Protein AF-0000000074707191 (afdb_homodimer)

Nearest PDB structures (foldseek):
  7lys-assembly1_A  TM=1.274E-01  e=9.393E-01  Biggievirus Mos11
  7ep7-assembly1_A  TM=1.511E-01  e=4.504E+00  Mus musculus
  7m5o-assembly1_A  TM=1.705E-01  e=3.802E+00  Biggievirus Mos11
  7v9l-assembly1_R  TM=1.672E-01  e=8.505E+00  Homo sapiens
  7lys-assembly1_A  TM=1.274E-01  e=1.100E+00  Biggievirus Mos11

Foldseek 3Di:
DDDDPPDCPPDDDFAPDDDPPPPCPDDPDDPPVPPPPVPVPPPPPPPPQQAADPVCCVVPVQWDQDPQFTAGNLCCVQVVQADCPQCRNVTPNDRDVVSVVVLVQDLSSVVSNLVSVCVVVVDPSLVVLLVVPDPVLSVLVLVLLLLLLVCLQVLHQLQCQLVVVVVVVVVVDDNADDQSHSVSSLLSLLLQLVVLLLVVLVCLQDVPPQAKAKEWEWDAALLRWIKIWMWMWADDLLAIDIAGQAIFTFPDPALVSVLVRVVVSCVVSVNPPNLLRYQEYEYQPDCCAPPPPRHNVNVSCVVVVLYHYAHQPLNLLQVLLVQLCVPPVLVVVVLCLLQVQLCQCVVDVVLVVQLVVLCVVVVHDADRAFHCDDPRNLVSSLVNLVRCLSSVVSLLVSLVCVLVCVPPDPPVSNVVSVVSNQLSQAPLSVLVSQQVNQLSVLSVVLSVQSLDRQRALVNNVVSLVVSLVSLVVCLVPPGPRSVVVCVVCVVHCDDPRHRHDDDPCSVVVSSVVSVSSSVSSSVSSCVSCVCCCPVLLNVLLCQLVCVPADPDPVCNQPPSPVSVVVNCVSCVVSCVVSVADPVCQSVLSNVVSVVCVVPPVPDDRSVSSSVCVVPCCVVRVRVVSSVRSSSNHCNHDSVVVVLVVSLCSSCDNVNVPDDRSSSRSSSNCNPPNDDSVPDDSSSSVSSSVVPDSDDPCSNVNVPRD/DDDDDDDDYDYDDDDDDDDDDDPDDPDPPDPPPPPPPVPPPPPDPPPPQQAADPVCCVVPVQWDQDPQFTAGNLCCVQVVQADCPQCRNVTPNDRDVVSVVVLVQDLSSVVSNLVSVCVVVVDPSLVVLLVVPDPVLSVLVLVLLLLLLVCLQVLHALQCQLVVVVVVVVVPDDNADDQSHSVSSLLSLLLQLVVLLLVVLCCLQDVPPQAKAKEWEWDAALLRFIKIWMWMWFDDLLAIDIAGQAIFTFPDPALVSVLVRVVVSCVVSVNPPNLLRYQEYEYQPDCCAPPPPRHNVNVSCVVVVLYHYAHQPLNLLQVLLVQLCVPPVLVVVVLVLLQVQLCQCVVDVVLVVQLVVLCVVVVHDADRAFHCDDPRNLVSSLVNLVRCLSSVVSLLVSLVCVLVCVPPDDPVSNVVSVVSNQLSQALLSVLVSQQVNQLSVLSVVLSVQSLDRQRALVNNVVSLVVSLVSLVVCLVPPGPRSVVVCVVCVVPCDDPRHRHDDDPCSVVVSSVVSVSSSVSSSVSSCVSCVCCCPVLLNVLLCQLVCVPADPDPVCNQPPSPVSVVVNCVSCVVSCVVSVADPVCQSVLSNVVSVVCVVPPVPDDSSVSSSVCVVPCCVVRVRVVSSVRSRSNHCNHDSVVVVLVVSLCSSCDNVNVPDDRSSSGSSSNCNPPNDDSVPDDSSSSVSSSVVPDSDDPDSNPVVPVD

Structure (mmCIF, N/CA/C/O backbone):
data_AF-0000000074707191-model_v1
#
loop_
_entity.id
_entity.type
_entity.pdbx_description
1 polymer 'Zinc finger protein 862'
#
loop_
_atom_site.group_PDB
_atom_site.id
_atom_site.type_symbol
_atom_site.label_atom_id
_atom_site.label_alt_id
_atom_site.label_comp_id
_atom_site.label_asym_id
_atom_site.label_entity_id
_atom_site.label_seq_id
_atom_site.pdbx_PDB_ins_code
_atom_site.Cartn_x
_atom_site.Cartn_y
_atom_site.Cartn_z
_atom_site.occupancy
_atom_site.B_iso_or_equiv
_atom_site.auth_seq_id
_atom_site.auth_comp_id
_atom_site.auth_asym_id
_atom_site.auth_atom_id
_atom_site.pdbx_PDB_model_num
ATOM 1 N N . MET A 1 1 ? -8.305 11.133 -11.914 1 17.73 1 MET A N 1
ATOM 2 C CA . MET A 1 1 ? -7.012 11.039 -11.234 1 17.73 1 MET A CA 1
ATOM 3 C C . MET A 1 1 ? -6.035 12.07 -11.781 1 17.73 1 MET A C 1
ATOM 5 O O . MET A 1 1 ? -5.293 11.789 -12.727 1 17.73 1 MET A O 1
ATOM 9 N N . ALA A 1 2 ? -6.492 13.352 -11.836 1 19.64 2 ALA A N 1
ATOM 10 C CA . ALA A 1 2 ? -5.977 14.539 -12.516 1 19.64 2 ALA A CA 1
ATOM 11 C C . ALA A 1 2 ? -4.617 14.945 -11.945 1 19.64 2 ALA A C 1
ATOM 13 O O . ALA A 1 2 ? -4.492 15.211 -10.75 1 19.64 2 ALA A O 1
ATOM 14 N N . GLY A 1 3 ? -3.582 14.484 -12.57 1 18.23 3 GLY A N 1
ATOM 15 C CA . GLY A 1 3 ? -2.16 14.586 -12.289 1 18.23 3 GLY A CA 1
ATOM 16 C C . GLY A 1 3 ? -1.693 16.016 -12.094 1 18.23 3 GLY A C 1
ATOM 17 O O . GLY A 1 3 ? -2.268 16.953 -12.672 1 18.23 3 GLY A O 1
ATOM 18 N N . LYS A 1 4 ? -1.1 16.359 -10.984 1 20.64 4 LYS A N 1
ATOM 19 C CA . LYS A 1 4 ? -0.378 17.422 -10.305 1 20.64 4 LYS A CA 1
ATOM 20 C C . LYS A 1 4 ? 0.69 18.031 -11.203 1 20.64 4 LYS A C 1
ATOM 22 O O . LYS A 1 4 ? 1.372 17.312 -11.938 1 20.64 4 LYS A O 1
ATOM 27 N N . ILE A 1 5 ? 0.633 19.297 -11.531 1 20.34 5 ILE A N 1
ATOM 28 C CA . ILE A 1 5 ? 1.304 20.391 -12.234 1 20.34 5 ILE A CA 1
ATOM 29 C C . ILE A 1 5 ? 2.715 20.562 -11.672 1 20.34 5 ILE A C 1
ATOM 31 O O . ILE A 1 5 ? 2.891 21.078 -10.57 1 20.34 5 ILE A O 1
ATOM 35 N N . THR A 1 6 ? 3.543 19.547 -11.742 1 18.66 6 THR A N 1
ATOM 36 C CA . THR A 1 6 ? 4.883 19.516 -11.164 1 18.66 6 THR A CA 1
ATOM 37 C C . THR A 1 6 ? 5.734 20.656 -11.727 1 18.66 6 THR A C 1
ATOM 39 O O . THR A 1 6 ? 5.758 20.891 -12.938 1 18.66 6 THR A O 1
ATOM 42 N N . HIS A 1 7 ? 5.977 21.734 -10.953 1 20.59 7 HIS A N 1
ATOM 43 C CA . HIS A 1 7 ? 6.812 22.922 -11.016 1 20.59 7 HIS A CA 1
ATOM 44 C C . HIS A 1 7 ? 8.25 22.578 -11.398 1 20.59 7 HIS A C 1
ATOM 46 O O . HIS A 1 7 ? 8.867 21.719 -10.766 1 20.59 7 HIS A O 1
ATOM 52 N N . PHE A 1 8 ? 8.547 22.656 -12.68 1 18.28 8 PHE A N 1
ATOM 53 C CA . PHE A 1 8 ? 9.789 22.281 -13.344 1 18.28 8 PHE A CA 1
ATOM 54 C C . PHE A 1 8 ? 10.961 23.094 -12.805 1 18.28 8 PHE A C 1
ATOM 56 O O . PHE A 1 8 ? 11.016 24.312 -13 1 18.28 8 PHE A O 1
ATOM 63 N N . PHE A 1 9 ? 11.625 22.719 -11.781 1 19.56 9 PHE A N 1
ATOM 64 C CA . PHE A 1 9 ? 12.766 23.359 -11.141 1 19.56 9 PHE A CA 1
ATOM 65 C C . PHE A 1 9 ? 13.977 23.344 -12.062 1 19.56 9 PHE A C 1
ATOM 67 O O . PHE A 1 9 ? 14.727 22.359 -12.102 1 19.56 9 PHE A O 1
ATOM 74 N N . SER A 1 10 ? 13.812 23.859 -13.281 1 17.28 10 SER A N 1
ATOM 75 C CA . SER A 1 10 ? 15.016 23.656 -14.078 1 17.28 10 SER A CA 1
ATOM 76 C C . SER A 1 10 ? 16.25 24.266 -13.414 1 17.28 10 SER A C 1
ATOM 78 O O . SER A 1 10 ? 16.234 25.453 -13.055 1 17.28 10 SER A O 1
ATOM 80 N N . SER A 1 11 ? 17.188 23.578 -12.977 1 17.61 11 SER A N 1
ATOM 81 C CA . SER A 1 11 ? 18.438 23.641 -12.234 1 17.61 11 SER A CA 1
ATOM 82 C C . SER A 1 11 ? 19.469 24.516 -12.953 1 17.61 11 SER A C 1
ATOM 84 O O . SER A 1 11 ? 20.047 25.422 -12.344 1 17.61 11 SER A O 1
ATOM 86 N N . LYS A 1 12 ? 20.281 24.031 -13.828 1 16.44 12 LYS A N 1
ATOM 87 C CA . LYS A 1 12 ? 21.719 23.875 -13.586 1 16.44 12 LYS A CA 1
ATOM 88 C C . LYS A 1 12 ? 22.484 25.094 -14.102 1 16.44 12 LYS A C 1
ATOM 90 O O . LYS A 1 12 ? 23.312 25.656 -13.391 1 16.44 12 LYS A O 1
ATOM 95 N N . SER A 1 13 ? 22.906 25.266 -15.469 1 16.3 13 SER A N 1
ATOM 96 C CA . SER A 1 13 ? 24.281 24.938 -15.805 1 16.3 13 SER A CA 1
ATOM 97 C C . SER A 1 13 ? 25.172 26.172 -15.742 1 16.3 13 SER A C 1
ATOM 99 O O . SER A 1 13 ? 24.672 27.297 -15.711 1 16.3 13 SER A O 1
ATOM 101 N N . GLY A 1 14 ? 26.344 26.25 -16.531 1 16.81 14 GLY A N 1
ATOM 102 C CA . GLY A 1 14 ? 27.797 26.266 -16.484 1 16.81 14 GLY A CA 1
ATOM 103 C C . GLY A 1 14 ? 28.375 27.656 -16.688 1 16.81 14 GLY A C 1
ATOM 104 O O . GLY A 1 14 ? 27.656 28.594 -17.078 1 16.81 14 GLY A O 1
ATOM 105 N N . LYS A 1 15 ? 29.656 27.781 -16.781 1 18.08 15 LYS A N 1
ATOM 106 C CA . LYS A 1 15 ? 30.875 28.5 -16.484 1 18.08 15 LYS A CA 1
ATOM 107 C C . LYS A 1 15 ? 31.234 29.469 -17.609 1 18.08 15 LYS A C 1
ATOM 109 O O . LYS A 1 15 ? 31.656 29.047 -18.688 1 18.08 15 LYS A O 1
ATOM 114 N N . GLU A 1 16 ? 30.391 30.438 -17.953 1 17.94 16 GLU A N 1
ATOM 115 C CA . GLU A 1 16 ? 30.938 31.25 -19.031 1 17.94 16 GLU A CA 1
ATOM 116 C C . GLU A 1 16 ? 32.281 31.859 -18.641 1 17.94 16 GLU A C 1
ATOM 118 O O . GLU A 1 16 ? 32.375 32.562 -17.641 1 17.94 16 GLU A O 1
ATOM 123 N N . SER A 1 17 ? 33.375 31.312 -19.078 1 17.25 17 SER A N 1
ATOM 124 C CA . SER A 1 17 ? 34.812 31.422 -18.875 1 17.25 17 SER A CA 1
ATOM 125 C C . SER A 1 17 ? 35.312 32.844 -19.125 1 17.25 17 SER A C 1
ATOM 127 O O . SER A 1 17 ? 36 33.406 -18.281 1 17.25 17 SER A O 1
ATOM 129 N N . GLN A 1 18 ? 35.688 33.219 -20.359 1 17.12 18 GLN A N 1
ATOM 130 C CA . GLN A 1 18 ? 37.094 33.406 -20.672 1 17.12 18 GLN A CA 1
ATOM 131 C C . GLN A 1 18 ? 37.5 34.875 -20.531 1 17.12 18 GLN A C 1
ATOM 133 O O . GLN A 1 18 ? 38.562 35.188 -19.953 1 17.12 18 GLN A O 1
ATOM 138 N N . ASP A 1 19 ? 37.125 35.906 -21.312 1 18.27 19 ASP A N 1
ATOM 139 C CA . ASP A 1 19 ? 38.219 36.594 -21.969 1 18.27 19 ASP A CA 1
ATOM 140 C C . ASP A 1 19 ? 38.719 37.75 -21.141 1 18.27 19 ASP A C 1
ATOM 142 O O . ASP A 1 19 ? 37.906 38.531 -20.625 1 18.27 19 ASP A O 1
ATOM 146 N N . LYS A 1 20 ? 39.844 37.719 -20.594 1 20.78 20 LYS A N 1
ATOM 147 C CA . LYS A 1 20 ? 40.719 38.562 -19.781 1 20.78 20 LYS A CA 1
ATOM 148 C C . LYS A 1 20 ? 40.969 39.906 -20.422 1 20.78 20 LYS A C 1
ATOM 150 O O . LYS A 1 20 ? 41.781 40.031 -21.359 1 20.78 20 LYS A O 1
ATOM 155 N N . GLU A 1 21 ? 39.906 40.688 -20.656 1 19.69 21 GLU A N 1
ATOM 156 C CA . GLU A 1 21 ? 40.312 41.844 -21.453 1 19.69 21 GLU A CA 1
ATOM 157 C C . GLU A 1 21 ? 41.344 42.719 -20.703 1 19.69 21 GLU A C 1
ATOM 159 O O . GLU A 1 21 ? 41.062 43.188 -19.594 1 19.69 21 GLU A O 1
ATOM 164 N N . PRO A 1 22 ? 42.594 42.531 -20.766 1 21.53 22 PRO A N 1
ATOM 165 C CA . PRO A 1 22 ? 43.75 43.188 -20.188 1 21.53 22 PRO A CA 1
ATOM 166 C C . PRO A 1 22 ? 43.812 44.688 -20.453 1 21.53 22 PRO A C 1
ATOM 168 O O . PRO A 1 22 ? 43.969 45.094 -21.594 1 21.53 22 PRO A O 1
ATOM 171 N N . SER A 1 23 ? 42.781 45.344 -20 1 19.78 23 SER A N 1
ATOM 172 C CA . SER A 1 23 ? 42.844 46.719 -20.422 1 19.78 23 SER A CA 1
ATOM 173 C C . SER A 1 23 ? 44.062 47.406 -19.859 1 19.78 23 SER A C 1
ATOM 175 O O . SER A 1 23 ? 44.219 47.531 -18.641 1 19.78 23 SER A O 1
ATOM 177 N N . ASN A 1 24 ? 45.188 47.375 -20.484 1 20 24 ASN A N 1
ATOM 178 C CA . ASN A 1 24 ? 46.562 47.875 -20.531 1 20 24 ASN A CA 1
ATOM 179 C C . ASN A 1 24 ? 46.594 49.406 -20.516 1 20 24 ASN A C 1
ATOM 181 O O . ASN A 1 24 ? 46.094 50.031 -21.438 1 20 24 ASN A O 1
ATOM 185 N N . GLY A 1 25 ? 46.281 50.094 -19.453 1 20.77 25 GLY A N 1
ATOM 186 C CA . GLY A 1 25 ? 46.406 51.531 -19.5 1 20.77 25 GLY A CA 1
ATOM 187 C C . GLY A 1 25 ? 47.781 52.031 -19.938 1 20.77 25 GLY A C 1
ATOM 188 O O . GLY A 1 25 ? 48.156 53.188 -19.703 1 20.77 25 GLY A O 1
ATOM 189 N N . ILE A 1 26 ? 48.531 51.188 -20.578 1 22.77 26 ILE A N 1
ATOM 190 C CA . ILE A 1 26 ? 49.906 51.562 -20.781 1 22.77 26 ILE A CA 1
ATOM 191 C C . ILE A 1 26 ? 50 52.875 -21.547 1 22.77 26 ILE A C 1
ATOM 193 O O . ILE A 1 26 ? 49.156 53.156 -22.406 1 22.77 26 ILE A O 1
ATOM 197 N N . GLN A 1 27 ? 50.906 53.719 -21.172 1 23.69 27 GLN A N 1
ATOM 198 C CA . GLN A 1 27 ? 51.281 55.094 -21.453 1 23.69 27 GLN A CA 1
ATOM 199 C C . GLN A 1 27 ? 51.469 55.344 -22.953 1 23.69 27 GLN A C 1
ATOM 201 O O . GLN A 1 27 ? 51.75 54.406 -23.703 1 23.69 27 GLN A O 1
ATOM 206 N N . PRO A 1 28 ? 51.062 56.594 -23.547 1 26.34 28 PRO A N 1
ATOM 207 C CA . PRO A 1 28 ? 51.094 56.906 -24.969 1 26.34 28 PRO A CA 1
ATOM 208 C C . PRO A 1 28 ? 52.5 56.844 -25.547 1 26.34 28 PRO A C 1
ATOM 210 O O . PRO A 1 28 ? 53.375 57.688 -25.203 1 26.34 28 PRO A O 1
ATOM 213 N N . PRO A 1 29 ? 53.281 55.844 -25.453 1 23.16 29 PRO A N 1
ATOM 214 C CA . PRO A 1 29 ? 54.656 56.219 -25.781 1 23.16 29 PRO A CA 1
ATOM 215 C C . PRO A 1 29 ? 54.75 57 -27.094 1 23.16 29 PRO A C 1
ATOM 217 O O . PRO A 1 29 ? 53.812 57 -27.891 1 23.16 29 PRO A O 1
ATOM 220 N N . ALA A 1 30 ? 55.969 57.344 -27.625 1 26.28 30 ALA A N 1
ATOM 221 C CA . ALA A 1 30 ? 56.625 58.375 -28.453 1 26.28 30 ALA A CA 1
ATOM 222 C C . ALA A 1 30 ? 56.219 58.219 -29.906 1 26.28 30 ALA A C 1
ATOM 224 O O . ALA A 1 30 ? 56.094 57.125 -30.438 1 26.28 30 ALA A O 1
ATOM 225 N N . LYS A 1 31 ? 55.656 59.25 -30.547 1 25.41 31 LYS A N 1
ATOM 226 C CA . LYS A 1 31 ? 55.062 59.219 -31.875 1 25.41 31 LYS A CA 1
ATOM 227 C C . LYS A 1 31 ? 56.094 58.75 -32.906 1 25.41 31 LYS A C 1
ATOM 229 O O . LYS A 1 31 ? 57 59.5 -33.25 1 25.41 31 LYS A O 1
ATOM 234 N N . LYS A 1 32 ? 56.781 57.625 -32.75 1 23.36 32 LYS A N 1
ATOM 235 C CA . LYS A 1 32 ? 57.812 57.531 -33.781 1 23.36 32 LYS A CA 1
ATOM 236 C C . LYS A 1 32 ? 57.188 57.656 -35.188 1 23.36 32 LYS A C 1
ATOM 238 O O . LYS A 1 32 ? 56.125 57.094 -35.438 1 23.36 32 LYS A O 1
ATOM 243 N N . VAL A 1 33 ? 57.562 58.719 -35.969 1 26.45 33 VAL A N 1
ATOM 244 C CA . VAL A 1 33 ? 57.094 59.188 -37.281 1 26.45 33 VAL A CA 1
ATOM 245 C C . VAL A 1 33 ? 57.125 58.062 -38.281 1 26.45 33 VAL A C 1
ATOM 247 O O . VAL A 1 33 ? 58.219 57.562 -38.656 1 26.45 33 VAL A O 1
ATOM 250 N N . CYS A 1 34 ? 56.562 57 -37.938 1 23.89 34 CYS A N 1
ATOM 251 C CA . CYS A 1 34 ? 56.812 55.844 -38.812 1 23.89 34 CYS A CA 1
ATOM 252 C C . CYS A 1 34 ? 56.406 56.125 -40.25 1 23.89 34 CYS A C 1
ATOM 254 O O . CYS A 1 34 ? 55.344 56.688 -40.5 1 23.89 34 CYS A O 1
ATOM 256 N N . SER A 1 35 ? 57.375 56.312 -41.156 1 25.83 35 SER A N 1
ATOM 257 C CA . SER A 1 35 ? 57.281 56.656 -42.562 1 25.83 35 SER A CA 1
ATOM 258 C C . SER A 1 35 ? 56.281 55.75 -43.281 1 25.83 35 SER A C 1
ATOM 260 O O . SER A 1 35 ? 56.281 54.531 -43.094 1 25.83 35 SER A O 1
ATOM 262 N N . ASN A 1 36 ? 55.062 56.25 -43.5 1 24.84 36 ASN A N 1
ATOM 263 C CA . ASN A 1 36 ? 53.781 55.719 -43.969 1 24.84 36 ASN A CA 1
ATOM 264 C C . ASN A 1 36 ? 53.906 55.094 -45.344 1 24.84 36 ASN A C 1
ATOM 266 O O . ASN A 1 36 ? 52.969 55.156 -46.156 1 24.84 36 ASN A O 1
ATOM 270 N N . SER A 1 37 ? 55.094 54.688 -45.812 1 25.95 37 SER A N 1
ATOM 271 C CA . SER A 1 37 ? 55.031 54.375 -47.219 1 25.95 37 SER A CA 1
ATOM 272 C C . SER A 1 37 ? 54 53.281 -47.5 1 25.95 37 SER A C 1
ATOM 274 O O . SER A 1 37 ? 54.031 52.219 -46.906 1 25.95 37 SER A O 1
ATOM 276 N N . THR A 1 38 ? 52.75 53.656 -47.719 1 26.5 38 THR A N 1
ATOM 277 C CA . THR A 1 38 ? 51.531 52.938 -48.031 1 26.5 38 THR A CA 1
ATOM 278 C C . THR A 1 38 ? 51.719 52.031 -49.219 1 26.5 38 THR A C 1
ATOM 280 O O . THR A 1 38 ? 50.75 51.531 -49.781 1 26.5 38 THR A O 1
ATOM 283 N N . ALA A 1 39 ? 52.938 51.469 -49.562 1 30.38 39 ALA A N 1
ATOM 284 C CA . ALA A 1 39 ? 52.938 50.781 -50.844 1 30.38 39 ALA A CA 1
ATOM 285 C C . ALA A 1 39 ? 51.844 49.719 -50.875 1 30.38 39 ALA A C 1
ATOM 287 O O . ALA A 1 39 ? 51.75 48.906 -49.938 1 30.38 39 ALA A O 1
ATOM 288 N N . SER A 1 40 ? 50.688 49.938 -51.375 1 28.42 40 SER A N 1
ATOM 289 C CA . SER A 1 40 ? 49.5 49.125 -51.656 1 28.42 40 SER A CA 1
ATOM 290 C C . SER A 1 40 ? 49.906 47.719 -52.125 1 28.42 40 SER A C 1
ATOM 292 O O . SER A 1 40 ? 50.5 47.562 -53.219 1 28.42 40 SER A O 1
ATOM 294 N N . LYS A 1 41 ? 50.625 46.938 -51.312 1 32.44 41 LYS A N 1
ATOM 295 C CA . LYS A 1 41 ? 51.062 45.625 -51.844 1 32.44 41 LYS A CA 1
ATOM 296 C C . LYS A 1 41 ? 49.906 44.938 -52.594 1 32.44 41 LYS A C 1
ATOM 298 O O . LYS A 1 41 ? 48.812 44.75 -52.031 1 32.44 41 LYS A O 1
ATOM 303 N N . VAL A 1 42 ? 49.75 45.094 -53.875 1 31.11 42 VAL A N 1
ATOM 304 C CA . VAL A 1 42 ? 48.844 44.406 -54.781 1 31.11 42 VAL A CA 1
ATOM 305 C C . VAL A 1 42 ? 48.875 42.906 -54.531 1 31.11 42 VAL A C 1
ATOM 307 O O . VAL A 1 42 ? 49.906 42.281 -54.719 1 31.11 42 VAL A O 1
ATOM 310 N N . TYR A 1 43 ? 48.375 42.406 -53.344 1 33.88 43 TYR A N 1
ATOM 311 C CA . TYR A 1 43 ? 48.312 40.969 -53.094 1 33.88 43 TYR A CA 1
ATOM 312 C C . TYR A 1 43 ? 47.719 40.25 -54.281 1 33.88 43 TYR A C 1
ATOM 314 O O . TYR A 1 43 ? 46.719 40.656 -54.844 1 33.88 43 TYR A O 1
ATOM 322 N N . ASP A 1 44 ? 48.562 39.781 -55.188 1 33.66 44 ASP A N 1
ATOM 323 C CA . ASP A 1 44 ? 48.188 38.969 -56.344 1 33.66 44 ASP A CA 1
ATOM 324 C C . ASP A 1 44 ? 47.125 37.938 -55.969 1 33.66 44 ASP A C 1
ATOM 326 O O . ASP A 1 44 ? 47.125 37.406 -54.875 1 33.66 44 ASP A O 1
ATOM 330 N N . GLY A 1 45 ? 45.844 38.062 -56.312 1 36.16 45 GLY A N 1
ATOM 331 C CA . GLY A 1 45 ? 44.562 37.312 -56.219 1 36.16 45 GLY A CA 1
ATOM 332 C C . GLY A 1 45 ? 44.75 35.812 -56.281 1 36.16 45 GLY A C 1
ATOM 333 O O . GLY A 1 45 ? 43.812 35.094 -56.656 1 36.16 45 GLY A O 1
ATOM 334 N N . THR A 1 46 ? 46 35.25 -56.375 1 37.91 46 THR A N 1
ATOM 335 C CA . THR A 1 46 ? 46 33.812 -56.594 1 37.91 46 THR A CA 1
ATOM 336 C C . THR A 1 46 ? 45.25 33.094 -55.469 1 37.91 46 THR A C 1
ATOM 338 O O . THR A 1 46 ? 45.531 33.312 -54.281 1 37.91 46 THR A O 1
ATOM 341 N N . LEU A 1 47 ? 44 32.844 -55.719 1 42.5 47 LEU A N 1
ATOM 342 C CA . LEU A 1 47 ? 43.125 32.031 -54.875 1 42.5 47 LEU A CA 1
ATOM 343 C C . LEU A 1 47 ? 43.906 30.906 -54.219 1 42.5 47 LEU A C 1
ATOM 345 O O . LEU A 1 47 ? 44.625 30.156 -54.875 1 42.5 47 LEU A O 1
ATOM 349 N N . ARG A 1 48 ? 44.562 31.078 -53.094 1 49.31 48 ARG A N 1
ATOM 350 C CA . ARG A 1 48 ? 45.188 30.016 -52.312 1 49.31 48 ARG A CA 1
ATOM 351 C C . ARG A 1 48 ? 44.344 28.734 -52.344 1 49.31 48 ARG A C 1
ATOM 353 O O . ARG A 1 48 ? 43.219 28.734 -51.906 1 49.31 48 ARG A O 1
ATOM 360 N N . VAL A 1 49 ? 44.594 27.938 -53.406 1 57.72 49 VAL A N 1
ATOM 361 C CA . VAL A 1 49 ? 43.938 26.641 -53.469 1 57.72 49 VAL A CA 1
ATOM 362 C C . VAL A 1 49 ? 44.406 25.766 -52.312 1 57.72 49 VAL A C 1
ATOM 364 O O . VAL A 1 49 ? 45.594 25.609 -52.062 1 57.72 49 VAL A O 1
ATOM 367 N N . ARG A 1 50 ? 43.625 25.688 -51.375 1 70.69 50 ARG A N 1
ATOM 368 C CA . ARG A 1 50 ? 43.938 24.828 -50.25 1 70.69 50 ARG A CA 1
ATOM 369 C C . ARG A 1 50 ? 44.281 23.422 -50.719 1 70.69 50 ARG A C 1
ATOM 371 O O . ARG A 1 50 ? 43.625 22.891 -51.625 1 70.69 50 ARG A O 1
ATOM 378 N N . LYS A 1 51 ? 45.531 22.953 -50.438 1 75.38 51 LYS A N 1
ATOM 379 C CA . LYS A 1 51 ? 46 21.625 -50.812 1 75.38 51 LYS A CA 1
ATOM 380 C C . LYS A 1 51 ? 46 20.672 -49.625 1 75.38 51 LYS A C 1
ATOM 382 O O . LYS A 1 51 ? 45.938 21.109 -48.469 1 75.38 51 LYS A O 1
ATOM 387 N N . PHE A 1 52 ? 45.875 19.359 -49.969 1 81.88 52 PHE A N 1
ATOM 388 C CA . PHE A 1 52 ? 45.938 18.312 -48.938 1 81.88 52 PHE A CA 1
ATOM 389 C C . PHE A 1 52 ? 47.312 18.344 -48.25 1 81.88 52 PHE A C 1
ATOM 391 O O . PHE A 1 52 ? 48.344 18.484 -48.906 1 81.88 52 PHE A O 1
ATOM 398 N N . LEU A 1 53 ? 47.406 18.438 -46.938 1 81.12 53 LEU A N 1
ATOM 399 C CA . LEU A 1 53 ? 48.625 18.359 -46.156 1 81.12 53 LEU A CA 1
ATOM 400 C C . LEU A 1 53 ? 48.938 16.922 -45.75 1 81.12 53 LEU A C 1
ATOM 402 O O . LEU A 1 53 ? 48.125 16.281 -45.094 1 81.12 53 LEU A O 1
ATOM 406 N N . PRO A 1 54 ? 49.969 16.391 -46.156 1 80.25 54 PRO A N 1
ATOM 407 C CA . PRO A 1 54 ? 50.344 15.023 -45.781 1 80.25 54 PRO A CA 1
ATOM 408 C C . PRO A 1 54 ? 50.344 14.797 -44.281 1 80.25 54 PRO A C 1
ATOM 410 O O . PRO A 1 54 ? 50.156 13.672 -43.812 1 80.25 54 PRO A O 1
ATOM 413 N N . LYS A 1 55 ? 50.594 15.758 -43.5 1 79.5 55 LYS A N 1
ATOM 414 C CA . LYS A 1 55 ? 50.594 15.648 -42.031 1 79.5 55 LYS A CA 1
ATOM 415 C C . LYS A 1 55 ? 49.219 15.172 -41.531 1 79.5 55 LYS A C 1
ATOM 417 O O . LYS A 1 55 ? 49.156 14.555 -40.469 1 79.5 55 LYS A O 1
ATOM 422 N N . TRP A 1 56 ? 48.156 15.438 -42.281 1 82.56 56 TRP A N 1
ATOM 423 C CA . TRP A 1 56 ? 46.812 15.039 -41.875 1 82.56 56 TRP A CA 1
ATOM 424 C C . TRP A 1 56 ? 46.656 13.516 -41.875 1 82.56 56 TRP A C 1
ATOM 426 O O . TRP A 1 56 ? 45.938 12.953 -41.062 1 82.56 56 TRP A O 1
ATOM 436 N N . GLU A 1 57 ? 47.406 12.859 -42.719 1 81.12 57 GLU A N 1
ATOM 437 C CA . GLU A 1 57 ? 47.406 11.406 -42.75 1 81.12 57 GLU A CA 1
ATOM 438 C C . GLU A 1 57 ? 48.062 10.82 -41.5 1 81.12 57 GLU A C 1
ATOM 440 O O . GLU A 1 57 ? 47.719 9.734 -41.031 1 81.12 57 GLU A O 1
ATOM 445 N N . ASN A 1 58 ? 48.938 11.57 -40.969 1 79.25 58 ASN A N 1
ATOM 446 C CA . ASN A 1 58 ? 49.594 11.156 -39.719 1 79.25 58 ASN A CA 1
ATOM 447 C C . ASN A 1 58 ? 48.75 11.492 -38.5 1 79.25 58 ASN A C 1
ATOM 449 O O . ASN A 1 58 ? 48.656 10.695 -37.562 1 79.25 58 ASN A O 1
ATOM 453 N N . ASP A 1 59 ? 48.094 12.594 -38.5 1 80.06 59 ASP A N 1
ATOM 454 C CA . ASP A 1 59 ? 47.281 13.047 -37.375 1 80.06 59 ASP A CA 1
ATOM 455 C C . ASP A 1 59 ? 45.969 12.281 -37.312 1 80.06 59 ASP A C 1
ATOM 457 O O . ASP A 1 59 ? 45.438 12.047 -36.219 1 80.06 59 ASP A O 1
ATOM 461 N N . PHE A 1 60 ? 45.406 11.953 -38.438 1 83.06 60 PHE A N 1
ATOM 462 C CA . PHE A 1 60 ? 44.156 11.219 -38.562 1 83.06 60 PHE A CA 1
ATOM 463 C C . PHE A 1 60 ? 44.344 9.984 -39.438 1 83.06 60 PHE A C 1
ATOM 465 O O . PHE A 1 60 ? 44.156 10.031 -40.656 1 83.06 60 PHE A O 1
ATOM 472 N N . PRO A 1 61 ? 44.656 8.883 -38.781 1 81.12 61 PRO A N 1
ATOM 473 C CA . PRO A 1 61 ? 45.062 7.691 -39.5 1 81.12 61 PRO A CA 1
ATOM 474 C C . PRO A 1 61 ? 43.938 7.156 -40.406 1 81.12 61 PRO A C 1
ATOM 476 O O . PRO A 1 61 ? 44.219 6.352 -41.312 1 81.12 61 PRO A O 1
ATOM 479 N N . TRP A 1 62 ? 42.781 7.668 -40.188 1 86.75 62 TRP A N 1
ATOM 480 C CA . TRP A 1 62 ? 41.688 7.188 -41 1 86.75 62 TRP A CA 1
ATOM 481 C C . TRP A 1 62 ? 41.594 7.957 -42.344 1 86.75 62 TRP A C 1
ATOM 483 O O . TRP A 1 62 ? 40.812 7.586 -43.219 1 86.75 62 TRP A O 1
ATOM 493 N N . ILE A 1 63 ? 42.344 8.914 -42.562 1 87.25 63 ILE A N 1
ATOM 494 C CA . ILE A 1 63 ? 42.312 9.719 -43.781 1 87.25 63 ILE A CA 1
ATOM 495 C C . ILE A 1 63 ? 43.094 9.031 -44.906 1 87.25 63 ILE A C 1
ATOM 497 O O . ILE A 1 63 ? 44.219 8.57 -44.656 1 87.25 63 ILE A O 1
ATOM 501 N N . GLN A 1 64 ? 42.5 8.781 -46.031 1 85.94 64 GLN A N 1
ATOM 502 C CA . GLN A 1 64 ? 43.125 8.297 -47.219 1 85.94 64 GLN A CA 1
ATOM 503 C C . GLN A 1 64 ? 43 9.305 -48.375 1 85.94 64 GLN A C 1
ATOM 505 O O . GLN A 1 64 ? 41.875 9.688 -48.75 1 85.94 64 GLN A O 1
ATOM 510 N N . PHE A 1 65 ? 44.094 9.742 -48.75 1 84.31 65 PHE A N 1
ATOM 511 C CA . PHE A 1 65 ? 44.125 10.703 -49.844 1 84.31 65 PHE A CA 1
ATOM 512 C C . PHE A 1 65 ? 44.375 10 -51.188 1 84.31 65 PHE A C 1
ATOM 514 O O . PHE A 1 65 ? 45.5 9.492 -51.406 1 84.31 65 PHE A O 1
ATOM 521 N N . THR A 1 66 ? 43.281 9.789 -52 1 81.5 66 THR A N 1
ATOM 522 C CA . THR A 1 66 ? 43.375 9.148 -53.281 1 81.5 66 THR A CA 1
ATOM 523 C C . THR A 1 66 ? 42.625 9.961 -54.344 1 81.5 66 THR A C 1
ATOM 525 O O . THR A 1 66 ? 41.594 10.531 -54.062 1 81.5 66 THR A O 1
ATOM 528 N N . GLU A 1 67 ? 43.125 10.109 -55.656 1 79.62 67 GLU A N 1
ATOM 529 C CA . GLU A 1 67 ? 42.531 10.742 -56.812 1 79.62 67 GLU A CA 1
ATOM 530 C C . GLU A 1 67 ? 42.219 12.211 -56.562 1 79.62 67 GLU A C 1
ATOM 532 O O . GLU A 1 67 ? 41.219 12.734 -57 1 79.62 67 GLU A O 1
ATOM 537 N N . GLY A 1 68 ? 43.031 12.891 -55.594 1 82.25 68 GLY A N 1
ATOM 538 C CA . GLY A 1 68 ? 42.906 14.312 -55.375 1 82.25 68 GLY A CA 1
ATOM 539 C C . GLY A 1 68 ? 41.812 14.648 -54.344 1 82.25 68 GLY A C 1
ATOM 540 O O . GLY A 1 68 ? 41.469 15.812 -54.156 1 82.25 68 GLY A O 1
ATOM 541 N N . LYS A 1 69 ? 41.219 13.68 -53.812 1 85.62 69 LYS A N 1
ATOM 542 C CA . LYS A 1 69 ? 40.188 13.852 -52.812 1 85.62 69 LYS A CA 1
ATOM 543 C C . LYS A 1 69 ? 40.531 13.125 -51.531 1 85.62 69 LYS A C 1
ATOM 545 O O . LYS A 1 69 ? 41.344 12.203 -51.531 1 85.62 69 LYS A O 1
ATOM 550 N N . MET A 1 70 ? 40 13.578 -50.312 1 88 70 MET A N 1
ATOM 551 C CA . MET A 1 70 ? 40.156 12.938 -49.031 1 88 70 MET A CA 1
ATOM 552 C C . MET A 1 70 ? 39.031 11.953 -48.75 1 88 70 MET A C 1
ATOM 554 O O . MET A 1 70 ? 37.844 12.297 -48.906 1 88 70 MET A O 1
ATOM 558 N N . PHE A 1 71 ? 39.438 10.68 -48.5 1 88.88 71 PHE A N 1
ATOM 559 C CA . PHE A 1 71 ? 38.469 9.648 -48.094 1 88.88 71 PHE A CA 1
ATOM 560 C C . PHE A 1 71 ? 38.75 9.164 -46.688 1 88.88 71 PHE A C 1
ATOM 562 O O . PHE A 1 71 ? 39.875 9.266 -46.188 1 88.88 71 PHE A O 1
ATOM 569 N N . CYS A 1 72 ? 37.688 8.703 -46.031 1 86.25 72 CYS A N 1
ATOM 570 C CA . CYS A 1 72 ? 37.875 8.031 -44.75 1 86.25 72 CYS A CA 1
ATOM 571 C C . CYS A 1 72 ? 38 6.523 -44.938 1 86.25 72 CYS A C 1
ATOM 573 O O . CYS A 1 72 ? 37.031 5.867 -45.375 1 86.25 72 CYS A O 1
ATOM 575 N N . LYS A 1 73 ? 39.125 5.949 -44.625 1 86.25 73 LYS A N 1
ATOM 576 C CA . LYS A 1 73 ? 39.469 4.531 -44.781 1 86.25 73 LYS A CA 1
ATOM 577 C C . LYS A 1 73 ? 38.469 3.658 -44 1 86.25 73 LYS A C 1
ATOM 579 O O . LYS A 1 73 ? 38.062 2.607 -44.469 1 86.25 73 LYS A O 1
ATOM 584 N N . TYR A 1 74 ? 38.094 4.035 -42.906 1 82.56 74 TYR A N 1
ATOM 585 C CA . TYR A 1 74 ? 37.219 3.262 -42.031 1 82.56 74 TYR A CA 1
ATOM 586 C C . TYR A 1 74 ? 35.812 3.217 -42.594 1 82.56 74 TYR A C 1
ATOM 588 O O . TYR A 1 74 ? 35.188 2.146 -42.656 1 82.56 74 TYR A O 1
ATOM 596 N N . CYS A 1 75 ? 35.312 4.375 -43 1 84 75 CYS A N 1
ATOM 597 C CA . CYS A 1 75 ? 33.969 4.473 -43.5 1 84 75 CYS A CA 1
ATOM 598 C C . CYS A 1 75 ? 33.844 3.803 -44.875 1 84 75 CYS A C 1
ATOM 600 O O . CYS A 1 75 ? 32.781 3.256 -45.219 1 84 75 CYS A O 1
ATOM 602 N N . LEU A 1 76 ? 34.969 3.738 -45.688 1 84.88 76 LEU A N 1
ATOM 603 C CA . LEU A 1 76 ? 34.969 3.094 -47 1 84.88 76 LEU A CA 1
ATOM 604 C C . LEU A 1 76 ? 34.969 1.576 -46.844 1 84.88 76 LEU A C 1
ATOM 606 O O . LEU A 1 76 ? 34.281 0.88 -47.625 1 84.88 76 LEU A O 1
ATOM 610 N N . GLU A 1 77 ? 35.688 1.059 -45.844 1 80.81 77 GLU A N 1
ATOM 611 C CA . GLU A 1 77 ? 35.812 -0.386 -45.656 1 80.81 77 GLU A CA 1
ATOM 612 C C . GLU A 1 77 ? 34.531 -0.957 -45.031 1 80.81 77 GLU A C 1
ATOM 614 O O . GLU A 1 77 ? 34.156 -2.092 -45.312 1 80.81 77 GLU A O 1
ATOM 619 N N . VAL A 1 78 ? 34 -0.247 -44.156 1 77.12 78 VAL A N 1
ATOM 620 C CA . VAL A 1 78 ? 32.75 -0.658 -43.5 1 77.12 78 VAL A CA 1
ATOM 621 C C . VAL A 1 78 ? 31.562 0.082 -44.094 1 77.12 78 VAL A C 1
ATOM 623 O O . VAL A 1 78 ? 30.906 0.871 -43.438 1 77.12 78 VAL A O 1
ATOM 626 N N . SER A 1 79 ? 31.359 -0.052 -45.344 1 77.62 79 SER A N 1
ATOM 627 C CA . SER A 1 79 ? 30.406 0.687 -46.125 1 77.62 79 SER A CA 1
ATOM 628 C C . SER A 1 79 ? 28.969 0.437 -45.656 1 77.62 79 SER A C 1
ATOM 630 O O . SER A 1 79 ? 28.094 1.278 -45.844 1 77.62 79 SER A O 1
ATOM 632 N N . GLU A 1 80 ? 28.828 -0.661 -45 1 76.38 80 GLU A N 1
ATOM 633 C CA . GLU A 1 80 ? 27.484 -1.05 -44.594 1 76.38 80 GLU A CA 1
ATOM 634 C C . GLU A 1 80 ? 26.953 -0.119 -43.5 1 76.38 80 GLU A C 1
ATOM 636 O O . GLU A 1 80 ? 25.75 0.087 -43.375 1 76.38 80 GLU A O 1
ATOM 641 N N . HIS A 1 81 ? 27.797 0.587 -42.75 1 73.75 81 HIS A N 1
ATOM 642 C CA . HIS A 1 81 ? 27.422 1.415 -41.594 1 73.75 81 HIS A CA 1
ATOM 643 C C . HIS A 1 81 ? 27.797 2.877 -41.844 1 73.75 81 HIS A C 1
ATOM 645 O O . HIS A 1 81 ? 27.531 3.73 -41 1 73.75 81 HIS A O 1
ATOM 651 N N . ALA A 1 82 ? 28.344 3.156 -42.906 1 77.06 82 ALA A N 1
ATOM 652 C CA . ALA A 1 82 ? 28.859 4.492 -43.188 1 77.06 82 ALA A CA 1
ATOM 653 C C . ALA A 1 82 ? 27.766 5.379 -43.781 1 77.06 82 ALA A C 1
ATOM 655 O O . ALA A 1 82 ? 26.844 4.887 -44.438 1 77.06 82 ALA A O 1
ATOM 656 N N . ASP A 1 83 ? 27.766 6.633 -43.469 1 77.88 83 ASP A N 1
ATOM 657 C CA . ASP A 1 83 ? 26.938 7.605 -44.188 1 77.88 83 ASP A CA 1
ATOM 658 C C . ASP A 1 83 ? 27.422 7.816 -45.594 1 77.88 83 ASP A C 1
ATOM 660 O O . ASP A 1 83 ? 28.406 8.508 -45.844 1 77.88 83 ASP A O 1
ATOM 664 N N . LYS A 1 84 ? 26.734 7.262 -46.5 1 80.81 84 LYS A N 1
ATOM 665 C CA . LYS A 1 84 ? 27.125 7.27 -47.906 1 80.81 84 LYS A CA 1
ATOM 666 C C . LYS A 1 84 ? 27.062 8.672 -48.469 1 80.81 84 LYS A C 1
ATOM 668 O O . LYS A 1 84 ? 27.609 8.938 -49.562 1 80.81 84 LYS A O 1
ATOM 673 N N . ASN A 1 85 ? 26.391 9.625 -47.75 1 79 85 ASN A N 1
ATOM 674 C CA . ASN A 1 85 ? 26.281 11 -48.25 1 79 85 ASN A CA 1
ATOM 675 C C . ASN A 1 85 ? 27.375 11.883 -47.688 1 79 85 ASN A C 1
ATOM 677 O O . ASN A 1 85 ? 27.5 13.055 -48.031 1 79 85 ASN A O 1
ATOM 681 N N . SER A 1 86 ? 28.188 11.344 -46.812 1 81.31 86 SER A N 1
ATOM 682 C CA . SER A 1 86 ? 29.25 12.125 -46.188 1 81.31 86 SER A CA 1
ATOM 683 C C . SER A 1 86 ? 30.344 12.469 -47.219 1 81.31 86 SER A C 1
ATOM 685 O O . SER A 1 86 ? 30.609 11.703 -48.125 1 81.31 86 SER A O 1
ATOM 687 N N . SER A 1 87 ? 30.922 13.578 -47 1 85 87 SER A N 1
ATOM 688 C CA . SER A 1 87 ? 31.938 14.094 -47.906 1 85 87 SER A CA 1
ATOM 689 C C . SER A 1 87 ? 33.188 13.203 -47.906 1 85 87 SER A C 1
ATOM 691 O O . SER A 1 87 ? 33.875 13.094 -48.938 1 85 87 SER A O 1
ATOM 693 N N . PHE A 1 88 ? 33.312 12.438 -46.812 1 88.44 88 PHE A N 1
ATOM 694 C CA . PHE A 1 88 ? 34.531 11.641 -46.719 1 88.44 88 PHE A CA 1
ATOM 695 C C . PHE A 1 88 ? 34.312 10.234 -47.281 1 88.44 88 PHE A C 1
ATOM 697 O O . PHE A 1 88 ? 35.25 9.484 -47.5 1 88.44 88 PHE A O 1
ATOM 704 N N . TYR A 1 89 ? 33.031 9.844 -47.438 1 87.12 89 TYR A N 1
ATOM 705 C CA . TYR A 1 89 ? 32.719 8.602 -48.125 1 87.12 89 TYR A CA 1
ATOM 706 C C . TYR A 1 89 ? 32.75 8.797 -49.656 1 87.12 89 TYR A C 1
ATOM 708 O O . TYR A 1 89 ? 33.312 7.965 -50.375 1 87.12 89 TYR A O 1
ATOM 716 N N . LYS A 1 90 ? 32.219 10 -50.156 1 86.12 90 LYS A N 1
ATOM 717 C CA . LYS A 1 90 ? 32.156 10.312 -51.594 1 86.12 90 LYS A CA 1
ATOM 718 C C . LYS A 1 90 ? 33.469 10.906 -52.062 1 86.12 90 LYS A C 1
ATOM 720 O O . LYS A 1 90 ? 33.781 10.844 -53.25 1 86.12 90 LYS A O 1
ATOM 725 N N . GLY A 1 91 ? 34.25 11.383 -51.188 1 86.62 91 GLY A N 1
ATOM 726 C CA . GLY A 1 91 ? 35.469 12.086 -51.5 1 86.62 91 GLY A CA 1
ATOM 727 C C . GLY A 1 91 ? 35.375 13.578 -51.281 1 86.62 91 GLY A C 1
ATOM 728 O O . GLY A 1 91 ? 34.688 14.289 -52 1 86.62 91 GLY A O 1
ATOM 729 N N . SER A 1 92 ? 36.031 14.094 -50.25 1 85.62 92 SER A N 1
ATOM 730 C CA . SER A 1 92 ? 36 15.523 -49.938 1 85.62 92 SER A CA 1
ATOM 731 C C . SER A 1 92 ? 37.156 16.266 -50.656 1 85.62 92 SER A C 1
ATOM 733 O O . SER A 1 92 ? 38.312 15.859 -50.594 1 85.62 92 SER A O 1
ATOM 735 N N . ASP A 1 93 ? 36.75 17.297 -51.344 1 81.19 93 ASP A N 1
ATOM 736 C CA . ASP A 1 93 ? 37.719 18.156 -52 1 81.19 93 ASP A CA 1
ATOM 737 C C . ASP A 1 93 ? 37.969 19.422 -51.188 1 81.19 93 ASP A C 1
ATOM 739 O O . ASP A 1 93 ? 38.688 20.328 -51.625 1 81.19 93 ASP A O 1
ATOM 743 N N . LYS A 1 94 ? 37.406 19.516 -50.031 1 80.69 94 LYS A N 1
ATOM 744 C CA . LYS A 1 94 ? 37.625 20.672 -49.156 1 80.69 94 LYS A CA 1
ATOM 745 C C . LYS A 1 94 ? 38.781 20.422 -48.156 1 80.69 94 LYS A C 1
ATOM 747 O O . LYS A 1 94 ? 38.594 19.75 -47.156 1 80.69 94 LYS A O 1
ATOM 752 N N . PHE A 1 95 ? 39.844 20.828 -48.375 1 80.94 95 PHE A N 1
ATOM 753 C CA . PHE A 1 95 ? 41.062 20.594 -47.625 1 80.94 95 PHE A CA 1
ATOM 754 C C . PHE A 1 95 ? 41.156 21.562 -46.469 1 80.94 95 PHE A C 1
ATOM 756 O O . PHE A 1 95 ? 42.062 22.422 -46.438 1 80.94 95 PHE A O 1
ATOM 763 N N . ARG A 1 96 ? 40.25 21.594 -45.562 1 80.69 96 ARG A N 1
ATOM 764 C CA . ARG A 1 96 ? 40.219 22.375 -44.344 1 80.69 96 ARG A CA 1
ATOM 765 C C . ARG A 1 96 ? 40.281 21.484 -43.125 1 80.69 96 ARG A C 1
ATOM 767 O O . ARG A 1 96 ? 39.625 20.438 -43.062 1 80.69 96 ARG A O 1
ATOM 774 N N . ILE A 1 97 ? 41.062 21.859 -42.125 1 80.06 97 ILE A N 1
ATOM 775 C CA . ILE A 1 97 ? 41.219 21.094 -40.906 1 80.06 97 ILE A CA 1
ATOM 776 C C . ILE A 1 97 ? 39.875 21.016 -40.156 1 80.06 97 ILE A C 1
ATOM 778 O O . ILE A 1 97 ? 39.562 20.016 -39.5 1 80.06 97 ILE A O 1
ATOM 782 N N . GLY A 1 98 ? 39.062 21.984 -40.281 1 81.25 98 GLY A N 1
ATOM 783 C CA . GLY A 1 98 ? 37.719 21.984 -39.688 1 81.25 98 GLY A CA 1
ATOM 784 C C . GLY A 1 98 ? 36.844 20.875 -40.188 1 81.25 98 GLY A C 1
ATOM 785 O O . GLY A 1 98 ? 36.094 20.25 -39.438 1 81.25 98 GLY A O 1
ATOM 786 N N . VAL A 1 99 ? 36.844 20.625 -41.531 1 82.38 99 VAL A N 1
ATOM 787 C CA . VAL A 1 99 ? 36.062 19.578 -42.125 1 82.38 99 VAL A CA 1
ATOM 788 C C . VAL A 1 99 ? 36.531 18.203 -41.688 1 82.38 99 VAL A C 1
ATOM 790 O O . VAL A 1 99 ? 35.719 17.312 -41.406 1 82.38 99 VAL A O 1
ATOM 793 N N . ILE A 1 100 ? 37.844 18.062 -41.531 1 84.19 100 ILE A N 1
ATOM 794 C CA . ILE A 1 100 ? 38.438 16.828 -41.031 1 84.19 100 ILE A CA 1
ATOM 795 C C . ILE A 1 100 ? 38.031 16.594 -39.594 1 84.19 100 ILE A C 1
ATOM 797 O O . ILE A 1 100 ? 37.625 15.484 -39.219 1 84.19 100 ILE A O 1
ATOM 801 N N . ARG A 1 101 ? 38.062 17.609 -38.844 1 79.88 101 ARG A N 1
ATOM 802 C CA . ARG A 1 101 ? 37.688 17.5 -37.438 1 79.88 101 ARG A CA 1
ATOM 803 C C . ARG A 1 101 ? 36.188 17.234 -37.281 1 79.88 101 ARG A C 1
ATOM 805 O O . ARG A 1 101 ? 35.781 16.484 -36.406 1 79.88 101 ARG A O 1
ATOM 812 N N . ALA A 1 102 ? 35.469 17.797 -38.156 1 81.19 102 ALA A N 1
ATOM 813 C CA . ALA A 1 102 ? 34 17.562 -38.156 1 81.19 102 ALA A CA 1
ATOM 814 C C . ALA A 1 102 ? 33.688 16.125 -38.469 1 81.19 102 ALA A C 1
ATOM 816 O O . ALA A 1 102 ? 32.812 15.516 -37.844 1 81.19 102 ALA A O 1
ATOM 817 N N . HIS A 1 103 ? 34.344 15.484 -39.438 1 82.56 103 HIS A N 1
ATOM 818 C CA . HIS A 1 103 ? 34.125 14.078 -39.75 1 82.56 103 HIS A CA 1
ATOM 819 C C . HIS A 1 103 ? 34.625 13.172 -38.625 1 82.56 103 HIS A C 1
ATOM 821 O O . HIS A 1 103 ? 33.938 12.211 -38.25 1 82.56 103 HIS A O 1
ATOM 827 N N . ASN A 1 104 ? 35.688 13.516 -38.062 1 79.19 104 ASN A N 1
ATOM 828 C CA . ASN A 1 104 ? 36.281 12.742 -37 1 79.19 104 ASN A CA 1
ATOM 829 C C . ASN A 1 104 ? 35.344 12.672 -35.781 1 79.19 104 ASN A C 1
ATOM 831 O O . ASN A 1 104 ? 35.344 11.672 -35.062 1 79.19 104 ASN A O 1
ATOM 835 N N . LYS A 1 105 ? 34.562 13.703 -35.719 1 72.75 105 LYS A N 1
ATOM 836 C CA . LYS A 1 105 ? 33.688 13.797 -34.562 1 72.75 105 LYS A CA 1
ATOM 837 C C . LYS A 1 105 ? 32.281 13.289 -34.906 1 72.75 105 LYS A C 1
ATOM 839 O O . LYS A 1 105 ? 31.406 13.203 -34.031 1 72.75 105 LYS A O 1
ATOM 844 N N . SER A 1 106 ? 32.031 12.93 -36.094 1 76.12 106 SER A N 1
ATOM 845 C CA . SER A 1 106 ? 30.719 12.5 -36.531 1 76.12 106 SER A CA 1
ATOM 846 C C . SER A 1 106 ? 30.375 11.109 -36 1 76.12 106 SER A C 1
ATOM 848 O O . SER A 1 106 ? 31.266 10.25 -35.875 1 76.12 106 SER A O 1
ATOM 850 N N . LYS A 1 107 ? 29.062 10.836 -35.625 1 72.12 107 LYS A N 1
ATOM 851 C CA . LYS A 1 107 ? 28.578 9.586 -35.062 1 72.12 107 LYS A CA 1
ATOM 852 C C . LYS A 1 107 ? 28.766 8.422 -36.031 1 72.12 107 LYS A C 1
ATOM 854 O O . LYS A 1 107 ? 29.156 7.328 -35.594 1 72.12 107 LYS A O 1
ATOM 859 N N . GLN A 1 108 ? 28.562 8.695 -37.281 1 76.06 108 GLN A N 1
ATOM 860 C CA . GLN A 1 108 ? 28.656 7.637 -38.281 1 76.06 108 GLN A CA 1
ATOM 861 C C . GLN A 1 108 ? 30.109 7.199 -38.469 1 76.06 108 GLN A C 1
ATOM 863 O O . GLN A 1 108 ? 30.391 6.008 -38.625 1 76.06 108 GLN A O 1
ATOM 868 N N . HIS A 1 109 ? 31.016 8.062 -38.438 1 78.88 109 HIS A N 1
ATOM 869 C CA . HIS A 1 109 ? 32.438 7.719 -38.562 1 78.88 109 HIS A CA 1
ATOM 870 C C . HIS A 1 109 ? 32.906 6.891 -37.375 1 78.88 109 HIS A C 1
ATOM 872 O O . HIS A 1 109 ? 33.594 5.887 -37.531 1 78.88 109 HIS A O 1
ATOM 878 N N . PHE A 1 110 ? 32.5 7.25 -36.312 1 74.94 110 PHE A N 1
ATOM 879 C CA . PHE A 1 110 ? 32.875 6.535 -35.094 1 74.94 110 PHE A CA 1
ATOM 880 C C . PHE A 1 110 ? 32.375 5.098 -35.125 1 74.94 110 PHE A C 1
ATOM 882 O O . PHE A 1 110 ? 33.094 4.168 -34.781 1 74.94 110 PHE A O 1
ATOM 889 N N . ARG A 1 111 ? 31.156 4.898 -35.531 1 73.25 111 ARG A N 1
ATOM 890 C CA . ARG A 1 111 ? 30.609 3.559 -35.688 1 73.25 111 ARG A CA 1
ATOM 891 C C . ARG A 1 111 ? 31.422 2.76 -36.719 1 73.25 111 ARG A C 1
ATOM 893 O O . ARG A 1 111 ? 31.734 1.591 -36.469 1 73.25 111 ARG A O 1
ATOM 900 N N . CYS A 1 112 ? 31.719 3.369 -37.781 1 78.19 112 CYS A N 1
ATOM 901 C CA . CYS A 1 112 ? 32.469 2.699 -38.844 1 78.19 112 CYS A CA 1
ATOM 902 C C . CYS A 1 112 ? 33.875 2.371 -38.375 1 78.19 112 CYS A C 1
ATOM 904 O O . CYS A 1 112 ? 34.406 1.296 -38.656 1 78.19 112 CYS A O 1
ATOM 906 N N . ALA A 1 113 ? 34.469 3.189 -37.625 1 75.69 113 ALA A N 1
ATOM 907 C CA . ALA A 1 113 ? 35.812 2.965 -37.094 1 75.69 113 ALA A CA 1
ATOM 908 C C . ALA A 1 113 ? 35.844 1.798 -36.125 1 75.69 113 ALA A C 1
ATOM 910 O O . ALA A 1 113 ? 36.75 0.974 -36.156 1 75.69 113 ALA A O 1
ATOM 911 N N . ASP A 1 114 ? 34.781 1.656 -35.344 1 67.94 114 ASP A N 1
ATOM 912 C CA . ASP A 1 114 ? 34.688 0.562 -34.375 1 67.94 114 ASP A CA 1
ATOM 913 C C . ASP A 1 114 ? 34.5 -0.778 -35.094 1 67.94 114 ASP A C 1
ATOM 915 O O . ASP A 1 114 ? 35.156 -1.763 -34.719 1 67.94 114 ASP A O 1
ATOM 919 N N . VAL A 1 115 ? 33.625 -0.795 -35.969 1 71.12 115 VAL A N 1
ATOM 920 C CA . VAL A 1 115 ? 33.438 -2.008 -36.75 1 71.12 115 VAL A CA 1
ATOM 921 C C . VAL A 1 115 ? 34.719 -2.359 -37.5 1 71.12 115 VAL A C 1
ATOM 923 O O . VAL A 1 115 ? 35.125 -3.529 -37.562 1 71.12 115 VAL A O 1
ATOM 926 N N . TYR A 1 116 ? 35.375 -1.465 -37.969 1 71.69 116 TYR A N 1
ATOM 927 C CA . TYR A 1 116 ? 36.656 -1.646 -38.688 1 71.69 116 TYR A CA 1
ATOM 928 C C . TYR A 1 116 ? 37.688 -2.27 -37.781 1 71.69 116 TYR A C 1
ATOM 930 O O . TYR A 1 116 ? 38.375 -3.223 -38.156 1 71.69 116 TYR A O 1
ATOM 938 N N . ARG A 1 117 ? 37.812 -1.819 -36.594 1 66.62 117 ARG A N 1
ATOM 939 C CA . ARG A 1 117 ? 38.781 -2.357 -35.656 1 66.62 117 ARG A CA 1
ATOM 940 C C . ARG A 1 117 ? 38.375 -3.76 -35.188 1 66.62 117 ARG A C 1
ATOM 942 O O . ARG A 1 117 ? 39.25 -4.633 -35.062 1 66.62 117 ARG A O 1
ATOM 949 N N . ALA A 1 118 ? 37.125 -3.959 -34.906 1 62.28 118 ALA A N 1
ATOM 950 C CA . ALA A 1 118 ? 36.594 -5.277 -34.5 1 62.28 118 ALA A CA 1
ATOM 951 C C . ALA A 1 118 ? 36.906 -6.312 -35.594 1 62.28 118 ALA A C 1
ATOM 953 O O . ALA A 1 118 ? 37.219 -7.461 -35.281 1 62.28 118 ALA A O 1
ATOM 954 N N . ARG A 1 119 ? 36.562 -6 -36.719 1 61.06 119 ARG A N 1
ATOM 955 C CA . ARG A 1 119 ? 36.812 -6.918 -37.812 1 61.06 119 ARG A CA 1
ATOM 956 C C . ARG A 1 119 ? 38.312 -7.258 -37.906 1 61.06 119 ARG A C 1
ATOM 958 O O . ARG A 1 119 ? 38.656 -8.375 -38.281 1 61.06 119 ARG A O 1
ATOM 965 N N . ARG A 1 120 ? 39.156 -6.359 -37.781 1 58.41 120 ARG A N 1
ATOM 966 C CA . ARG A 1 120 ? 40.594 -6.586 -37.938 1 58.41 120 ARG A CA 1
ATOM 967 C C . ARG A 1 120 ? 41.188 -7.262 -36.719 1 58.41 120 ARG A C 1
ATOM 969 O O . ARG A 1 120 ? 42.125 -8.078 -36.844 1 58.41 120 ARG A O 1
ATOM 976 N N . ASN A 1 121 ? 40.938 -6.891 -35.438 1 49.5 121 ASN A N 1
ATOM 977 C CA . ASN A 1 121 ? 41.344 -7.602 -34.25 1 49.5 121 ASN A CA 1
ATOM 978 C C . ASN A 1 121 ? 40.156 -8.203 -33.5 1 49.5 121 ASN A C 1
ATOM 980 O O . ASN A 1 121 ? 39.5 -7.523 -32.719 1 49.5 121 ASN A O 1
ATOM 984 N N . PRO A 1 122 ? 39.594 -9.344 -33.938 1 42.88 122 PRO A N 1
ATOM 985 C CA . PRO A 1 122 ? 38.406 -10.047 -33.375 1 42.88 122 PRO A CA 1
ATOM 986 C C . PRO A 1 122 ? 38.5 -10.211 -31.875 1 42.88 122 PRO A C 1
ATOM 988 O O . PRO A 1 122 ? 37.875 -11.117 -31.312 1 42.88 122 PRO A O 1
ATOM 991 N N . GLN A 1 123 ? 39.344 -9.547 -31.125 1 40.59 123 GLN A N 1
ATOM 992 C CA . GLN A 1 123 ? 39.25 -9.859 -29.703 1 40.59 123 GLN A CA 1
ATOM 993 C C . GLN A 1 123 ? 37.812 -9.758 -29.219 1 40.59 123 GLN A C 1
ATOM 995 O O . GLN A 1 123 ? 36.969 -9.125 -29.875 1 40.59 123 GLN A O 1
ATOM 1000 N N . ASN A 1 124 ? 37.438 -10.523 -28.062 1 40.22 124 ASN A N 1
ATOM 1001 C CA . ASN A 1 124 ? 36.094 -10.648 -27.531 1 40.22 124 ASN A CA 1
ATOM 1002 C C . ASN A 1 124 ? 35.375 -9.305 -27.547 1 40.22 124 ASN A C 1
ATOM 1004 O O . ASN A 1 124 ? 35.875 -8.305 -27.062 1 40.22 124 ASN A O 1
ATOM 1008 N N . PRO A 1 125 ? 34.531 -9.07 -28.453 1 39.41 125 PRO A N 1
ATOM 1009 C CA . PRO A 1 125 ? 33.844 -7.82 -28.719 1 39.41 125 PRO A CA 1
ATOM 1010 C C . PRO A 1 125 ? 33.438 -7.086 -27.453 1 39.41 125 PRO A C 1
ATOM 1012 O O . PRO A 1 125 ? 33.344 -5.852 -27.438 1 39.41 125 PRO A O 1
ATOM 1015 N N . ILE A 1 126 ? 32.938 -7.762 -26.484 1 42.22 126 ILE A N 1
ATOM 1016 C CA . ILE A 1 126 ? 32.5 -7.133 -25.234 1 42.22 126 ILE A CA 1
ATOM 1017 C C . ILE A 1 126 ? 33.656 -6.328 -24.625 1 42.22 126 ILE A C 1
ATOM 1019 O O . ILE A 1 126 ? 33.438 -5.188 -24.203 1 42.22 126 ILE A O 1
ATOM 1023 N N . GLU A 1 127 ? 34.875 -6.941 -24.594 1 41.62 127 GLU A N 1
ATOM 1024 C CA . GLU A 1 127 ? 36.031 -6.348 -23.969 1 41.62 127 GLU A CA 1
ATOM 1025 C C . GLU A 1 127 ? 36.5 -5.098 -24.703 1 41.62 127 GLU A C 1
ATOM 1027 O O . GLU A 1 127 ? 36.906 -4.117 -24.094 1 41.62 127 GLU A O 1
ATOM 1032 N N . GLN A 1 128 ? 36.375 -5.086 -25.984 1 42.78 128 GLN A N 1
ATOM 1033 C CA . GLN A 1 128 ? 36.906 -3.99 -26.797 1 42.78 128 GLN A CA 1
ATOM 1034 C C . GLN A 1 128 ? 36.031 -2.738 -26.641 1 42.78 128 GLN A C 1
ATOM 1036 O O . GLN A 1 128 ? 36.562 -1.625 -26.578 1 42.78 128 GLN A O 1
ATOM 1041 N N . GLY A 1 129 ? 34.688 -2.805 -26.766 1 43.59 129 GLY A N 1
ATOM 1042 C CA . GLY A 1 129 ? 33.812 -1.67 -26.594 1 43.59 129 GLY A CA 1
ATOM 1043 C C . GLY A 1 129 ? 33.969 -0.978 -25.266 1 43.59 129 GLY A C 1
ATOM 1044 O O . GLY A 1 129 ? 33.969 0.253 -25.188 1 43.59 129 GLY A O 1
ATOM 1045 N N . LEU A 1 130 ? 34 -1.702 -24.188 1 49.97 130 LEU A N 1
ATOM 1046 C CA . LEU A 1 130 ? 34.312 -1.211 -22.844 1 49.97 130 LEU A CA 1
ATOM 1047 C C . LEU A 1 130 ? 35.688 -0.574 -22.812 1 49.97 130 LEU A C 1
ATOM 1049 O O . LEU A 1 130 ? 35.938 0.328 -22 1 49.97 130 LEU A O 1
ATOM 1053 N N . ARG A 1 131 ? 36.625 -0.945 -23.625 1 45.66 131 ARG A N 1
ATOM 1054 C CA . ARG A 1 131 ? 38 -0.436 -23.672 1 45.66 131 ARG A CA 1
ATOM 1055 C C . ARG A 1 131 ? 38 1.043 -24.047 1 45.66 131 ARG A C 1
ATOM 1057 O O . ARG A 1 131 ? 38.875 1.79 -23.594 1 45.66 131 ARG A O 1
ATOM 1064 N N . ASN A 1 132 ? 37.125 1.386 -24.969 1 47.44 132 ASN A N 1
ATOM 1065 C CA . ASN A 1 132 ? 37.25 2.791 -25.344 1 47.44 132 ASN A CA 1
ATOM 1066 C C . ASN A 1 132 ? 36.75 3.711 -24.234 1 47.44 132 ASN A C 1
ATOM 1068 O O . ASN A 1 132 ? 37.031 4.914 -24.25 1 47.44 132 ASN A O 1
ATOM 1072 N N . MET A 1 133 ? 35.875 3.303 -23.469 1 52.28 133 MET A N 1
ATOM 1073 C CA . MET A 1 133 ? 35.531 4.125 -22.312 1 52.28 133 MET A CA 1
ATOM 1074 C C . MET A 1 133 ? 36.688 4.16 -21.312 1 52.28 133 MET A C 1
ATOM 1076 O O . MET A 1 133 ? 37.312 3.135 -21.031 1 52.28 133 MET A O 1
ATOM 1080 N N . GLU A 1 134 ? 37.188 5.305 -21.109 1 63.28 134 GLU A N 1
ATOM 1081 C CA . GLU A 1 134 ? 38.188 5.418 -20.062 1 63.28 134 GLU A CA 1
ATOM 1082 C C . GLU A 1 134 ? 37.844 4.574 -18.859 1 63.28 134 GLU A C 1
ATOM 1084 O O . GLU A 1 134 ? 36.688 4.551 -18.422 1 63.28 134 GLU A O 1
ATOM 1089 N N . CYS A 1 135 ? 38.75 3.652 -18.609 1 68.38 135 CYS A N 1
ATOM 1090 C CA . CYS A 1 135 ? 38.625 2.676 -17.531 1 68.38 135 CYS A CA 1
ATOM 1091 C C . CYS A 1 135 ? 37.969 3.299 -16.312 1 68.38 135 CYS A C 1
ATOM 1093 O O . CYS A 1 135 ? 37.094 2.676 -15.68 1 68.38 135 CYS A O 1
ATOM 1095 N N . ALA A 1 136 ? 38.219 4.527 -16.141 1 75.94 136 ALA A N 1
ATOM 1096 C CA . ALA A 1 136 ? 37.688 5.168 -14.945 1 75.94 136 ALA A CA 1
ATOM 1097 C C . ALA A 1 136 ? 36.188 5.445 -15.109 1 75.94 136 ALA A C 1
ATOM 1099 O O . ALA A 1 136 ? 35.406 5.293 -14.156 1 75.94 136 ALA A O 1
ATOM 1100 N N . VAL A 1 137 ? 35.844 5.84 -16.266 1 80.62 137 VAL A N 1
ATOM 1101 C CA . VAL A 1 137 ? 34.438 6.133 -16.547 1 80.62 137 VAL A CA 1
ATOM 1102 C C . VAL A 1 137 ? 33.625 4.84 -16.531 1 80.62 137 VAL A C 1
ATOM 1104 O O . VAL A 1 137 ? 32.5 4.816 -16.047 1 80.62 137 VAL A O 1
ATOM 1107 N N . GLN A 1 138 ? 34.219 3.85 -17.031 1 85.25 138 GLN A N 1
ATOM 1108 C CA . GLN A 1 138 ? 33.562 2.553 -17.047 1 85.25 138 GLN A CA 1
ATOM 1109 C C . GLN A 1 138 ? 33.25 2.061 -15.633 1 85.25 138 GLN A C 1
ATOM 1111 O O . GLN A 1 138 ? 32.188 1.516 -15.375 1 85.25 138 GLN A O 1
ATOM 1116 N N . GLU A 1 139 ? 34.219 2.23 -14.828 1 88 139 GLU A N 1
ATOM 1117 C CA . GLU A 1 139 ? 34.031 1.783 -13.445 1 88 139 GLU A CA 1
ATOM 1118 C C . GLU A 1 139 ? 32.906 2.543 -12.758 1 88 139 GLU A C 1
ATOM 1120 O O . GLU A 1 139 ? 32.125 1.961 -11.992 1 88 139 GLU A O 1
ATOM 1125 N N . LYS A 1 140 ? 32.875 3.777 -13.039 1 89.62 140 LYS A N 1
ATOM 1126 C CA . LYS A 1 140 ? 31.812 4.594 -12.445 1 89.62 140 LYS A CA 1
ATOM 1127 C C . LYS A 1 140 ? 30.438 4.188 -12.977 1 89.62 140 LYS A C 1
ATOM 1129 O O . LYS A 1 140 ? 29.469 4.113 -12.211 1 89.62 140 LYS A O 1
ATOM 1134 N N . LEU A 1 141 ? 30.422 3.895 -14.242 1 91.56 141 LEU A N 1
ATOM 1135 C CA . LEU A 1 141 ? 29.156 3.506 -14.852 1 91.56 141 LEU A CA 1
ATOM 1136 C C . LEU A 1 141 ? 28.719 2.135 -14.352 1 91.56 141 LEU A C 1
ATOM 1138 O O . LEU A 1 141 ? 27.516 1.885 -14.195 1 91.56 141 LEU A O 1
ATOM 1142 N N . ILE A 1 142 ? 29.656 1.282 -14.188 1 94.25 142 ILE A N 1
ATOM 1143 C CA . ILE A 1 142 ? 29.344 -0.04 -13.656 1 94.25 142 ILE A CA 1
ATOM 1144 C C . ILE A 1 142 ? 28.672 0.096 -12.289 1 94.25 142 ILE A C 1
ATOM 1146 O O . ILE A 1 142 ? 27.688 -0.588 -12.008 1 94.25 142 ILE A O 1
ATOM 1150 N N . LYS A 1 143 ? 29.188 0.998 -11.492 1 95.19 143 LYS A N 1
ATOM 1151 C CA . LYS A 1 143 ? 28.625 1.226 -10.172 1 95.19 143 LYS A CA 1
ATOM 1152 C C . LYS A 1 143 ? 27.203 1.792 -10.273 1 95.19 143 LYS A C 1
ATOM 1154 O O . LYS A 1 143 ? 26.328 1.444 -9.469 1 95.19 143 LYS A O 1
ATOM 1159 N N . LEU A 1 144 ? 27 2.666 -11.266 1 95.69 144 LEU A N 1
ATOM 1160 C CA . LEU A 1 144 ? 25.672 3.225 -11.492 1 95.69 144 LEU A CA 1
ATOM 1161 C C . LEU A 1 144 ? 24.703 2.148 -11.969 1 95.69 144 LEU A C 1
ATOM 1163 O O . LEU A 1 144 ? 23.531 2.127 -11.555 1 95.69 144 LEU A O 1
ATOM 1167 N N . PHE A 1 145 ? 25.172 1.23 -12.797 1 96.75 145 PHE A N 1
ATOM 1168 C CA . PHE A 1 145 ? 24.344 0.129 -13.273 1 96.75 145 PHE A CA 1
ATOM 1169 C C . PHE A 1 145 ? 23.969 -0.801 -12.125 1 96.75 145 PHE A C 1
ATOM 1171 O O . PHE A 1 145 ? 22.828 -1.273 -12.039 1 96.75 145 PHE A O 1
ATOM 1178 N N . ASN A 1 146 ? 24.938 -1.041 -11.289 1 97.38 146 ASN A N 1
ATOM 1179 C CA . ASN A 1 146 ? 24.656 -1.852 -10.109 1 97.38 146 ASN A CA 1
ATOM 1180 C C . ASN A 1 146 ? 23.562 -1.222 -9.242 1 97.38 146 ASN A C 1
ATOM 1182 O O . ASN A 1 146 ? 22.688 -1.92 -8.742 1 97.38 146 ASN A O 1
ATOM 1186 N N . THR A 1 147 ? 23.672 0.068 -9.086 1 97.5 147 THR A N 1
ATOM 1187 C CA . THR A 1 147 ? 22.719 0.798 -8.258 1 97.5 147 THR A CA 1
ATOM 1188 C C . THR A 1 147 ? 21.328 0.787 -8.883 1 97.5 147 THR A C 1
ATOM 1190 O O . THR A 1 147 ? 20.328 0.582 -8.195 1 97.5 147 THR A O 1
ATOM 1193 N N . ALA A 1 148 ? 21.297 1.029 -10.164 1 97.81 148 ALA A N 1
ATOM 1194 C CA . ALA A 1 148 ? 20.016 1 -10.875 1 97.81 148 ALA A CA 1
ATOM 1195 C C . ALA A 1 148 ? 19.391 -0.392 -10.82 1 97.81 148 ALA A C 1
ATOM 1197 O O . ALA A 1 148 ? 18.188 -0.529 -10.672 1 97.81 148 ALA A O 1
ATOM 1198 N N . TYR A 1 149 ? 20.203 -1.434 -11.008 1 98.19 149 TYR A N 1
ATOM 1199 C CA . TYR A 1 149 ? 19.734 -2.811 -10.938 1 98.19 149 TYR A CA 1
ATOM 1200 C C . TYR A 1 149 ? 19.125 -3.107 -9.57 1 98.19 149 TYR A C 1
ATOM 1202 O O . TYR A 1 149 ? 18.109 -3.797 -9.461 1 98.19 149 TYR A O 1
ATOM 1210 N N . PHE A 1 150 ? 19.828 -2.559 -8.555 1 97.44 150 PHE A N 1
ATOM 1211 C CA . PHE A 1 150 ? 19.328 -2.723 -7.195 1 97.44 150 PHE A CA 1
ATOM 1212 C C . PHE A 1 150 ? 17.938 -2.098 -7.047 1 97.44 150 PHE A C 1
ATOM 1214 O O . PHE A 1 150 ? 17.062 -2.672 -6.402 1 97.44 150 PHE A O 1
ATOM 1221 N N . VAL A 1 151 ? 17.734 -0.933 -7.605 1 97.31 151 VAL A N 1
ATOM 1222 C CA . VAL A 1 151 ? 16.453 -0.233 -7.566 1 97.31 151 VAL A CA 1
ATOM 1223 C C . VAL A 1 151 ? 15.367 -1.114 -8.172 1 97.31 151 VAL A C 1
ATOM 1225 O O . VAL A 1 151 ? 14.281 -1.243 -7.605 1 97.31 151 VAL A O 1
ATOM 1228 N N . ALA A 1 152 ? 15.602 -1.75 -9.258 1 97.81 152 ALA A N 1
ATOM 1229 C CA . ALA A 1 152 ? 14.633 -2.596 -9.945 1 97.81 152 ALA A CA 1
ATOM 1230 C C . ALA A 1 152 ? 14.398 -3.9 -9.188 1 97.81 152 ALA A C 1
ATOM 1232 O O . ALA A 1 152 ? 13.266 -4.348 -9.039 1 97.81 152 ALA A O 1
ATOM 1233 N N . LYS A 1 153 ? 15.484 -4.508 -8.727 1 97.12 153 LYS A N 1
ATOM 1234 C CA . LYS A 1 153 ? 15.414 -5.805 -8.055 1 97.12 153 LYS A CA 1
ATOM 1235 C C . LYS A 1 153 ? 14.633 -5.703 -6.75 1 97.12 153 LYS A C 1
ATOM 1237 O O . LYS A 1 153 ? 13.891 -6.621 -6.391 1 97.12 153 LYS A O 1
ATOM 1242 N N . GLU A 1 154 ? 14.789 -4.594 -6.059 1 94.69 154 GLU A N 1
ATOM 1243 C CA . GLU A 1 154 ? 14.086 -4.379 -4.797 1 94.69 154 GLU A CA 1
ATOM 1244 C C . GLU A 1 154 ? 12.742 -3.699 -5.02 1 94.69 154 GLU A C 1
ATOM 1246 O O . GLU A 1 154 ? 12.055 -3.328 -4.062 1 94.69 154 GLU A O 1
ATOM 1251 N N . GLU A 1 155 ? 12.336 -3.508 -6.277 1 94.94 155 GLU A N 1
ATOM 1252 C CA . GLU A 1 155 ? 11.039 -2.975 -6.688 1 94.94 155 GLU A CA 1
ATOM 1253 C C . GLU A 1 155 ? 10.828 -1.562 -6.145 1 94.94 155 GLU A C 1
ATOM 1255 O O . GLU A 1 155 ? 9.734 -1.22 -5.699 1 94.94 155 GLU A O 1
ATOM 1260 N N . MET A 1 156 ? 11.906 -0.731 -6.098 1 94.25 156 MET A N 1
ATOM 1261 C CA . MET A 1 156 ? 11.844 0.653 -5.641 1 94.25 156 MET A CA 1
ATOM 1262 C C . MET A 1 156 ? 11.492 1.592 -6.789 1 94.25 156 MET A C 1
ATOM 1264 O O . MET A 1 156 ? 11.695 1.255 -7.957 1 94.25 156 MET A O 1
ATOM 1268 N N . PRO A 1 157 ? 10.93 2.773 -6.449 1 93.38 157 PRO A N 1
ATOM 1269 C CA . PRO A 1 157 ? 10.695 3.762 -7.504 1 93.38 157 PRO A CA 1
ATOM 1270 C C . PRO A 1 157 ? 11.992 4.352 -8.055 1 93.38 157 PRO A C 1
ATOM 1272 O O . PRO A 1 157 ? 13.023 4.336 -7.375 1 93.38 157 PRO A O 1
ATOM 1275 N N . PHE A 1 158 ? 11.938 4.914 -9.227 1 94.69 158 PHE A N 1
ATOM 1276 C CA . PHE A 1 158 ? 13.109 5.488 -9.883 1 94.69 158 PHE A CA 1
ATOM 1277 C C . PHE A 1 158 ? 13.648 6.672 -9.086 1 94.69 158 PHE A C 1
ATOM 1279 O O . PHE A 1 158 ? 14.844 6.965 -9.125 1 94.69 158 PHE A O 1
ATOM 1286 N N . SER A 1 159 ? 12.758 7.328 -8.398 1 91.31 159 SER A N 1
ATOM 1287 C CA . SER A 1 159 ? 13.133 8.516 -7.637 1 91.31 159 SER A CA 1
ATOM 1288 C C . SER A 1 159 ? 14.094 8.164 -6.504 1 91.31 159 SER A C 1
ATOM 1290 O O . SER A 1 159 ? 14.781 9.039 -5.977 1 91.31 159 SER A O 1
ATOM 1292 N N . SER A 1 160 ? 14.125 6.91 -6.113 1 93.19 160 SER A N 1
ATOM 1293 C CA . SER A 1 160 ? 15.031 6.473 -5.051 1 93.19 160 SER A CA 1
ATOM 1294 C C . SER A 1 160 ? 16.469 6.434 -5.531 1 93.19 160 SER A C 1
ATOM 1296 O O . SER A 1 160 ? 17.406 6.391 -4.723 1 93.19 160 SER A O 1
ATOM 1298 N N . PHE A 1 161 ? 16.703 6.449 -6.844 1 95.88 161 PHE A N 1
ATOM 1299 C CA . PHE A 1 161 ? 18.031 6.316 -7.441 1 95.88 161 PHE A CA 1
ATOM 1300 C C . PHE A 1 161 ? 18.953 7.449 -6.992 1 95.88 161 PHE A C 1
ATOM 1302 O O . PHE A 1 161 ? 20.094 7.215 -6.605 1 95.88 161 PHE A O 1
ATOM 1309 N N . LYS A 1 162 ? 18.406 8.633 -6.992 1 94.12 162 LYS A N 1
ATOM 1310 C CA . LYS A 1 162 ? 19.188 9.805 -6.59 1 94.12 162 LYS A CA 1
ATOM 1311 C C . LYS A 1 162 ? 19.625 9.695 -5.133 1 94.12 162 LYS A C 1
ATOM 1313 O O . LYS A 1 162 ? 20.766 9.984 -4.801 1 94.12 162 LYS A O 1
ATOM 1318 N N . GLY A 1 163 ? 18.703 9.297 -4.289 1 93.75 163 GLY A N 1
ATOM 1319 C CA . GLY A 1 163 ? 19.016 9.133 -2.879 1 93.75 163 GLY A CA 1
ATOM 1320 C C . GLY A 1 163 ? 20.047 8.047 -2.627 1 93.75 163 GLY A C 1
ATOM 1321 O O . GLY A 1 163 ? 20.922 8.195 -1.764 1 93.75 163 GLY A O 1
ATOM 1322 N N . LEU A 1 164 ? 19.953 6.965 -3.346 1 95.81 164 LEU A N 1
ATOM 1323 C CA . LEU A 1 164 ? 20.906 5.867 -3.209 1 95.81 164 LEU A CA 1
ATOM 1324 C C . LEU A 1 164 ? 22.297 6.301 -3.646 1 95.81 164 LEU A C 1
ATOM 1326 O O . LEU A 1 164 ? 23.297 5.922 -3.025 1 95.81 164 LEU A O 1
ATOM 1330 N N . CYS A 1 165 ? 22.328 7.008 -4.754 1 95 165 CYS A N 1
ATOM 1331 C CA . CYS A 1 165 ? 23.609 7.547 -5.199 1 95 165 CYS A CA 1
ATOM 1332 C C . CYS A 1 165 ? 24.188 8.484 -4.16 1 95 165 CYS A C 1
ATOM 1334 O O . CYS A 1 165 ? 25.391 8.445 -3.887 1 95 165 CYS A O 1
ATOM 1336 N N . GLY A 1 166 ? 23.328 9.359 -3.562 1 93.62 166 GLY A N 1
ATOM 1337 C CA . GLY A 1 166 ? 23.781 10.258 -2.51 1 93.62 166 GLY A CA 1
ATOM 1338 C C . GLY A 1 166 ? 24.359 9.531 -1.313 1 93.62 166 GLY A C 1
ATOM 1339 O O . GLY A 1 166 ? 25.359 9.961 -0.749 1 93.62 166 GLY A O 1
ATOM 1340 N N . LEU A 1 167 ? 23.75 8.43 -0.946 1 95.75 167 LEU A N 1
ATOM 1341 C CA . LEU A 1 167 ? 24.234 7.621 0.165 1 95.75 167 LEU A CA 1
ATOM 1342 C C . LEU A 1 167 ? 25.625 7.055 -0.138 1 95.75 167 LEU A C 1
ATOM 1344 O O . LEU A 1 167 ? 26.516 7.102 0.71 1 95.75 167 LEU A O 1
ATOM 1348 N N . GLN A 1 168 ? 25.75 6.543 -1.337 1 94.81 168 GLN A N 1
ATOM 1349 C CA . GLN A 1 168 ? 27.031 5.938 -1.727 1 94.81 168 GLN A CA 1
ATOM 1350 C C . GLN A 1 168 ? 28.125 6.992 -1.838 1 94.81 168 GLN A C 1
ATOM 1352 O O . GLN A 1 168 ? 29.266 6.742 -1.472 1 94.81 168 GLN A O 1
ATOM 1357 N N . ILE A 1 169 ? 27.766 8.18 -2.35 1 92.88 169 ILE A N 1
ATOM 1358 C CA . ILE A 1 169 ? 28.734 9.281 -2.43 1 92.88 169 ILE A CA 1
ATOM 1359 C C . ILE A 1 169 ? 29.172 9.688 -1.025 1 92.88 169 ILE A C 1
ATOM 1361 O O . ILE A 1 169 ? 30.359 9.906 -0.778 1 92.88 169 ILE A O 1
ATOM 1365 N N . LYS A 1 170 ? 28.219 9.758 -0.139 1 93.81 170 LYS A N 1
ATOM 1366 C CA . LYS A 1 170 ? 28.531 10.117 1.241 1 93.81 170 LYS A CA 1
ATOM 1367 C C . LYS A 1 170 ? 29.469 9.086 1.876 1 93.81 170 LYS A C 1
ATOM 1369 O O . LYS A 1 170 ? 30.297 9.43 2.709 1 93.81 170 LYS A O 1
ATOM 1374 N N . ASN A 1 171 ? 29.281 7.824 1.456 1 94.25 171 ASN A N 1
ATOM 1375 C CA . ASN A 1 171 ? 30.109 6.754 1.982 1 94.25 171 ASN A CA 1
ATOM 1376 C C . ASN A 1 171 ? 31.359 6.535 1.12 1 94.25 171 ASN A C 1
ATOM 1378 O O . ASN A 1 171 ? 31.859 5.418 1.021 1 94.25 171 ASN A O 1
ATOM 1382 N N . ASP A 1 172 ? 31.734 7.504 0.286 1 89.75 172 ASP A N 1
ATOM 1383 C CA . ASP A 1 172 ? 33.031 7.641 -0.384 1 89.75 172 ASP A CA 1
ATOM 1384 C C . ASP A 1 172 ? 33.062 6.805 -1.66 1 89.75 172 ASP A C 1
ATOM 1386 O O . ASP A 1 172 ? 34.125 6.297 -2.037 1 89.75 172 ASP A O 1
ATOM 1390 N N . VAL A 1 173 ? 31.922 6.496 -2.199 1 91.31 173 VAL A N 1
ATOM 1391 C CA . VAL A 1 173 ? 31.906 5.859 -3.512 1 91.31 173 VAL A CA 1
ATOM 1392 C C . VAL A 1 173 ? 32.031 6.918 -4.605 1 91.31 173 VAL A C 1
ATOM 1394 O O . VAL A 1 173 ? 31.344 7.945 -4.551 1 91.31 173 VAL A O 1
ATOM 1397 N N . GLU A 1 174 ? 32.844 6.629 -5.5 1 88.12 174 GLU A N 1
ATOM 1398 C CA . GLU A 1 174 ? 33.031 7.566 -6.605 1 88.12 174 GLU A CA 1
ATOM 1399 C C . GLU A 1 174 ? 32.062 7.242 -7.75 1 88.12 174 GLU A C 1
ATOM 1401 O O . GLU A 1 174 ? 32.312 6.305 -8.516 1 88.12 174 GLU A O 1
ATOM 1406 N N . LEU A 1 175 ? 30.969 7.902 -7.949 1 89.06 175 LEU A N 1
ATOM 1407 C CA . LEU A 1 175 ? 29.953 7.641 -8.969 1 89.06 175 LEU A CA 1
ATOM 1408 C C . LEU A 1 175 ? 30.016 8.688 -10.078 1 89.06 175 LEU A C 1
ATOM 1410 O O . LEU A 1 175 ? 29.422 8.508 -11.141 1 89.06 175 LEU A O 1
ATOM 1414 N N . GLY A 1 176 ? 30.719 9.688 -9.969 1 80 176 GLY A N 1
ATOM 1415 C CA . GLY A 1 176 ? 30.766 10.75 -10.961 1 80 176 GLY A CA 1
ATOM 1416 C C . GLY A 1 176 ? 29.734 11.836 -10.711 1 80 176 GLY A C 1
ATOM 1417 O O . GLY A 1 176 ? 29.156 11.922 -9.625 1 80 176 GLY A O 1
ATOM 1418 N N . LYS A 1 177 ? 29.453 12.719 -11.633 1 77.75 177 LYS A N 1
ATOM 1419 C CA . LYS A 1 177 ? 28.578 13.859 -11.438 1 77.75 177 LYS A CA 1
ATOM 1420 C C . LYS A 1 177 ? 27.359 13.789 -12.359 1 77.75 177 LYS A C 1
ATOM 1422 O O . LYS A 1 177 ? 26.406 14.555 -12.195 1 77.75 177 LYS A O 1
ATOM 1427 N N . THR A 1 178 ? 27.359 12.75 -13.195 1 81.88 178 THR A N 1
ATOM 1428 C CA . THR A 1 178 ? 26.297 12.719 -14.195 1 81.88 178 THR A CA 1
ATOM 1429 C C . THR A 1 178 ? 25.422 11.477 -14.008 1 81.88 178 THR A C 1
ATOM 1431 O O . THR A 1 178 ? 25.812 10.539 -13.305 1 81.88 178 THR A O 1
ATOM 1434 N N . TYR A 1 179 ? 24.234 11.461 -14.5 1 87.5 179 TYR A N 1
ATOM 1435 C CA . TYR A 1 179 ? 23.328 10.328 -14.617 1 87.5 179 TYR A CA 1
ATOM 1436 C C . TYR A 1 179 ? 22.734 9.969 -13.258 1 87.5 179 TYR A C 1
ATOM 1438 O O . TYR A 1 179 ? 22.609 8.789 -12.922 1 87.5 179 TYR A O 1
ATOM 1446 N N . PHE A 1 180 ? 22.484 10.93 -12.445 1 86.5 180 PHE A N 1
ATOM 1447 C CA . PHE A 1 180 ? 21.891 10.688 -11.133 1 86.5 180 PHE A CA 1
ATOM 1448 C C . PHE A 1 180 ? 20.375 10.891 -11.172 1 86.5 180 PHE A C 1
ATOM 1450 O O . PHE A 1 180 ? 19.719 10.844 -10.133 1 86.5 180 PHE A O 1
ATOM 1457 N N . ASN A 1 181 ? 19.859 10.992 -12.32 1 88.81 181 ASN A N 1
ATOM 1458 C CA . ASN A 1 181 ? 18.438 11.32 -12.414 1 88.81 181 ASN A CA 1
ATOM 1459 C C . ASN A 1 181 ? 17.594 10.086 -12.719 1 88.81 181 ASN A C 1
ATOM 1461 O O . ASN A 1 181 ? 18.141 9.016 -12.984 1 88.81 181 ASN A O 1
ATOM 1465 N N . ASP A 1 182 ? 16.328 10.219 -12.648 1 91.44 182 ASP A N 1
ATOM 1466 C CA . ASP A 1 182 ? 15.352 9.141 -12.828 1 91.44 182 ASP A CA 1
ATOM 1467 C C . ASP A 1 182 ? 15.43 8.562 -14.242 1 91.44 182 ASP A C 1
ATOM 1469 O O . ASP A 1 182 ? 15.297 7.355 -14.43 1 91.44 182 ASP A O 1
ATOM 1473 N N . HIS A 1 183 ? 15.641 9.469 -15.133 1 91.94 183 HIS A N 1
ATOM 1474 C CA . HIS A 1 183 ? 15.68 9.039 -16.531 1 91.94 183 HIS A CA 1
ATOM 1475 C C . HIS A 1 183 ? 16.875 8.117 -16.797 1 91.94 183 HIS A C 1
ATOM 1477 O O . HIS A 1 183 ? 16.75 7.137 -17.516 1 91.94 183 HIS A O 1
ATOM 1483 N N . ALA A 1 184 ? 18 8.484 -16.266 1 92.69 184 ALA A N 1
ATOM 1484 C CA . ALA A 1 184 ? 19.188 7.629 -16.406 1 92.69 184 ALA A CA 1
ATOM 1485 C C . ALA A 1 184 ? 18.938 6.262 -15.766 1 92.69 184 ALA A C 1
ATOM 1487 O O . ALA A 1 184 ? 19.297 5.23 -16.344 1 92.69 184 ALA A O 1
ATOM 1488 N N . CYS A 1 185 ? 18.391 6.305 -14.57 1 96.12 185 CYS A N 1
ATOM 1489 C CA . CYS A 1 185 ? 18.078 5.062 -13.883 1 96.12 185 CYS A CA 1
ATOM 1490 C C . CYS A 1 185 ? 17.188 4.168 -14.742 1 96.12 185 CYS A C 1
ATOM 1492 O O . CYS A 1 185 ? 17.453 2.973 -14.883 1 96.12 185 CYS A O 1
ATOM 1494 N N . LYS A 1 186 ? 16.172 4.734 -15.328 1 96.06 186 LYS A N 1
ATOM 1495 C CA . LYS A 1 186 ? 15.25 3.996 -16.203 1 96.06 186 LYS A CA 1
ATOM 1496 C C . LYS A 1 186 ? 16 3.377 -17.375 1 96.06 186 LYS A C 1
ATOM 1498 O O . LYS A 1 186 ? 15.773 2.215 -17.719 1 96.06 186 LYS A O 1
ATOM 1503 N N . ASN A 1 187 ? 16.891 4.129 -17.953 1 94.88 187 ASN A N 1
ATOM 1504 C CA . ASN A 1 187 ? 17.641 3.646 -19.109 1 94.88 187 ASN A CA 1
ATOM 1505 C C . ASN A 1 187 ? 18.562 2.488 -18.734 1 94.88 187 ASN A C 1
ATOM 1507 O O . ASN A 1 187 ? 18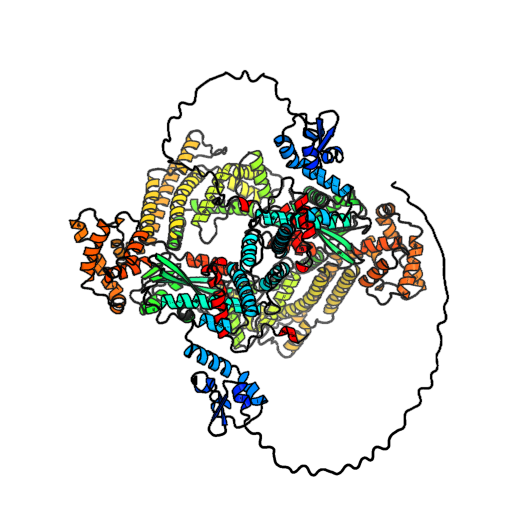.703 1.533 -19.5 1 94.88 187 ASN A O 1
ATOM 1511 N N . PHE A 1 188 ? 19.234 2.643 -17.625 1 96.81 188 PHE A N 1
ATOM 1512 C CA . PHE A 1 188 ? 20.109 1.573 -17.172 1 96.81 188 PHE A CA 1
ATOM 1513 C C . PHE A 1 188 ? 19.312 0.294 -16.922 1 96.81 188 PHE A C 1
ATOM 1515 O O . PHE A 1 188 ? 19.766 -0.798 -17.266 1 96.81 188 PHE A O 1
ATOM 1522 N N . ILE A 1 189 ? 18.172 0.42 -16.328 1 97.62 189 ILE A N 1
ATOM 1523 C CA . ILE A 1 189 ? 17.312 -0.715 -16.031 1 97.62 189 ILE A CA 1
ATOM 1524 C C . ILE A 1 189 ? 16.828 -1.354 -17.328 1 97.62 189 ILE A C 1
ATOM 1526 O O . ILE A 1 189 ? 16.797 -2.58 -17.453 1 97.62 189 ILE A O 1
ATOM 1530 N N . GLU A 1 190 ? 16.391 -0.491 -18.25 1 96.69 190 GLU A N 1
ATOM 1531 C CA . GLU A 1 190 ? 15.945 -0.979 -19.547 1 96.69 190 GLU A CA 1
ATOM 1532 C C . GLU A 1 190 ? 17.016 -1.818 -20.219 1 96.69 190 GLU A C 1
ATOM 1534 O O . GLU A 1 190 ? 16.734 -2.891 -20.766 1 96.69 190 GLU A O 1
ATOM 1539 N N . SER A 1 191 ? 18.234 -1.309 -20.188 1 96.12 191 SER A N 1
ATOM 1540 C CA . SER A 1 191 ? 19.344 -2.035 -20.797 1 96.12 191 SER A CA 1
ATOM 1541 C C . SER A 1 191 ? 19.562 -3.381 -20.109 1 96.12 191 SER A C 1
ATOM 1543 O O . SER A 1 191 ? 19.828 -4.383 -20.781 1 96.12 191 SER A O 1
ATOM 1545 N N . SER A 1 192 ? 19.516 -3.375 -18.812 1 97.44 192 SER A N 1
ATOM 1546 C CA . SER A 1 192 ? 19.672 -4.613 -18.062 1 97.44 192 SER A CA 1
ATOM 1547 C C . SER A 1 192 ? 18.562 -5.609 -18.391 1 97.44 192 SER A C 1
ATOM 1549 O O . SER A 1 192 ? 18.828 -6.805 -18.531 1 97.44 192 SER A O 1
ATOM 1551 N N . ALA A 1 193 ? 17.375 -5.152 -18.469 1 97.81 193 ALA A N 1
ATOM 1552 C CA . ALA A 1 193 ? 16.219 -6 -18.766 1 97.81 193 ALA A CA 1
ATOM 1553 C C . ALA A 1 193 ? 16.281 -6.559 -20.172 1 97.81 193 ALA A C 1
ATOM 1555 O O . ALA A 1 193 ? 15.891 -7.699 -20.422 1 97.81 193 ALA A O 1
ATOM 1556 N N . GLU A 1 194 ? 16.719 -5.738 -21.094 1 96.12 194 GLU A N 1
ATOM 1557 C CA . GLU A 1 194 ? 16.812 -6.16 -22.484 1 96.12 194 GLU A CA 1
ATOM 1558 C C . GLU A 1 194 ? 17.797 -7.312 -22.656 1 96.12 194 GLU A C 1
ATOM 1560 O O . GLU A 1 194 ? 17.594 -8.195 -23.484 1 96.12 194 GLU A O 1
ATOM 1565 N N . ILE A 1 195 ? 18.828 -7.285 -21.891 1 95.25 195 ILE A N 1
ATOM 1566 C CA . ILE A 1 195 ? 19.797 -8.375 -21.922 1 95.25 195 ILE A CA 1
ATOM 1567 C C . ILE A 1 195 ? 19.141 -9.664 -21.422 1 95.25 195 ILE A C 1
ATOM 1569 O O . ILE A 1 195 ? 19.344 -10.734 -22.016 1 95.25 195 ILE A O 1
ATOM 1573 N N . LEU A 1 196 ? 18.438 -9.57 -20.359 1 96.44 196 LEU A N 1
ATOM 1574 C CA . LEU A 1 196 ? 17.734 -10.727 -19.828 1 96.44 196 LEU A CA 1
ATOM 1575 C C . LEU A 1 196 ? 16.719 -11.266 -20.828 1 96.44 196 LEU A C 1
ATOM 1577 O O . LEU A 1 196 ? 16.562 -12.477 -20.969 1 96.44 196 LEU A O 1
ATOM 1581 N N . LYS A 1 197 ? 15.992 -10.344 -21.438 1 96.5 197 LYS A N 1
ATOM 1582 C CA . LYS A 1 197 ? 15.039 -10.727 -2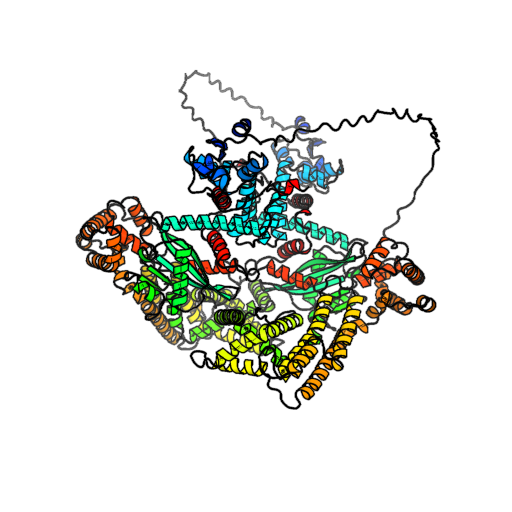2.469 1 96.5 197 LYS A CA 1
ATOM 1583 C C . LYS A 1 197 ? 15.727 -11.445 -23.625 1 96.5 197 LYS A C 1
ATOM 1585 O O . LYS A 1 197 ? 15.227 -12.461 -24.109 1 96.5 197 LYS A O 1
ATOM 1590 N N . ALA A 1 198 ? 16.844 -10.922 -24.031 1 94.31 198 ALA A N 1
ATOM 1591 C CA . ALA A 1 198 ? 17.609 -11.516 -25.125 1 94.31 198 ALA A CA 1
ATOM 1592 C C . ALA A 1 198 ? 18.094 -12.922 -24.766 1 94.31 198 ALA A C 1
ATOM 1594 O O . ALA A 1 198 ? 18.078 -13.828 -25.609 1 94.31 198 ALA A O 1
ATOM 1595 N N . ASP A 1 199 ? 18.516 -13.07 -23.547 1 93.69 199 ASP A N 1
ATOM 1596 C CA . ASP A 1 199 ? 18.969 -14.383 -23.094 1 93.69 199 ASP A CA 1
ATOM 1597 C C . ASP A 1 199 ? 17.828 -15.398 -23.156 1 93.69 199 ASP A C 1
ATOM 1599 O O . ASP A 1 199 ? 18.031 -16.547 -23.562 1 93.69 199 ASP A O 1
ATOM 1603 N N . LEU A 1 200 ? 16.688 -15.047 -22.781 1 94.81 200 LEU A N 1
ATOM 1604 C CA . LEU A 1 200 ? 15.539 -15.93 -22.812 1 94.81 200 LEU A CA 1
ATOM 1605 C C . LEU A 1 200 ? 15.125 -16.219 -24.25 1 94.81 200 LEU A C 1
ATOM 1607 O O . LEU A 1 200 ? 14.789 -17.359 -24.578 1 94.81 200 LEU A O 1
ATOM 1611 N N . SER A 1 201 ? 15.117 -15.172 -25.031 1 94.25 201 SER A N 1
ATOM 1612 C CA . SER A 1 201 ? 14.781 -15.328 -26.438 1 94.25 201 SER A CA 1
ATOM 1613 C C . SER A 1 201 ? 15.711 -16.328 -27.125 1 94.25 201 SER A C 1
ATOM 1615 O O . SER A 1 201 ? 15.266 -17.172 -27.891 1 94.25 201 SER A O 1
ATOM 1617 N N . GLU A 1 202 ? 16.953 -16.203 -26.828 1 91.5 202 GLU A N 1
ATOM 1618 C CA . GLU A 1 202 ? 17.938 -17.125 -27.406 1 91.5 202 GLU A CA 1
ATOM 1619 C C . GLU A 1 202 ? 17.672 -18.562 -26.969 1 91.5 202 GLU A C 1
ATOM 1621 O O . GLU A 1 202 ? 17.75 -19.484 -27.781 1 91.5 202 GLU A O 1
ATOM 1626 N N . LYS A 1 203 ? 17.328 -18.719 -25.797 1 90.62 203 LYS A N 1
ATOM 1627 C CA . LYS A 1 203 ? 17.047 -20.062 -25.281 1 90.62 203 LYS A CA 1
ATOM 1628 C C . LYS A 1 203 ? 15.812 -20.656 -25.953 1 90.62 203 LYS A C 1
ATOM 1630 O O . LYS A 1 203 ? 15.805 -21.844 -26.281 1 90.62 203 LYS A O 1
ATOM 1635 N N . LEU A 1 204 ? 14.789 -19.922 -26.188 1 92.62 204 LEU A N 1
ATOM 1636 C CA . LEU A 1 204 ? 13.523 -20.422 -26.719 1 92.62 204 LEU A CA 1
ATOM 1637 C C . LEU A 1 204 ? 13.617 -20.641 -28.219 1 92.62 204 LEU A C 1
ATOM 1639 O O . LEU A 1 204 ? 12.836 -21.406 -28.781 1 92.62 204 LEU A O 1
ATOM 1643 N N . ASN A 1 205 ? 14.5 -19.922 -28.828 1 89.81 205 ASN A N 1
ATOM 1644 C CA . ASN A 1 205 ? 14.641 -20.062 -30.281 1 89.81 205 ASN A CA 1
ATOM 1645 C C . ASN A 1 205 ? 15.68 -21.125 -30.641 1 89.81 205 ASN A C 1
ATOM 1647 O O . ASN A 1 205 ? 15.797 -21.516 -31.797 1 89.81 205 ASN A O 1
ATOM 1651 N N . ASN A 1 206 ? 16.375 -21.562 -29.625 1 82.38 206 ASN A N 1
ATOM 1652 C CA . ASN A 1 206 ? 17.375 -22.594 -29.875 1 82.38 206 ASN A CA 1
ATOM 1653 C C . ASN A 1 206 ? 16.734 -23.969 -30.016 1 82.38 206 ASN A C 1
ATOM 1655 O O . ASN A 1 206 ? 15.547 -24.141 -29.734 1 82.38 206 ASN A O 1
ATOM 1659 N N . ALA A 1 207 ? 17.578 -24.906 -30.547 1 69.94 207 ALA A N 1
ATOM 1660 C CA . ALA A 1 207 ? 17.109 -26.266 -30.781 1 69.94 207 ALA A CA 1
ATOM 1661 C C . ALA A 1 207 ? 16.797 -26.969 -29.469 1 69.94 207 ALA A C 1
ATOM 1663 O O . ALA A 1 207 ? 15.977 -27.891 -29.422 1 69.94 207 ALA A O 1
ATOM 1664 N N . SER A 1 208 ? 17.453 -26.625 -28.438 1 74.94 208 SER A N 1
ATOM 1665 C CA . SER A 1 208 ? 17.188 -27.141 -27.094 1 74.94 208 SER A CA 1
ATOM 1666 C C . SER A 1 208 ? 16.953 -26 -26.109 1 74.94 208 SER A C 1
ATOM 1668 O O . SER A 1 208 ? 17.797 -25.125 -25.938 1 74.94 208 SER A O 1
ATOM 1670 N N . PRO A 1 209 ? 15.789 -26.016 -25.625 1 76.44 209 PRO A N 1
ATOM 1671 C CA . PRO A 1 209 ? 14.688 -26.984 -25.594 1 76.44 209 PRO A CA 1
ATOM 1672 C C . PRO A 1 209 ? 13.859 -26.969 -26.875 1 76.44 209 PRO A C 1
ATOM 1674 O O . PRO A 1 209 ? 13.75 -25.938 -27.547 1 76.44 209 PRO A O 1
ATOM 1677 N N . ARG A 1 210 ? 13.344 -28.125 -27.141 1 86.31 210 ARG A N 1
ATOM 1678 C CA . ARG A 1 210 ? 12.578 -28.281 -28.375 1 86.31 210 ARG A CA 1
ATOM 1679 C C . ARG A 1 210 ? 11.164 -27.719 -28.219 1 86.31 210 ARG A C 1
ATOM 1681 O O . ARG A 1 210 ? 10.617 -27.125 -29.156 1 86.31 210 ARG A O 1
ATOM 1688 N N . PHE A 1 211 ? 10.688 -27.969 -27 1 94.94 211 PHE A N 1
ATOM 1689 C CA . PHE A 1 211 ? 9.273 -27.656 -26.781 1 94.94 211 PHE A CA 1
ATOM 1690 C C . PHE A 1 211 ? 9.094 -26.766 -25.562 1 94.94 211 PHE A C 1
ATOM 1692 O O . PHE A 1 211 ? 9.961 -26.719 -24.672 1 94.94 211 PHE A O 1
ATOM 1699 N N . PHE A 1 212 ? 8.055 -25.984 -25.531 1 96.19 212 PHE A N 1
ATOM 1700 C CA . PHE A 1 212 ? 7.707 -25.188 -24.359 1 96.19 212 PHE A CA 1
ATOM 1701 C C . PHE A 1 212 ? 6.195 -25.016 -24.25 1 96.19 212 PHE A C 1
ATOM 1703 O O . PHE A 1 212 ? 5.461 -25.344 -25.188 1 96.19 212 PHE A O 1
ATOM 1710 N N . SER A 1 213 ? 5.762 -24.719 -23.156 1 96.88 213 SER A N 1
ATOM 1711 C CA . SER A 1 213 ? 4.367 -24.375 -22.922 1 96.88 213 SER A CA 1
ATOM 1712 C C . SER A 1 213 ? 4.227 -22.922 -22.453 1 96.88 213 SER A C 1
ATOM 1714 O O . SER A 1 213 ? 5.203 -22.312 -22.016 1 96.88 213 SER A O 1
ATOM 1716 N N . ALA A 1 214 ? 3.059 -22.359 -22.641 1 97 214 ALA A N 1
ATOM 1717 C CA . ALA A 1 214 ? 2.799 -20.984 -22.25 1 97 214 ALA A CA 1
ATOM 1718 C C . ALA A 1 214 ? 1.668 -20.906 -21.234 1 97 214 ALA A C 1
ATOM 1720 O O . ALA A 1 214 ? 0.812 -21.797 -21.172 1 97 214 ALA A O 1
ATOM 1721 N N . MET A 1 215 ? 1.756 -20 -20.391 1 96.62 215 MET A N 1
ATOM 1722 C CA . MET A 1 215 ? 0.715 -19.688 -19.422 1 96.62 215 MET A CA 1
ATOM 1723 C C . MET A 1 215 ? 0.35 -18.203 -19.453 1 96.62 215 MET A C 1
ATOM 1725 O O . MET A 1 215 ? 1.227 -17.344 -19.578 1 96.62 215 MET A O 1
ATOM 1729 N N . ALA A 1 216 ? -0.908 -17.922 -19.391 1 95.69 216 ALA A N 1
ATOM 1730 C CA . ALA A 1 216 ? -1.352 -16.531 -19.438 1 95.69 216 ALA A CA 1
ATOM 1731 C C . ALA A 1 216 ? -2.545 -16.312 -18.516 1 95.69 216 ALA A C 1
ATOM 1733 O O . ALA A 1 216 ? -3.422 -17.172 -18.391 1 95.69 216 ALA A O 1
ATOM 1734 N N . ASP A 1 217 ? -2.496 -15.281 -17.797 1 92.94 217 ASP A N 1
ATOM 1735 C CA . ASP A 1 217 ? -3.596 -14.82 -16.953 1 92.94 217 ASP A CA 1
ATOM 1736 C C . ASP A 1 217 ? -3.723 -13.297 -17 1 92.94 217 ASP A C 1
ATOM 1738 O O . ASP A 1 217 ? -2.738 -12.594 -17.234 1 92.94 217 ASP A O 1
ATOM 1742 N N . GLY A 1 218 ? -4.961 -12.836 -16.828 1 90.81 218 GLY A N 1
ATOM 1743 C CA . GLY A 1 218 ? -5.203 -11.406 -16.906 1 90.81 218 GLY A CA 1
ATOM 1744 C C . GLY A 1 218 ? -5.582 -10.797 -15.562 1 90.81 218 GLY A C 1
ATOM 1745 O O . GLY A 1 218 ? -6.145 -11.477 -14.703 1 90.81 218 GLY A O 1
ATOM 1746 N N . SER A 1 219 ? -5.168 -9.547 -15.336 1 88.56 219 SER A N 1
ATOM 1747 C CA . SER A 1 219 ? -5.562 -8.781 -14.156 1 88.56 219 SER A CA 1
ATOM 1748 C C . SER A 1 219 ? -5.578 -7.285 -14.453 1 88.56 219 SER A C 1
ATOM 1750 O O . SER A 1 219 ? -4.988 -6.84 -15.445 1 88.56 219 SER A O 1
ATOM 1752 N N . THR A 1 220 ? -6.32 -6.566 -13.664 1 89.06 220 THR A N 1
ATOM 1753 C CA . THR A 1 220 ? -6.367 -5.113 -13.797 1 89.06 220 THR A CA 1
ATOM 1754 C C . THR A 1 220 ? -5.348 -4.449 -12.875 1 89.06 220 THR A C 1
ATOM 1756 O O . THR A 1 220 ? -5.281 -4.762 -11.68 1 89.06 220 THR A O 1
ATOM 1759 N N . ASP A 1 221 ? -4.586 -3.588 -13.398 1 89 221 ASP A N 1
ATOM 1760 C CA . ASP A 1 221 ? -3.566 -2.928 -12.586 1 89 221 ASP A CA 1
ATOM 1761 C C . ASP A 1 221 ? -4.125 -1.679 -11.906 1 89 221 ASP A C 1
ATOM 1763 O O . ASP A 1 221 ? -5.316 -1.388 -12.023 1 89 221 ASP A O 1
ATOM 1767 N N . SER A 1 222 ? -3.303 -0.974 -11.148 1 88.25 222 SER A N 1
ATOM 1768 C CA . SER A 1 222 ? -3.723 0.182 -10.359 1 88.25 222 SER A CA 1
ATOM 1769 C C . SER A 1 222 ? -4.094 1.355 -11.258 1 88.25 222 SER A C 1
ATOM 1771 O O . SER A 1 222 ? -4.824 2.26 -10.844 1 88.25 222 SER A O 1
ATOM 1773 N N . GLY A 1 223 ? -3.557 1.38 -12.477 1 86.94 223 GLY A N 1
ATOM 1774 C CA . GLY A 1 223 ? -3.947 2.393 -13.445 1 86.94 223 GLY A CA 1
ATOM 1775 C C . GLY A 1 223 ? -5.223 2.047 -14.188 1 86.94 223 GLY A C 1
ATOM 1776 O O . GLY A 1 223 ? -5.613 2.746 -15.125 1 86.94 223 GLY A O 1
ATOM 1777 N N . VAL A 1 224 ? -5.859 0.947 -13.82 1 88.06 224 VAL A N 1
ATOM 1778 C CA . VAL A 1 224 ? -7.109 0.461 -14.398 1 88.06 224 VAL A CA 1
ATOM 1779 C C . VAL A 1 224 ? -6.883 0.037 -15.844 1 88.06 224 VAL A C 1
ATOM 1781 O O . VAL A 1 224 ? -7.637 0.433 -16.734 1 88.06 224 VAL A O 1
ATOM 1784 N N . VAL A 1 225 ? -5.816 -0.56 -16.016 1 88.56 225 VAL A N 1
ATOM 1785 C CA . VAL A 1 225 ? -5.473 -1.134 -17.312 1 88.56 225 VAL A CA 1
ATOM 1786 C C . VAL A 1 225 ? -5.473 -2.658 -17.219 1 88.56 225 VAL A C 1
ATOM 1788 O O . VAL A 1 225 ? -4.93 -3.229 -16.281 1 88.56 225 VAL A O 1
ATOM 1791 N N . GLU A 1 226 ? -6.113 -3.287 -18.156 1 90.81 226 GLU A N 1
ATOM 1792 C CA . GLU A 1 226 ? -6.094 -4.746 -18.203 1 90.81 226 GLU A CA 1
ATOM 1793 C C . GLU A 1 226 ? -4.754 -5.266 -18.719 1 90.81 226 GLU A C 1
ATOM 1795 O O . GLU A 1 226 ? -4.348 -4.945 -19.828 1 90.81 226 GLU A O 1
ATOM 1800 N N . GLN A 1 227 ? -4.156 -5.98 -17.875 1 93.19 227 GLN A N 1
ATOM 1801 C CA . GLN A 1 227 ? -2.852 -6.543 -18.203 1 93.19 227 GLN A CA 1
ATOM 1802 C C . GLN A 1 227 ? -2.92 -8.062 -18.312 1 93.19 227 GLN A C 1
ATOM 1804 O O . GLN A 1 227 ? -3.631 -8.719 -1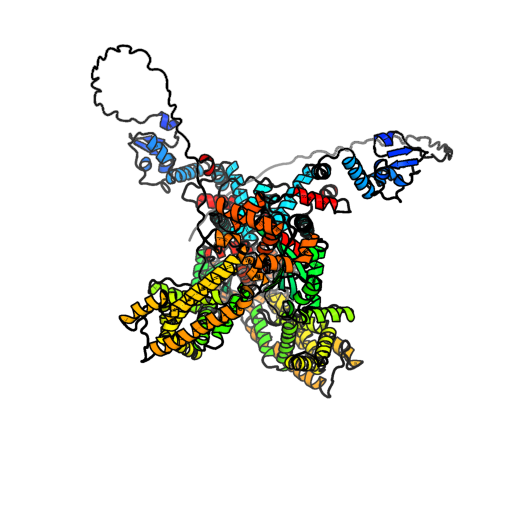7.547 1 93.19 227 GLN A O 1
ATOM 1809 N N . GLU A 1 228 ? -2.262 -8.586 -19.312 1 95.31 228 GLU A N 1
ATOM 1810 C CA . GLU A 1 228 ? -2.094 -10.031 -19.484 1 95.31 228 GLU A CA 1
ATOM 1811 C C . GLU A 1 228 ? -0.65 -10.445 -19.219 1 95.31 228 GLU A C 1
ATOM 1813 O O . GLU A 1 228 ? 0.273 -9.945 -19.859 1 95.31 228 GLU A O 1
ATOM 1818 N N . LEU A 1 229 ? -0.496 -11.312 -18.281 1 96.56 229 LEU A N 1
ATOM 1819 C CA . LEU A 1 229 ? 0.829 -11.844 -17.969 1 96.56 229 LEU A CA 1
ATOM 1820 C C . LEU A 1 229 ? 1.087 -13.133 -18.75 1 96.56 229 LEU A C 1
ATOM 1822 O O . LEU A 1 229 ? 0.203 -13.984 -18.844 1 96.56 229 LEU A O 1
ATOM 1826 N N . LEU A 1 230 ? 2.252 -13.211 -19.266 1 97.44 230 LEU A N 1
ATOM 1827 C CA . LEU A 1 230 ? 2.639 -14.391 -20.047 1 97.44 230 LEU A CA 1
ATOM 1828 C C . LEU A 1 230 ? 3.896 -15.031 -19.469 1 97.44 230 LEU A C 1
ATOM 1830 O O . LEU A 1 230 ? 4.906 -14.352 -19.266 1 97.44 230 LEU A O 1
ATOM 1834 N N . PHE A 1 231 ? 3.842 -16.266 -19.125 1 97.44 231 PHE A N 1
ATOM 1835 C CA . PHE A 1 231 ? 4.969 -17.078 -18.688 1 97.44 231 PHE A CA 1
ATOM 1836 C C . PHE A 1 231 ? 5.199 -18.25 -19.641 1 97.44 231 PHE A C 1
ATOM 1838 O O . PHE A 1 231 ? 4.281 -18.656 -20.359 1 97.44 231 PHE A O 1
ATOM 1845 N N . VAL A 1 232 ? 6.371 -18.719 -19.656 1 96.69 232 VAL A N 1
ATOM 1846 C CA . VAL A 1 232 ? 6.699 -19.891 -20.453 1 96.69 232 VAL A CA 1
ATOM 1847 C C . VAL A 1 232 ? 7.359 -20.953 -19.578 1 96.69 232 VAL A C 1
ATOM 1849 O O . VAL A 1 232 ? 8.047 -20.609 -18.609 1 96.69 232 VAL A O 1
ATOM 1852 N N . ARG A 1 233 ? 7.07 -22.141 -19.859 1 96.25 233 ARG A N 1
ATOM 1853 C CA . ARG A 1 233 ? 7.676 -23.297 -19.188 1 96.25 233 ARG A CA 1
ATOM 1854 C C . ARG A 1 233 ? 8.469 -24.141 -20.172 1 96.25 233 ARG A C 1
ATOM 1856 O O . ARG A 1 233 ? 7.969 -24.516 -21.219 1 96.25 233 ARG A O 1
ATOM 1863 N N . PHE A 1 234 ? 9.719 -24.406 -19.938 1 95.5 234 PHE A N 1
ATOM 1864 C CA . PHE A 1 234 ? 10.578 -25.234 -20.766 1 95.5 234 PHE A CA 1
ATOM 1865 C C . PHE A 1 234 ? 11.586 -26 -19.922 1 95.5 234 PHE A C 1
ATOM 1867 O O . PHE A 1 234 ? 11.648 -25.812 -18.703 1 95.5 234 PHE A O 1
ATOM 1874 N N . LEU A 1 235 ? 12.25 -26.938 -20.531 1 93.75 235 LEU A N 1
ATOM 1875 C CA . LEU A 1 235 ? 13.242 -27.734 -19.812 1 93.75 235 LEU A CA 1
ATOM 1876 C C . LEU A 1 235 ? 14.602 -27.047 -19.812 1 93.75 235 LEU A C 1
ATOM 1878 O O . LEU A 1 235 ? 15.078 -26.594 -20.859 1 93.75 235 LEU A O 1
ATOM 1882 N N . ASP A 1 236 ? 15.062 -26.766 -18.641 1 91.62 236 ASP A N 1
ATOM 1883 C CA . ASP A 1 236 ? 16.406 -26.234 -18.453 1 91.62 236 ASP A CA 1
ATOM 1884 C C . ASP A 1 236 ? 17.281 -27.188 -17.641 1 91.62 236 ASP A C 1
ATOM 1886 O O . ASP A 1 236 ? 17.016 -27.438 -16.469 1 91.62 236 ASP A O 1
ATOM 1890 N N . ASN A 1 237 ? 18.266 -27.797 -18.203 1 89.56 237 ASN A N 1
ATOM 1891 C CA . ASN A 1 237 ? 19.141 -28.781 -17.578 1 89.56 237 ASN A CA 1
ATOM 1892 C C . ASN A 1 237 ? 18.344 -29.984 -17.062 1 89.56 237 ASN A C 1
ATOM 1894 O O . ASN A 1 237 ? 18.547 -30.422 -15.922 1 89.56 237 ASN A O 1
ATOM 1898 N N . GLY A 1 238 ? 17.344 -30.328 -17.812 1 89.25 238 GLY A N 1
ATOM 1899 C CA . GLY A 1 238 ? 16.562 -31.516 -17.516 1 89.25 238 GLY A CA 1
ATOM 1900 C C . GLY A 1 238 ? 15.422 -31.281 -16.562 1 89.25 238 GLY A C 1
ATOM 1901 O O . GLY A 1 238 ? 14.656 -32.188 -16.25 1 89.25 238 GLY A O 1
ATOM 1902 N N . LEU A 1 239 ? 15.281 -30.094 -16.125 1 92.5 239 LEU A N 1
ATOM 1903 C CA . LEU A 1 239 ? 14.211 -29.781 -15.18 1 92.5 239 LEU A CA 1
ATOM 1904 C C . LEU A 1 239 ? 13.273 -28.719 -15.75 1 92.5 239 LEU A C 1
ATOM 1906 O O . LEU A 1 239 ? 13.719 -27.797 -16.438 1 92.5 239 LEU A O 1
ATOM 1910 N N . PRO A 1 240 ? 12.016 -28.891 -15.492 1 93.94 240 PRO A N 1
ATOM 1911 C CA . PRO A 1 240 ? 11.086 -27.859 -15.969 1 93.94 240 PRO A CA 1
ATOM 1912 C C . PRO A 1 240 ? 11.203 -26.547 -15.188 1 93.94 240 PRO A C 1
ATOM 1914 O O . PRO A 1 240 ? 11.273 -26.562 -13.961 1 93.94 240 PRO A O 1
ATOM 1917 N N . VAL A 1 241 ? 11.266 -25.422 -15.859 1 93.69 241 VAL A N 1
ATOM 1918 C CA . VAL A 1 241 ? 11.375 -24.109 -15.234 1 93.69 241 VAL A CA 1
ATOM 1919 C C . VAL A 1 241 ? 10.344 -23.156 -15.828 1 93.69 241 VAL A C 1
ATOM 1921 O O . VAL A 1 241 ? 10.023 -23.25 -17.016 1 93.69 241 VAL A O 1
ATOM 1924 N N . ASN A 1 242 ? 9.812 -22.344 -14.992 1 95.75 242 ASN A N 1
ATOM 1925 C CA . ASN A 1 242 ? 8.93 -21.266 -15.438 1 95.75 242 ASN A CA 1
ATOM 1926 C C . ASN A 1 242 ? 9.664 -19.938 -15.523 1 95.75 242 ASN A C 1
ATOM 1928 O O . ASN A 1 242 ? 10.43 -19.578 -14.625 1 95.75 242 ASN A O 1
ATOM 1932 N N . ARG A 1 243 ? 9.547 -19.266 -16.625 1 96.56 243 ARG A N 1
ATOM 1933 C CA . ARG A 1 243 ? 10.188 -17.953 -16.797 1 96.56 243 ARG A CA 1
ATOM 1934 C C . ARG A 1 243 ? 9.18 -16.906 -17.25 1 96.56 243 ARG A C 1
ATOM 1936 O O . ARG A 1 243 ? 8.234 -17.219 -17.984 1 96.56 243 ARG A O 1
ATOM 1943 N N . PHE A 1 244 ? 9.453 -15.773 -16.797 1 97.69 244 PHE A N 1
ATOM 1944 C CA . PHE A 1 244 ? 8.625 -14.633 -17.188 1 97.69 244 PHE A CA 1
ATOM 1945 C C . PHE A 1 244 ? 8.922 -14.211 -18.609 1 97.69 244 PHE A C 1
ATOM 1947 O O . PHE A 1 244 ? 10.062 -13.891 -18.953 1 97.69 244 PHE A O 1
ATOM 1954 N N . LEU A 1 245 ? 7.84 -14.211 -19.406 1 97.75 245 LEU A N 1
ATOM 1955 C CA . LEU A 1 245 ? 8.039 -13.805 -20.797 1 97.75 245 LEU A CA 1
ATOM 1956 C C . LEU A 1 245 ? 7.797 -12.305 -20.969 1 97.75 245 LEU A C 1
ATOM 1958 O O . LEU A 1 245 ? 8.688 -11.578 -21.391 1 97.75 245 LEU A O 1
ATOM 1962 N N . THR A 1 246 ? 6.535 -11.883 -20.688 1 97.75 246 THR A N 1
ATOM 1963 C CA . THR A 1 246 ? 6.223 -10.469 -20.844 1 97.75 246 THR A CA 1
ATOM 1964 C C . THR A 1 246 ? 4.867 -10.141 -20.219 1 97.75 246 THR A C 1
ATOM 1966 O O . THR A 1 246 ? 4.145 -11.047 -19.781 1 97.75 246 THR A O 1
ATOM 1969 N N . VAL A 1 247 ? 4.629 -8.914 -20.047 1 97.5 247 VAL A N 1
ATOM 1970 C CA . VAL A 1 247 ? 3.318 -8.383 -19.688 1 97.5 247 VAL A CA 1
ATOM 1971 C C . VAL A 1 247 ? 2.799 -7.5 -20.828 1 97.5 247 VAL A C 1
ATOM 1973 O O . VAL A 1 247 ? 3.549 -6.711 -21.406 1 97.5 247 VAL A O 1
ATOM 1976 N N . GLN A 1 248 ? 1.557 -7.754 -21.172 1 95.62 248 GLN A N 1
ATOM 1977 C CA . GLN A 1 248 ? 0.979 -7.016 -22.281 1 95.62 248 GLN A CA 1
ATOM 1978 C C . GLN A 1 248 ? -0.353 -6.379 -21.891 1 95.62 248 GLN A C 1
ATOM 1980 O O . GLN A 1 248 ? -1.147 -6.984 -21.172 1 95.62 248 GLN A O 1
ATOM 1985 N N . SER A 1 249 ? -0.502 -5.168 -22.344 1 92.88 249 SER A N 1
ATOM 1986 C CA . SER A 1 249 ? -1.801 -4.523 -22.156 1 92.88 249 SER A CA 1
ATOM 1987 C C . SER A 1 249 ? -2.814 -5.043 -23.172 1 92.88 249 SER A C 1
ATOM 1989 O O . SER A 1 249 ? -2.475 -5.277 -24.344 1 92.88 249 SER A O 1
ATOM 1991 N N . VAL A 1 250 ? -3.973 -5.332 -22.672 1 91.06 250 VAL A N 1
ATOM 1992 C CA . VAL A 1 250 ? -5.031 -5.852 -23.531 1 91.06 250 VAL A CA 1
ATOM 1993 C C . VAL A 1 250 ? -5.973 -4.719 -23.922 1 91.06 250 VAL A C 1
ATOM 1995 O O . VAL A 1 250 ? -6.488 -3.996 -23.062 1 91.06 250 VAL A O 1
ATOM 1998 N N . LYS A 1 251 ? -6.145 -4.477 -25.141 1 80.56 251 LYS A N 1
ATOM 1999 C CA . LYS A 1 251 ? -7.02 -3.414 -25.641 1 80.56 251 LYS A CA 1
ATOM 2000 C C . LYS A 1 251 ? -8.492 -3.783 -25.453 1 80.56 251 LYS A C 1
ATOM 2002 O O . LYS A 1 251 ? -9.281 -2.971 -24.969 1 80.56 251 LYS A O 1
ATOM 2007 N N . HIS A 1 252 ? -8.766 -5.074 -25.891 1 82.56 252 HIS A N 1
ATOM 2008 C CA . HIS A 1 252 ? -10.125 -5.586 -25.719 1 82.56 252 HIS A CA 1
ATOM 2009 C C . HIS A 1 252 ? -10.125 -6.898 -24.953 1 82.56 252 HIS A C 1
ATOM 2011 O O . HIS A 1 252 ? -9.391 -7.832 -25.297 1 82.56 252 HIS A O 1
ATOM 2017 N N . ALA A 1 253 ? -10.922 -6.984 -23.953 1 79.69 253 ALA A N 1
ATOM 2018 C CA . ALA A 1 253 ? -10.914 -8.148 -23.062 1 79.69 253 ALA A CA 1
ATOM 2019 C C . ALA A 1 253 ? -11.695 -9.305 -23.672 1 79.69 253 ALA A C 1
ATOM 2021 O O . ALA A 1 253 ? -12.25 -10.141 -22.953 1 79.69 253 ALA A O 1
ATOM 2022 N N . ASP A 1 254 ? -11.773 -9.266 -24.969 1 86.44 254 ASP A N 1
ATOM 2023 C CA . ASP A 1 254 ? -12.391 -10.406 -25.625 1 86.44 254 ASP A CA 1
ATOM 2024 C C . ASP A 1 254 ? -11.336 -11.391 -26.125 1 86.44 254 ASP A C 1
ATOM 2026 O O . ASP A 1 254 ? -10.133 -11.148 -25.969 1 86.44 254 ASP A O 1
ATOM 2030 N N . ALA A 1 255 ? -11.766 -12.484 -26.625 1 91.94 255 ALA A N 1
ATOM 2031 C CA . ALA A 1 255 ? -10.852 -13.562 -27 1 91.94 255 ALA A CA 1
ATOM 2032 C C . ALA A 1 255 ? -9.859 -13.086 -28.062 1 91.94 255 ALA A C 1
ATOM 2034 O O . ALA A 1 255 ? -8.672 -13.422 -28 1 91.94 255 ALA A O 1
ATOM 2035 N N . ASP A 1 256 ? -10.305 -12.273 -28.969 1 91.75 256 ASP A N 1
ATOM 2036 C CA . ASP A 1 256 ? -9.422 -11.789 -30.031 1 91.75 256 ASP A CA 1
ATOM 2037 C C . ASP A 1 256 ? -8.375 -10.828 -29.469 1 91.75 256 ASP A C 1
ATOM 2039 O O . ASP A 1 256 ? -7.215 -10.859 -29.891 1 91.75 256 ASP A O 1
ATOM 2043 N N . GLY A 1 257 ? -8.836 -9.984 -28.609 1 91.62 257 GLY A N 1
ATOM 2044 C CA . GLY A 1 257 ? -7.91 -9.047 -28 1 91.62 257 GLY A CA 1
ATOM 2045 C C . GLY A 1 257 ? -6.824 -9.727 -27.188 1 91.62 257 GLY A C 1
ATOM 2046 O O . GLY A 1 257 ? -5.656 -9.336 -27.25 1 91.62 257 GLY A O 1
ATOM 2047 N N . ILE A 1 258 ? -7.219 -10.719 -26.484 1 94.12 258 ILE A N 1
ATOM 2048 C CA . ILE A 1 258 ? -6.262 -11.445 -25.656 1 94.12 258 ILE A CA 1
ATOM 2049 C C . ILE A 1 258 ? -5.297 -12.227 -26.547 1 94.12 258 ILE A C 1
ATOM 2051 O O . ILE A 1 258 ? -4.098 -12.281 -26.281 1 94.12 258 ILE A O 1
ATOM 2055 N N . LEU A 1 259 ? -5.836 -12.859 -27.594 1 94.81 259 LEU A N 1
ATOM 2056 C CA . LEU A 1 259 ? -4.992 -13.578 -28.531 1 94.81 259 LEU A CA 1
ATOM 2057 C C . LEU A 1 259 ? -3.963 -12.648 -29.156 1 94.81 259 LEU A C 1
ATOM 2059 O O . LEU A 1 259 ? -2.795 -13.016 -29.312 1 94.81 259 LEU A O 1
ATOM 2063 N N . HIS A 1 260 ? -4.441 -11.484 -29.5 1 94.38 260 HIS A N 1
ATOM 2064 C CA . HIS A 1 260 ? -3.533 -10.484 -30.047 1 94.38 260 HIS A CA 1
ATOM 2065 C C . HIS A 1 260 ? -2.453 -10.102 -29.047 1 94.38 260 HIS A C 1
ATOM 2067 O O . HIS A 1 260 ? -1.284 -9.953 -29.406 1 94.38 260 HIS A O 1
ATOM 2073 N N . ALA A 1 261 ? -2.848 -9.961 -27.844 1 94.56 261 ALA A N 1
ATOM 2074 C CA . ALA A 1 261 ? -1.897 -9.617 -26.797 1 94.56 261 ALA A CA 1
ATOM 2075 C C . ALA A 1 261 ? -0.861 -10.727 -26.609 1 94.56 261 ALA A C 1
ATOM 2077 O O . ALA A 1 261 ? 0.321 -10.445 -26.391 1 94.56 261 ALA A O 1
ATOM 2078 N N . ILE A 1 262 ? -1.281 -11.961 -26.656 1 95.62 262 ILE A N 1
ATOM 2079 C CA . ILE A 1 262 ? -0.382 -13.102 -26.531 1 95.62 262 ILE A CA 1
ATOM 2080 C C . ILE A 1 262 ? 0.586 -13.133 -27.703 1 95.62 262 ILE A C 1
ATOM 2082 O O . ILE A 1 262 ? 1.798 -13.273 -27.516 1 95.62 262 ILE A O 1
ATOM 2086 N N . GLY A 1 263 ? 0.031 -12.977 -28.906 1 95.12 263 GLY A N 1
ATOM 2087 C CA . GLY A 1 263 ? 0.882 -12.922 -30.078 1 95.12 263 GLY A CA 1
ATOM 2088 C C . GLY A 1 263 ? 1.9 -11.805 -30.031 1 95.12 263 GLY A C 1
ATOM 2089 O O . GLY A 1 263 ? 3.076 -12.008 -30.344 1 95.12 263 GLY A O 1
ATOM 2090 N N . ASN A 1 264 ? 1.449 -10.656 -29.609 1 94.69 264 ASN A N 1
ATOM 2091 C CA . ASN A 1 264 ? 2.342 -9.508 -29.469 1 94.69 264 ASN A CA 1
ATOM 2092 C C . ASN A 1 264 ? 3.414 -9.773 -28.406 1 94.69 264 ASN A C 1
ATOM 2094 O O . ASN A 1 264 ? 4.543 -9.289 -28.531 1 94.69 264 ASN A O 1
ATOM 2098 N N . GLY A 1 265 ? 3.006 -10.477 -27.438 1 96.38 265 GLY A N 1
ATOM 2099 C CA . GLY A 1 265 ? 3.955 -10.812 -26.391 1 96.38 265 GLY A CA 1
ATOM 2100 C C . GLY A 1 265 ? 5.105 -11.672 -26.875 1 96.38 265 GLY A C 1
ATOM 2101 O O . GLY A 1 265 ? 6.266 -11.391 -26.578 1 96.38 265 GLY A O 1
ATOM 2102 N N . PHE A 1 266 ? 4.797 -12.703 -27.625 1 96.69 266 PHE A N 1
ATOM 2103 C CA . PHE A 1 266 ? 5.832 -13.57 -28.172 1 96.69 266 PHE A CA 1
ATOM 2104 C C . PHE A 1 266 ? 6.695 -12.812 -29.172 1 96.69 266 PHE A C 1
ATOM 2106 O O . PHE A 1 266 ? 7.91 -13.016 -29.234 1 96.69 266 PHE A O 1
ATOM 2113 N N . ASN A 1 267 ? 6.062 -11.891 -29.906 1 94.94 267 ASN A N 1
ATOM 2114 C CA . ASN A 1 267 ? 6.816 -11.062 -30.844 1 94.94 267 ASN A CA 1
ATOM 2115 C C . ASN A 1 267 ? 7.75 -10.102 -30.109 1 94.94 267 ASN A C 1
ATOM 2117 O O . ASN A 1 267 ? 8.898 -9.914 -30.516 1 94.94 267 ASN A O 1
ATOM 2121 N N . TYR A 1 268 ? 7.148 -9.539 -29.125 1 94.94 268 TYR A N 1
ATOM 2122 C CA . TYR A 1 268 ? 7.93 -8.617 -28.312 1 94.94 268 TYR A CA 1
ATOM 2123 C C . TYR A 1 268 ? 9.148 -9.312 -27.719 1 94.94 268 TYR A C 1
ATOM 2125 O O . TYR A 1 268 ? 10.227 -8.719 -27.609 1 94.94 268 TYR A O 1
ATOM 2133 N N . ALA A 1 269 ? 9.023 -10.539 -27.344 1 94.38 269 ALA A N 1
ATOM 2134 C CA . ALA A 1 269 ? 10.117 -11.328 -26.781 1 94.38 269 ALA A CA 1
ATOM 2135 C C . ALA A 1 269 ? 11 -11.906 -27.891 1 94.38 269 ALA A C 1
ATOM 2137 O O . ALA A 1 269 ? 11.953 -12.633 -27.609 1 94.38 269 ALA A O 1
ATOM 2138 N N . SER A 1 270 ? 10.719 -11.656 -29.125 1 92.75 270 SER A N 1
ATOM 2139 C CA . SER A 1 270 ? 11.469 -12.086 -30.312 1 92.75 270 SER A CA 1
ATOM 2140 C C . SER A 1 270 ? 11.5 -13.609 -30.406 1 92.75 270 SER A C 1
ATOM 2142 O O . SER A 1 270 ? 12.555 -14.195 -30.672 1 92.75 270 SER A O 1
ATOM 2144 N N . VAL A 1 271 ? 10.469 -14.234 -30.016 1 92.62 271 VAL A N 1
ATOM 2145 C CA . VAL A 1 271 ? 10.312 -15.672 -30.234 1 92.62 271 VAL A CA 1
ATOM 2146 C C . VAL A 1 271 ? 9.609 -15.914 -31.562 1 92.62 271 VAL A C 1
ATOM 2148 O O . VAL A 1 271 ? 8.383 -15.805 -31.656 1 92.62 271 VAL A O 1
ATOM 2151 N N . VAL A 1 272 ? 10.406 -16.297 -32.438 1 86 272 VAL A N 1
ATOM 2152 C CA . VAL A 1 272 ? 9.914 -16.469 -33.812 1 86 272 VAL A CA 1
ATOM 2153 C C . VAL A 1 272 ? 9.148 -17.781 -33.906 1 86 272 VAL A C 1
ATOM 2155 O O . VAL A 1 272 ? 9.555 -18.797 -33.344 1 86 272 VAL A O 1
ATOM 2158 N N . ASN A 1 273 ? 8.062 -17.859 -34.594 1 87.19 273 ASN A N 1
ATOM 2159 C CA . ASN A 1 273 ? 7.262 -19.062 -34.844 1 87.19 273 ASN A CA 1
ATOM 2160 C C . ASN A 1 273 ? 6.977 -19.812 -33.562 1 87.19 273 ASN A C 1
ATOM 2162 O O . ASN A 1 273 ? 7.223 -21.016 -33.469 1 87.19 273 ASN A O 1
ATOM 2166 N N . TRP A 1 274 ? 6.5 -19.094 -32.562 1 92.06 274 TRP A N 1
ATOM 2167 C CA . TRP A 1 274 ? 6.289 -19.641 -31.219 1 92.06 274 TRP A CA 1
ATOM 2168 C C . TRP A 1 274 ? 5.273 -20.766 -31.25 1 92.06 274 TRP A C 1
ATOM 2170 O O . TRP A 1 274 ? 5.305 -21.672 -30.406 1 92.06 274 TRP A O 1
ATOM 2180 N N . LYS A 1 275 ? 4.438 -20.844 -32.25 1 92.5 275 LYS A N 1
ATOM 2181 C CA . LYS A 1 275 ? 3.412 -21.875 -32.344 1 92.5 275 LYS A CA 1
ATOM 2182 C C . LYS A 1 275 ? 4.027 -23.234 -32.688 1 92.5 275 LYS A C 1
ATOM 2184 O O . LYS A 1 275 ? 3.453 -24.281 -32.375 1 92.5 275 LYS A O 1
ATOM 2189 N N . ASP A 1 276 ? 5.156 -23.219 -33.281 1 90.19 276 ASP A N 1
ATOM 2190 C CA . ASP A 1 276 ? 5.805 -24.453 -33.719 1 90.19 276 ASP A CA 1
ATOM 2191 C C . ASP A 1 276 ? 6.355 -25.234 -32.531 1 90.19 276 ASP A C 1
ATOM 2193 O O . ASP A 1 276 ? 6.473 -26.469 -32.594 1 90.19 276 ASP A O 1
ATOM 2197 N N . GLY A 1 277 ? 6.707 -24.562 -31.5 1 92.25 277 GLY A N 1
ATOM 2198 C CA . GLY A 1 277 ? 7.273 -25.25 -30.344 1 92.25 277 GLY A CA 1
ATOM 2199 C C . GLY A 1 277 ? 6.312 -25.344 -29.172 1 92.25 277 GLY A C 1
ATOM 2200 O O . GLY A 1 277 ? 6.641 -25.922 -28.141 1 92.25 277 GLY A O 1
ATOM 2201 N N . LEU A 1 278 ? 5.133 -24.859 -29.391 1 96 278 LEU A N 1
ATOM 2202 C CA . LEU A 1 278 ? 4.145 -24.812 -28.312 1 96 278 LEU A CA 1
ATOM 2203 C C . LEU A 1 278 ? 3.436 -26.141 -28.156 1 96 278 LEU A C 1
ATOM 2205 O O . LEU A 1 278 ? 2.904 -26.688 -29.125 1 96 278 LEU A O 1
ATOM 2209 N N . VAL A 1 279 ? 3.383 -26.688 -26.953 1 96.81 279 VAL A N 1
ATOM 2210 C CA . VAL A 1 279 ? 2.77 -28 -26.75 1 96.81 279 VAL A CA 1
ATOM 2211 C C . VAL A 1 279 ? 1.605 -27.875 -25.766 1 96.81 279 VAL A C 1
ATOM 2213 O O . VAL A 1 279 ? 0.702 -28.719 -25.766 1 96.81 279 VAL A O 1
ATOM 2216 N N . GLY A 1 280 ? 1.735 -26.969 -24.859 1 96.25 280 GLY A N 1
ATOM 2217 C CA . GLY A 1 280 ? 0.695 -26.781 -23.859 1 96.25 280 GLY A CA 1
ATOM 2218 C C . GLY A 1 280 ? 0.408 -25.328 -23.547 1 96.25 280 GLY A C 1
ATOM 2219 O O . GLY A 1 280 ? 1.249 -24.469 -23.797 1 96.25 280 GLY A O 1
ATOM 2220 N N . PHE A 1 281 ? -0.784 -25.047 -23.062 1 96.62 281 PHE A N 1
ATOM 2221 C CA . PHE A 1 281 ? -1.185 -23.703 -22.656 1 96.62 281 PHE A CA 1
ATOM 2222 C C . PHE A 1 281 ? -2.037 -23.75 -21.391 1 96.62 281 PHE A C 1
ATOM 2224 O O . PHE A 1 281 ? -3.035 -24.484 -21.344 1 96.62 281 PHE A O 1
ATOM 2231 N N . GLY A 1 282 ? -1.528 -23.062 -20.375 1 94.56 282 GLY A N 1
ATOM 2232 C CA . GLY A 1 282 ? -2.236 -23.031 -19.109 1 94.56 282 GLY A CA 1
ATOM 2233 C C . GLY A 1 282 ? -2.879 -21.703 -18.797 1 94.56 282 GLY A C 1
ATOM 2234 O O . GLY A 1 282 ? -2.312 -20.641 -19.109 1 94.56 282 GLY A O 1
ATOM 2235 N N . SER A 1 283 ? -4.094 -21.672 -18.188 1 93.81 283 SER A N 1
ATOM 2236 C CA . SER A 1 283 ? -4.793 -20.469 -17.75 1 93.81 283 SER A CA 1
ATOM 2237 C C . SER A 1 283 ? -5.691 -20.734 -16.547 1 93.81 283 SER A C 1
ATOM 2239 O O . SER A 1 283 ? -5.824 -21.891 -16.125 1 93.81 283 SER A O 1
ATOM 2241 N N . ASP A 1 284 ? -6.281 -19.719 -15.93 1 87.75 284 ASP A N 1
ATOM 2242 C CA . ASP A 1 284 ? -7.07 -19.828 -14.711 1 87.75 284 ASP A CA 1
ATOM 2243 C C . ASP A 1 284 ? -8.469 -20.375 -15.008 1 87.75 284 ASP A C 1
ATOM 2245 O O . ASP A 1 284 ? -9.227 -20.688 -14.086 1 87.75 284 ASP A O 1
ATOM 2249 N N . GLY A 1 285 ? -8.891 -20.562 -16.25 1 83.62 285 GLY A N 1
ATOM 2250 C CA . GLY A 1 285 ? -10.164 -21.188 -16.578 1 83.62 285 GLY A CA 1
ATOM 2251 C C . GLY A 1 285 ? -11.227 -20.188 -17 1 83.62 285 GLY A C 1
ATOM 2252 O O . GLY A 1 285 ? -12.375 -20.578 -17.25 1 83.62 285 GLY A O 1
ATOM 2253 N N . ALA A 1 286 ? -10.898 -18.969 -17.016 1 85 286 ALA A N 1
ATOM 2254 C CA . ALA A 1 286 ? -11.867 -17.969 -17.469 1 85 286 ALA A CA 1
ATOM 2255 C C . ALA A 1 286 ? -12.477 -18.344 -18.812 1 85 286 ALA A C 1
ATOM 2257 O O . ALA A 1 286 ? -11.812 -18.938 -19.656 1 85 286 ALA A O 1
ATOM 2258 N N . SER A 1 287 ? -13.711 -18.062 -18.984 1 84.12 287 SER A N 1
ATOM 2259 C CA . SER A 1 287 ? -14.445 -18.438 -20.172 1 84.12 287 SER A CA 1
ATOM 2260 C C . SER A 1 287 ? -13.836 -17.828 -21.422 1 84.12 287 SER A C 1
ATOM 2262 O O . SER A 1 287 ? -13.852 -18.422 -22.5 1 84.12 287 SER A O 1
ATOM 2264 N N . VAL A 1 288 ? -13.305 -16.672 -21.25 1 88.31 288 VAL A N 1
ATOM 2265 C CA . VAL A 1 288 ? -12.719 -15.984 -22.406 1 88.31 288 VAL A CA 1
ATOM 2266 C C . VAL A 1 288 ? -11.5 -16.766 -22.906 1 88.31 288 VAL A C 1
ATOM 2268 O O . VAL A 1 288 ? -11.227 -16.797 -24.109 1 88.31 288 VAL A O 1
ATOM 2271 N N . MET A 1 289 ? -10.859 -17.438 -21.984 1 90.06 289 MET A N 1
ATOM 2272 C CA . MET A 1 289 ? -9.656 -18.188 -22.328 1 90.06 289 MET A CA 1
ATOM 2273 C C . MET A 1 289 ? -10.016 -19.594 -22.812 1 90.06 289 MET A C 1
ATOM 2275 O O . MET A 1 289 ? -9.555 -20.047 -23.859 1 90.06 289 MET A O 1
ATOM 2279 N N . MET A 1 290 ? -10.93 -20.266 -22.062 1 87.06 290 MET A N 1
ATOM 2280 C CA . MET A 1 290 ? -11.117 -21.703 -22.266 1 87.06 290 MET A CA 1
ATOM 2281 C C . MET A 1 290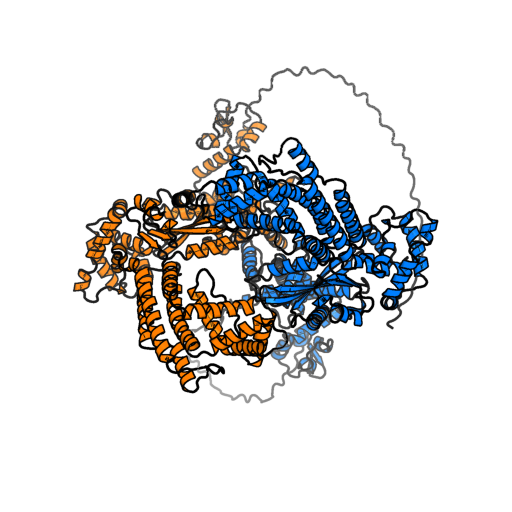 ? -12.453 -21.984 -22.938 1 87.06 290 MET A C 1
ATOM 2283 O O . MET A 1 290 ? -12.82 -23.156 -23.125 1 87.06 290 MET A O 1
ATOM 2287 N N . GLY A 1 291 ? -13.117 -20.984 -23.391 1 83.38 291 GLY A N 1
ATOM 2288 C CA . GLY A 1 291 ? -14.391 -21.203 -24.078 1 83.38 291 GLY A CA 1
ATOM 2289 C C . GLY A 1 291 ? -14.281 -22.141 -25.266 1 83.38 291 GLY A C 1
ATOM 2290 O O . GLY A 1 291 ? -13.328 -22.062 -26.031 1 83.38 291 GLY A O 1
ATOM 2291 N N . ARG A 1 292 ? -15.18 -23.031 -25.516 1 81.38 292 ARG A N 1
ATOM 2292 C CA . ARG A 1 292 ? -15.133 -24.109 -26.484 1 81.38 292 ARG A CA 1
ATOM 2293 C C . ARG A 1 292 ? -15.352 -23.578 -27.906 1 81.38 292 ARG A C 1
ATOM 2295 O O . ARG A 1 292 ? -14.797 -24.125 -28.859 1 81.38 292 ARG A O 1
ATOM 2302 N N . GLN A 1 293 ? -16.047 -22.5 -27.969 1 83.62 293 GLN A N 1
ATOM 2303 C CA . GLN A 1 293 ? -16.406 -22.062 -29.312 1 83.62 293 GLN A CA 1
ATOM 2304 C C . GLN A 1 293 ? -15.547 -20.891 -29.75 1 83.62 293 GLN A C 1
ATOM 2306 O O . GLN A 1 293 ? -15.031 -20.875 -30.875 1 83.62 293 GLN A O 1
ATOM 2311 N N . ASN A 1 294 ? -15.375 -19.953 -28.844 1 85.5 294 ASN A N 1
ATOM 2312 C CA . ASN A 1 294 ? -14.688 -18.734 -29.266 1 85.5 294 ASN A CA 1
ATOM 2313 C C . ASN A 1 294 ? -13.633 -18.312 -28.234 1 85.5 294 ASN A C 1
ATOM 2315 O O . ASN A 1 294 ? -13.273 -17.141 -28.156 1 85.5 294 ASN A O 1
ATOM 2319 N N . GLY A 1 295 ? -13.148 -19.344 -27.578 1 90 295 GLY A N 1
ATOM 2320 C CA . GLY A 1 295 ? -12.133 -19 -26.578 1 90 295 GLY A CA 1
ATOM 2321 C C . GLY A 1 295 ? -10.758 -18.812 -27.188 1 90 295 GLY A C 1
ATOM 2322 O O . GLY A 1 295 ? -10.516 -19.188 -28.328 1 90 295 GLY A O 1
ATOM 2323 N N . VAL A 1 296 ? -9.93 -18.141 -26.516 1 93.19 296 VAL A N 1
ATOM 2324 C CA . VAL A 1 296 ? -8.555 -17.891 -26.938 1 93.19 296 VAL A CA 1
ATOM 2325 C C . VAL A 1 296 ? -7.871 -19.203 -27.297 1 93.19 296 VAL A C 1
ATOM 2327 O O . VAL A 1 296 ? -7.242 -19.328 -28.344 1 93.19 296 VAL A O 1
ATOM 2330 N N . LEU A 1 297 ? -7.965 -20.25 -26.453 1 93.62 297 LEU A N 1
ATOM 2331 C CA . LEU A 1 297 ? -7.273 -21.516 -26.641 1 93.62 297 LEU A CA 1
ATOM 2332 C C . LEU A 1 297 ? -7.836 -22.281 -27.828 1 93.62 297 LEU A C 1
ATOM 2334 O O . LEU A 1 297 ? -7.102 -23 -28.516 1 93.62 297 LEU A O 1
ATOM 2338 N N . LYS A 1 298 ? -9.117 -22.125 -28.047 1 92.88 298 LYS A N 1
ATOM 2339 C CA . LYS A 1 298 ? -9.695 -22.734 -29.25 1 92.88 298 LYS A CA 1
ATOM 2340 C C . LYS A 1 298 ? -9.094 -22.141 -30.516 1 92.88 298 LYS A C 1
ATOM 2342 O O . LYS A 1 298 ? -8.766 -22.875 -31.453 1 92.88 298 LYS A O 1
ATOM 2347 N N . LYS A 1 299 ? -8.922 -20.906 -30.516 1 94.62 299 LYS A N 1
ATOM 2348 C CA . LYS A 1 299 ? -8.344 -20.234 -31.672 1 94.62 299 LYS A CA 1
ATOM 2349 C C . LYS A 1 299 ? -6.883 -20.641 -31.875 1 94.62 299 LYS A C 1
ATOM 2351 O O . LYS A 1 299 ? -6.43 -20.797 -33 1 94.62 299 LYS A O 1
ATOM 2356 N N . ILE A 1 300 ? -6.148 -20.812 -30.828 1 94.56 300 ILE A N 1
ATOM 2357 C CA . ILE A 1 300 ? -4.762 -21.266 -30.938 1 94.56 300 ILE A CA 1
ATOM 2358 C C . ILE A 1 300 ? -4.719 -22.703 -31.422 1 94.56 300 ILE A C 1
ATOM 2360 O O . ILE A 1 300 ? -3.857 -23.078 -32.219 1 94.56 300 ILE A O 1
ATOM 2364 N N . LYS A 1 301 ? -5.609 -23.5 -30.906 1 93.5 301 LYS A N 1
ATOM 2365 C CA . LYS A 1 301 ? -5.672 -24.922 -31.25 1 93.5 301 LYS A CA 1
ATOM 2366 C C . LYS A 1 301 ? -5.961 -25.125 -32.719 1 93.5 301 LYS A C 1
ATOM 2368 O O . LYS A 1 301 ? -5.578 -26.141 -33.312 1 93.5 301 LYS A O 1
ATOM 2373 N N . ASP A 1 302 ? -6.672 -24.156 -33.344 1 92.75 302 ASP A N 1
ATOM 2374 C CA . ASP A 1 302 ? -6.918 -24.219 -34.781 1 92.75 302 ASP A CA 1
ATOM 2375 C C . ASP A 1 302 ? -5.605 -24.172 -35.562 1 92.75 302 ASP A C 1
ATOM 2377 O O . ASP A 1 302 ? -5.484 -24.812 -36.594 1 92.75 302 ASP A O 1
ATOM 2381 N N . ASP A 1 303 ? -4.637 -23.516 -35 1 92.25 303 ASP A N 1
ATOM 2382 C CA . ASP A 1 303 ? -3.326 -23.422 -35.625 1 92.25 303 ASP A CA 1
ATOM 2383 C C . ASP A 1 303 ? -2.395 -24.516 -35.125 1 92.25 303 ASP A C 1
ATOM 2385 O O . ASP A 1 303 ? -1.471 -24.938 -35.812 1 92.25 303 ASP A O 1
ATOM 2389 N N . VAL A 1 304 ? -2.602 -24.906 -33.875 1 95.5 304 VAL A N 1
ATOM 2390 C CA . VAL A 1 304 ? -1.794 -25.938 -33.219 1 95.5 304 VAL A CA 1
ATOM 2391 C C . VAL A 1 304 ? -2.693 -27.078 -32.75 1 95.5 304 VAL A C 1
ATOM 2393 O O . VAL A 1 304 ? -2.986 -27.188 -31.547 1 95.5 304 VAL A O 1
ATOM 2396 N N . PRO A 1 305 ? -2.92 -27.969 -33.531 1 93.94 305 PRO A N 1
ATOM 2397 C CA . PRO A 1 305 ? -3.918 -28.984 -33.219 1 93.94 305 PRO A CA 1
ATOM 2398 C C . PRO A 1 305 ? -3.5 -29.891 -32.062 1 93.94 305 PRO A C 1
ATOM 2400 O O . PRO A 1 305 ? -4.355 -30.453 -31.359 1 93.94 305 PRO A O 1
ATOM 2403 N N . HIS A 1 306 ? -2.213 -30.078 -31.828 1 95.69 306 HIS A N 1
ATOM 2404 C CA . HIS A 1 306 ? -1.759 -30.969 -30.766 1 95.69 306 HIS A CA 1
ATOM 2405 C C . HIS A 1 306 ? -1.75 -30.25 -29.422 1 95.69 306 HIS A C 1
ATOM 2407 O O . HIS A 1 306 ? -1.38 -30.844 -28.406 1 95.69 306 HIS A O 1
ATOM 2413 N N . LEU A 1 307 ? -2.205 -29.031 -29.375 1 95.81 307 LEU A N 1
ATOM 2414 C CA . LEU A 1 307 ? -2.125 -28.219 -28.172 1 95.81 307 LEU A CA 1
ATOM 2415 C C . LEU A 1 307 ? -2.926 -28.844 -27.031 1 95.81 307 LEU A C 1
ATOM 2417 O O . LEU A 1 307 ? -4.082 -29.234 -27.219 1 95.81 307 LEU A O 1
ATOM 2421 N N . ILE A 1 308 ? -2.277 -28.938 -25.906 1 94.69 308 ILE A N 1
ATOM 2422 C CA . ILE A 1 308 ? -2.969 -29.422 -24.719 1 94.69 308 ILE A CA 1
ATOM 2423 C C . ILE A 1 308 ? -3.396 -28.234 -23.859 1 94.69 308 ILE A C 1
ATOM 2425 O O . ILE A 1 308 ? -2.553 -27.469 -23.375 1 94.69 308 ILE A O 1
ATOM 2429 N N . GLU A 1 309 ? -4.676 -28.047 -23.703 1 92.69 309 GLU A N 1
ATOM 2430 C CA . GLU A 1 309 ? -5.227 -26.984 -22.875 1 92.69 309 GLU A CA 1
ATOM 2431 C C . GLU A 1 309 ? -5.312 -27.406 -21.422 1 92.69 309 GLU A C 1
ATOM 2433 O O . GLU A 1 309 ? -5.859 -28.469 -21.109 1 92.69 309 GLU A O 1
ATOM 2438 N N . MET A 1 310 ? -4.75 -26.594 -20.609 1 91.94 310 MET A N 1
ATOM 2439 C CA . MET A 1 310 ? -4.754 -26.969 -19.203 1 91.94 310 MET A CA 1
ATOM 2440 C C . MET A 1 310 ? -5.418 -25.891 -18.359 1 91.94 310 MET A C 1
ATOM 2442 O O . MET A 1 310 ? -4.98 -24.734 -18.359 1 91.94 310 MET A O 1
ATOM 2446 N N . HIS A 1 311 ? -6.484 -26.234 -17.734 1 92.31 311 HIS A N 1
ATOM 2447 C CA . HIS A 1 311 ? -7.059 -25.406 -16.688 1 92.31 311 HIS A CA 1
ATOM 2448 C C . HIS A 1 311 ? -6.289 -25.547 -15.375 1 92.31 311 HIS A C 1
ATOM 2450 O O . HIS A 1 311 ? -6.129 -26.672 -14.867 1 92.31 311 HIS A O 1
ATOM 2456 N N . CYS A 1 312 ? -5.82 -24.484 -14.867 1 92.06 312 CYS A N 1
ATOM 2457 C CA . CYS A 1 312 ? -5.004 -24.5 -13.664 1 92.06 312 CYS A CA 1
ATOM 2458 C C . CYS A 1 312 ? -5.633 -25.375 -12.586 1 92.06 312 CYS A C 1
ATOM 2460 O O . CYS A 1 312 ? -6.773 -25.156 -12.188 1 92.06 312 CYS A O 1
ATOM 2462 N N . VAL A 1 313 ? -4.91 -26.297 -12.117 1 92.56 313 VAL A N 1
ATOM 2463 C CA . VAL A 1 313 ? -5.418 -27.297 -11.188 1 92.56 313 VAL A CA 1
ATOM 2464 C C . VAL A 1 313 ? -5.762 -26.641 -9.852 1 92.56 313 VAL A C 1
ATOM 2466 O O . VAL A 1 313 ? -6.703 -27.062 -9.172 1 92.56 313 VAL A O 1
ATOM 2469 N N . ALA A 1 314 ? -4.977 -25.672 -9.453 1 90.5 314 ALA A N 1
ATOM 2470 C CA . ALA A 1 314 ? -5.258 -24.969 -8.203 1 90.5 314 ALA A CA 1
ATOM 2471 C C . ALA A 1 314 ? -6.613 -24.281 -8.258 1 90.5 314 ALA A C 1
ATOM 2473 O O . ALA A 1 314 ? -7.367 -24.297 -7.285 1 90.5 314 ALA A O 1
ATOM 2474 N N . HIS A 1 315 ? -6.906 -23.656 -9.352 1 90 315 HIS A N 1
ATOM 2475 C CA . HIS A 1 315 ? -8.195 -22.984 -9.523 1 90 315 HIS A CA 1
ATOM 2476 C C . HIS A 1 315 ? -9.336 -24 -9.578 1 90 315 HIS A C 1
ATOM 2478 O O . HIS A 1 315 ? -10.422 -23.75 -9.07 1 90 315 HIS A O 1
ATOM 2484 N N . ARG A 1 316 ? -9.094 -25.062 -10.234 1 91.25 316 ARG A N 1
ATOM 2485 C CA . ARG A 1 316 ? -10.109 -26.109 -10.336 1 91.25 316 ARG A CA 1
ATOM 2486 C C . ARG A 1 316 ? -10.453 -26.672 -8.953 1 91.25 316 ARG A C 1
ATOM 2488 O O . ARG A 1 316 ? -11.617 -27 -8.688 1 91.25 316 ARG A O 1
ATOM 2495 N N . LEU A 1 317 ? -9.406 -26.844 -8.18 1 91.44 317 LEU A N 1
ATOM 2496 C CA . LEU A 1 317 ? -9.633 -27.312 -6.816 1 91.44 317 LEU A CA 1
ATOM 2497 C C . LEU A 1 317 ? -10.539 -26.344 -6.051 1 91.44 317 LEU A C 1
ATOM 2499 O O . LEU A 1 317 ? -11.469 -26.766 -5.367 1 91.44 317 LEU A O 1
ATOM 2503 N N . GLU A 1 318 ? -10.289 -25.109 -6.152 1 89.62 318 GLU A N 1
ATOM 2504 C CA . GLU A 1 318 ? -11.086 -24.094 -5.461 1 89.62 318 GLU A CA 1
ATOM 2505 C C . GLU A 1 318 ? -12.539 -24.125 -5.926 1 89.62 318 GLU A C 1
ATOM 2507 O O . GLU A 1 318 ? -13.461 -24.016 -5.113 1 89.62 318 GLU A O 1
ATOM 2512 N N . LEU A 1 319 ? -12.734 -24.266 -7.18 1 88.88 319 LEU A N 1
ATOM 2513 C CA . LEU A 1 319 ? -14.078 -24.344 -7.734 1 88.88 319 LEU A CA 1
ATOM 2514 C C . LEU A 1 319 ? -14.805 -25.594 -7.242 1 88.88 319 LEU A C 1
ATOM 2516 O O . LEU A 1 319 ? -16.016 -25.547 -6.961 1 88.88 319 LEU A O 1
ATOM 2520 N N . ALA A 1 320 ? -14.062 -26.672 -7.168 1 90.69 320 ALA A N 1
ATOM 2521 C CA . ALA A 1 320 ? -14.656 -27.922 -6.695 1 90.69 320 ALA A CA 1
ATOM 2522 C C . ALA A 1 320 ? -15.164 -27.781 -5.262 1 90.69 320 ALA A C 1
ATOM 2524 O O . ALA A 1 320 ? -16.281 -28.188 -4.949 1 90.69 320 ALA A O 1
ATOM 2525 N N . ILE A 1 321 ? -14.383 -27.188 -4.449 1 87.81 321 ILE A N 1
ATOM 2526 C CA . ILE A 1 321 ? -14.734 -27.031 -3.039 1 87.81 321 ILE A CA 1
ATOM 2527 C C . ILE A 1 321 ? -15.867 -26.031 -2.891 1 87.81 321 ILE A C 1
ATOM 2529 O O . ILE A 1 321 ? -16.781 -26.219 -2.078 1 87.81 321 ILE A O 1
ATOM 2533 N N . LEU A 1 322 ? -15.812 -24.969 -3.652 1 86.44 322 LEU A N 1
ATOM 2534 C CA . LEU A 1 322 ? -16.891 -23.984 -3.615 1 86.44 322 LEU A CA 1
ATOM 2535 C C . LEU A 1 322 ? -18.219 -24.609 -4.016 1 86.44 322 LEU A C 1
ATOM 2537 O O . LEU A 1 322 ? -19.25 -24.312 -3.408 1 86.44 322 LEU A O 1
ATOM 2541 N N . ASP A 1 323 ? -18.188 -25.406 -5 1 88.62 323 ASP A N 1
ATOM 2542 C CA . ASP A 1 323 ? -19.406 -26.078 -5.465 1 88.62 323 ASP A CA 1
ATOM 2543 C C . ASP A 1 323 ? -19.922 -27.047 -4.422 1 88.62 323 ASP A C 1
ATOM 2545 O O . ASP A 1 323 ? -21.141 -27.234 -4.277 1 88.62 323 ASP A O 1
ATOM 2549 N N . ALA A 1 324 ? -19 -27.641 -3.777 1 87.38 324 ALA A N 1
ATOM 2550 C CA . ALA A 1 324 ? -19.391 -28.594 -2.742 1 87.38 324 ALA A CA 1
ATOM 2551 C C . ALA A 1 324 ? -20.094 -27.906 -1.589 1 87.38 324 ALA A C 1
ATOM 2553 O O . ALA A 1 324 ? -20.969 -28.484 -0.944 1 87.38 324 ALA A O 1
ATOM 2554 N N . PHE A 1 325 ? -19.844 -26.641 -1.346 1 82.5 325 PHE A N 1
ATOM 2555 C CA . PHE A 1 325 ? -20.344 -25.922 -0.185 1 82.5 325 PHE A CA 1
ATOM 2556 C C . PHE A 1 325 ? -21.625 -25.172 -0.525 1 82.5 325 PHE A C 1
ATOM 2558 O O . PHE A 1 325 ? -22.359 -24.766 0.371 1 82.5 325 PHE A O 1
ATOM 2565 N N . LYS A 1 326 ? -22 -24.797 -1.765 1 81.81 326 LYS A N 1
ATOM 2566 C CA . LYS A 1 326 ? -23.156 -24 -2.17 1 81.81 326 LYS A CA 1
ATOM 2567 C C . LYS A 1 326 ? -24.453 -24.609 -1.623 1 81.81 326 LYS A C 1
ATOM 2569 O O . LYS A 1 326 ? -25.375 -23.875 -1.271 1 81.81 326 LYS A O 1
ATOM 2574 N N . GLY A 1 327 ? -24.562 -25.812 -1.336 1 75 327 GLY A N 1
ATOM 2575 C CA . GLY A 1 327 ? -25.844 -26.391 -0.968 1 75 327 GLY A CA 1
ATOM 2576 C C . GLY A 1 327 ? -25.969 -26.656 0.521 1 75 327 GLY A C 1
ATOM 2577 O O . GLY A 1 327 ? -27.047 -27 1.005 1 75 327 GLY A O 1
ATOM 2578 N N . GLU A 1 328 ? -24.969 -26.234 1.236 1 82.75 328 GLU A N 1
ATOM 2579 C CA . GLU A 1 328 ? -25.016 -26.562 2.658 1 82.75 328 GLU A CA 1
ATOM 2580 C C . GLU A 1 328 ? -25.141 -25.312 3.512 1 82.75 328 GLU A C 1
ATOM 2582 O O . GLU A 1 328 ? -24.188 -24.547 3.648 1 82.75 328 GLU A O 1
ATOM 2587 N N . SER A 1 329 ? -26.234 -25.094 4.117 1 87.12 329 SER A N 1
ATOM 2588 C CA . SER A 1 329 ? -26.531 -23.906 4.918 1 87.12 329 SER A CA 1
ATOM 2589 C C . SER A 1 329 ? -25.609 -23.812 6.125 1 87.12 329 SER A C 1
ATOM 2591 O O . SER A 1 329 ? -25.203 -22.703 6.52 1 87.12 329 SER A O 1
ATOM 2593 N N . ILE A 1 330 ? -25.266 -24.938 6.73 1 87.31 330 ILE A N 1
ATOM 2594 C CA . ILE A 1 330 ? -24.453 -24.953 7.938 1 87.31 330 ILE A CA 1
ATOM 2595 C C . ILE A 1 330 ? -23.062 -24.375 7.625 1 87.31 330 ILE A C 1
ATOM 2597 O O . ILE A 1 330 ? -22.453 -23.719 8.469 1 87.31 330 ILE A O 1
ATOM 2601 N N . LEU A 1 331 ? -22.656 -24.641 6.453 1 88.12 331 LEU A N 1
ATOM 2602 C CA . LEU A 1 331 ? -21.359 -24.125 6.047 1 88.12 331 LEU A CA 1
ATOM 2603 C C . LEU A 1 331 ? -21.422 -22.609 5.832 1 88.12 331 LEU A C 1
ATOM 2605 O O . LEU A 1 331 ? -20.469 -21.891 6.156 1 88.12 331 LEU A O 1
ATOM 2609 N N . THR A 1 332 ? -22.469 -22.125 5.27 1 88.44 332 THR A N 1
ATOM 2610 C CA . THR A 1 332 ? -22.656 -20.703 5.078 1 88.44 332 THR A CA 1
ATOM 2611 C C . THR A 1 332 ? -22.719 -19.969 6.422 1 88.44 332 THR A C 1
ATOM 2613 O O . THR A 1 332 ? -22.172 -18.891 6.57 1 88.44 332 THR A O 1
ATOM 2616 N N . GLU A 1 333 ? -23.359 -20.578 7.273 1 91.25 333 GLU A N 1
ATOM 2617 C CA . GLU A 1 333 ? -23.453 -20.016 8.617 1 91.25 333 GLU A CA 1
ATOM 2618 C C . GLU A 1 333 ? -22.078 -19.953 9.281 1 91.25 333 GLU A C 1
ATOM 2620 O O . GLU A 1 333 ? -21.766 -18.984 9.984 1 91.25 333 GLU A O 1
ATOM 2625 N N . LEU A 1 334 ? -21.375 -20.984 9.086 1 92.44 334 LEU A N 1
ATOM 2626 C CA . LEU A 1 334 ? -20.031 -21.016 9.641 1 92.44 334 LEU A CA 1
ATOM 2627 C C . LEU A 1 334 ? -19.156 -19.922 9.047 1 92.44 334 LEU A C 1
ATOM 2629 O O . LEU A 1 334 ? -18.453 -19.219 9.766 1 92.44 334 LEU A O 1
ATOM 2633 N N . LYS A 1 335 ? -19.219 -19.734 7.777 1 90.94 335 LYS A N 1
ATOM 2634 C CA . LYS A 1 335 ? -18.453 -18.703 7.094 1 90.94 335 LYS A CA 1
ATOM 2635 C C . LYS A 1 335 ? -18.844 -17.312 7.59 1 90.94 335 LYS A C 1
ATOM 2637 O O . LYS A 1 335 ? -17.984 -16.453 7.809 1 90.94 335 LYS A O 1
ATOM 2642 N N . ASP A 1 336 ? -20.062 -17.125 7.785 1 92.19 336 ASP A N 1
ATOM 2643 C CA . ASP A 1 336 ? -20.578 -15.844 8.258 1 92.19 336 ASP A CA 1
ATOM 2644 C C . ASP A 1 336 ? -20.094 -15.562 9.688 1 92.19 336 ASP A C 1
ATOM 2646 O O . ASP A 1 336 ? -19.766 -14.422 10.023 1 92.19 336 ASP A O 1
ATOM 2650 N N . LEU A 1 337 ? -20.109 -16.594 10.43 1 95 337 LEU A N 1
ATOM 2651 C CA . LEU A 1 337 ? -19.641 -16.453 11.805 1 95 337 LEU A CA 1
ATOM 2652 C C . LEU A 1 337 ? -18.172 -16.031 11.844 1 95 337 LEU A C 1
ATOM 2654 O O . LEU A 1 337 ? -17.812 -15.078 12.531 1 95 337 LEU A O 1
ATOM 2658 N N . LEU A 1 338 ? -17.375 -16.734 11.07 1 95.5 338 LEU A N 1
ATOM 2659 C CA . LEU A 1 338 ? -15.945 -16.469 11.062 1 95.5 338 LEU A CA 1
ATOM 2660 C C . LEU A 1 338 ? -15.664 -15.07 10.508 1 95.5 338 LEU A C 1
ATOM 2662 O O . LEU A 1 338 ? -14.82 -14.352 11.047 1 95.5 338 LEU A O 1
ATOM 2666 N N . GLN A 1 339 ? -16.328 -14.688 9.453 1 94.44 339 GLN A N 1
ATOM 2667 C CA . GLN A 1 339 ? -16.156 -13.359 8.867 1 94.44 339 GLN A CA 1
ATOM 2668 C C . GLN A 1 339 ? -16.609 -12.273 9.828 1 94.44 339 GLN A C 1
ATOM 2670 O O . GLN A 1 339 ? -16.016 -11.195 9.891 1 94.44 339 GLN A O 1
ATOM 2675 N N . GLY A 1 340 ? -17.719 -12.555 10.523 1 94.12 340 GLY A N 1
ATOM 2676 C CA . GLY A 1 340 ? -18.219 -11.625 11.516 1 94.12 340 GLY A CA 1
ATOM 2677 C C . GLY A 1 340 ? -17.234 -11.375 12.641 1 94.12 340 GLY A C 1
ATOM 2678 O O . GLY A 1 340 ? -17.047 -10.234 13.078 1 94.12 340 GLY A O 1
ATOM 2679 N N . ILE A 1 341 ? -16.656 -12.445 13.047 1 94.62 341 ILE A N 1
ATOM 2680 C CA . ILE A 1 341 ? -15.664 -12.352 14.109 1 94.62 341 ILE A CA 1
ATOM 2681 C C . ILE A 1 341 ? -14.469 -11.547 13.617 1 94.62 341 ILE A C 1
ATOM 2683 O O . ILE A 1 341 ? -13.938 -10.703 14.352 1 94.62 341 ILE A O 1
ATOM 2687 N N . TYR A 1 342 ? -14.016 -11.734 12.43 1 95.12 342 TYR A N 1
ATOM 2688 C CA . TYR A 1 342 ? -12.906 -10.984 11.852 1 95.12 342 TYR A CA 1
ATOM 2689 C C . TYR A 1 342 ? -13.211 -9.492 11.82 1 95.12 342 TYR A C 1
ATOM 2691 O O . TYR A 1 342 ? -12.398 -8.672 12.266 1 95.12 342 TYR A O 1
ATOM 2699 N N . LYS A 1 343 ? -14.359 -9.172 11.383 1 93.88 343 LYS A N 1
ATOM 2700 C CA . LYS A 1 343 ? -14.75 -7.773 11.25 1 93.88 343 LYS A CA 1
ATOM 2701 C C . LYS A 1 343 ? -14.828 -7.094 12.617 1 93.88 343 LYS A C 1
ATOM 2703 O O . LYS A 1 343 ? -14.445 -5.934 12.766 1 93.88 343 LYS A O 1
ATOM 2708 N N . HIS A 1 344 ? -15.336 -7.852 13.578 1 93.44 344 HIS A N 1
ATOM 2709 C CA . HIS A 1 344 ? -15.508 -7.312 14.922 1 93.44 344 HIS A CA 1
ATOM 2710 C C . HIS A 1 344 ? -14.18 -6.84 15.508 1 93.44 344 HIS A C 1
ATOM 2712 O O . HIS A 1 344 ? -14.109 -5.773 16.109 1 93.44 344 HIS A O 1
ATOM 2718 N N . TYR A 1 345 ? -13.188 -7.551 15.266 1 92.56 345 TYR A N 1
ATOM 2719 C CA . TYR A 1 345 ? -11.914 -7.238 15.906 1 92.56 345 TYR A CA 1
ATOM 2720 C C . TYR A 1 345 ? -11.031 -6.414 14.977 1 92.56 345 TYR A C 1
ATOM 2722 O O . TYR A 1 345 ? -10.188 -5.641 15.438 1 92.56 345 TYR A O 1
ATOM 2730 N N . HIS A 1 346 ? -11.211 -6.605 13.68 1 91.88 346 HIS A N 1
ATOM 2731 C CA . HIS A 1 346 ? -10.367 -5.914 12.711 1 91.88 346 HIS A CA 1
ATOM 2732 C C . HIS A 1 346 ? -10.695 -4.422 12.664 1 91.88 346 HIS A C 1
ATOM 2734 O O . HIS A 1 346 ? -9.805 -3.596 12.453 1 91.88 346 HIS A O 1
ATOM 2740 N N . TYR A 1 347 ? -11.914 -4.012 12.859 1 88.94 347 TYR A N 1
ATOM 2741 C CA . TYR A 1 347 ? -12.312 -2.619 12.68 1 88.94 347 TYR A CA 1
ATOM 2742 C C . TYR A 1 347 ? -12.5 -1.933 14.031 1 88.94 347 TYR A C 1
ATOM 2744 O O . TYR A 1 347 ? -12.922 -0.774 14.086 1 88.94 347 TYR A O 1
ATOM 2752 N N . SER A 1 348 ? -12.188 -2.625 15.125 1 87.5 348 SER A N 1
ATOM 2753 C CA . SER A 1 348 ? -12.352 -2.029 16.453 1 87.5 348 SER A CA 1
ATOM 2754 C C . SER A 1 348 ? -11.117 -2.27 17.312 1 87.5 348 SER A C 1
ATOM 2756 O O . SER A 1 348 ? -10.992 -3.32 17.953 1 87.5 348 SER A O 1
ATOM 2758 N N . PRO A 1 349 ? -10.328 -1.239 17.375 1 86.88 349 PRO A N 1
ATOM 2759 C CA . PRO A 1 349 ? -9.164 -1.371 18.266 1 86.88 349 PRO A CA 1
ATOM 2760 C C . PRO A 1 349 ? -9.555 -1.65 19.703 1 86.88 349 PRO A C 1
ATOM 2762 O O . PRO A 1 349 ? -8.828 -2.357 20.422 1 86.88 349 PRO A O 1
ATOM 2765 N N . LYS A 1 350 ? -10.656 -1.12 20.156 1 86.12 350 LYS A N 1
ATOM 2766 C CA . LYS A 1 350 ? -11.141 -1.359 21.516 1 86.12 350 LYS A CA 1
ATOM 2767 C C . LYS A 1 350 ? -11.445 -2.838 21.734 1 86.12 350 LYS A C 1
ATOM 2769 O O . LYS A 1 350 ? -11.023 -3.424 22.734 1 86.12 350 LYS A O 1
ATOM 2774 N N . ALA A 1 351 ? -12.156 -3.424 20.812 1 88.94 351 ALA A N 1
ATOM 2775 C CA . ALA A 1 351 ? -12.516 -4.836 20.906 1 88.94 351 ALA A CA 1
ATOM 2776 C C . ALA A 1 351 ? -11.273 -5.719 20.938 1 88.94 351 ALA A C 1
ATOM 2778 O O . ALA A 1 351 ? -11.203 -6.688 21.703 1 88.94 351 ALA A O 1
ATOM 2779 N N . LEU A 1 352 ? -10.32 -5.426 20.141 1 90.38 352 LEU A N 1
ATOM 2780 C CA . LEU A 1 352 ? -9.094 -6.211 20.078 1 90.38 352 LEU A CA 1
ATOM 2781 C C . LEU A 1 352 ? -8.305 -6.094 21.375 1 90.38 352 LEU A C 1
ATOM 2783 O O . LEU A 1 352 ? -7.73 -7.074 21.844 1 90.38 352 LEU A O 1
ATOM 2787 N N . ARG A 1 353 ? -8.242 -4.922 21.906 1 87.5 353 ARG A N 1
ATOM 2788 C CA . ARG A 1 353 ? -7.562 -4.723 23.188 1 87.5 353 ARG A CA 1
ATOM 2789 C C . ARG A 1 353 ? -8.234 -5.527 24.297 1 87.5 353 ARG A C 1
ATOM 2791 O O . ARG A 1 353 ? -7.559 -6.145 25.109 1 87.5 353 ARG A O 1
ATOM 2798 N N . GLU A 1 354 ? -9.531 -5.418 24.297 1 88.88 354 GLU A N 1
ATOM 2799 C CA . GLU A 1 354 ? -10.281 -6.172 25.297 1 88.88 354 GLU A CA 1
ATOM 2800 C C . GLU A 1 354 ? -10.039 -7.672 25.156 1 88.88 354 GLU A C 1
ATOM 2802 O O . GLU A 1 354 ? -9.945 -8.391 26.156 1 88.88 354 GLU A O 1
ATOM 2807 N N . LEU A 1 355 ? -9.961 -8.086 23.953 1 92.62 355 LEU A N 1
ATOM 2808 C CA . LEU A 1 355 ? -9.68 -9.5 23.703 1 92.62 355 LEU A CA 1
ATOM 2809 C C . LEU A 1 355 ? -8.312 -9.891 24.25 1 92.62 355 LEU A C 1
ATOM 2811 O O . LEU A 1 355 ? -8.18 -10.93 24.891 1 92.62 355 LEU A O 1
ATOM 2815 N N . ASN A 1 356 ? -7.344 -9.102 24.031 1 89.88 356 ASN A N 1
ATOM 2816 C CA . ASN A 1 356 ? -5.992 -9.375 24.484 1 89.88 356 ASN A CA 1
ATOM 2817 C C . ASN A 1 356 ? -5.902 -9.328 26.016 1 89.88 356 ASN A C 1
ATOM 2819 O O . ASN A 1 356 ? -5.191 -10.133 26.625 1 89.88 356 ASN A O 1
ATOM 2823 N N . GLU A 1 357 ? -6.539 -8.367 26.594 1 90 357 GLU A N 1
ATOM 2824 C CA . GLU A 1 357 ? -6.566 -8.266 28.062 1 90 357 GLU A CA 1
ATOM 2825 C C . GLU A 1 357 ? -7.215 -9.5 28.688 1 90 357 GLU A C 1
ATOM 2827 O O . GLU A 1 357 ? -6.727 -10.016 29.688 1 90 357 GLU A O 1
ATOM 2832 N N . LEU A 1 358 ? -8.289 -9.875 28.109 1 92.19 358 LEU A N 1
ATOM 2833 C CA . LEU A 1 358 ? -8.969 -11.07 28.594 1 92.19 358 LEU A CA 1
ATOM 2834 C C . LEU A 1 358 ? -8.07 -12.289 28.469 1 92.19 358 LEU A C 1
ATOM 2836 O O . LEU A 1 358 ? -8.07 -13.164 29.344 1 92.19 358 LEU A O 1
ATOM 2840 N N . ALA A 1 359 ? -7.402 -12.391 27.391 1 93.31 359 ALA A N 1
ATOM 2841 C CA . ALA A 1 359 ? -6.48 -13.5 27.172 1 93.31 359 ALA A CA 1
ATOM 2842 C C . ALA A 1 359 ? -5.379 -13.508 28.234 1 93.31 359 ALA A C 1
ATOM 2844 O O . ALA A 1 359 ? -4.973 -14.57 28.703 1 93.31 359 ALA A O 1
ATOM 2845 N N . GLN A 1 360 ? -4.918 -12.344 28.578 1 90.69 360 GLN A N 1
ATOM 2846 C CA . GLN A 1 360 ? -3.891 -12.234 29.609 1 90.69 360 GLN A CA 1
ATOM 2847 C C . GLN A 1 360 ? -4.418 -12.688 30.969 1 90.69 360 GLN A C 1
ATOM 2849 O O . GLN A 1 360 ? -3.723 -13.383 31.703 1 90.69 360 GLN A O 1
ATOM 2854 N N . VAL A 1 361 ? -5.652 -12.305 31.281 1 90.75 361 VAL A N 1
ATOM 2855 C CA . VAL A 1 361 ? -6.281 -12.672 32.531 1 90.75 361 VAL A CA 1
ATOM 2856 C C . VAL A 1 361 ? -6.473 -14.18 32.594 1 90.75 361 VAL A C 1
ATOM 2858 O O . VAL A 1 361 ? -6.277 -14.797 33.656 1 90.75 361 VAL A O 1
ATOM 2861 N N . LEU A 1 362 ? -6.809 -14.742 31.469 1 91.88 362 LEU A N 1
ATOM 2862 C CA . LEU A 1 362 ? -7.055 -16.172 31.406 1 91.88 362 LEU A CA 1
ATOM 2863 C C . LEU A 1 362 ? -5.758 -16.938 31.156 1 91.88 362 LEU A C 1
ATOM 2865 O O . LEU A 1 362 ? -5.758 -18.172 31.109 1 91.88 362 LEU A O 1
ATOM 2869 N N . GLU A 1 363 ? -4.617 -16.188 30.922 1 89.44 363 GLU A N 1
ATOM 2870 C CA . GLU A 1 363 ? -3.295 -16.75 30.688 1 89.44 363 GLU A CA 1
ATOM 2871 C C . GLU A 1 363 ? -3.287 -17.625 29.422 1 89.44 363 GLU A C 1
ATOM 2873 O O . GLU A 1 363 ? -2.799 -18.75 29.453 1 89.44 363 GLU A O 1
ATOM 2878 N N . LEU A 1 364 ? -4.035 -17.125 28.484 1 89.81 364 LEU A N 1
ATOM 2879 C CA . LEU A 1 364 ? -4.078 -17.797 27.203 1 89.81 364 LEU A CA 1
ATOM 2880 C C . LEU A 1 364 ? -3.438 -16.938 26.109 1 89.81 364 LEU A C 1
ATOM 2882 O O . LEU A 1 364 ? -3.332 -15.727 26.266 1 89.81 364 LEU A O 1
ATOM 2886 N N . SER A 1 365 ? -2.963 -17.594 25.125 1 88.88 365 SER A N 1
ATOM 2887 C CA . SER A 1 365 ? -2.439 -16.891 23.969 1 88.88 365 SER A CA 1
ATOM 2888 C C . SER A 1 365 ? -3.52 -16.688 22.906 1 88.88 365 SER A C 1
ATOM 2890 O O . SER A 1 365 ? -4.336 -17.578 22.672 1 88.88 365 SER A O 1
ATOM 2892 N N . VAL A 1 366 ? -3.584 -15.469 22.406 1 90.94 366 VAL A N 1
ATOM 2893 C CA . VAL A 1 366 ? -4.625 -15.18 21.422 1 90.94 366 VAL A CA 1
ATOM 2894 C C . VAL A 1 366 ? -3.982 -14.773 20.094 1 90.94 366 VAL A C 1
ATOM 2896 O O . VAL A 1 366 ? -2.975 -14.062 20.078 1 90.94 366 VAL A O 1
ATOM 2899 N N . LEU A 1 367 ? -4.523 -15.344 19.094 1 90.88 367 LEU A N 1
ATOM 2900 C CA . LEU A 1 367 ? -4.137 -14.961 17.734 1 90.88 367 LEU A CA 1
ATOM 2901 C C . LEU A 1 367 ? -5.18 -14.039 17.125 1 90.88 367 LEU A C 1
ATOM 2903 O O . LEU A 1 367 ? -6.379 -14.203 17.359 1 90.88 367 LEU A O 1
ATOM 2907 N N . LYS A 1 368 ? -4.793 -13.148 16.344 1 89.44 368 LYS A N 1
ATOM 2908 C CA . LYS A 1 368 ? -5.719 -12.234 15.68 1 89.44 368 LYS A CA 1
ATOM 2909 C C . LYS A 1 368 ? -6.562 -12.977 14.648 1 89.44 368 LYS A C 1
ATOM 2911 O O . LYS A 1 368 ? -6.027 -13.688 13.797 1 89.44 368 LYS A O 1
ATOM 2916 N N . PRO A 1 369 ? -7.859 -12.828 14.742 1 92.5 369 PRO A N 1
ATOM 2917 C CA . PRO A 1 369 ? -8.719 -13.461 13.75 1 92.5 369 PRO A CA 1
ATOM 2918 C C . PRO A 1 369 ? -8.438 -12.977 12.328 1 92.5 369 PRO A C 1
ATOM 2920 O O . PRO A 1 369 ? -8.109 -11.805 12.125 1 92.5 369 PRO A O 1
ATOM 2923 N N . VAL A 1 370 ? -8.602 -13.875 11.367 1 91.19 370 VAL A N 1
ATOM 2924 C CA . VAL A 1 370 ? -8.281 -13.57 9.977 1 91.19 370 VAL A CA 1
ATOM 2925 C C . VAL A 1 370 ? -9.539 -13.656 9.117 1 91.19 370 VAL A C 1
ATOM 2927 O O . VAL A 1 370 ? -10.539 -14.25 9.531 1 91.19 370 VAL A O 1
ATOM 2930 N N . SER A 1 371 ? -9.492 -12.977 7.965 1 90.69 371 SER A N 1
ATOM 2931 C CA . SER A 1 371 ? -10.633 -12.953 7.059 1 90.69 371 SER A CA 1
ATOM 2932 C C . SER A 1 371 ? -10.75 -14.258 6.285 1 90.69 371 SER A C 1
ATOM 2934 O O . SER A 1 371 ? -9.75 -14.914 5.996 1 90.69 371 SER A O 1
ATOM 2936 N N . VAL A 1 372 ? -12 -14.641 5.902 1 89.81 372 VAL A N 1
ATOM 2937 C CA . VAL A 1 372 ? -12.266 -15.836 5.117 1 89.81 372 VAL A CA 1
ATOM 2938 C C . VAL A 1 372 ? -12.25 -15.492 3.629 1 89.81 372 VAL A C 1
ATOM 2940 O O . VAL A 1 372 ? -12.141 -16.391 2.781 1 89.81 372 VAL A O 1
ATOM 2943 N N . LEU A 1 373 ? -12.219 -14.18 3.346 1 80.69 373 LEU A N 1
ATOM 2944 C CA . LEU A 1 373 ? -12.312 -13.727 1.962 1 80.69 373 LEU A CA 1
ATOM 2945 C C . LEU A 1 373 ? -10.93 -13.648 1.324 1 80.69 373 LEU A C 1
ATOM 2947 O O . LEU A 1 373 ? -9.914 -13.586 2.029 1 80.69 373 LEU A O 1
ATOM 2951 N N . GLY A 1 374 ? -10.844 -13.797 -0.002 1 72.19 374 GLY A N 1
ATOM 2952 C CA . GLY A 1 374 ? -9.609 -13.719 -0.77 1 72.19 374 GLY A CA 1
ATOM 2953 C C . GLY A 1 374 ? -9.617 -14.617 -1.994 1 72.19 374 GLY A C 1
ATOM 2954 O O . GLY A 1 374 ? -10.594 -15.32 -2.256 1 72.19 374 GLY A O 1
ATOM 2955 N N . THR A 1 375 ? -8.531 -14.531 -2.67 1 65.19 375 THR A N 1
ATOM 2956 C CA . THR A 1 375 ? -8.43 -15.266 -3.928 1 65.19 375 THR A CA 1
ATOM 2957 C C . THR A 1 375 ? -8.359 -16.766 -3.674 1 65.19 375 THR A C 1
ATOM 2959 O O . THR A 1 375 ? -8.867 -17.562 -4.465 1 65.19 375 THR A O 1
ATOM 2962 N N . ARG A 1 376 ? -7.711 -17.109 -2.508 1 73.56 376 ARG A N 1
ATOM 2963 C CA . ARG A 1 376 ? -7.656 -18.516 -2.129 1 73.56 376 ARG A CA 1
ATOM 2964 C C . ARG A 1 376 ? -8.5 -18.781 -0.889 1 73.56 376 ARG A C 1
ATOM 2966 O O . ARG A 1 376 ? -7.996 -18.75 0.235 1 73.56 376 ARG A O 1
ATOM 2973 N N . TRP A 1 377 ? -9.648 -19.125 -1.106 1 77.25 377 TRP A N 1
ATOM 2974 C CA . TRP A 1 377 ? -10.664 -19.172 -0.059 1 77.25 377 TRP A CA 1
ATOM 2975 C C . TRP A 1 377 ? -10.414 -20.328 0.889 1 77.25 377 TRP A C 1
ATOM 2977 O O . TRP A 1 377 ? -10.633 -20.219 2.098 1 77.25 377 TRP A O 1
ATOM 2987 N N . THR A 1 378 ? -9.875 -21.5 0.39 1 84.62 378 THR A N 1
ATOM 2988 C CA . THR A 1 378 ? -9.758 -22.703 1.215 1 84.62 378 THR A CA 1
ATOM 2989 C C . THR A 1 378 ? -8.711 -22.516 2.311 1 84.62 378 THR A C 1
ATOM 2991 O O . THR A 1 378 ? -8.992 -22.734 3.488 1 84.62 378 THR A O 1
ATOM 2994 N N . PRO A 1 379 ? -7.578 -22.062 1.879 1 85.31 379 PRO A N 1
ATOM 2995 C CA . PRO A 1 379 ? -6.594 -21.812 2.932 1 85.31 379 PRO A CA 1
ATOM 2996 C C . PRO A 1 379 ? -7.027 -20.719 3.904 1 85.31 379 PRO A C 1
ATOM 2998 O O . PRO A 1 379 ? -6.707 -20.781 5.094 1 85.31 379 PRO A O 1
ATOM 3001 N N . HIS A 1 380 ? -7.734 -19.797 3.459 1 88.81 380 HIS A N 1
ATOM 3002 C CA . HIS A 1 380 ? -8.219 -18.734 4.324 1 88.81 380 HIS A CA 1
ATOM 3003 C C . HIS A 1 380 ? -9.25 -19.25 5.32 1 88.81 380 HIS A C 1
ATOM 3005 O O . HIS A 1 380 ? -9.219 -18.875 6.496 1 88.81 380 HIS A O 1
ATOM 3011 N N . LEU A 1 381 ? -10.117 -20.031 4.785 1 91.06 381 LEU A N 1
ATOM 3012 C CA . LEU A 1 381 ? -11.125 -20.625 5.656 1 91.06 381 LEU A CA 1
ATOM 3013 C C . LEU A 1 381 ? -10.484 -21.547 6.688 1 91.06 381 LEU A C 1
ATOM 3015 O O . LEU A 1 381 ? -10.867 -21.531 7.859 1 91.06 381 LEU A O 1
ATOM 3019 N N . HIS A 1 382 ? -9.555 -22.328 6.223 1 93.44 382 HIS A N 1
ATOM 3020 C CA . HIS A 1 382 ? -8.82 -23.234 7.098 1 93.44 382 HIS A CA 1
ATOM 3021 C C . HIS A 1 382 ? -8.133 -22.484 8.227 1 93.44 382 HIS A C 1
ATOM 3023 O O . HIS A 1 382 ? -8.289 -22.828 9.398 1 93.44 382 HIS A O 1
ATOM 3029 N N . ARG A 1 383 ? -7.465 -21.422 7.926 1 93.25 383 ARG A N 1
ATOM 3030 C CA . ARG A 1 383 ? -6.738 -20.625 8.914 1 93.25 383 ARG A CA 1
ATOM 3031 C C . ARG A 1 383 ? -7.699 -19.922 9.867 1 93.25 383 ARG A C 1
ATOM 3033 O O . ARG A 1 383 ? -7.461 -19.875 11.07 1 93.25 383 ARG A O 1
ATOM 3040 N N . ALA A 1 384 ? -8.703 -19.344 9.289 1 95.19 384 ALA A N 1
ATOM 3041 C CA . ALA A 1 384 ? -9.695 -18.641 10.102 1 95.19 384 ALA A CA 1
ATOM 3042 C C . ALA A 1 384 ? -10.32 -19.578 11.125 1 95.19 384 ALA A C 1
ATOM 3044 O O . ALA A 1 384 ? -10.492 -19.219 12.289 1 95.19 384 ALA A O 1
ATOM 3045 N N . LEU A 1 385 ? -10.688 -20.797 10.688 1 96.12 385 LEU A N 1
ATOM 3046 C CA . LEU A 1 385 ? -11.312 -21.781 11.57 1 96.12 385 LEU A CA 1
ATOM 3047 C C . LEU A 1 385 ? -10.336 -22.25 12.633 1 96.12 385 LEU A C 1
ATOM 3049 O O . LEU A 1 385 ? -10.711 -22.422 13.797 1 96.12 385 LEU A O 1
ATOM 3053 N N . LYS A 1 386 ? -9.125 -22.469 12.281 1 95.56 386 LYS A N 1
ATOM 3054 C CA . LYS A 1 386 ? -8.102 -22.906 13.219 1 95.56 386 LYS A CA 1
ATOM 3055 C C . LYS A 1 386 ? -7.875 -21.844 14.305 1 95.56 386 LYS A C 1
ATOM 3057 O O . LYS A 1 386 ? -7.82 -22.172 15.492 1 95.56 386 LYS A O 1
ATOM 3062 N N . VAL A 1 387 ? -7.758 -20.625 13.883 1 95.75 387 VAL A N 1
ATOM 3063 C CA . VAL A 1 387 ? -7.543 -19.516 14.812 1 95.75 387 VAL A CA 1
ATOM 3064 C C . VAL A 1 387 ? -8.766 -19.359 15.719 1 95.75 387 VAL A C 1
ATOM 3066 O O . VAL A 1 387 ? -8.633 -19.125 16.922 1 95.75 387 VAL A O 1
ATOM 3069 N N . PHE A 1 388 ? -9.914 -19.531 15.195 1 96.56 388 PHE A N 1
ATOM 3070 C CA . PHE A 1 388 ? -11.156 -19.391 15.945 1 96.56 388 PHE A CA 1
ATOM 3071 C C . PHE A 1 388 ? -11.242 -20.438 17.047 1 96.56 388 PHE A C 1
ATOM 3073 O O . PHE A 1 388 ? -11.547 -20.125 18.188 1 96.56 388 PHE A O 1
ATOM 3080 N N . LEU A 1 389 ? -10.93 -21.609 16.672 1 96.19 389 LEU A N 1
ATOM 3081 C CA . LEU A 1 389 ? -11.039 -22.688 17.641 1 96.19 389 LEU A CA 1
ATOM 3082 C C . LEU A 1 389 ? -9.938 -22.594 18.703 1 96.19 389 LEU A C 1
ATOM 3084 O O . LEU A 1 389 ? -10.141 -22.969 19.859 1 96.19 389 LEU A O 1
ATOM 3088 N N . GLN A 1 390 ? -8.836 -22.078 18.297 1 93.88 390 GLN A N 1
ATOM 3089 C CA . GLN A 1 390 ? -7.773 -21.844 19.266 1 93.88 390 GLN A CA 1
ATOM 3090 C C . GLN A 1 390 ? -8.172 -20.75 20.266 1 93.88 390 GLN A C 1
ATOM 3092 O O . GLN A 1 390 ? -7.852 -20.859 21.453 1 93.88 390 GLN A O 1
ATOM 3097 N N . ASN A 1 391 ? -8.852 -19.75 19.766 1 95 391 ASN A N 1
ATOM 3098 C CA . ASN A 1 391 ? -9.281 -18.625 20.578 1 95 391 ASN A CA 1
ATOM 3099 C C . ASN A 1 391 ? -10.672 -18.859 21.156 1 95 391 ASN A C 1
ATOM 3101 O O . ASN A 1 391 ? -11.312 -17.922 21.641 1 95 391 ASN A O 1
ATOM 3105 N N . PHE A 1 392 ? -11.156 -20.047 21.156 1 95.88 392 PHE A N 1
ATOM 3106 C CA . PHE A 1 392 ? -12.562 -20.359 21.391 1 95.88 392 PHE A CA 1
ATOM 3107 C C . PHE A 1 392 ? -13.023 -19.812 22.719 1 95.88 392 PHE A C 1
ATOM 3109 O O . PHE A 1 392 ? -14.023 -19.094 22.797 1 95.88 392 PHE A O 1
ATOM 3116 N N . THR A 1 393 ? -12.258 -20 23.797 1 94.88 393 THR A N 1
ATOM 3117 C CA . THR A 1 393 ? -12.641 -19.609 25.156 1 94.88 393 THR A CA 1
ATOM 3118 C C . THR A 1 393 ? -12.641 -18.094 25.297 1 94.88 393 THR A C 1
ATOM 3120 O O . THR A 1 393 ? -13.586 -17.516 25.844 1 94.88 393 THR A O 1
ATOM 3123 N N . VAL A 1 394 ? -11.633 -17.484 24.781 1 95 394 VAL A N 1
ATOM 3124 C CA . VAL A 1 394 ? -11.469 -16.047 24.938 1 95 394 VAL A CA 1
ATOM 3125 C C . VAL A 1 394 ? -12.547 -15.312 24.172 1 95 394 VAL A C 1
ATOM 3127 O O . VAL A 1 394 ? -13.125 -14.336 24.656 1 95 394 VAL A O 1
ATOM 3130 N N . ILE A 1 395 ? -12.844 -15.773 22.969 1 95.94 395 ILE A N 1
ATOM 3131 C CA . ILE A 1 395 ? -13.852 -15.141 22.125 1 95.94 395 ILE A CA 1
ATOM 3132 C C . ILE A 1 395 ? -15.227 -15.305 22.75 1 95.94 395 ILE A C 1
ATOM 3134 O O . ILE A 1 395 ? -16.016 -14.359 22.797 1 95.94 395 ILE A O 1
ATOM 3138 N N . TYR A 1 396 ? -15.523 -16.5 23.234 1 95.56 396 TYR A N 1
ATOM 3139 C CA . TYR A 1 396 ? -16.812 -16.75 23.875 1 95.56 396 TYR A CA 1
ATOM 3140 C C . TYR A 1 396 ? -17.016 -15.844 25.078 1 95.56 396 TYR A C 1
ATOM 3142 O O . TYR A 1 396 ? -18.078 -15.227 25.234 1 95.56 396 TYR A O 1
ATOM 3150 N N . THR A 1 397 ? -15.984 -15.789 25.938 1 94.06 397 THR A N 1
ATOM 3151 C CA . THR A 1 397 ? -16.078 -14.992 27.156 1 94.06 397 THR A CA 1
ATOM 3152 C C . THR A 1 397 ? -16.25 -13.508 26.812 1 94.06 397 THR A C 1
ATOM 3154 O O . THR A 1 397 ? -17 -12.797 27.484 1 94.06 397 THR A O 1
ATOM 3157 N N . HIS A 1 398 ? -15.523 -13.07 25.812 1 93.88 398 HIS A N 1
ATOM 3158 C CA . HIS A 1 398 ? -15.617 -11.68 25.406 1 93.88 398 HIS A CA 1
ATOM 3159 C C . HIS A 1 398 ? -17.031 -11.336 24.953 1 93.88 398 HIS A C 1
ATOM 3161 O O . HIS A 1 398 ? -17.578 -10.305 25.344 1 93.88 398 HIS A O 1
ATOM 3167 N N . PHE A 1 399 ? -17.609 -12.18 24.125 1 93.69 399 PHE A N 1
ATOM 3168 C CA . PHE A 1 399 ? -18.953 -11.914 23.609 1 93.69 399 PHE A CA 1
ATOM 3169 C C . PHE A 1 399 ? -20 -12.109 24.703 1 93.69 399 PHE A C 1
ATOM 3171 O O . PHE A 1 399 ? -21.031 -11.422 24.703 1 93.69 399 PHE A O 1
ATOM 3178 N N . GLU A 1 400 ? -19.75 -13 25.547 1 91.81 400 GLU A N 1
ATOM 3179 C CA . GLU A 1 400 ? -20.656 -13.203 26.672 1 91.81 400 GLU A CA 1
ATOM 3180 C C . GLU A 1 400 ? -20.703 -11.969 27.562 1 91.81 400 GLU A C 1
ATOM 3182 O O . GLU A 1 400 ? -21.781 -11.539 27.984 1 91.81 400 GLU A O 1
ATOM 3187 N N . ASN A 1 401 ? -19.531 -11.438 27.828 1 88.94 401 ASN A N 1
ATOM 3188 C CA . ASN A 1 401 ? -19.453 -10.219 28.625 1 88.94 401 ASN A CA 1
ATOM 3189 C C . ASN A 1 401 ? -20.125 -9.047 27.922 1 88.94 401 ASN A C 1
ATOM 3191 O O . ASN A 1 401 ? -20.75 -8.203 28.578 1 88.94 401 ASN A O 1
ATOM 3195 N N . THR A 1 402 ? -19.953 -8.984 26.656 1 87.06 402 THR A N 1
ATOM 3196 C CA . THR A 1 402 ? -20.562 -7.922 25.859 1 87.06 402 THR A CA 1
ATOM 3197 C C . THR A 1 402 ? -22.078 -8.039 25.859 1 87.06 402 THR A C 1
ATOM 3199 O O . THR A 1 402 ? -22.781 -7.035 25.875 1 87.06 402 THR A O 1
ATOM 3202 N N . ALA A 1 403 ? -22.547 -9.219 25.766 1 85.94 403 ALA A N 1
ATOM 3203 C CA . ALA A 1 403 ? -23.984 -9.461 25.781 1 85.94 403 ALA A CA 1
ATOM 3204 C C . ALA A 1 403 ? -24.578 -9.125 27.141 1 85.94 403 ALA A C 1
ATOM 3206 O O . ALA A 1 403 ? -25.719 -8.641 27.234 1 85.94 403 ALA A O 1
ATOM 3207 N N . ALA A 1 404 ? -23.844 -9.289 28.172 1 82.12 404 ALA A N 1
ATOM 3208 C CA . ALA A 1 404 ? -24.312 -9.078 29.547 1 82.12 404 ALA A CA 1
ATOM 3209 C C . ALA A 1 404 ? -24.234 -7.602 29.922 1 82.12 404 ALA A C 1
ATOM 3211 O O . ALA A 1 404 ? -25 -7.133 30.766 1 82.12 404 ALA A O 1
ATOM 3212 N N . ARG A 1 405 ? -23.203 -6.91 29.406 1 73.12 405 ARG A N 1
ATOM 3213 C CA . ARG A 1 405 ? -22.938 -5.527 29.812 1 73.12 405 ARG A CA 1
ATOM 3214 C C . ARG A 1 405 ? -24.094 -4.617 29.406 1 73.12 405 ARG A C 1
ATOM 3216 O O . ARG A 1 405 ? -24.484 -4.574 28.234 1 73.12 405 ARG A O 1
ATOM 3223 N N . GLY A 1 406 ? -25.312 -5.004 29.594 1 57.44 406 GLY A N 1
ATOM 3224 C CA . GLY A 1 406 ? -26.484 -4.184 29.344 1 57.44 406 GLY A CA 1
ATOM 3225 C C . GLY A 1 406 ? -26.156 -2.732 29.062 1 57.44 406 GLY A C 1
ATOM 3226 O O . GLY A 1 406 ? -26.812 -2.088 28.234 1 57.44 406 GLY A O 1
ATOM 3227 N N . ASP A 1 407 ? -25.141 -2.033 29.797 1 52.22 407 ASP A N 1
ATOM 3228 C CA . ASP A 1 407 ? -24.938 -0.59 29.875 1 52.22 407 ASP A CA 1
ATOM 3229 C C . ASP A 1 407 ? -23.891 -0.136 28.859 1 52.22 407 ASP A C 1
ATOM 3231 O O . ASP A 1 407 ? -22.781 -0.687 28.828 1 52.22 407 ASP A O 1
ATOM 3235 N N . GLY A 1 408 ? -24.344 0.469 27.625 1 60.19 408 GLY A N 1
ATOM 3236 C CA . GLY A 1 408 ? -23.625 1.336 26.703 1 60.19 408 GLY A CA 1
ATOM 3237 C C . GLY A 1 408 ? -23.469 0.731 25.312 1 60.19 408 GLY A C 1
ATOM 3238 O O . GLY A 1 408 ? -23.078 1.422 24.375 1 60.19 408 GLY A O 1
ATOM 3239 N N . ALA A 1 409 ? -23.516 -0.737 25.344 1 64 409 ALA A N 1
ATOM 3240 C CA . ALA A 1 409 ? -23.375 -1.232 23.969 1 64 409 ALA A CA 1
ATOM 3241 C C . ALA A 1 409 ? -24.688 -1.084 23.203 1 64 409 ALA A C 1
ATOM 3243 O O . ALA A 1 409 ? -25.766 -1.131 23.797 1 64 409 ALA A O 1
ATOM 3244 N N . SER A 1 410 ? -24.656 -0.692 22 1 76.19 410 SER A N 1
ATOM 3245 C CA . SER A 1 410 ? -25.812 -0.544 21.125 1 76.19 410 SER A CA 1
ATOM 3246 C C . SER A 1 410 ? -26.609 -1.84 21.047 1 76.19 410 SER A C 1
ATOM 3248 O O . SER A 1 410 ? -26.062 -2.926 21.234 1 76.19 410 SER A O 1
ATOM 3250 N N . ALA A 1 411 ? -27.859 -1.783 21.047 1 79.62 411 ALA A N 1
ATOM 3251 C CA . ALA A 1 411 ? -28.766 -2.926 20.906 1 79.62 411 ALA A CA 1
ATOM 3252 C C . ALA A 1 411 ? -28.297 -3.857 19.797 1 79.62 411 ALA A C 1
ATOM 3254 O O . ALA A 1 411 ? -28.375 -5.082 19.922 1 79.62 411 ALA A O 1
ATOM 3255 N N . ALA A 1 412 ? -27.766 -3.285 18.828 1 82.88 412 ALA A N 1
ATOM 3256 C CA . ALA A 1 412 ? -27.297 -4.07 17.688 1 82.88 412 ALA A CA 1
ATOM 3257 C C . ALA A 1 412 ? -26.078 -4.914 18.078 1 82.88 412 ALA A C 1
ATOM 3259 O O . ALA A 1 412 ? -25.969 -6.074 17.672 1 82.88 412 ALA A O 1
ATOM 3260 N N . MET A 1 413 ? -25.266 -4.414 18.859 1 85.5 413 MET A N 1
ATOM 3261 C CA . MET A 1 413 ? -24.078 -5.129 19.297 1 85.5 413 MET A CA 1
ATOM 3262 C C . MET A 1 413 ? -24.438 -6.25 20.266 1 85.5 413 MET A C 1
ATOM 3264 O O . MET A 1 413 ? -23.859 -7.332 20.219 1 85.5 413 MET A O 1
ATOM 3268 N N . GLN A 1 414 ? -25.406 -5.977 21.078 1 87 414 GLN A N 1
ATOM 3269 C CA . GLN A 1 414 ? -25.859 -6.996 22.016 1 87 414 GLN A CA 1
ATOM 3270 C C . GLN A 1 414 ? -26.516 -8.164 21.297 1 87 414 GLN A C 1
ATOM 3272 O O . GLN A 1 414 ? -26.297 -9.328 21.656 1 87 414 GLN A O 1
ATOM 3277 N N . GLY A 1 415 ? -27.297 -7.785 20.297 1 87.19 415 GLY A N 1
ATOM 3278 C CA . GLY A 1 415 ? -27.922 -8.828 19.5 1 87.19 415 GLY A CA 1
ATOM 3279 C C . GLY A 1 415 ? -26.922 -9.711 18.781 1 87.19 415 GLY A C 1
ATOM 3280 O O . GLY A 1 415 ? -27.062 -10.93 18.766 1 87.19 415 GLY A O 1
ATOM 3281 N N . ARG A 1 416 ? -25.969 -9.086 18.266 1 88.69 416 ARG A N 1
ATOM 3282 C CA . ARG A 1 416 ? -24.906 -9.828 17.562 1 88.69 416 ARG A CA 1
ATOM 3283 C C . ARG A 1 416 ? -24.125 -10.703 18.547 1 88.69 416 ARG A C 1
ATOM 3285 O O . ARG A 1 416 ? -23.75 -11.828 18.203 1 88.69 416 ARG A O 1
ATOM 3292 N N . ALA A 1 417 ? -23.828 -10.172 19.656 1 92 417 ALA A N 1
ATOM 3293 C CA . ALA A 1 417 ? -23.094 -10.914 20.672 1 92 417 ALA A CA 1
ATOM 3294 C C . ALA A 1 417 ? -23.859 -12.141 21.125 1 92 417 ALA A C 1
ATOM 3296 O O . ALA A 1 417 ? -23.281 -13.219 21.328 1 92 417 ALA A O 1
ATOM 3297 N N . LEU A 1 418 ? -25.172 -12.008 21.266 1 92.25 418 LEU A N 1
ATOM 3298 C CA . LEU A 1 418 ? -26.016 -13.125 21.688 1 92.25 418 LEU A CA 1
ATOM 3299 C C . LEU A 1 418 ? -26.062 -14.195 20.594 1 92.25 418 LEU A C 1
ATOM 3301 O O . LEU A 1 418 ? -26.016 -15.391 20.906 1 92.25 418 LEU A O 1
ATOM 3305 N N . LYS A 1 419 ? -26.188 -13.711 19.422 1 92.31 419 LYS A N 1
ATOM 3306 C CA . LYS A 1 419 ? -26.219 -14.656 18.312 1 92.31 419 LYS A CA 1
ATOM 3307 C C . LYS A 1 419 ? -24.922 -15.445 18.234 1 92.31 419 LYS A C 1
ATOM 3309 O O . LYS A 1 419 ? -24.938 -16.656 18.031 1 92.31 419 LYS A O 1
ATOM 3314 N N . THR A 1 420 ? -23.828 -14.812 18.391 1 94.44 420 THR A N 1
ATOM 3315 C CA . THR A 1 420 ? -22.516 -15.445 18.312 1 94.44 420 THR A CA 1
ATOM 3316 C C . THR A 1 420 ? -22.328 -16.438 19.453 1 94.44 420 THR A C 1
ATOM 3318 O O . THR A 1 420 ? -21.844 -17.562 19.219 1 94.44 420 THR A O 1
ATOM 3321 N N . THR A 1 421 ? -22.719 -16.078 20.641 1 94.31 421 THR A N 1
ATOM 3322 C CA . THR A 1 421 ? -22.562 -16.969 21.781 1 94.31 421 THR A CA 1
ATOM 3323 C C . THR A 1 421 ? -23.484 -18.172 21.656 1 94.31 421 THR A C 1
ATOM 3325 O O . THR A 1 421 ? -23.109 -19.281 22.062 1 94.31 421 THR A O 1
ATOM 3328 N N . LYS A 1 422 ? -24.578 -17.922 21.031 1 93.81 422 LYS A N 1
ATOM 3329 C CA . LYS A 1 422 ? -25.5 -19.031 20.812 1 93.81 422 LYS A CA 1
ATOM 3330 C C . LYS A 1 422 ? -24.922 -20.031 19.828 1 93.81 422 LYS A C 1
ATOM 3332 O O . LYS A 1 422 ? -25.031 -21.25 20.016 1 93.81 422 LYS A O 1
ATOM 3337 N N . GLN A 1 423 ? -24.359 -19.562 18.844 1 93.69 423 GLN A N 1
ATOM 3338 C CA . GLN A 1 423 ? -23.75 -20.438 17.844 1 93.69 423 GLN A CA 1
ATOM 3339 C C . GLN A 1 423 ? -22.547 -21.188 18.422 1 93.69 423 GLN A C 1
ATOM 3341 O O . GLN A 1 423 ? -22.328 -22.344 18.094 1 93.69 423 GLN A O 1
ATOM 3346 N N . MET A 1 424 ? -21.812 -20.594 19.266 1 95.19 424 MET A N 1
ATOM 3347 C CA . MET A 1 424 ? -20.609 -21.172 19.844 1 95.19 424 MET A CA 1
ATOM 3348 C C . MET A 1 424 ? -20.969 -22.203 20.922 1 95.19 424 MET A C 1
ATOM 3350 O O . MET A 1 424 ? -20.172 -23.094 21.219 1 95.19 424 MET A O 1
ATOM 3354 N N . SER A 1 425 ? -22.172 -22.047 21.438 1 95.12 425 SER A N 1
ATOM 3355 C CA . SER A 1 425 ? -22.578 -22.984 22.469 1 95.12 425 SER A CA 1
ATOM 3356 C C . SER A 1 425 ? -23.438 -24.109 21.891 1 95.12 425 SER A C 1
ATOM 3358 O O . SER A 1 425 ? -23.859 -25.016 22.625 1 95.12 425 SER A O 1
ATOM 3360 N N . ASP A 1 426 ? -23.672 -24.047 20.594 1 94.56 426 ASP A N 1
ATOM 3361 C CA . ASP A 1 426 ? -24.422 -25.109 19.938 1 94.56 426 ASP A CA 1
ATOM 3362 C C . ASP A 1 426 ? -23.547 -26.328 19.688 1 94.56 426 ASP A C 1
ATOM 3364 O O . ASP A 1 426 ? -22.562 -26.25 18.953 1 94.56 426 ASP A O 1
ATOM 3368 N N . PHE A 1 427 ? -23.969 -27.453 20.156 1 94.75 427 PHE A N 1
ATOM 3369 C CA . PHE A 1 427 ? -23.172 -28.688 20.078 1 94.75 427 PHE A CA 1
ATOM 3370 C C . PHE A 1 427 ? -22.984 -29.109 18.625 1 94.75 427 PHE A C 1
ATOM 3372 O O . PHE A 1 427 ? -21.859 -29.453 18.219 1 94.75 427 PHE A O 1
ATOM 3379 N N . LYS A 1 428 ? -24 -29.078 17.859 1 93.44 428 LYS A N 1
ATOM 3380 C CA . LYS A 1 428 ? -23.953 -29.516 16.469 1 93.44 428 LYS A CA 1
ATOM 3381 C C . LYS A 1 428 ? -23 -28.625 15.656 1 93.44 428 LYS A C 1
ATOM 3383 O O . LYS A 1 428 ? -22.25 -29.125 14.82 1 93.44 428 LYS A O 1
ATOM 3388 N N . GLN A 1 429 ? -23.031 -27.359 15.938 1 93.56 429 GLN A N 1
ATOM 3389 C CA . GLN A 1 429 ? -22.172 -26.422 15.227 1 93.56 429 GLN A CA 1
ATOM 3390 C C . GLN A 1 429 ? -20.703 -26.656 15.555 1 93.56 429 GLN A C 1
ATOM 3392 O O . GLN A 1 429 ? -19.859 -26.641 14.664 1 93.56 429 GLN A O 1
ATOM 3397 N N . VAL A 1 430 ? -20.438 -26.859 16.781 1 95.38 430 VAL A N 1
ATOM 3398 C CA . VAL A 1 430 ? -19.047 -27.078 17.203 1 95.38 430 VAL A CA 1
ATOM 3399 C C . VAL A 1 430 ? -18.547 -28.406 16.656 1 95.38 430 VAL A C 1
ATOM 3401 O O . VAL A 1 430 ? -17.391 -28.531 16.266 1 95.38 430 VAL A O 1
ATOM 3404 N N . LEU A 1 431 ? -19.469 -29.359 16.656 1 94.75 431 LEU A N 1
ATOM 3405 C CA . LEU A 1 431 ? -19.172 -30.656 16.062 1 94.75 431 LEU A CA 1
ATOM 3406 C C . LEU A 1 431 ? -18.797 -30.5 14.594 1 94.75 431 LEU A C 1
ATOM 3408 O O . LEU A 1 431 ? -17.797 -31.047 14.133 1 94.75 431 LEU A O 1
ATOM 3412 N N . PHE A 1 432 ? -19.531 -29.781 13.961 1 95.56 432 PHE A N 1
ATOM 3413 C CA . PHE A 1 432 ? -19.328 -29.547 12.531 1 95.56 432 PHE A CA 1
ATOM 3414 C C . PHE A 1 432 ? -18.016 -28.797 12.281 1 95.56 432 PHE A C 1
ATOM 3416 O O . PHE A 1 432 ? -17.312 -29.078 11.312 1 95.56 432 PHE A O 1
ATOM 3423 N N . MET A 1 433 ? -17.688 -27.906 13.133 1 96.62 433 MET A N 1
ATOM 3424 C CA . MET A 1 433 ? -16.453 -27.141 13 1 96.62 433 MET A CA 1
ATOM 3425 C C . MET A 1 433 ? -15.234 -28.047 13.031 1 96.62 433 MET A C 1
ATOM 3427 O O . MET A 1 433 ? -14.297 -27.875 12.25 1 96.62 433 MET A O 1
ATOM 3431 N N . HIS A 1 434 ? -15.25 -28.953 13.875 1 97.06 434 HIS A N 1
ATOM 3432 C CA . HIS A 1 434 ? -14.117 -29.859 14.008 1 97.06 434 HIS A CA 1
ATOM 3433 C C . HIS A 1 434 ? -14.039 -30.812 12.82 1 97.06 434 HIS A C 1
ATOM 3435 O O . HIS A 1 434 ? -12.945 -31.141 12.359 1 97.06 434 HIS A O 1
ATOM 3441 N N . PHE A 1 435 ? -15.219 -31.219 12.344 1 96.25 435 PHE A N 1
ATOM 3442 C CA . PHE A 1 435 ? -15.266 -32.031 11.125 1 96.25 435 PHE A CA 1
ATOM 3443 C C . PHE A 1 435 ? -14.695 -31.234 9.945 1 96.25 435 PHE A C 1
ATOM 3445 O O . PHE A 1 435 ? -13.883 -31.75 9.18 1 96.25 435 PHE A O 1
ATOM 3452 N N . MET A 1 436 ? -15.125 -30.047 9.859 1 95.06 436 MET A N 1
ATOM 3453 C CA . MET A 1 436 ? -14.68 -29.188 8.766 1 95.06 436 MET A CA 1
ATOM 3454 C C . MET A 1 436 ? -13.18 -28.938 8.852 1 95.06 436 MET A C 1
ATOM 3456 O O . MET A 1 436 ? -12.5 -28.859 7.828 1 95.06 436 MET A O 1
ATOM 3460 N N . LEU A 1 437 ? -12.672 -28.766 10.031 1 96.5 437 LEU A N 1
ATOM 3461 C CA . LEU A 1 437 ? -11.242 -28.547 10.211 1 96.5 437 LEU A CA 1
ATOM 3462 C C . LEU A 1 437 ? -10.445 -29.75 9.688 1 96.5 437 LEU A C 1
ATOM 3464 O O . LEU A 1 437 ? -9.406 -29.562 9.047 1 96.5 437 LEU A O 1
ATOM 3468 N N . ASP A 1 438 ? -10.922 -30.922 9.953 1 96.25 438 ASP A N 1
ATOM 3469 C CA . ASP A 1 438 ? -10.273 -32.125 9.461 1 96.25 438 ASP A CA 1
ATOM 3470 C C . ASP A 1 438 ? -10.281 -32.156 7.934 1 96.25 438 ASP A C 1
ATOM 3472 O O . ASP A 1 438 ? -9.266 -32.469 7.309 1 96.25 438 ASP A O 1
ATOM 3476 N N . THR A 1 439 ? -11.422 -31.922 7.422 1 94.5 439 THR A N 1
ATOM 3477 C CA . THR A 1 439 ? -11.57 -31.953 5.973 1 94.5 439 THR A CA 1
ATOM 3478 C C . THR A 1 439 ? -10.711 -30.891 5.312 1 94.5 439 THR A C 1
ATOM 3480 O O . THR A 1 439 ? -10.039 -31.156 4.309 1 94.5 439 THR A O 1
ATOM 3483 N N . LEU A 1 440 ? -10.719 -29.719 5.875 1 93.31 440 LEU A N 1
ATOM 3484 C CA . LEU A 1 440 ? -9.961 -28.609 5.305 1 93.31 440 LEU A CA 1
ATOM 3485 C C . LEU A 1 440 ? -8.461 -28.844 5.449 1 93.31 440 LEU A C 1
ATOM 3487 O O . LEU A 1 440 ? -7.676 -28.375 4.617 1 93.31 440 LEU A O 1
ATOM 3491 N N . ASP A 1 441 ? -8.07 -29.5 6.434 1 94.75 441 ASP A N 1
ATOM 3492 C CA . ASP A 1 441 ? -6.664 -29.859 6.594 1 94.75 441 ASP A CA 1
ATOM 3493 C C . ASP A 1 441 ? -6.168 -30.688 5.41 1 94.75 441 ASP A C 1
ATOM 3495 O O . ASP A 1 441 ? -5.074 -30.438 4.895 1 94.75 441 ASP A O 1
ATOM 3499 N N . VAL A 1 442 ? -6.98 -31.609 5.047 1 94.5 442 VAL A N 1
ATOM 3500 C CA . VAL A 1 442 ? -6.633 -32.5 3.934 1 94.5 442 VAL A CA 1
ATOM 3501 C C . VAL A 1 442 ? -6.633 -31.703 2.629 1 94.5 442 VAL A C 1
ATOM 3503 O O . VAL A 1 442 ? -5.707 -31.812 1.823 1 94.5 442 VAL A O 1
ATOM 3506 N N . VAL A 1 443 ? -7.594 -30.938 2.467 1 93.25 443 VAL A N 1
ATOM 3507 C CA . VAL A 1 443 ? -7.738 -30.156 1.236 1 93.25 443 VAL A CA 1
ATOM 3508 C C . VAL A 1 443 ? -6.637 -29.109 1.159 1 93.25 443 VAL A C 1
ATOM 3510 O O . VAL A 1 443 ? -6.141 -28.797 0.073 1 93.25 443 VAL A O 1
ATOM 3513 N N . SER A 1 444 ? -6.309 -28.516 2.246 1 91.88 444 SER A N 1
ATOM 3514 C CA . SER A 1 444 ? -5.262 -27.5 2.273 1 91.88 444 SER A CA 1
ATOM 3515 C C . SER A 1 444 ? -3.914 -28.078 1.855 1 91.88 444 SER A C 1
ATOM 3517 O O . SER A 1 444 ? -3.109 -27.406 1.216 1 91.88 444 SER A O 1
ATOM 3519 N N . ARG A 1 445 ? -3.656 -29.25 2.188 1 91.88 445 ARG A N 1
ATOM 3520 C CA . ARG A 1 445 ? -2.434 -29.922 1.759 1 91.88 445 ARG A CA 1
ATOM 3521 C C . ARG A 1 445 ? -2.416 -30.125 0.247 1 91.88 445 ARG A C 1
ATOM 3523 O O . ARG A 1 445 ? -1.378 -29.938 -0.395 1 91.88 445 ARG A O 1
ATOM 3530 N N . LEU A 1 446 ? -3.537 -30.531 -0.218 1 93.25 446 LEU A N 1
ATOM 3531 C CA . LEU A 1 446 ? -3.662 -30.672 -1.665 1 93.25 446 LEU A CA 1
ATOM 3532 C C . LEU A 1 446 ? -3.439 -29.328 -2.355 1 93.25 446 LEU A C 1
ATOM 3534 O O . LEU A 1 446 ? -2.75 -29.266 -3.377 1 93.25 446 LEU A O 1
ATOM 3538 N N . SER A 1 447 ? -4.016 -28.297 -1.796 1 91.5 447 SER A N 1
ATOM 3539 C CA . SER A 1 447 ? -3.863 -26.969 -2.346 1 91.5 447 SER A CA 1
ATOM 3540 C C . SER A 1 447 ? -2.396 -26.547 -2.387 1 91.5 447 SER A C 1
ATOM 3542 O O . SER A 1 447 ? -1.952 -25.922 -3.354 1 91.5 447 SER A O 1
ATOM 3544 N N . LEU A 1 448 ? -1.602 -26.891 -1.44 1 90.88 448 LEU A N 1
ATOM 3545 C CA . LEU A 1 448 ? -0.186 -26.531 -1.377 1 90.88 448 LEU A CA 1
ATOM 3546 C C . LEU A 1 448 ? 0.598 -27.25 -2.475 1 90.88 448 LEU A C 1
ATOM 3548 O O . LEU A 1 448 ? 1.499 -26.656 -3.078 1 90.88 448 LEU A O 1
ATOM 3552 N N . VAL A 1 449 ? 0.247 -28.453 -2.678 1 91.94 449 VAL A N 1
ATOM 3553 C CA . VAL A 1 449 ? 0.91 -29.219 -3.727 1 91.94 449 VAL A CA 1
ATOM 3554 C C . VAL A 1 449 ? 0.625 -28.578 -5.086 1 91.94 449 VAL A C 1
ATOM 3556 O O . VAL A 1 449 ? 1.524 -28.453 -5.922 1 91.94 449 VAL A O 1
ATOM 3559 N N . MET A 1 450 ? -0.563 -28.203 -5.266 1 91.94 450 MET A N 1
ATOM 3560 C CA . MET A 1 450 ? -0.996 -27.688 -6.559 1 91.94 450 MET A CA 1
ATOM 3561 C C . MET A 1 450 ? -0.414 -26.297 -6.812 1 91.94 450 MET A C 1
ATOM 3563 O O . MET A 1 450 ? -0.395 -25.828 -7.949 1 91.94 450 MET A O 1
ATOM 3567 N N . GLN A 1 451 ? 0.122 -25.656 -5.828 1 88.44 451 GLN A N 1
ATOM 3568 C CA . GLN A 1 451 ? 0.67 -24.312 -5.973 1 88.44 451 GLN A CA 1
ATOM 3569 C C . GLN A 1 451 ? 2.186 -24.344 -6.152 1 88.44 451 GLN A C 1
ATOM 3571 O O . GLN A 1 451 ? 2.824 -23.312 -6.316 1 88.44 451 GLN A O 1
ATOM 3576 N N . LYS A 1 452 ? 2.637 -25.516 -6.172 1 87.44 452 LYS A N 1
ATOM 3577 C CA . LYS A 1 452 ? 4.066 -25.656 -6.434 1 87.44 452 LYS A CA 1
ATOM 3578 C C . LYS A 1 452 ? 4.418 -25.156 -7.836 1 87.44 452 LYS A C 1
ATOM 3580 O O . LYS A 1 452 ? 3.619 -25.297 -8.766 1 87.44 452 LYS A O 1
ATOM 3585 N N . ASP A 1 453 ? 5.559 -24.594 -8.055 1 81.94 453 ASP A N 1
ATOM 3586 C CA . ASP A 1 453 ? 5.98 -24.047 -9.336 1 81.94 453 ASP A CA 1
ATOM 3587 C C . ASP A 1 453 ? 6.129 -25.156 -10.383 1 81.94 453 ASP A C 1
ATOM 3589 O O . ASP A 1 453 ? 5.715 -24.984 -11.531 1 81.94 453 ASP A O 1
ATOM 3593 N N . ALA A 1 454 ? 6.879 -26.266 -9.984 1 80.06 454 ALA A N 1
ATOM 3594 C CA . ALA A 1 454 ? 7.086 -27.344 -10.961 1 80.06 454 ALA A CA 1
ATOM 3595 C C . ALA A 1 454 ? 6.363 -28.609 -10.547 1 80.06 454 ALA A C 1
ATOM 3597 O O . ALA A 1 454 ? 6.988 -29.672 -10.406 1 80.06 454 ALA A O 1
ATOM 3598 N N . VAL A 1 455 ? 5.008 -28.406 -10.539 1 88.44 455 VAL A N 1
ATOM 3599 C CA . VAL A 1 455 ? 4.23 -29.578 -10.188 1 88.44 455 VAL A CA 1
ATOM 3600 C C . VAL A 1 455 ? 4.086 -30.484 -11.406 1 88.44 455 VAL A C 1
ATOM 3602 O O . VAL A 1 455 ? 3.893 -30 -12.523 1 88.44 455 VAL A O 1
ATOM 3605 N N . THR A 1 456 ? 4.242 -31.812 -11.18 1 89.69 456 THR A N 1
ATOM 3606 C CA . THR A 1 456 ? 4.156 -32.781 -12.281 1 89.69 456 THR A CA 1
ATOM 3607 C C . THR A 1 456 ? 2.773 -33.406 -12.328 1 89.69 456 THR A C 1
ATOM 3609 O O . THR A 1 456 ? 2.027 -33.375 -11.352 1 89.69 456 THR A O 1
ATOM 3612 N N . LEU A 1 457 ? 2.488 -33.969 -13.414 1 91 457 LEU A N 1
ATOM 3613 C CA . LEU A 1 457 ? 1.214 -34.656 -13.617 1 91 457 LEU A CA 1
ATOM 3614 C C . LEU A 1 457 ? 1.052 -35.812 -12.633 1 91 457 LEU A C 1
ATOM 3616 O O . LEU A 1 457 ? -0.032 -36 -12.078 1 91 457 LEU A O 1
ATOM 3620 N N . ALA A 1 458 ? 2.098 -36.5 -12.43 1 89.75 458 ALA A N 1
ATOM 3621 C CA . ALA A 1 458 ? 2.07 -37.625 -11.5 1 89.75 458 ALA A CA 1
ATOM 3622 C C . ALA A 1 458 ? 1.74 -37.156 -10.086 1 89.75 458 ALA A C 1
ATOM 3624 O O . ALA A 1 458 ? 0.948 -37.781 -9.391 1 89.75 458 ALA A O 1
ATOM 3625 N N . GLU A 1 459 ? 2.344 -36.156 -9.688 1 91.06 459 GLU A N 1
ATOM 3626 C CA . GLU A 1 459 ? 2.117 -35.625 -8.352 1 91.06 459 GLU A CA 1
ATOM 3627 C C . GLU A 1 459 ? 0.672 -35.156 -8.172 1 91.06 459 GLU A C 1
ATOM 3629 O O . GLU A 1 459 ? 0.078 -35.344 -7.113 1 91.06 459 GLU A O 1
ATOM 3634 N N . VAL A 1 460 ? 0.134 -34.531 -9.172 1 92.06 460 VAL A N 1
ATOM 3635 C CA . VAL A 1 460 ? -1.233 -34.031 -9.117 1 92.06 460 VAL A CA 1
ATOM 3636 C C . VAL A 1 460 ? -2.211 -35.219 -9 1 92.06 460 VAL A C 1
ATOM 3638 O O . VAL A 1 460 ? -3.084 -35.219 -8.133 1 92.06 460 VAL A O 1
ATOM 3641 N N . LYS A 1 461 ? -2.045 -36.188 -9.82 1 91 461 LYS A N 1
ATOM 3642 C CA . LYS A 1 461 ? -2.941 -37.344 -9.828 1 91 461 LYS A CA 1
ATOM 3643 C C . LYS A 1 461 ? -2.869 -38.094 -8.508 1 91 461 LYS A C 1
ATOM 3645 O O . LYS A 1 461 ? -3.898 -38.469 -7.934 1 91 461 LYS A O 1
ATOM 3650 N N . ASP A 1 462 ? -1.699 -38.281 -8.07 1 91.38 462 ASP A N 1
ATOM 3651 C CA . ASP A 1 462 ? -1.5 -38.969 -6.801 1 91.38 462 ASP A CA 1
ATOM 3652 C C . ASP A 1 462 ? -2.135 -38.188 -5.648 1 91.38 462 ASP A C 1
ATOM 3654 O O . ASP A 1 462 ? -2.773 -38.781 -4.773 1 91.38 462 ASP A O 1
ATOM 3658 N N . SER A 1 463 ? -1.904 -36.969 -5.641 1 93.12 463 SER A N 1
ATOM 3659 C CA . SER A 1 463 ? -2.402 -36.125 -4.547 1 93.12 463 SER A CA 1
ATOM 3660 C C . SER A 1 463 ? -3.926 -36.062 -4.547 1 93.12 463 SER A C 1
ATOM 3662 O O . SER A 1 463 ? -4.551 -36.031 -3.486 1 93.12 463 SER A O 1
ATOM 3664 N N . ILE A 1 464 ? -4.547 -36.031 -5.707 1 92.5 464 ILE A N 1
ATOM 3665 C CA . ILE A 1 464 ? -6.004 -36 -5.812 1 92.5 464 ILE A CA 1
ATOM 3666 C C . ILE A 1 464 ? -6.582 -37.312 -5.266 1 92.5 464 ILE A C 1
ATOM 3668 O O . ILE A 1 464 ? -7.547 -37.312 -4.5 1 92.5 464 ILE A O 1
ATOM 3672 N N . GLU A 1 465 ? -6.004 -38.375 -5.695 1 91.31 465 GLU A N 1
ATOM 3673 C CA . GLU A 1 465 ? -6.477 -39.688 -5.246 1 91.31 465 GLU A CA 1
ATOM 3674 C C . GLU A 1 465 ? -6.301 -39.844 -3.74 1 91.31 465 GLU A C 1
ATOM 3676 O O . GLU A 1 465 ? -7.203 -40.344 -3.057 1 91.31 465 GLU A O 1
ATOM 3681 N N . ARG A 1 466 ? -5.199 -39.469 -3.271 1 92.81 466 ARG A N 1
ATOM 3682 C CA . ARG A 1 466 ? -4.945 -39.531 -1.835 1 92.81 466 ARG A CA 1
ATOM 3683 C C . ARG A 1 466 ? -5.949 -38.688 -1.058 1 92.81 466 ARG A C 1
ATOM 3685 O O . ARG A 1 466 ? -6.438 -39.094 -0.006 1 92.81 466 ARG A O 1
ATOM 3692 N N . THR A 1 467 ? -6.184 -37.562 -1.565 1 94.69 467 THR A N 1
ATOM 3693 C CA . THR A 1 467 ? -7.125 -36.656 -0.911 1 94.69 467 THR A CA 1
ATOM 3694 C C . THR A 1 467 ? -8.531 -37.25 -0.91 1 94.69 467 THR A C 1
ATOM 3696 O O . THR A 1 467 ? -9.219 -37.219 0.114 1 94.69 467 THR A O 1
ATOM 3699 N N . SER A 1 468 ? -8.961 -37.781 -2.016 1 93.44 468 SER A N 1
ATOM 3700 C CA . SER A 1 468 ? -10.281 -38.375 -2.123 1 93.44 468 SER A CA 1
ATOM 3701 C C . SER A 1 468 ? -10.438 -39.562 -1.164 1 93.44 468 SER A C 1
ATOM 3703 O O . SER A 1 468 ? -11.469 -39.688 -0.505 1 93.44 468 SER A O 1
ATOM 3705 N N . LEU A 1 469 ? -9.438 -40.312 -1.024 1 94.06 469 LEU A N 1
ATOM 3706 C CA . LEU A 1 469 ? -9.477 -41.469 -0.13 1 94.06 469 LEU A CA 1
ATOM 3707 C C . LEU A 1 469 ? -9.508 -41 1.328 1 94.06 469 LEU A C 1
ATOM 3709 O O . LEU A 1 469 ? -10.234 -41.594 2.141 1 94.06 469 LEU A O 1
ATOM 3713 N N . SER A 1 470 ? -8.688 -40.031 1.606 1 95.25 470 SER A N 1
ATOM 3714 C CA . SER A 1 470 ? -8.625 -39.531 2.975 1 95.25 470 SER A CA 1
ATOM 3715 C C . SER A 1 470 ? -9.961 -38.969 3.408 1 95.25 470 SER A C 1
ATOM 3717 O O . SER A 1 470 ? -10.398 -39.156 4.543 1 95.25 470 SER A O 1
ATOM 3719 N N . ILE A 1 471 ? -10.594 -38.25 2.527 1 94.62 471 ILE A N 1
ATOM 3720 C CA . ILE A 1 471 ? -11.875 -37.625 2.846 1 94.62 471 ILE A CA 1
ATOM 3721 C C . ILE A 1 471 ? -12.953 -38.719 2.975 1 94.62 471 ILE A C 1
ATOM 3723 O O . ILE A 1 471 ? -13.781 -38.656 3.883 1 94.62 471 ILE A O 1
ATOM 3727 N N . GLN A 1 472 ? -12.922 -39.688 2.121 1 93.56 472 GLN A N 1
ATOM 3728 C CA . GLN A 1 472 ? -13.891 -40.75 2.152 1 93.56 472 GLN A CA 1
ATOM 3729 C C . GLN A 1 472 ? -13.75 -41.594 3.424 1 93.56 472 GLN A C 1
ATOM 3731 O O . GLN A 1 472 ? -14.742 -42.094 3.963 1 93.56 472 GLN A O 1
ATOM 3736 N N . ALA A 1 473 ? -12.578 -41.719 3.871 1 94.38 473 ALA A N 1
ATOM 3737 C CA . ALA A 1 473 ? -12.312 -42.469 5.09 1 94.38 473 ALA A CA 1
ATOM 3738 C C . ALA A 1 473 ? -12.969 -41.812 6.301 1 94.38 473 ALA A C 1
ATOM 3740 O O . ALA A 1 473 ? -13.289 -42.5 7.285 1 94.38 473 ALA A O 1
ATOM 3741 N N . MET A 1 474 ? -13.258 -40.594 6.246 1 94.06 474 MET A N 1
ATOM 3742 C CA . MET A 1 474 ? -13.812 -39.844 7.371 1 94.06 474 MET A CA 1
ATOM 3743 C C . MET A 1 474 ? -15.273 -40.219 7.602 1 94.06 474 MET A C 1
ATOM 3745 O O . MET A 1 474 ? -15.828 -39.938 8.664 1 94.06 474 MET A O 1
ATOM 3749 N N . VAL A 1 475 ? -15.891 -40.812 6.57 1 91.5 475 VAL A N 1
ATOM 3750 C CA . VAL A 1 475 ? -17.266 -41.281 6.758 1 91.5 475 VAL A CA 1
ATOM 3751 C C . VAL A 1 475 ? -17.297 -42.375 7.82 1 91.5 475 VAL A C 1
ATOM 3753 O O . VAL A 1 475 ? -18.156 -42.375 8.695 1 91.5 475 VAL A O 1
ATOM 3756 N N . ALA A 1 476 ? -16.312 -43.219 7.754 1 90.81 476 ALA A N 1
ATOM 3757 C CA . ALA A 1 476 ? -16.281 -44.375 8.664 1 90.81 476 ALA A CA 1
ATOM 3758 C C . ALA A 1 476 ? -15.562 -44 9.961 1 90.81 476 ALA A C 1
ATOM 3760 O O . ALA A 1 476 ? -15.961 -44.438 11.039 1 90.81 476 ALA A O 1
ATOM 3761 N N . ARG A 1 477 ? -14.516 -43.281 9.867 1 92.25 477 ARG A N 1
ATOM 3762 C CA . ARG A 1 477 ? -13.719 -42.906 11.031 1 92.25 477 ARG A CA 1
ATOM 3763 C C . ARG A 1 477 ? -13.539 -41.375 11.117 1 92.25 477 ARG A C 1
ATOM 3765 O O . ARG A 1 477 ? -13.062 -40.75 10.172 1 92.25 477 ARG A O 1
ATOM 3772 N N . PRO A 1 478 ? -13.906 -40.875 12.273 1 91.75 478 PRO A N 1
ATOM 3773 C CA . PRO A 1 478 ? -13.727 -39.438 12.422 1 91.75 478 PRO A CA 1
ATOM 3774 C C . PRO A 1 478 ? -12.258 -39 12.328 1 91.75 478 PRO A C 1
ATOM 3776 O O . PRO A 1 478 ? -11.367 -39.75 12.711 1 91.75 478 PRO A O 1
ATOM 3779 N N . GLY A 1 479 ? -12 -37.844 11.781 1 93.75 479 GLY A N 1
ATOM 3780 C CA . GLY A 1 479 ? -10.656 -37.281 11.734 1 93.75 479 GLY A CA 1
ATOM 3781 C C . GLY A 1 479 ? -10.07 -37.031 13.109 1 93.75 479 GLY A C 1
ATOM 3782 O O . GLY A 1 479 ? -10.734 -37.25 14.125 1 93.75 479 GLY A O 1
ATOM 3783 N N . ALA A 1 480 ? -8.852 -36.625 13.164 1 93.81 480 ALA A N 1
ATOM 3784 C CA . ALA A 1 480 ? -8.133 -36.438 14.43 1 93.81 480 ALA A CA 1
ATOM 3785 C C . ALA A 1 480 ? -8.789 -35.375 15.297 1 93.81 480 ALA A C 1
ATOM 3787 O O . ALA A 1 480 ? -8.945 -35.562 16.516 1 93.81 480 ALA A O 1
ATOM 3788 N N . LYS A 1 481 ? -9.156 -34.281 14.695 1 95.5 481 LYS A N 1
ATOM 3789 C CA . LYS A 1 481 ? -9.719 -33.156 15.469 1 95.5 481 LYS A CA 1
ATOM 3790 C C . LYS A 1 481 ? -11.117 -33.5 15.977 1 95.5 481 LYS A C 1
ATOM 3792 O O . LYS A 1 481 ? -11.461 -33.188 17.125 1 95.5 481 LYS A O 1
ATOM 3797 N N . LEU A 1 482 ? -11.938 -34.062 15.094 1 95.5 482 LEU A N 1
ATOM 3798 C CA . LEU A 1 482 ? -13.273 -34.469 15.508 1 95.5 482 LEU A CA 1
ATOM 3799 C C . LEU A 1 482 ? -13.203 -35.562 16.594 1 95.5 482 LEU A C 1
ATOM 3801 O O . LEU A 1 482 ? -13.984 -35.531 17.547 1 95.5 482 LEU A O 1
ATOM 3805 N N . SER A 1 483 ? -12.258 -36.438 16.516 1 95 483 SER A N 1
ATOM 3806 C CA . SER A 1 483 ? -12.086 -37.5 17.516 1 95 483 SER A CA 1
ATOM 3807 C C . SER A 1 483 ? -11.688 -36.906 18.859 1 95 483 SER A C 1
ATOM 3809 O O . SER A 1 483 ? -12.203 -37.312 19.906 1 95 483 SER A O 1
ATOM 3811 N N . GLN A 1 484 ? -10.828 -36 18.781 1 93.44 484 GLN A N 1
ATOM 3812 C CA . GLN A 1 484 ? -10.406 -35.344 20.016 1 93.44 484 GLN A CA 1
ATOM 3813 C C . GLN A 1 484 ? -11.562 -34.594 20.672 1 93.44 484 GLN A C 1
ATOM 3815 O O . GLN A 1 484 ? -11.703 -34.594 21.891 1 93.44 484 GLN A O 1
ATOM 3820 N N . PHE A 1 485 ? -12.328 -33.938 19.844 1 94.69 485 PHE A N 1
ATOM 3821 C CA . PHE A 1 485 ? -13.477 -33.219 20.359 1 94.69 485 PHE A CA 1
ATOM 3822 C C . PHE A 1 485 ? -14.477 -34.156 21.016 1 94.69 485 PHE A C 1
ATOM 3824 O O . PHE A 1 485 ? -14.977 -33.875 22.109 1 94.69 485 PHE A O 1
ATOM 3831 N N . LEU A 1 486 ? -14.734 -35.25 20.359 1 92.75 486 LEU A N 1
ATOM 3832 C CA . LEU A 1 486 ? -15.695 -36.219 20.859 1 92.75 486 LEU A CA 1
ATOM 3833 C C . LEU A 1 486 ? -15.219 -36.844 22.172 1 92.75 486 LEU A C 1
ATOM 3835 O O . LEU A 1 486 ? -16.016 -37.125 23.047 1 92.75 486 LEU A O 1
ATOM 3839 N N . GLU A 1 487 ? -13.93 -36.938 22.312 1 92.12 487 GLU A N 1
ATOM 3840 C CA . GLU A 1 487 ? -13.367 -37.438 23.562 1 92.12 487 GLU A CA 1
ATOM 3841 C C . GLU A 1 487 ? -13.547 -36.438 24.688 1 92.12 487 GLU A C 1
ATOM 3843 O O . GLU A 1 487 ? -13.859 -36.844 25.828 1 92.12 487 GLU A O 1
ATOM 3848 N N . VAL A 1 488 ? -13.375 -35.281 24.375 1 90.88 488 VAL A N 1
ATOM 3849 C CA . VAL A 1 488 ? -13.461 -34.219 25.375 1 90.88 488 VAL A CA 1
ATOM 3850 C C . VAL A 1 488 ? -14.906 -34.062 25.844 1 90.88 488 VAL A C 1
ATOM 3852 O O . VAL A 1 488 ? -15.164 -33.844 27.031 1 90.88 488 VAL A O 1
ATOM 3855 N N . VAL A 1 489 ? -15.82 -34.156 24.953 1 89.75 489 VAL A N 1
ATOM 3856 C CA . VAL A 1 489 ? -17.219 -33.906 25.281 1 89.75 489 VAL A CA 1
ATOM 3857 C C . VAL A 1 489 ? -17.859 -35.156 25.859 1 89.75 489 VAL A C 1
ATOM 3859 O O . VAL A 1 489 ? -18.922 -35.062 26.5 1 89.75 489 VAL A O 1
ATOM 3862 N N . ALA A 1 490 ? -17.312 -36.281 25.672 1 85.94 490 ALA A N 1
ATOM 3863 C CA . ALA A 1 490 ? -17.844 -37.531 26.234 1 85.94 490 ALA A CA 1
ATOM 3864 C C . ALA A 1 490 ? -17.922 -37.438 27.766 1 85.94 490 ALA A C 1
ATOM 3866 O O . ALA A 1 490 ? -18.859 -37.969 28.375 1 85.94 490 ALA A O 1
ATOM 3867 N N . ASN A 1 491 ? -16.906 -36.781 28.359 1 80.81 491 ASN A N 1
ATOM 3868 C CA . ASN A 1 491 ? -16.844 -36.688 29.812 1 80.81 491 ASN A CA 1
ATOM 3869 C C . ASN A 1 491 ? -17.719 -35.531 30.344 1 80.81 491 ASN A C 1
ATOM 3871 O O . ASN A 1 491 ? -17.938 -35.438 31.547 1 80.81 491 ASN A O 1
ATOM 3875 N N . GLY A 1 492 ? -18.297 -34.75 29.453 1 78.12 492 GLY A N 1
ATOM 3876 C CA . GLY A 1 492 ? -19.078 -33.594 29.812 1 78.12 492 GLY A CA 1
ATOM 3877 C C . GLY A 1 492 ? -19.312 -32.656 28.656 1 78.12 492 GLY A C 1
ATOM 3878 O O . GLY A 1 492 ? -18.594 -32.688 27.641 1 78.12 492 GLY A O 1
ATOM 3879 N N . ASN A 1 493 ? -20.578 -32.312 28.438 1 87.56 493 ASN A N 1
ATOM 3880 C CA . ASN A 1 493 ? -21.016 -31.406 27.375 1 87.56 493 ASN A CA 1
ATOM 3881 C C . ASN A 1 493 ? -20.312 -30.062 27.438 1 87.56 493 ASN A C 1
ATOM 3883 O O . ASN A 1 493 ? -20.953 -29.016 27.312 1 87.56 493 ASN A O 1
ATOM 3887 N N . GLN A 1 494 ? -18.844 -30.125 27.781 1 91.19 494 GLN A N 1
ATOM 3888 C CA . GLN A 1 494 ? -18.094 -28.891 27.875 1 91.19 494 GLN A CA 1
ATOM 3889 C C . GLN A 1 494 ? -16.891 -28.906 26.938 1 91.19 494 GLN A C 1
ATOM 3891 O O . GLN A 1 494 ? -16.234 -29.938 26.766 1 91.19 494 GLN A O 1
ATOM 3896 N N . PHE A 1 495 ? -16.719 -27.797 26.281 1 93.06 495 PHE A N 1
ATOM 3897 C CA . PHE A 1 495 ? -15.555 -27.625 25.422 1 93.06 495 PHE A CA 1
ATOM 3898 C C . PHE A 1 495 ? -14.797 -26.359 25.781 1 93.06 495 PHE A C 1
ATOM 3900 O O . PHE A 1 495 ? -15.328 -25.25 25.641 1 93.06 495 PHE A O 1
ATOM 3907 N N . LYS A 1 496 ? -13.508 -26.469 26.25 1 91.56 496 LYS A N 1
ATOM 3908 C CA . LYS A 1 496 ? -12.641 -25.359 26.609 1 91.56 496 LYS A CA 1
ATOM 3909 C C . LYS A 1 496 ? -13.336 -24.422 27.594 1 91.56 496 LYS A C 1
ATOM 3911 O O . LYS A 1 496 ? -13.312 -23.203 27.406 1 91.56 496 LYS A O 1
ATOM 3916 N N . GLY A 1 497 ? -14.109 -24.984 28.5 1 87.12 497 GLY A N 1
ATOM 3917 C CA . GLY A 1 497 ? -14.742 -24.203 29.547 1 87.12 497 GLY A CA 1
ATOM 3918 C C . GLY A 1 497 ? -16.125 -23.703 29.188 1 87.12 497 GLY A C 1
ATOM 3919 O O . GLY A 1 497 ? -16.797 -23.078 30 1 87.12 497 GLY A O 1
ATOM 3920 N N . VAL A 1 498 ? -16.562 -23.969 27.938 1 92.5 498 VAL A N 1
ATOM 3921 C CA . VAL A 1 498 ? -17.891 -23.516 27.5 1 92.5 498 VAL A CA 1
ATOM 3922 C C . VAL A 1 498 ? -18.875 -24.672 27.516 1 92.5 498 VAL A C 1
ATOM 3924 O O . VAL A 1 498 ? -18.578 -25.75 26.969 1 92.5 498 VAL A O 1
ATOM 3927 N N . GLU A 1 499 ? -19.938 -24.484 28.141 1 93.38 499 GLU A N 1
ATOM 3928 C CA . GLU A 1 499 ? -20.984 -25.5 28.172 1 93.38 499 GLU A CA 1
ATOM 3929 C C . GLU A 1 499 ? -21.766 -25.547 26.859 1 93.38 499 GLU A C 1
ATOM 3931 O O . GLU A 1 499 ? -22.297 -24.531 26.406 1 93.38 499 GLU A O 1
ATOM 3936 N N . LEU A 1 500 ? -21.797 -26.688 26.25 1 94.81 500 LEU A N 1
ATOM 3937 C CA . LEU A 1 500 ? -22.453 -26.844 24.953 1 94.81 500 LEU A CA 1
ATOM 3938 C C . LEU A 1 500 ? -23.891 -27.328 25.125 1 94.81 500 LEU A C 1
ATOM 3940 O O . LEU A 1 500 ? -24.156 -28.172 26 1 94.81 500 LEU A O 1
ATOM 3944 N N . ASN A 1 501 ? -24.75 -26.75 24.344 1 93.69 501 ASN A N 1
ATOM 3945 C CA . ASN A 1 501 ? -26.156 -27.188 24.344 1 93.69 501 ASN A CA 1
ATOM 3946 C C . ASN A 1 501 ? -26.359 -28.359 23.391 1 93.69 501 ASN A C 1
ATOM 3948 O O . ASN A 1 501 ? -26.453 -28.172 22.172 1 93.69 501 ASN A O 1
ATOM 3952 N N . ARG A 1 502 ? -26.484 -29.531 23.984 1 92.06 502 ARG A N 1
ATOM 3953 C CA . ARG A 1 502 ? -26.656 -30.766 23.219 1 92.06 502 ARG A CA 1
ATOM 3954 C C . ARG A 1 502 ? -28.109 -31.219 23.203 1 92.06 502 ARG A C 1
ATOM 3956 O O . ARG A 1 502 ? -28.766 -31.266 24.234 1 92.06 502 ARG A O 1
ATOM 3963 N N . GLN A 1 503 ? -28.656 -31.344 22.047 1 89.75 503 GLN A N 1
ATOM 3964 C CA . GLN A 1 503 ? -30 -31.891 21.875 1 89.75 503 GLN A CA 1
ATOM 3965 C C . GLN A 1 503 ? -29.953 -33.375 21.469 1 89.75 503 GLN A C 1
ATOM 3967 O O . GLN A 1 503 ? -28.938 -33.844 20.938 1 89.75 503 GLN A O 1
ATOM 3972 N N . ASP A 1 504 ? -31.141 -34 21.641 1 86.88 504 ASP A N 1
ATOM 3973 C CA . ASP A 1 504 ? -31.234 -35.406 21.234 1 86.88 504 ASP A CA 1
ATOM 3974 C C . ASP A 1 504 ? -31.188 -35.531 19.719 1 86.88 504 ASP A C 1
ATOM 3976 O O . ASP A 1 504 ? -31.844 -34.75 19 1 86.88 504 ASP A O 1
ATOM 3980 N N . GLY A 1 505 ? -30.391 -36.25 19.141 1 90.44 505 GLY A N 1
ATOM 3981 C CA . GLY A 1 505 ? -30.328 -36.5 17.703 1 90.44 505 GLY A CA 1
ATOM 3982 C C . GLY A 1 505 ? -29.266 -35.688 17 1 90.44 505 GLY A C 1
ATOM 3983 O O . GLY A 1 505 ? -29.094 -35.781 15.781 1 90.44 505 GLY A O 1
ATOM 3984 N N . ASP A 1 506 ? -28.594 -34.812 17.75 1 92.12 506 ASP A N 1
ATOM 3985 C CA . ASP A 1 506 ? -27.578 -33.938 17.156 1 92.12 506 ASP A CA 1
ATOM 3986 C C . ASP A 1 506 ? -26.516 -34.75 16.422 1 92.12 506 ASP A C 1
ATOM 3988 O O . ASP A 1 506 ? -26.109 -34.406 15.312 1 92.12 506 ASP A O 1
ATOM 3992 N N . ILE A 1 507 ? -26.109 -35.781 16.969 1 91 507 ILE A N 1
ATOM 3993 C CA . ILE A 1 507 ? -25.062 -36.625 16.391 1 91 507 ILE A CA 1
ATOM 3994 C C . ILE A 1 507 ? -25.594 -37.281 15.117 1 91 507 ILE A C 1
ATOM 3996 O O . ILE A 1 507 ? -24.875 -37.375 14.109 1 91 507 ILE A O 1
ATOM 4000 N N . ALA A 1 508 ? -26.891 -37.75 15.18 1 93.5 508 ALA A N 1
ATOM 4001 C CA . ALA A 1 508 ? -27.484 -38.344 14 1 93.5 508 ALA A CA 1
ATOM 4002 C C . ALA A 1 508 ? -27.609 -37.344 12.859 1 93.5 508 ALA A C 1
ATOM 4004 O O . ALA A 1 508 ? -27.312 -37.656 11.703 1 93.5 508 ALA A O 1
ATOM 4005 N N . THR A 1 509 ? -28.094 -36.219 13.188 1 93.88 509 THR A N 1
ATOM 4006 C CA . THR A 1 509 ? -28.219 -35.156 12.195 1 93.88 509 THR A CA 1
ATOM 4007 C C . THR A 1 509 ? -26.859 -34.781 11.625 1 93.88 509 THR A C 1
ATOM 4009 O O . THR A 1 509 ? -26.719 -34.594 10.414 1 93.88 509 THR A O 1
ATOM 4012 N N . PHE A 1 510 ? -25.922 -34.688 12.469 1 93.81 510 PHE A N 1
ATOM 4013 C CA . PHE A 1 510 ? -24.562 -34.344 12.062 1 93.81 510 PHE A CA 1
ATOM 4014 C C . PHE A 1 510 ? -24.016 -35.406 11.109 1 93.81 510 PHE A C 1
ATOM 4016 O O . PHE A 1 510 ? -23.391 -35.094 10.102 1 93.81 510 PHE A O 1
ATOM 4023 N N . ASN A 1 511 ? -24.219 -36.656 11.445 1 93.38 511 ASN A N 1
ATOM 4024 C CA . ASN A 1 511 ? -23.703 -37.719 10.609 1 93.38 511 ASN A CA 1
ATOM 4025 C C . ASN A 1 511 ? -24.328 -37.688 9.211 1 93.38 511 ASN A C 1
ATOM 4027 O O . ASN A 1 511 ? -23.656 -38.031 8.227 1 93.38 511 ASN A O 1
ATOM 4031 N N . LEU A 1 512 ? -25.547 -37.281 9.148 1 93.44 512 LEU A N 1
ATOM 4032 C CA . LEU A 1 512 ? -26.188 -37.125 7.848 1 93.44 512 LEU A CA 1
ATOM 4033 C C . LEU A 1 512 ? -25.547 -36 7.059 1 93.44 512 LEU A C 1
ATOM 4035 O O . LEU A 1 512 ? -25.297 -36.125 5.855 1 93.44 512 LEU A O 1
ATOM 4039 N N . ILE A 1 513 ? -25.344 -34.938 7.699 1 92.25 513 ILE A N 1
ATOM 4040 C CA . ILE A 1 513 ? -24.703 -33.812 7.059 1 92.25 513 ILE A CA 1
ATOM 4041 C C . ILE A 1 513 ? -23.281 -34.156 6.637 1 92.25 513 ILE A C 1
ATOM 4043 O O . ILE A 1 513 ? -22.859 -33.812 5.531 1 92.25 513 ILE A O 1
ATOM 4047 N N . LYS A 1 514 ? -22.562 -34.781 7.523 1 93.25 514 LYS A N 1
ATOM 4048 C CA . LYS A 1 514 ? -21.188 -35.25 7.27 1 93.25 514 LYS A CA 1
ATOM 4049 C C . LYS A 1 514 ? -21.125 -36.094 6.008 1 93.25 514 LYS A C 1
ATOM 4051 O O . LYS A 1 514 ? -20.281 -35.875 5.141 1 93.25 514 LYS A O 1
ATOM 4056 N N . GLN A 1 515 ? -22.031 -37 5.875 1 93.31 515 GLN A N 1
ATOM 4057 C CA . GLN A 1 515 ? -22.047 -37.906 4.719 1 93.31 515 GLN A CA 1
ATOM 4058 C C . GLN A 1 515 ? -22.375 -37.125 3.441 1 93.31 515 GLN A C 1
ATOM 4060 O O . GLN A 1 515 ? -21.766 -37.375 2.393 1 93.31 515 GLN A O 1
ATOM 4065 N N . ARG A 1 516 ? -23.234 -36.281 3.568 1 92.38 516 ARG A N 1
ATOM 4066 C CA . ARG A 1 516 ? -23.609 -35.469 2.41 1 92.38 516 ARG A CA 1
ATOM 4067 C C . ARG A 1 516 ? -22.453 -34.562 1.963 1 92.38 516 ARG A C 1
ATOM 4069 O O . ARG A 1 516 ? -22.188 -34.469 0.767 1 92.38 516 ARG A O 1
ATOM 4076 N N . VAL A 1 517 ? -21.828 -33.938 2.9 1 92.44 517 VAL A N 1
ATOM 4077 C CA . VAL A 1 517 ? -20.734 -33.031 2.59 1 92.44 517 VAL A CA 1
ATOM 4078 C C . VAL A 1 517 ? -19.578 -33.812 1.975 1 92.44 517 VAL A C 1
ATOM 4080 O O . VAL A 1 517 ? -19 -33.375 0.971 1 92.44 517 VAL A O 1
ATOM 4083 N N . ILE A 1 518 ? -19.234 -34.906 2.564 1 93.75 518 ILE A N 1
ATOM 4084 C CA . ILE A 1 518 ? -18.156 -35.719 2.066 1 93.75 518 ILE A CA 1
ATOM 4085 C C . ILE A 1 518 ? -18.484 -36.219 0.663 1 93.75 518 ILE A C 1
ATOM 4087 O O . ILE A 1 518 ? -17.656 -36.156 -0.243 1 93.75 518 ILE A O 1
ATOM 4091 N N . GLY A 1 519 ? -19.672 -36.719 0.527 1 92.25 519 GLY A N 1
ATOM 4092 C CA . GLY A 1 519 ? -20.109 -37.188 -0.778 1 92.25 519 GLY A CA 1
ATOM 4093 C C . GLY A 1 519 ? -20.047 -36.125 -1.852 1 92.25 519 GLY A C 1
ATOM 4094 O O . GLY A 1 519 ? -19.594 -36.375 -2.971 1 92.25 519 GLY A O 1
ATOM 4095 N N . SER A 1 520 ? -20.484 -35.031 -1.492 1 92.12 520 SER A N 1
ATOM 4096 C CA . SER A 1 520 ? -20.469 -33.906 -2.434 1 92.12 520 SER A CA 1
ATOM 4097 C C . SER A 1 520 ? -19.047 -33.5 -2.775 1 92.12 520 SER A C 1
ATOM 4099 O O . SER A 1 520 ? -18.734 -33.188 -3.93 1 92.12 520 SER A O 1
ATOM 4101 N N . MET A 1 521 ? -18.156 -33.406 -1.838 1 91.94 521 MET A N 1
ATOM 4102 C CA . MET A 1 521 ? -16.766 -33.031 -2.057 1 91.94 521 MET A CA 1
ATOM 4103 C C . MET A 1 521 ? -16.062 -34 -2.99 1 91.94 521 MET A C 1
ATOM 4105 O O . MET A 1 521 ? -15.383 -33.594 -3.932 1 91.94 521 MET A O 1
ATOM 4109 N N . VAL A 1 522 ? -16.266 -35.25 -2.723 1 92.5 522 VAL A N 1
ATOM 4110 C CA . VAL A 1 522 ? -15.625 -36.281 -3.531 1 92.5 522 VAL A CA 1
ATOM 4111 C C . VAL A 1 522 ? -16.188 -36.25 -4.949 1 92.5 522 VAL A C 1
ATOM 4113 O O . VAL A 1 522 ? -15.438 -36.344 -5.926 1 92.5 522 VAL A O 1
ATOM 4116 N N . ALA A 1 523 ? -17.438 -36.062 -5.031 1 92.75 523 ALA A N 1
ATOM 4117 C CA . ALA A 1 523 ? -18.078 -36.031 -6.344 1 92.75 523 ALA A CA 1
ATOM 4118 C C . ALA A 1 523 ? -17.578 -34.844 -7.168 1 92.75 523 ALA A C 1
ATOM 4120 O O . ALA A 1 523 ? -17.25 -35 -8.352 1 92.75 523 ALA A O 1
ATOM 4121 N N . TYR A 1 524 ? -17.484 -33.781 -6.566 1 92.25 524 TYR A N 1
ATOM 4122 C CA . TYR A 1 524 ? -17.062 -32.594 -7.297 1 92.25 524 TYR A CA 1
ATOM 4123 C C . TYR A 1 524 ? -15.562 -32.625 -7.586 1 92.25 524 TYR A C 1
ATOM 4125 O O . TYR A 1 524 ? -15.109 -32.125 -8.625 1 92.25 524 TYR A O 1
ATOM 4133 N N . LEU A 1 525 ? -14.766 -33.156 -6.734 1 90.88 525 LEU A N 1
ATOM 4134 C CA . LEU A 1 525 ? -13.352 -33.375 -7.023 1 90.88 525 LEU A CA 1
ATOM 4135 C C . LEU A 1 525 ? -13.164 -34.25 -8.242 1 90.88 525 LEU A C 1
ATOM 4137 O O . LEU A 1 525 ? -12.367 -33.938 -9.133 1 90.88 525 LEU A O 1
ATOM 4141 N N . ASN A 1 526 ? -13.945 -35.219 -8.266 1 89.62 526 ASN A N 1
ATOM 4142 C CA . ASN A 1 526 ? -13.852 -36.156 -9.383 1 89.62 526 ASN A CA 1
ATOM 4143 C C . ASN A 1 526 ? -14.344 -35.5 -10.68 1 89.62 526 ASN A C 1
ATOM 4145 O O . ASN A 1 526 ? -13.742 -35.719 -11.742 1 89.62 526 ASN A O 1
ATOM 4149 N N . THR A 1 527 ? -15.359 -34.781 -10.555 1 90.38 527 THR A N 1
ATOM 4150 C CA . THR A 1 527 ? -15.93 -34.156 -11.742 1 90.38 527 THR A CA 1
ATOM 4151 C C . THR A 1 527 ? -14.992 -33.094 -12.305 1 90.38 527 THR A C 1
ATOM 4153 O O . THR A 1 527 ? -14.758 -33.062 -13.516 1 90.38 527 THR A O 1
ATOM 4156 N N . ARG A 1 528 ? -14.461 -32.312 -11.484 1 89.56 528 ARG A N 1
ATOM 4157 C CA . ARG A 1 528 ? -13.625 -31.203 -11.93 1 89.56 528 ARG A CA 1
ATOM 4158 C C . ARG A 1 528 ? -12.281 -31.703 -12.445 1 89.56 528 ARG A C 1
ATOM 4160 O O . ARG A 1 528 ? -11.68 -31.078 -13.32 1 89.56 528 ARG A O 1
ATOM 4167 N N . PHE A 1 529 ? -11.812 -32.844 -11.961 1 90 529 PHE A N 1
ATOM 4168 C CA . PHE A 1 529 ? -10.516 -33.344 -12.383 1 90 529 PHE A CA 1
ATOM 4169 C C . PHE A 1 529 ? -10.664 -34.562 -13.32 1 90 529 PHE A C 1
ATOM 4171 O O . PHE A 1 529 ? -9.703 -35.281 -13.57 1 90 529 PHE A O 1
ATOM 4178 N N . ALA A 1 530 ? -11.805 -34.656 -13.797 1 84.5 530 ALA A N 1
ATOM 4179 C CA . ALA A 1 530 ? -12.07 -35.719 -14.742 1 84.5 530 ALA A CA 1
ATOM 4180 C C . ALA A 1 530 ? -11.219 -35.594 -16 1 84.5 530 ALA A C 1
ATOM 4182 O O . ALA A 1 530 ? -10.766 -36.594 -16.562 1 84.5 530 ALA A O 1
ATOM 4183 N N . ASN A 1 531 ? -10.992 -34.406 -16.406 1 77.44 531 ASN A N 1
ATOM 4184 C CA . ASN A 1 531 ? -10.219 -34.156 -17.609 1 77.44 531 ASN A CA 1
ATOM 4185 C C . ASN A 1 531 ? -8.781 -34.656 -17.469 1 77.44 531 ASN A C 1
ATOM 4187 O O . ASN A 1 531 ? -8.164 -35.062 -18.438 1 77.44 531 ASN A O 1
ATOM 4191 N N . VAL A 1 532 ? -8.273 -34.594 -16.375 1 77.69 532 VAL A N 1
ATOM 4192 C CA . VAL A 1 532 ? -6.902 -35.031 -16.141 1 77.69 532 VAL A CA 1
ATOM 4193 C C . VAL A 1 532 ? -6.828 -36.562 -16.109 1 77.69 532 VAL A C 1
ATOM 4195 O O . VAL A 1 532 ? -5.824 -37.125 -16.531 1 77.69 532 VAL A O 1
ATOM 4198 N N . SER A 1 533 ? -7.914 -37.156 -15.836 1 73.44 533 SER A N 1
ATOM 4199 C CA . SER A 1 533 ? -7.918 -38.594 -15.703 1 73.44 533 SER A CA 1
ATOM 4200 C C . SER A 1 533 ? -8.516 -39.25 -16.938 1 73.44 533 SER A C 1
ATOM 4202 O O . SER A 1 533 ? -8.117 -40.375 -17.297 1 73.44 533 SER A O 1
ATOM 4204 N N . THR A 1 534 ? -9.383 -38.531 -17.531 1 75.62 534 THR A N 1
ATOM 4205 C CA . THR A 1 534 ? -10.133 -39.25 -18.578 1 75.62 534 THR A CA 1
ATOM 4206 C C . THR A 1 534 ? -9.648 -38.812 -19.969 1 75.62 534 THR A C 1
ATOM 4208 O O . THR A 1 534 ? -9.969 -39.469 -20.953 1 75.62 534 THR A O 1
ATOM 4211 N N . ASN A 1 535 ? -9.008 -37.75 -19.984 1 85.62 535 ASN A N 1
ATOM 4212 C CA . ASN A 1 535 ? -8.43 -37.406 -21.281 1 85.62 535 ASN A CA 1
ATOM 4213 C 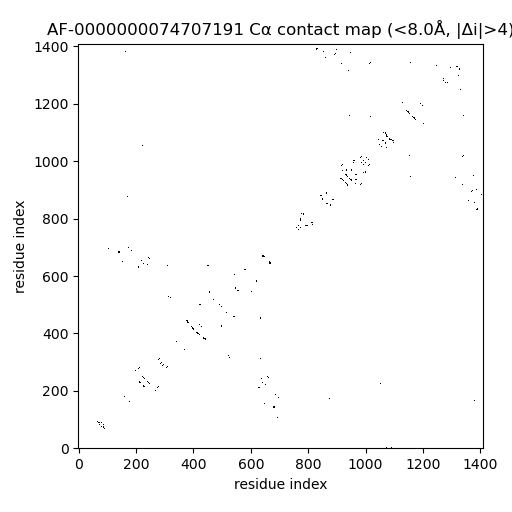C . ASN A 1 535 ? -7.398 -38.438 -21.719 1 85.62 535 ASN A C 1
ATOM 4215 O O . ASN A 1 535 ? -6.414 -38.688 -21.031 1 85.62 535 ASN A O 1
ATOM 4219 N N . ASP A 1 536 ? -7.512 -38.938 -22.812 1 88.06 536 ASP A N 1
ATOM 4220 C CA . ASP A 1 536 ? -6.707 -40.094 -23.281 1 88.06 536 ASP A CA 1
ATOM 4221 C C . ASP A 1 536 ? -5.242 -39.688 -23.422 1 88.06 536 ASP A C 1
ATOM 4223 O O . ASP A 1 536 ? -4.348 -40.469 -23.109 1 88.06 536 ASP A O 1
ATOM 4227 N N . VAL A 1 537 ? -5.09 -38.562 -23.875 1 93.44 537 VAL A N 1
ATOM 4228 C CA . VAL A 1 537 ? -3.719 -38.125 -24.109 1 93.44 537 VAL A CA 1
ATOM 4229 C C . VAL A 1 537 ? -3.008 -37.875 -22.781 1 93.44 537 VAL A C 1
ATOM 4231 O O . VAL A 1 537 ? -1.892 -38.344 -22.578 1 93.44 537 VAL A O 1
ATOM 4234 N N . ILE A 1 538 ? -3.658 -37.188 -21.938 1 93.44 538 ILE A N 1
ATOM 4235 C CA . ILE A 1 538 ? -3.061 -36.875 -20.641 1 93.44 538 ILE A CA 1
ATOM 4236 C C . ILE A 1 538 ? -2.854 -38.156 -19.844 1 93.44 538 ILE A C 1
ATOM 4238 O O . ILE A 1 538 ? -1.823 -38.344 -19.188 1 93.44 538 ILE A O 1
ATOM 4242 N N . ALA A 1 539 ? -3.764 -39.031 -19.922 1 92.12 539 ALA A N 1
ATOM 4243 C CA . ALA A 1 539 ? -3.668 -40.312 -19.219 1 92.12 539 ALA A CA 1
ATOM 4244 C C . ALA A 1 539 ? -2.527 -41.156 -19.781 1 92.12 539 ALA A C 1
ATOM 4246 O O . ALA A 1 539 ? -1.896 -41.906 -19.047 1 92.12 539 ALA A O 1
ATOM 4247 N N . ALA A 1 540 ? -2.314 -40.969 -21.047 1 94.94 540 ALA A N 1
ATOM 4248 C CA . ALA A 1 540 ? -1.277 -41.781 -21.688 1 94.94 540 ALA A CA 1
ATOM 4249 C C . ALA A 1 540 ? 0.105 -41.438 -21.141 1 94.94 540 ALA A C 1
ATOM 4251 O O . ALA A 1 540 ? 1.016 -42.25 -21.172 1 94.94 540 ALA A O 1
ATOM 4252 N N . PHE A 1 541 ? 0.261 -40.312 -20.641 1 95.44 541 PHE A N 1
ATOM 4253 C CA . PHE A 1 541 ? 1.549 -39.875 -20.109 1 95.44 541 PHE A CA 1
ATOM 4254 C C . PHE A 1 541 ? 1.897 -40.688 -18.844 1 95.44 541 PHE A C 1
ATOM 4256 O O . PHE A 1 541 ? 3.045 -40.656 -18.406 1 95.44 541 PHE A O 1
ATOM 4263 N N . ASP A 1 542 ? 1.016 -41.406 -18.312 1 92.88 542 ASP A N 1
ATOM 4264 C CA . ASP A 1 542 ? 1.221 -42.156 -17.078 1 92.88 542 ASP A CA 1
ATOM 4265 C C . ASP A 1 542 ? 2.283 -43.25 -17.266 1 92.88 542 ASP A C 1
ATOM 4267 O O . ASP A 1 542 ? 2.861 -43.719 -16.297 1 92.88 542 ASP A O 1
ATOM 4271 N N . ILE A 1 543 ? 2.518 -43.594 -18.484 1 94.44 543 ILE A N 1
ATOM 4272 C CA . ILE A 1 543 ? 3.488 -44.656 -18.734 1 94.44 543 ILE A CA 1
ATOM 4273 C C . ILE A 1 543 ? 4.879 -44.188 -18.312 1 94.44 543 ILE A C 1
ATOM 4275 O O . ILE A 1 543 ? 5.758 -45.031 -18.047 1 94.44 543 ILE A O 1
ATOM 4279 N N . PHE A 1 544 ? 5.078 -42.906 -18.219 1 94.62 544 PHE A N 1
ATOM 4280 C CA . PHE A 1 544 ? 6.395 -42.375 -17.875 1 94.62 544 PHE A CA 1
ATOM 4281 C C . PHE A 1 544 ? 6.559 -42.281 -16.359 1 94.62 544 PHE A C 1
ATOM 4283 O O . PHE A 1 544 ? 7.617 -41.906 -15.875 1 94.62 544 PHE A O 1
ATOM 4290 N N . ASN A 1 545 ? 5.52 -42.562 -15.672 1 91.94 545 ASN A N 1
ATOM 4291 C CA . ASN A 1 545 ? 5.586 -42.688 -14.219 1 91.94 545 ASN A CA 1
ATOM 4292 C C . ASN A 1 545 ? 5.992 -44.094 -13.797 1 91.94 545 ASN A C 1
ATOM 4294 O O . ASN A 1 545 ? 5.164 -45 -13.781 1 91.94 545 ASN A O 1
ATOM 4298 N N . THR A 1 546 ? 7.125 -44.219 -13.297 1 89.88 546 THR A N 1
ATOM 4299 C CA . THR A 1 546 ? 7.711 -45.531 -13.023 1 89.88 546 THR A CA 1
ATOM 4300 C C . THR A 1 546 ? 7.035 -46.188 -11.828 1 89.88 546 THR A C 1
ATOM 4302 O O . THR A 1 546 ? 7.121 -47.406 -11.656 1 89.88 546 THR A O 1
ATOM 4305 N N . SER A 1 547 ? 6.406 -45.375 -11.039 1 87.5 547 SER A N 1
ATOM 4306 C CA . SER A 1 547 ? 5.719 -45.938 -9.883 1 87.5 547 SER A CA 1
ATOM 4307 C C . SER A 1 547 ? 4.523 -46.781 -10.305 1 87.5 547 SER A C 1
ATOM 4309 O O . SER A 1 547 ? 4.035 -47.625 -9.531 1 87.5 547 SER A O 1
ATOM 4311 N N . LEU A 1 548 ? 4.109 -46.656 -11.547 1 89.75 548 LEU A N 1
ATOM 4312 C CA . LEU A 1 548 ? 2.938 -47.375 -12.039 1 89.75 548 LEU A CA 1
ATOM 4313 C C . LEU A 1 548 ? 3.348 -48.625 -12.836 1 89.75 548 LEU A C 1
ATOM 4315 O O . LEU A 1 548 ? 2.494 -49.406 -13.258 1 89.75 548 LEU A O 1
ATOM 4319 N N . TRP A 1 549 ? 4.629 -48.781 -13 1 91.81 549 TRP A N 1
ATOM 4320 C CA . TRP A 1 549 ? 5.109 -49.906 -13.805 1 91.81 549 TRP A CA 1
ATOM 4321 C C . TRP A 1 549 ? 4.832 -51.219 -13.117 1 91.81 549 TRP A C 1
ATOM 4323 O O . TRP A 1 549 ? 4.953 -51.344 -11.891 1 91.81 549 TRP A O 1
ATOM 4333 N N . PRO A 1 550 ? 4.48 -52.156 -13.891 1 92.12 550 PRO A N 1
ATOM 4334 C CA . PRO A 1 550 ? 4.258 -53.469 -13.297 1 92.12 550 PRO A CA 1
ATOM 4335 C C . PRO A 1 550 ? 5.539 -54.125 -12.773 1 92.12 550 PRO A C 1
ATOM 4337 O O . PRO A 1 550 ? 6.621 -53.875 -13.305 1 92.12 550 PRO A O 1
ATOM 4340 N N . ASP A 1 551 ? 5.43 -55.062 -11.82 1 87 551 ASP A N 1
ATOM 4341 C CA . ASP A 1 551 ? 6.57 -55.719 -11.195 1 87 551 ASP A CA 1
ATOM 4342 C C . ASP A 1 551 ? 7.066 -56.875 -12.047 1 87 551 ASP A C 1
ATOM 4344 O O . ASP A 1 551 ? 8.266 -57.156 -12.086 1 87 551 ASP A O 1
ATOM 4348 N N . SER A 1 552 ? 6.121 -57.469 -12.781 1 91 552 SER A N 1
ATOM 4349 C CA . SER A 1 552 ? 6.48 -58.625 -13.594 1 91 552 SER A CA 1
ATOM 4350 C C . SER A 1 552 ? 7.172 -58.219 -14.883 1 91 552 SER A C 1
ATOM 4352 O O . SER A 1 552 ? 6.734 -57.281 -15.555 1 91 552 SER A O 1
ATOM 4354 N N . ASP A 1 553 ? 8.242 -58.938 -15.242 1 88.81 553 ASP A N 1
ATOM 4355 C CA . ASP A 1 553 ? 9.016 -58.625 -16.438 1 88.81 553 ASP A CA 1
ATOM 4356 C C . ASP A 1 553 ? 8.188 -58.844 -17.703 1 88.81 553 ASP A C 1
ATOM 4358 O O . ASP A 1 553 ? 8.32 -58.094 -18.672 1 88.81 553 ASP A O 1
ATOM 4362 N N . ASP A 1 554 ? 7.406 -59.844 -17.656 1 89.44 554 ASP A N 1
ATOM 4363 C CA . ASP A 1 554 ? 6.586 -60.156 -18.828 1 89.44 554 ASP A CA 1
ATOM 4364 C C . ASP A 1 554 ? 5.574 -59.031 -19.094 1 89.44 554 ASP A C 1
ATOM 4366 O O . ASP A 1 554 ? 5.355 -58.656 -20.234 1 89.44 554 ASP A O 1
ATOM 4370 N N . GLU A 1 555 ? 5.059 -58.594 -18.062 1 91.38 555 GLU A N 1
ATOM 4371 C CA . GLU A 1 555 ? 4.078 -57.531 -18.203 1 91.38 555 GLU A CA 1
ATOM 4372 C C . GLU A 1 555 ? 4.75 -56.219 -18.562 1 91.38 555 GLU A C 1
ATOM 4374 O O . GLU A 1 555 ? 4.184 -55.406 -19.297 1 91.38 555 GLU A O 1
ATOM 4379 N N . LEU A 1 556 ? 5.898 -56 -18.062 1 92.56 556 LEU A N 1
ATOM 4380 C CA . LEU A 1 556 ? 6.633 -54.781 -18.328 1 92.56 556 LEU A CA 1
ATOM 4381 C C . LEU A 1 556 ? 7.055 -54.688 -19.797 1 92.56 556 LEU A C 1
ATOM 4383 O O . LEU A 1 556 ? 7.121 -53.594 -20.375 1 92.56 556 LEU A O 1
ATOM 4387 N N . ALA A 1 557 ? 7.285 -55.844 -20.375 1 90.81 557 ALA A N 1
ATOM 4388 C CA . ALA A 1 557 ? 7.734 -55.906 -21.766 1 90.81 557 ALA A CA 1
ATOM 4389 C C . ALA A 1 557 ? 6.68 -55.312 -22.703 1 90.81 557 ALA A C 1
ATOM 4391 O O . ALA A 1 557 ? 7.016 -54.656 -23.688 1 90.81 557 ALA A O 1
ATOM 4392 N N . LEU A 1 558 ? 5.395 -55.5 -22.344 1 91.56 558 LEU A N 1
ATOM 4393 C CA . LEU A 1 558 ? 4.316 -55.062 -23.203 1 91.56 558 LEU A CA 1
ATOM 4394 C C . LEU A 1 558 ? 3.672 -53.781 -22.641 1 91.56 558 LEU A C 1
ATOM 4396 O O . LEU A 1 558 ? 2.789 -53.188 -23.281 1 91.56 558 LEU A O 1
ATOM 4400 N N . TYR A 1 559 ? 4.215 -53.375 -21.625 1 94.56 559 TYR A N 1
ATOM 4401 C CA . TYR A 1 559 ? 3.59 -52.25 -20.906 1 94.56 559 TYR A CA 1
ATOM 4402 C C . TYR A 1 559 ? 3.742 -50.938 -21.672 1 94.56 559 TYR A C 1
ATOM 4404 O O . TYR A 1 559 ? 4.832 -50.625 -22.141 1 94.56 559 TYR A O 1
ATOM 4412 N N . GLY A 1 560 ? 2.627 -50.219 -21.875 1 94.5 560 GLY A N 1
ATOM 4413 C CA . GLY A 1 560 ? 2.66 -48.812 -22.328 1 94.5 560 GLY A CA 1
ATOM 4414 C C . GLY A 1 560 ? 2.664 -48.688 -23.844 1 94.5 560 GLY A C 1
ATOM 4415 O O . GLY A 1 560 ? 2.801 -47.594 -24.359 1 94.5 560 GLY A O 1
ATOM 4416 N N . GLU A 1 561 ? 2.551 -49.75 -24.562 1 93.44 561 GLU A N 1
ATOM 4417 C CA . GLU A 1 561 ? 2.641 -49.688 -26.016 1 93.44 561 GLU A CA 1
ATOM 4418 C C . GLU A 1 561 ? 1.451 -48.938 -26.609 1 93.44 561 GLU A C 1
ATOM 4420 O O . GLU A 1 561 ? 1.614 -48.156 -27.531 1 93.44 561 GLU A O 1
ATOM 4425 N N . GLN A 1 562 ? 0.337 -49.25 -26.078 1 94.25 562 GLN A N 1
ATOM 4426 C CA . GLN A 1 562 ? -0.859 -48.562 -26.594 1 94.25 562 GLN A CA 1
ATOM 4427 C C . GLN A 1 562 ? -0.823 -47.062 -26.281 1 94.25 562 GLN A C 1
ATOM 4429 O O . GLN A 1 562 ? -1.159 -46.25 -27.141 1 94.25 562 GLN A O 1
ATOM 4434 N N . GLU A 1 563 ? -0.492 -46.75 -25.062 1 95.38 563 GLU A N 1
ATOM 4435 C CA . GLU A 1 563 ? -0.393 -45.375 -24.641 1 95.38 563 GLU A CA 1
ATOM 4436 C C . GLU A 1 563 ? 0.669 -44.625 -25.453 1 95.38 563 GLU A C 1
ATOM 4438 O O . GLU A 1 563 ? 0.483 -43.469 -25.812 1 95.38 563 GLU A O 1
ATOM 4443 N N . LEU A 1 564 ? 1.759 -45.281 -25.703 1 96.12 564 LEU A N 1
ATOM 4444 C CA . LEU A 1 564 ? 2.822 -44.688 -26.516 1 96.12 564 LEU A CA 1
ATOM 4445 C C . LEU A 1 564 ? 2.318 -44.344 -27.906 1 96.12 564 LEU A C 1
ATOM 4447 O O . LEU A 1 564 ? 2.609 -43.25 -28.422 1 96.12 564 LEU A O 1
ATOM 4451 N N . ASN A 1 565 ? 1.562 -45.219 -28.453 1 95.06 565 ASN A N 1
ATOM 4452 C CA . ASN A 1 565 ? 1 -45 -29.781 1 95.06 565 ASN A CA 1
ATOM 4453 C C . ASN A 1 565 ? 0.01 -43.844 -29.766 1 95.06 565 ASN A C 1
ATOM 4455 O O . ASN A 1 565 ? -0.073 -43.094 -30.734 1 95.06 565 ASN A O 1
ATOM 4459 N N . THR A 1 566 ? -0.684 -43.781 -28.719 1 96.25 566 THR A N 1
ATOM 4460 C CA . THR A 1 566 ? -1.629 -42.656 -28.562 1 96.25 566 THR A CA 1
ATOM 4461 C C . THR A 1 566 ? -0.899 -41.344 -28.547 1 96.25 566 THR A C 1
ATOM 4463 O O . THR A 1 566 ? -1.327 -40.375 -29.188 1 96.25 566 THR A O 1
ATOM 4466 N N . LEU A 1 567 ? 0.193 -41.25 -27.844 1 97.19 567 LEU A N 1
ATOM 4467 C CA . LEU A 1 567 ? 0.979 -40.031 -27.734 1 97.19 567 LEU A CA 1
ATOM 4468 C C . LEU A 1 567 ? 1.604 -39.656 -29.078 1 97.19 567 LEU A C 1
ATOM 4470 O O . LEU A 1 567 ? 1.556 -38.5 -29.5 1 97.19 567 LEU A O 1
ATOM 4474 N N . VAL A 1 568 ? 2.166 -40.656 -29.734 1 96.5 568 VAL A N 1
ATOM 4475 C CA . VAL A 1 568 ? 2.801 -40.438 -31.031 1 96.5 568 VAL A CA 1
ATOM 4476 C C . VAL A 1 568 ? 1.758 -39.969 -32.031 1 96.5 568 VAL A C 1
ATOM 4478 O O . VAL A 1 568 ? 2.029 -39.094 -32.875 1 96.5 568 VAL A O 1
ATOM 4481 N N . GLY A 1 569 ? 0.608 -40.562 -31.953 1 95.31 569 GLY A N 1
ATOM 4482 C CA . GLY A 1 569 ? -0.465 -40.156 -32.844 1 95.31 569 GLY A CA 1
ATOM 4483 C C . GLY A 1 569 ? -0.946 -38.75 -32.625 1 95.31 569 GLY A C 1
ATOM 4484 O O . GLY A 1 569 ? -1.187 -38 -33.562 1 95.31 569 GLY A O 1
ATOM 4485 N N . HIS A 1 570 ? -1.062 -38.344 -31.469 1 96.5 570 HIS A N 1
ATOM 4486 C CA . HIS A 1 570 ? -1.566 -37.031 -31.125 1 96.5 570 HIS A CA 1
ATOM 4487 C C . HIS A 1 570 ? -0.576 -35.938 -31.531 1 96.5 570 HIS A C 1
ATOM 4489 O O . HIS A 1 570 ? -0.976 -34.875 -32.031 1 96.5 570 HIS A O 1
ATOM 4495 N N . PHE A 1 571 ? 0.733 -36.25 -31.312 1 96.75 571 PHE A N 1
ATOM 4496 C CA . PHE A 1 571 ? 1.764 -35.25 -31.578 1 96.75 571 PHE A CA 1
ATOM 4497 C C . PHE A 1 571 ? 2.455 -35.531 -32.906 1 96.75 571 PHE A C 1
ATOM 4499 O O . PHE A 1 571 ? 3.605 -35.125 -33.094 1 96.75 571 PHE A O 1
ATOM 4506 N N . LYS A 1 572 ? 1.873 -36.156 -33.75 1 94.31 572 LYS A N 1
ATOM 4507 C CA . LYS A 1 572 ? 2.48 -36.625 -34.969 1 94.31 572 LYS A CA 1
ATOM 4508 C C . LYS A 1 572 ? 3.088 -35.469 -35.75 1 94.31 572 LYS A C 1
ATOM 4510 O O . LYS A 1 572 ? 4.25 -35.5 -36.156 1 94.31 572 LYS A O 1
ATOM 4515 N N . LEU A 1 573 ? 2.332 -34.406 -35.906 1 91.94 573 LEU A N 1
ATOM 4516 C CA . LEU A 1 573 ? 2.787 -33.281 -36.688 1 91.94 573 LEU A CA 1
ATOM 4517 C C . LEU A 1 573 ? 4 -32.625 -36.062 1 91.94 573 LEU A C 1
ATOM 4519 O O . LEU A 1 573 ? 4.945 -32.219 -36.75 1 91.94 573 LEU A O 1
ATOM 4523 N N . LEU A 1 574 ? 3.992 -32.438 -34.781 1 93.88 574 LEU A N 1
ATOM 4524 C CA . LEU A 1 574 ? 5.07 -31.828 -34.031 1 93.88 574 LEU A CA 1
ATOM 4525 C C . LEU A 1 574 ? 6.332 -32.688 -34.094 1 93.88 574 LEU A C 1
ATOM 4527 O O . LEU A 1 574 ? 7.434 -32.156 -34.281 1 93.88 574 LEU A O 1
ATOM 4531 N N . LEU A 1 575 ? 6.133 -34 -33.938 1 94.5 575 LEU A N 1
ATOM 4532 C CA . LEU A 1 575 ? 7.25 -34.906 -33.906 1 94.5 575 LEU A CA 1
ATOM 4533 C C . LEU A 1 575 ? 7.91 -35.062 -35.25 1 94.5 575 LEU A C 1
ATOM 4535 O O . LEU A 1 575 ? 9.141 -35.125 -35.375 1 94.5 575 LEU A O 1
ATOM 4539 N N . GLU A 1 576 ? 7.141 -35.031 -36.25 1 90.19 576 GLU A N 1
ATOM 4540 C CA . GLU A 1 576 ? 7.668 -35.125 -37.625 1 90.19 576 GLU A CA 1
ATOM 4541 C C . GLU A 1 576 ? 8.555 -33.938 -37.969 1 90.19 576 GLU A C 1
ATOM 4543 O O . GLU A 1 576 ? 9.555 -34.094 -38.656 1 90.19 576 GLU A O 1
ATOM 4548 N N . ARG A 1 577 ? 8.234 -32.906 -37.438 1 88.94 577 ARG A N 1
ATOM 4549 C CA . ARG A 1 577 ? 9 -31.672 -37.656 1 88.94 577 ARG A CA 1
ATOM 4550 C C . ARG A 1 577 ? 10.344 -31.719 -36.938 1 88.94 577 ARG A C 1
ATOM 4552 O O . ARG A 1 577 ? 11.266 -30.984 -37.281 1 88.94 577 ARG A O 1
ATOM 4559 N N . ASN A 1 578 ? 10.445 -32.562 -35.969 1 91.31 578 ASN A N 1
ATOM 4560 C CA . ASN A 1 578 ? 11.656 -32.625 -35.156 1 91.31 578 ASN A CA 1
ATOM 4561 C C . ASN A 1 578 ? 12.398 -33.938 -35.375 1 91.31 578 ASN A C 1
ATOM 4563 O O . ASN A 1 578 ? 12.977 -34.5 -34.438 1 91.31 578 ASN A O 1
ATOM 4567 N N . ASP A 1 579 ? 12.352 -34.594 -36.5 1 87.69 579 ASP A N 1
ATOM 4568 C CA . ASP A 1 579 ? 13.102 -35.781 -36.938 1 87.69 579 ASP A CA 1
ATOM 4569 C C . ASP A 1 579 ? 12.781 -36.969 -36.062 1 87.69 579 ASP A C 1
ATOM 4571 O O . ASP A 1 579 ? 13.68 -37.719 -35.625 1 87.69 579 ASP A O 1
ATOM 4575 N N . PHE A 1 580 ? 11.57 -37.062 -35.688 1 92.62 580 PHE A N 1
ATOM 4576 C CA . PHE A 1 580 ? 11.086 -38.188 -34.906 1 92.62 580 PHE A CA 1
ATOM 4577 C C . PHE A 1 580 ? 10.969 -39.469 -35.75 1 92.62 580 PHE A C 1
ATOM 4579 O O . PHE A 1 580 ? 10.414 -39.406 -36.844 1 92.62 580 PHE A O 1
ATOM 4586 N N . ASP A 1 581 ? 11.531 -40.594 -35.281 1 91.81 581 ASP A N 1
ATOM 4587 C CA . ASP A 1 581 ? 11.43 -41.875 -35.969 1 91.81 581 ASP A CA 1
ATOM 4588 C C . ASP A 1 581 ? 10.422 -42.781 -35.281 1 91.81 581 ASP A C 1
ATOM 4590 O O . ASP A 1 581 ? 10.703 -43.344 -34.219 1 91.81 581 ASP A O 1
ATOM 4594 N N . SER A 1 582 ? 9.344 -43.031 -35.906 1 88.69 582 SER A N 1
ATOM 4595 C CA . SER A 1 582 ? 8.242 -43.812 -35.344 1 88.69 582 SER A CA 1
ATOM 4596 C C . SER A 1 582 ? 8.586 -45.281 -35.219 1 88.69 582 SER A C 1
ATOM 4598 O O . SER A 1 582 ? 8 -46 -34.406 1 88.69 582 SER A O 1
ATOM 4600 N N . GLU A 1 583 ? 9.461 -45.75 -35.969 1 86.81 583 GLU A N 1
ATOM 4601 C CA . GLU A 1 583 ? 9.82 -47.156 -35.938 1 86.81 583 GLU A CA 1
ATOM 4602 C C . GLU A 1 583 ? 10.789 -47.469 -34.812 1 86.81 583 GLU A C 1
ATOM 4604 O O . GLU A 1 583 ? 10.695 -48.5 -34.156 1 86.81 583 GLU A O 1
ATOM 4609 N N . LEU A 1 584 ? 11.578 -46.5 -34.594 1 93.06 584 LEU A N 1
ATOM 4610 C CA . LEU A 1 584 ? 12.617 -46.719 -33.594 1 93.06 584 LEU A CA 1
ATOM 4611 C C . LEU A 1 584 ? 12.078 -46.5 -32.188 1 93.06 584 LEU A C 1
ATOM 4613 O O . LEU A 1 584 ? 12.672 -46.938 -31.203 1 93.06 584 LEU A O 1
ATOM 4617 N N . VAL A 1 585 ? 10.969 -45.781 -32.094 1 95.06 585 VAL A N 1
ATOM 4618 C CA . VAL A 1 585 ? 10.469 -45.375 -30.797 1 95.06 585 VAL A CA 1
ATOM 4619 C C . VAL A 1 585 ? 10.094 -46.594 -29.953 1 95.06 585 VAL A C 1
ATOM 4621 O O . VAL A 1 585 ? 10.32 -46.594 -28.75 1 95.06 585 VAL A O 1
ATOM 4624 N N . ASN A 1 586 ? 9.547 -47.562 -30.531 1 92.88 586 ASN A N 1
ATOM 4625 C CA . ASN A 1 586 ? 9.148 -48.781 -29.812 1 92.88 586 ASN A CA 1
ATOM 4626 C C . ASN A 1 586 ? 10.352 -49.531 -29.266 1 92.88 586 ASN A C 1
ATOM 4628 O O . ASN A 1 586 ? 10.305 -50.062 -28.141 1 92.88 586 ASN A O 1
ATOM 4632 N N . GLN A 1 587 ? 11.359 -49.562 -30.078 1 93.44 587 GLN A N 1
ATOM 4633 C CA . GLN A 1 587 ? 12.602 -50.219 -29.625 1 93.44 587 GLN A CA 1
ATOM 4634 C C . GLN A 1 587 ? 13.234 -49.406 -28.484 1 93.44 587 GLN A C 1
ATOM 4636 O O . GLN A 1 587 ? 13.711 -50 -27.516 1 93.44 587 GLN A O 1
ATOM 4641 N N . GLU A 1 588 ? 13.211 -48.188 -28.672 1 95.88 588 GLU A N 1
ATOM 4642 C CA . GLU A 1 588 ? 13.742 -47.312 -27.625 1 95.88 588 GLU A CA 1
ATOM 4643 C C . GLU A 1 588 ? 12.984 -47.5 -26.312 1 95.88 588 GLU A C 1
ATOM 4645 O O . GLU A 1 588 ? 13.586 -47.5 -25.234 1 95.88 588 GLU A O 1
ATOM 4650 N N . TRP A 1 589 ? 11.672 -47.594 -26.438 1 96 589 TRP A N 1
ATOM 4651 C CA . TRP A 1 589 ? 10.828 -47.75 -25.25 1 96 589 TRP A CA 1
ATOM 4652 C C . TRP A 1 589 ? 11.18 -49.031 -24.5 1 96 589 TRP A C 1
ATOM 4654 O O . TRP A 1 589 ? 11.266 -49.031 -23.266 1 96 589 TRP A O 1
ATOM 4664 N N . GLN A 1 590 ? 11.461 -50.062 -25.203 1 93.5 590 GLN A N 1
ATOM 4665 C CA . GLN A 1 590 ? 11.836 -51.344 -24.578 1 93.5 590 GLN A CA 1
ATOM 4666 C C . GLN A 1 590 ? 13.188 -51.219 -23.891 1 93.5 590 GLN A C 1
ATOM 4668 O O . GLN A 1 590 ? 13.352 -51.688 -22.75 1 93.5 590 GLN A O 1
ATOM 4673 N N . GLU A 1 591 ? 14.055 -50.594 -24.547 1 94.25 591 GLU A N 1
ATOM 4674 C CA . GLU A 1 591 ? 15.398 -50.438 -23.984 1 94.25 591 GLU A CA 1
ATOM 4675 C C . GLU A 1 591 ? 15.383 -49.531 -22.766 1 94.25 591 GLU A C 1
ATOM 4677 O O . GLU A 1 591 ? 16.125 -49.75 -21.812 1 94.25 591 GLU A O 1
ATOM 4682 N N . LEU A 1 592 ? 14.633 -48.562 -22.906 1 95.19 592 LEU A N 1
ATOM 4683 C CA . LEU A 1 592 ? 14.539 -47.594 -21.812 1 95.19 592 LEU A CA 1
ATOM 4684 C C . LEU A 1 592 ? 14 -48.25 -20.547 1 95.19 592 LEU A C 1
ATOM 4686 O O . LEU A 1 592 ? 14.484 -47.969 -19.438 1 95.19 592 LEU A O 1
ATOM 4690 N N . LYS A 1 593 ? 12.984 -49.031 -20.703 1 94.38 593 LYS A N 1
ATOM 4691 C CA . LYS A 1 593 ? 12.414 -49.75 -19.562 1 94.38 593 LYS A CA 1
ATOM 4692 C C . LYS A 1 593 ? 13.477 -50.594 -18.844 1 94.38 593 LYS A C 1
ATOM 4694 O O . LYS A 1 593 ? 13.555 -50.594 -17.625 1 94.38 593 LYS A O 1
ATOM 4699 N N . VAL A 1 594 ? 14.305 -51.188 -19.641 1 92.44 594 VAL A N 1
ATOM 4700 C CA . VAL A 1 594 ? 15.375 -52 -19.078 1 92.44 594 VAL A CA 1
ATOM 4701 C C . VAL A 1 594 ? 16.406 -51.125 -18.391 1 92.44 594 VAL A C 1
ATOM 4703 O O . VAL A 1 594 ? 16.859 -51.406 -17.281 1 92.44 594 VAL A O 1
ATOM 4706 N N . CYS A 1 595 ? 16.688 -50.094 -19.047 1 92.44 595 CYS A N 1
ATOM 4707 C CA . CYS A 1 595 ? 17.688 -49.156 -18.531 1 92.44 595 CYS A CA 1
ATOM 4708 C C . CYS A 1 595 ? 17.25 -48.594 -17.172 1 92.44 595 CYS A C 1
ATOM 4710 O O . CYS A 1 595 ? 18.047 -48.562 -16.234 1 92.44 595 CYS A O 1
ATOM 4712 N N . ILE A 1 596 ? 16.016 -48.188 -17.047 1 92.75 596 ILE A N 1
ATOM 4713 C CA . ILE A 1 596 ? 15.508 -47.562 -15.828 1 92.75 596 ILE A CA 1
ATOM 4714 C C . ILE A 1 596 ? 15.414 -48.594 -14.719 1 92.75 596 ILE A C 1
ATOM 4716 O O . ILE A 1 596 ? 15.781 -48.344 -13.57 1 92.75 596 ILE A O 1
ATOM 4720 N N . LYS A 1 597 ? 14.945 -49.688 -15.023 1 89.62 597 LYS A N 1
ATOM 4721 C CA . LYS A 1 597 ? 14.797 -50.75 -14.031 1 89.62 597 LYS A CA 1
ATOM 4722 C C . LYS A 1 597 ? 16.141 -51.156 -13.453 1 89.62 597 LYS A C 1
ATOM 4724 O O . LYS A 1 597 ? 16.266 -51.406 -12.258 1 89.62 597 LYS A O 1
ATOM 4729 N N . ARG A 1 598 ? 17.141 -51.125 -14.188 1 86.06 598 ARG A N 1
ATOM 4730 C CA . ARG A 1 598 ? 18.453 -51.625 -13.781 1 86.06 598 ARG A CA 1
ATOM 4731 C C . ARG A 1 598 ? 19.234 -50.531 -13.062 1 86.06 598 ARG A C 1
ATOM 4733 O O . ARG A 1 598 ? 19.953 -50.781 -12.102 1 86.06 598 ARG A O 1
ATOM 4740 N N . ASN A 1 599 ? 19.109 -49.344 -13.531 1 83.81 599 ASN A N 1
ATOM 4741 C CA . ASN A 1 599 ? 20.062 -48.312 -13.102 1 83.81 599 ASN A CA 1
ATOM 4742 C C . ASN A 1 599 ? 19.406 -47.25 -12.266 1 83.81 599 ASN A C 1
ATOM 4744 O O . ASN A 1 599 ? 20.062 -46.531 -11.516 1 83.81 599 ASN A O 1
ATOM 4748 N N . HIS A 1 600 ? 18.156 -47.031 -12.406 1 81.06 600 HIS A N 1
ATOM 4749 C CA . HIS A 1 600 ? 17.578 -45.812 -11.883 1 81.06 600 HIS A CA 1
ATOM 4750 C C . HIS A 1 600 ? 16.312 -46.094 -11.078 1 81.06 600 HIS A C 1
ATOM 4752 O O . HIS A 1 600 ? 15.492 -45.188 -10.875 1 81.06 600 HIS A O 1
ATOM 4758 N N . SER A 1 601 ? 16.141 -47.219 -10.625 1 78.31 601 SER A N 1
ATOM 4759 C CA . SER A 1 601 ? 14.906 -47.625 -9.984 1 78.31 601 SER A CA 1
ATOM 4760 C C . SER A 1 601 ? 14.734 -46.938 -8.633 1 78.31 601 SER A C 1
ATOM 4762 O O . SER A 1 601 ? 13.617 -46.781 -8.141 1 78.31 601 SER A O 1
ATOM 4764 N N . GLN A 1 602 ? 15.68 -46.344 -8.125 1 81.44 602 GLN A N 1
ATOM 4765 C CA . GLN A 1 602 ? 15.617 -45.781 -6.777 1 81.44 602 GLN A CA 1
ATOM 4766 C C . GLN A 1 602 ? 15.383 -44.281 -6.797 1 81.44 602 GLN A C 1
ATOM 4768 O O . GLN A 1 602 ? 15.055 -43.688 -5.77 1 81.44 602 GLN A O 1
ATOM 4773 N N . LEU A 1 603 ? 15.43 -43.75 -7.91 1 84.75 603 LEU A N 1
ATOM 4774 C CA . LEU A 1 603 ? 15.328 -42.281 -7.988 1 84.75 603 LEU A CA 1
ATOM 4775 C C . LEU A 1 603 ? 13.867 -41.844 -8.117 1 84.75 603 LEU A C 1
ATOM 4777 O O . LEU A 1 603 ? 13.047 -42.562 -8.672 1 84.75 603 LEU A O 1
ATOM 4781 N N . MET A 1 604 ? 13.68 -40.719 -7.582 1 86 604 MET A N 1
ATOM 4782 C CA . MET A 1 604 ? 12.367 -40.094 -7.777 1 86 604 MET A CA 1
ATOM 4783 C C . MET A 1 604 ? 12.188 -39.656 -9.227 1 86 604 MET A C 1
ATOM 4785 O O . MET A 1 604 ? 13.164 -39.531 -9.977 1 86 604 MET A O 1
ATOM 4789 N N . MET A 1 605 ? 11.023 -39.375 -9.562 1 87.81 605 MET A N 1
ATOM 4790 C CA . MET A 1 605 ? 10.648 -39.188 -10.953 1 87.81 605 MET A CA 1
ATOM 4791 C C . MET A 1 605 ? 11.469 -38.062 -11.578 1 87.81 605 MET A C 1
ATOM 4793 O O . MET A 1 605 ? 12.133 -38.25 -12.594 1 87.81 605 MET A O 1
ATOM 4797 N N . LEU A 1 606 ? 11.5 -36.844 -10.961 1 89.44 606 LEU A N 1
ATOM 4798 C CA . LEU A 1 606 ? 12.141 -35.688 -11.586 1 89.44 606 LEU A CA 1
ATOM 4799 C C . LEU A 1 606 ? 13.656 -35.844 -11.602 1 89.44 606 LEU A C 1
ATOM 4801 O O . LEU A 1 606 ? 14.289 -35.656 -12.641 1 89.44 606 LEU A O 1
ATOM 4805 N N . PRO A 1 607 ? 14.227 -36.25 -10.5 1 90.5 607 PRO A N 1
ATOM 4806 C CA . PRO A 1 607 ? 15.672 -36.5 -10.555 1 90.5 607 PRO A CA 1
ATOM 4807 C C . PRO A 1 607 ? 16.047 -37.625 -11.539 1 90.5 607 PRO A C 1
ATOM 4809 O O . PRO A 1 607 ? 17.109 -37.562 -12.164 1 90.5 607 PRO A O 1
ATOM 4812 N N . MET A 1 608 ? 15.219 -38.562 -11.641 1 92.81 608 MET A N 1
ATOM 4813 C CA . MET A 1 608 ? 15.461 -39.656 -12.57 1 92.81 608 MET A CA 1
ATOM 4814 C C . MET A 1 608 ? 15.484 -39.156 -14.016 1 92.81 608 MET A C 1
ATOM 4816 O O . MET A 1 608 ? 16.438 -39.438 -14.758 1 92.81 608 MET A O 1
ATOM 4820 N N . TRP A 1 609 ? 14.531 -38.5 -14.344 1 93.75 609 TRP A N 1
ATOM 4821 C CA . TRP A 1 609 ? 14.461 -38 -15.719 1 93.75 609 TRP A CA 1
ATOM 4822 C C . TRP A 1 609 ? 15.578 -37 -15.992 1 93.75 609 TRP A C 1
ATOM 4824 O O . TRP A 1 609 ? 16.094 -36.938 -17.109 1 93.75 609 TRP A O 1
ATOM 4834 N N . GLN A 1 610 ? 15.859 -36.188 -14.992 1 93.31 610 GLN A N 1
ATOM 4835 C CA . GLN A 1 610 ? 16.969 -35.25 -15.148 1 93.31 610 GLN A CA 1
ATOM 4836 C C . GLN A 1 610 ? 18.266 -36 -15.508 1 93.31 610 GLN A C 1
ATOM 4838 O O . GLN A 1 610 ? 19.016 -35.562 -16.391 1 93.31 610 GLN A O 1
ATOM 4843 N N . ARG A 1 611 ? 18.5 -37.062 -14.875 1 93 611 ARG A N 1
ATOM 4844 C CA . ARG A 1 611 ? 19.672 -37.906 -15.133 1 93 611 ARG A CA 1
ATOM 4845 C C . ARG A 1 611 ? 19.609 -38.531 -16.516 1 93 611 ARG A C 1
ATOM 4847 O O . ARG A 1 611 ? 20.625 -38.594 -17.219 1 93 611 ARG A O 1
ATOM 4854 N N . ILE A 1 612 ? 18.5 -39 -16.844 1 94.56 612 ILE A N 1
ATOM 4855 C CA . ILE A 1 612 ? 18.328 -39.656 -18.141 1 94.56 612 ILE A CA 1
ATOM 4856 C C . ILE A 1 612 ? 18.562 -38.656 -19.266 1 94.56 612 ILE A C 1
ATOM 4858 O O . ILE A 1 612 ? 19.219 -38.969 -20.266 1 94.56 612 ILE A O 1
ATOM 4862 N N . PHE A 1 613 ? 18.062 -37.469 -19.109 1 93.06 613 PHE A N 1
ATOM 4863 C CA . PHE A 1 613 ? 18.266 -36.438 -20.109 1 93.06 613 PHE A CA 1
ATOM 4864 C C . PHE A 1 613 ? 19.75 -36.062 -20.188 1 93.06 613 PHE A C 1
ATOM 4866 O O . PHE A 1 613 ? 20.25 -35.719 -21.266 1 93.06 613 PHE A O 1
ATOM 4873 N N . ALA A 1 614 ? 20.406 -36.156 -19.156 1 91.5 614 ALA A N 1
ATOM 4874 C CA . ALA A 1 614 ? 21.812 -35.781 -19.109 1 91.5 614 ALA A CA 1
ATOM 4875 C C . ALA A 1 614 ? 22.688 -36.844 -19.75 1 91.5 614 ALA A C 1
ATOM 4877 O O . ALA A 1 614 ? 23.656 -36.531 -20.453 1 91.5 614 ALA A O 1
ATOM 4878 N N . GLU A 1 615 ? 22.328 -38.094 -19.641 1 91.25 615 GLU A N 1
ATOM 4879 C CA . GLU A 1 615 ? 23.234 -39.188 -19.969 1 91.25 615 GLU A CA 1
ATOM 4880 C C . GLU A 1 615 ? 22.797 -39.906 -21.25 1 91.25 615 GLU A C 1
ATOM 4882 O O . GLU A 1 615 ? 23.625 -40.438 -21.969 1 91.25 615 GLU A O 1
ATOM 4887 N N . TYR A 1 616 ? 21.516 -39.875 -21.469 1 91.94 616 TYR A N 1
ATOM 4888 C CA . TYR A 1 616 ? 21.047 -40.844 -22.484 1 91.94 616 TYR A CA 1
ATOM 4889 C C . TYR A 1 616 ? 20.281 -40.125 -23.594 1 91.94 616 TYR A C 1
ATOM 4891 O O . TYR A 1 616 ? 19.422 -40.719 -24.234 1 91.94 616 TYR A O 1
ATOM 4899 N N . THR A 1 617 ? 20.531 -38.906 -23.828 1 90.06 617 THR A N 1
ATOM 4900 C CA . THR A 1 617 ? 19.812 -38.125 -24.844 1 90.06 617 THR A CA 1
ATOM 4901 C C . THR A 1 617 ? 20.062 -38.719 -26.234 1 90.06 617 THR A C 1
ATOM 4903 O O . THR A 1 617 ? 19.172 -38.719 -27.078 1 90.06 617 THR A O 1
ATOM 4906 N N . GLU A 1 618 ? 21.203 -39.219 -26.5 1 90.75 618 GLU A N 1
ATOM 4907 C CA . GLU A 1 618 ? 21.578 -39.75 -27.812 1 90.75 618 GLU A CA 1
ATOM 4908 C C . GLU A 1 618 ? 21.047 -41.188 -28 1 90.75 618 GLU A C 1
ATOM 4910 O O . GLU A 1 618 ? 20.766 -41.594 -29.109 1 90.75 618 GLU A O 1
ATOM 4915 N N . ARG A 1 619 ? 20.922 -41.844 -26.875 1 92.94 619 ARG A N 1
ATOM 4916 C CA . ARG A 1 619 ? 20.484 -43.25 -26.922 1 92.94 619 ARG A CA 1
ATOM 4917 C C . ARG A 1 619 ? 18.984 -43.344 -27.156 1 92.94 619 ARG A C 1
ATOM 4919 O O . ARG A 1 619 ? 18.516 -44.25 -27.844 1 92.94 619 ARG A O 1
ATOM 4926 N N . PHE A 1 620 ? 18.281 -42.406 -26.484 1 95.31 620 PHE A N 1
ATOM 4927 C CA . PHE A 1 620 ? 16.812 -42.469 -26.578 1 95.31 620 PHE A CA 1
ATOM 4928 C C . PHE A 1 620 ? 16.266 -41.156 -27.109 1 95.31 620 PHE A C 1
ATOM 4930 O O . PHE A 1 620 ? 15.398 -40.531 -26.484 1 95.31 620 PHE A O 1
ATOM 4937 N N . PRO A 1 621 ? 16.578 -40.719 -28.281 1 93.62 621 PRO A N 1
ATOM 4938 C CA . PRO A 1 621 ? 16.203 -39.375 -28.766 1 93.62 621 PRO A CA 1
ATOM 4939 C C . PRO A 1 621 ? 14.703 -39.25 -29.016 1 93.62 621 PRO A C 1
ATOM 4941 O O . PRO A 1 621 ? 14.141 -38.188 -28.812 1 93.62 621 PRO A O 1
ATOM 4944 N N . ASN A 1 622 ? 14.055 -40.281 -29.359 1 95.31 622 ASN A N 1
ATOM 4945 C CA . ASN A 1 622 ? 12.641 -40.219 -29.719 1 95.31 622 ASN A CA 1
ATOM 4946 C C . ASN A 1 622 ? 11.742 -40.219 -28.484 1 95.31 622 ASN A C 1
ATOM 4948 O O . ASN A 1 622 ? 10.883 -39.375 -28.328 1 95.31 622 ASN A O 1
ATOM 4952 N N . ILE A 1 623 ? 11.984 -41.125 -27.609 1 95.56 623 ILE A N 1
ATOM 4953 C CA . ILE A 1 623 ? 11.148 -41.281 -26.422 1 95.56 623 ILE A CA 1
ATOM 4954 C C . ILE A 1 623 ? 11.297 -40.031 -25.547 1 95.56 623 ILE A C 1
ATOM 4956 O O . ILE A 1 623 ? 10.344 -39.594 -24.891 1 95.56 623 ILE A O 1
ATOM 4960 N N . LEU A 1 624 ? 12.445 -39.469 -25.531 1 94.94 624 LEU A N 1
ATOM 4961 C CA . LEU A 1 624 ? 12.719 -38.312 -24.656 1 94.94 624 LEU A CA 1
ATOM 4962 C C . LEU A 1 624 ? 11.984 -37.062 -25.156 1 94.94 624 LEU A C 1
ATOM 4964 O O . LEU A 1 624 ? 11.742 -36.156 -24.375 1 94.94 624 LEU A O 1
ATOM 4968 N N . MET A 1 625 ? 11.633 -37.031 -26.391 1 95.19 625 MET A N 1
ATOM 4969 C CA . MET A 1 625 ? 10.789 -35.938 -26.875 1 95.19 625 MET A CA 1
ATOM 4970 C C . MET A 1 625 ? 9.414 -35.969 -26.219 1 95.19 625 MET A C 1
ATOM 4972 O O . MET A 1 625 ? 8.867 -34.938 -25.859 1 95.19 625 MET A O 1
ATOM 4976 N N . LEU A 1 626 ? 8.945 -37.188 -26.062 1 96.31 626 LEU A N 1
ATOM 4977 C CA . LEU A 1 626 ? 7.633 -37.344 -25.438 1 96.31 626 LEU A CA 1
ATOM 4978 C C . LEU A 1 626 ? 7.703 -37.031 -23.953 1 96.31 626 LEU A C 1
ATOM 4980 O O . LEU A 1 626 ? 6.781 -36.438 -23.391 1 96.31 626 LEU A O 1
ATOM 4984 N N . VAL A 1 627 ? 8.797 -37.406 -23.375 1 96 627 VAL A N 1
ATOM 4985 C CA . VAL A 1 627 ? 8.992 -37.125 -21.953 1 96 627 VAL A CA 1
ATOM 4986 C C . VAL A 1 627 ? 9.109 -35.625 -21.75 1 96 627 VAL A C 1
ATOM 4988 O O . VAL A 1 627 ? 8.586 -35.062 -20.781 1 96 627 VAL A O 1
ATOM 4991 N N . GLU A 1 628 ? 9.805 -35 -22.625 1 95.62 628 GLU A N 1
ATOM 4992 C CA . GLU A 1 628 ? 9.945 -33.531 -22.562 1 95.62 628 GLU A CA 1
ATOM 4993 C C . GLU A 1 628 ? 8.586 -32.844 -22.609 1 95.62 628 GLU A C 1
ATOM 4995 O O . GLU A 1 628 ? 8.328 -31.922 -21.844 1 95.62 628 GLU A O 1
ATOM 5000 N N . ILE A 1 629 ? 7.727 -33.312 -23.453 1 96.88 629 ILE A N 1
ATOM 5001 C CA . ILE A 1 629 ? 6.387 -32.75 -23.578 1 96.88 629 ILE A CA 1
ATOM 5002 C C . ILE A 1 629 ? 5.637 -32.906 -22.266 1 96.88 629 ILE A C 1
ATOM 5004 O O . ILE A 1 629 ? 4.996 -31.953 -21.797 1 96.88 629 ILE A O 1
ATOM 5008 N N . MET A 1 630 ? 5.723 -34 -21.688 1 96 630 MET A N 1
ATOM 5009 C CA . MET A 1 630 ? 5.035 -34.25 -20.422 1 96 630 MET A CA 1
ATOM 5010 C C . MET A 1 630 ? 5.535 -33.312 -19.328 1 96 630 MET A C 1
ATOM 5012 O O . MET A 1 630 ? 4.734 -32.75 -18.578 1 96 630 MET A O 1
ATOM 5016 N N . LEU A 1 631 ? 6.824 -33.125 -19.266 1 95.06 631 LEU A N 1
ATOM 5017 C CA . LEU A 1 631 ? 7.441 -32.375 -18.172 1 95.06 631 LEU A CA 1
ATOM 5018 C C . LEU A 1 631 ? 7.137 -30.891 -18.297 1 95.06 631 LEU A C 1
ATOM 5020 O O . LEU A 1 631 ? 7.141 -30.172 -17.312 1 95.06 631 LEU A O 1
ATOM 5024 N N . VAL A 1 632 ? 6.832 -30.422 -19.469 1 95.88 632 VAL A N 1
ATOM 5025 C CA . VAL A 1 632 ? 6.652 -28.984 -19.641 1 95.88 632 VAL A CA 1
ATOM 5026 C C . VAL A 1 632 ? 5.164 -28.641 -19.656 1 95.88 632 VAL A C 1
ATOM 5028 O O . VAL A 1 632 ? 4.785 -27.484 -19.844 1 95.88 632 VAL A O 1
ATOM 5031 N N . LEU A 1 633 ? 4.293 -29.625 -19.375 1 94.88 633 LEU A N 1
ATOM 5032 C CA . LEU A 1 633 ? 2.867 -29.344 -19.312 1 94.88 633 LEU A CA 1
ATOM 5033 C C . LEU A 1 633 ? 2.57 -28.344 -18.188 1 94.88 633 LEU A C 1
ATOM 5035 O O . LEU A 1 633 ? 3.014 -28.547 -17.047 1 94.88 633 LEU A O 1
ATOM 5039 N N . PRO A 1 634 ? 1.857 -27.234 -18.484 1 94.5 634 PRO A N 1
ATOM 5040 C CA . PRO A 1 634 ? 1.571 -26.203 -17.484 1 94.5 634 PRO A CA 1
ATOM 5041 C C . PRO A 1 634 ? 0.347 -26.516 -16.625 1 94.5 634 PRO A C 1
ATOM 5043 O O . PRO A 1 634 ? -0.718 -25.922 -16.828 1 94.5 634 PRO A O 1
ATOM 5046 N N . LEU A 1 635 ? 0.495 -27.312 -15.648 1 93 635 LEU A N 1
ATOM 5047 C CA . LEU A 1 635 ? -0.618 -27.797 -14.836 1 93 635 LEU A CA 1
ATOM 5048 C C . LEU A 1 635 ? -1.121 -26.703 -13.898 1 93 635 LEU A C 1
ATOM 5050 O O . LEU A 1 635 ? -2.309 -26.656 -13.57 1 93 635 LEU A O 1
ATOM 5054 N N . ALA A 1 636 ? -0.212 -25.906 -13.43 1 91.81 636 ALA A N 1
ATOM 5055 C CA . ALA A 1 636 ? -0.577 -24.844 -12.5 1 91.81 636 ALA A CA 1
ATOM 5056 C C . ALA A 1 636 ? -0.077 -23.484 -12.984 1 91.81 636 ALA A C 1
ATOM 5058 O O . ALA A 1 636 ? 0.988 -23.391 -13.602 1 91.81 636 ALA A O 1
ATOM 5059 N N . THR A 1 637 ? -0.907 -22.406 -12.68 1 91.12 637 THR A N 1
ATOM 5060 C CA . THR A 1 637 ? -0.528 -21.062 -13.07 1 91.12 637 THR A CA 1
ATOM 5061 C C . THR A 1 637 ? -0.21 -20.203 -11.844 1 91.12 637 THR A C 1
ATOM 5063 O O . THR A 1 637 ? -0.575 -19.031 -11.789 1 91.12 637 THR A O 1
ATOM 5066 N N . ALA A 1 638 ? 0.356 -20.781 -10.836 1 89.38 638 ALA A N 1
ATOM 5067 C CA . ALA A 1 638 ? 0.738 -20.062 -9.625 1 89.38 638 ALA A CA 1
ATOM 5068 C C . ALA A 1 638 ? 1.762 -18.969 -9.93 1 89.38 638 ALA A C 1
ATOM 5070 O O . ALA A 1 638 ? 1.788 -17.938 -9.273 1 89.38 638 ALA A O 1
ATOM 5071 N N . CYS A 1 639 ? 2.602 -19.234 -10.93 1 93.5 639 CYS A N 1
ATOM 5072 C CA . CYS A 1 639 ? 3.596 -18.25 -11.32 1 93.5 639 CYS A CA 1
ATOM 5073 C C . CYS A 1 639 ? 2.928 -16.953 -11.789 1 93.5 639 CYS A C 1
ATOM 5075 O O . CYS A 1 639 ? 3.426 -15.867 -11.531 1 93.5 639 CYS A O 1
ATOM 5077 N N . CYS A 1 640 ? 1.809 -17.078 -12.453 1 93.56 640 CYS A N 1
ATOM 5078 C CA . CYS A 1 640 ? 1.069 -15.898 -12.891 1 93.56 640 CYS A CA 1
ATOM 5079 C C . CYS A 1 640 ? 0.525 -15.117 -11.703 1 93.56 640 CYS A C 1
ATOM 5081 O O . CYS A 1 640 ? 0.573 -13.891 -11.68 1 93.56 640 CYS A O 1
ATOM 5083 N N . GLU A 1 641 ? 0.029 -15.805 -10.734 1 90.19 641 GLU A N 1
ATOM 5084 C CA . GLU A 1 641 ? -0.481 -15.164 -9.531 1 90.19 641 GLU A CA 1
ATOM 5085 C C . GLU A 1 641 ? 0.624 -14.398 -8.805 1 90.19 641 GLU A C 1
ATOM 5087 O O . GLU A 1 641 ? 0.408 -13.281 -8.328 1 90.19 641 GLU A O 1
ATOM 5092 N N . ARG A 1 642 ? 1.709 -15.055 -8.695 1 92.38 642 ARG A N 1
ATOM 5093 C CA . ARG A 1 642 ? 2.859 -14.391 -8.086 1 92.38 642 ARG A CA 1
ATOM 5094 C C . ARG A 1 642 ? 3.307 -13.203 -8.922 1 92.38 642 ARG A C 1
ATOM 5096 O O . ARG A 1 642 ? 3.76 -12.188 -8.383 1 92.38 642 ARG A O 1
ATOM 5103 N N . GLY A 1 643 ? 3.219 -13.414 -10.203 1 95.44 643 GLY A N 1
ATOM 5104 C CA . GLY A 1 643 ? 3.51 -12.305 -11.102 1 95.44 643 GLY A CA 1
ATOM 5105 C C . GLY A 1 643 ? 2.607 -11.102 -10.883 1 95.44 643 GLY A C 1
ATOM 5106 O O . GLY A 1 643 ? 3.072 -9.961 -10.898 1 95.44 643 GLY A O 1
ATOM 5107 N N . PHE A 1 644 ? 1.357 -11.328 -10.609 1 93.62 644 PHE A N 1
ATOM 5108 C CA . PHE A 1 644 ? 0.422 -10.242 -10.344 1 93.62 644 PHE A CA 1
ATOM 5109 C C . PHE A 1 644 ? 0.756 -9.555 -9.023 1 93.62 644 PHE A C 1
ATOM 5111 O O . PHE A 1 644 ? 0.594 -8.336 -8.898 1 93.62 644 PHE A O 1
ATOM 5118 N N . SER A 1 645 ? 1.129 -10.359 -8.102 1 92.69 645 SER A N 1
ATOM 5119 C CA . SER A 1 645 ? 1.576 -9.773 -6.848 1 92.69 645 SER A CA 1
ATOM 5120 C C . SER A 1 645 ? 2.748 -8.82 -7.07 1 92.69 645 SER A C 1
ATOM 5122 O O . SER A 1 645 ? 2.789 -7.73 -6.5 1 92.69 645 SER A O 1
ATOM 5124 N N . THR A 1 646 ? 3.688 -9.273 -7.852 1 96.19 646 THR A N 1
ATOM 5125 C CA . THR A 1 646 ? 4.832 -8.438 -8.195 1 96.19 646 THR A CA 1
ATOM 5126 C C . THR A 1 646 ? 4.379 -7.176 -8.922 1 96.19 646 THR A C 1
ATOM 5128 O O . THR A 1 646 ? 4.859 -6.078 -8.633 1 96.19 646 THR A O 1
ATOM 5131 N N . LEU A 1 647 ? 3.488 -7.383 -9.852 1 96.75 647 LEU A N 1
ATOM 5132 C CA . LEU A 1 647 ? 2.943 -6.266 -10.617 1 96.75 647 LEU A CA 1
ATOM 5133 C C . LEU A 1 647 ? 2.326 -5.227 -9.688 1 96.75 647 LEU A C 1
ATOM 5135 O O . LEU A 1 647 ? 2.562 -4.023 -9.852 1 96.75 647 LEU A O 1
ATOM 5139 N N . LYS A 1 648 ? 1.633 -5.656 -8.719 1 93 648 LYS A N 1
ATOM 5140 C CA . LYS A 1 648 ? 0.942 -4.758 -7.801 1 93 648 LYS A CA 1
ATOM 5141 C C . LYS A 1 648 ? 1.932 -4.039 -6.887 1 93 648 LYS A C 1
ATOM 5143 O O . LYS A 1 648 ? 1.71 -2.889 -6.508 1 93 648 LYS A O 1
ATOM 5148 N N . ARG A 1 649 ? 2.965 -4.684 -6.562 1 93.19 649 ARG A N 1
ATOM 5149 C CA . ARG A 1 649 ? 3.98 -4.062 -5.719 1 93.19 649 ARG A CA 1
ATOM 5150 C C . ARG A 1 649 ? 4.758 -3 -6.488 1 93.19 649 ARG A C 1
ATOM 5152 O O . ARG A 1 649 ? 5.129 -1.966 -5.93 1 93.19 649 ARG A O 1
ATOM 5159 N N . ILE A 1 650 ? 5.012 -3.305 -7.691 1 95.94 650 ILE A N 1
ATOM 5160 C CA . ILE A 1 650 ? 5.777 -2.379 -8.523 1 95.94 650 ILE A CA 1
ATOM 5161 C C . ILE A 1 650 ? 4.891 -1.206 -8.938 1 95.94 650 ILE A C 1
ATOM 5163 O O . ILE A 1 650 ? 5.262 -0.045 -8.75 1 95.94 650 ILE A O 1
ATOM 5167 N N . LYS A 1 651 ? 3.775 -1.535 -9.547 1 94.69 651 LYS A N 1
ATOM 5168 C CA . LYS A 1 651 ? 2.838 -0.509 -9.992 1 94.69 651 LYS A CA 1
ATOM 5169 C C . LYS A 1 651 ? 1.79 -0.222 -8.914 1 94.69 651 LYS A C 1
ATOM 5171 O O . LYS A 1 651 ? 0.621 -0.58 -9.07 1 94.69 651 LYS A O 1
ATOM 5176 N N . SER A 1 652 ? 2.236 0.462 -7.957 1 89.06 652 SER A N 1
ATOM 5177 C CA . SER A 1 652 ? 1.369 0.841 -6.848 1 89.06 652 SER A CA 1
ATOM 5178 C C . SER A 1 652 ? 0.501 2.041 -7.207 1 89.06 652 SER A C 1
ATOM 5180 O O . SER A 1 652 ? 0.552 2.533 -8.336 1 89.06 652 SER A O 1
ATOM 5182 N N . ASP A 1 653 ? -0.251 2.555 -6.285 1 83.38 653 ASP A N 1
ATOM 5183 C CA . ASP A 1 653 ? -1.114 3.711 -6.5 1 83.38 653 ASP A CA 1
ATOM 5184 C C . ASP A 1 653 ? -0.29 4.977 -6.738 1 83.38 653 ASP A C 1
ATOM 5186 O O . ASP A 1 653 ? -0.74 5.898 -7.418 1 83.38 653 ASP A O 1
ATOM 5190 N N . TRP A 1 654 ? 0.901 4.902 -6.223 1 81.44 654 TRP A N 1
ATOM 5191 C CA . TRP A 1 654 ? 1.771 6.066 -6.359 1 81.44 654 TRP A CA 1
ATOM 5192 C C . TRP A 1 654 ? 2.537 6.02 -7.68 1 81.44 654 TRP A C 1
ATOM 5194 O O . TRP A 1 654 ? 3.143 7.016 -8.086 1 81.44 654 TRP A O 1
ATOM 5204 N N . ARG A 1 655 ? 2.469 4.852 -8.328 1 90.12 655 ARG A N 1
ATOM 5205 C CA . ARG A 1 655 ? 3.141 4.66 -9.609 1 90.12 655 ARG A CA 1
ATOM 5206 C C . ARG A 1 655 ? 2.172 4.133 -10.664 1 90.12 655 ARG A C 1
ATOM 5208 O O . ARG A 1 655 ? 2.512 3.232 -11.43 1 90.12 655 ARG A O 1
ATOM 5215 N N . SER A 1 656 ? 1.021 4.605 -10.617 1 86.75 656 SER A N 1
ATOM 5216 C CA . SER A 1 656 ? -0.052 4.07 -11.453 1 86.75 656 SER A CA 1
ATOM 5217 C C . SER A 1 656 ? 0.125 4.473 -12.914 1 86.75 656 SER A C 1
ATOM 5219 O O . SER A 1 656 ? -0.495 3.889 -13.805 1 86.75 656 SER A O 1
ATOM 5221 N N . ARG A 1 657 ? 1.099 5.402 -13.234 1 86.56 657 ARG A N 1
ATOM 5222 C CA . ARG A 1 657 ? 1.264 5.91 -14.594 1 86.56 657 ARG A CA 1
ATOM 5223 C C . ARG A 1 657 ? 2.35 5.145 -15.336 1 86.56 657 ARG A C 1
ATOM 5225 O O . ARG A 1 657 ? 2.623 5.422 -16.5 1 86.56 657 ARG A O 1
ATOM 5232 N N . LEU A 1 658 ? 2.953 4.215 -14.68 1 91.12 658 LEU A N 1
ATOM 5233 C CA . LEU A 1 658 ? 4 3.422 -15.312 1 91.12 658 LEU A CA 1
ATOM 5234 C C . LEU A 1 658 ? 3.49 2.771 -16.594 1 91.12 658 LEU A C 1
ATOM 5236 O O . LEU A 1 658 ? 2.432 2.141 -16.594 1 91.12 658 LEU A O 1
ATOM 5240 N N . GLY A 1 659 ? 4.262 2.969 -17.656 1 92.12 659 GLY A N 1
ATOM 5241 C CA . GLY A 1 659 ? 3.912 2.316 -18.906 1 92.12 659 GLY A CA 1
ATOM 5242 C C . GLY A 1 659 ? 4.148 0.818 -18.891 1 92.12 659 GLY A C 1
ATOM 5243 O O . GLY A 1 659 ? 4.941 0.321 -18.094 1 92.12 659 GLY A O 1
ATOM 5244 N N . THR A 1 660 ? 3.51 0.084 -19.781 1 93 660 THR A N 1
ATOM 5245 C CA . THR A 1 660 ? 3.566 -1.373 -19.812 1 93 660 THR A CA 1
ATOM 5246 C C . THR A 1 660 ? 4.98 -1.853 -20.141 1 93 660 THR A C 1
ATOM 5248 O O . THR A 1 660 ? 5.438 -2.863 -19.594 1 93 660 THR A O 1
ATOM 5251 N N . GLU A 1 661 ? 5.676 -1.161 -20.969 1 94.56 661 GLU A N 1
ATOM 5252 C CA . GLU A 1 661 ? 7.035 -1.555 -21.328 1 94.56 661 GLU A CA 1
ATOM 5253 C C . GLU A 1 661 ? 7.977 -1.437 -20.141 1 94.56 661 GLU A C 1
ATOM 5255 O O . GLU A 1 661 ? 8.773 -2.338 -19.875 1 94.56 661 GLU A O 1
ATOM 5260 N N . THR A 1 662 ? 7.895 -0.275 -19.516 1 96.06 662 THR A N 1
ATOM 5261 C CA . THR A 1 662 ? 8.719 -0.075 -18.328 1 96.06 662 THR A CA 1
ATOM 5262 C C . THR A 1 662 ? 8.359 -1.087 -17.234 1 96.06 662 THR A C 1
ATOM 5264 O O . THR A 1 662 ? 9.234 -1.592 -16.531 1 96.06 662 THR A O 1
ATOM 5267 N N . LEU A 1 663 ? 7.07 -1.297 -17.125 1 96.75 663 LEU A N 1
ATOM 5268 C CA . LEU A 1 663 ? 6.598 -2.307 -16.188 1 96.75 663 LEU A CA 1
ATOM 5269 C C . LEU A 1 663 ? 7.191 -3.672 -16.5 1 96.75 663 LEU A C 1
ATOM 5271 O O . LEU A 1 663 ? 7.598 -4.406 -15.602 1 96.75 663 LEU A O 1
ATOM 5275 N N . ASP A 1 664 ? 7.227 -4.023 -17.734 1 97.75 664 ASP A N 1
ATOM 5276 C CA . ASP A 1 664 ? 7.812 -5.285 -18.188 1 97.75 664 ASP A CA 1
ATOM 5277 C C . ASP A 1 664 ? 9.273 -5.387 -17.766 1 97.75 664 ASP A C 1
ATOM 5279 O O . ASP A 1 664 ? 9.719 -6.43 -17.281 1 97.75 664 ASP A O 1
ATOM 5283 N N . HIS A 1 665 ? 10.062 -4.305 -18 1 97.94 665 HIS A N 1
ATOM 5284 C CA . HIS A 1 665 ? 11.469 -4.289 -17.625 1 97.94 665 HIS A CA 1
ATOM 5285 C C . HIS A 1 665 ? 11.648 -4.539 -16.125 1 97.94 665 HIS A C 1
ATOM 5287 O O . HIS A 1 665 ? 12.5 -5.34 -15.727 1 97.94 665 HIS A O 1
ATOM 5293 N N . LEU A 1 666 ? 10.883 -3.846 -15.383 1 98.19 666 LEU A N 1
ATOM 5294 C CA . LEU A 1 666 ? 10.984 -3.947 -13.93 1 98.19 666 LEU A CA 1
ATOM 5295 C C . LEU A 1 666 ? 10.586 -5.34 -13.453 1 98.19 666 LEU A C 1
ATOM 5297 O O . LEU A 1 666 ? 11.258 -5.922 -12.594 1 98.19 666 LEU A O 1
ATOM 5301 N N . MET A 1 667 ? 9.539 -5.922 -13.977 1 98.12 667 MET A N 1
ATOM 5302 C CA . MET A 1 667 ? 9.062 -7.242 -13.578 1 98.12 667 MET A CA 1
ATOM 5303 C C . MET A 1 667 ? 10.07 -8.32 -13.969 1 98.12 667 MET A C 1
ATOM 5305 O O . MET A 1 667 ? 10.312 -9.25 -13.195 1 98.12 667 MET A O 1
ATOM 5309 N N . ARG A 1 668 ? 10.609 -8.18 -15.164 1 98.19 668 ARG A N 1
ATOM 5310 C CA . ARG A 1 668 ? 11.586 -9.148 -15.633 1 98.19 668 ARG A CA 1
ATOM 5311 C C . ARG A 1 668 ? 12.773 -9.242 -14.68 1 98.19 668 ARG A C 1
ATOM 5313 O O . ARG A 1 668 ? 13.219 -10.344 -14.344 1 98.19 668 ARG A O 1
ATOM 5320 N N . ILE A 1 669 ? 13.273 -8.109 -14.266 1 98.25 669 ILE A N 1
ATOM 5321 C CA . ILE A 1 669 ? 14.414 -8.078 -13.352 1 98.25 669 ILE A CA 1
ATOM 5322 C C . ILE A 1 669 ? 13.984 -8.609 -11.984 1 98.25 669 ILE A C 1
ATOM 5324 O O . ILE A 1 669 ? 14.703 -9.398 -11.367 1 98.25 669 ILE A O 1
ATOM 5328 N N . SER A 1 670 ? 12.844 -8.195 -11.492 1 97.94 670 SER A N 1
ATOM 5329 C CA . SER A 1 670 ? 12.367 -8.586 -10.172 1 97.94 670 SER A CA 1
ATOM 5330 C C . SER A 1 670 ? 12.102 -10.086 -10.094 1 97.94 670 SER A C 1
ATOM 5332 O O . SER A 1 670 ? 12.422 -10.727 -9.094 1 97.94 670 SER A O 1
ATOM 5334 N N . ILE A 1 671 ? 11.562 -10.695 -11.109 1 97.38 671 ILE A N 1
ATOM 5335 C CA . ILE A 1 671 ? 11.117 -12.086 -11.078 1 97.38 671 ILE A CA 1
ATOM 5336 C C . ILE A 1 671 ? 12.273 -13 -11.453 1 97.38 671 ILE A C 1
ATOM 5338 O O . ILE A 1 671 ? 12.57 -13.961 -10.742 1 97.38 671 ILE A O 1
ATOM 5342 N N . ASP A 1 672 ? 12.922 -12.656 -12.586 1 96.12 672 ASP A N 1
ATOM 5343 C CA . ASP A 1 672 ? 13.867 -13.625 -13.141 1 96.12 672 ASP A CA 1
ATOM 5344 C C . ASP A 1 672 ? 15.297 -13.109 -13.062 1 96.12 672 ASP A C 1
ATOM 5346 O O . ASP A 1 672 ? 16.25 -13.844 -13.344 1 96.12 672 ASP A O 1
AT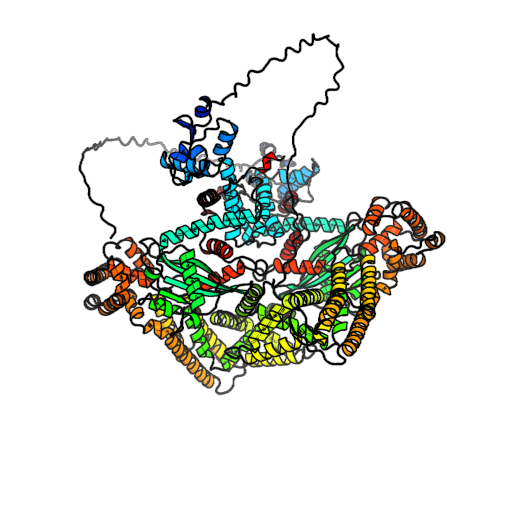OM 5350 N N . GLY A 1 673 ? 15.477 -11.836 -12.758 1 96.75 673 GLY A N 1
ATOM 5351 C CA . GLY A 1 673 ? 16.828 -11.305 -12.695 1 96.75 673 GLY A CA 1
ATOM 5352 C C . GLY A 1 673 ? 17.688 -11.961 -11.633 1 96.75 673 GLY A C 1
ATOM 5353 O O . GLY A 1 673 ? 17.188 -12.32 -10.562 1 96.75 673 GLY A O 1
ATOM 5354 N N . PRO A 1 674 ? 18.938 -12.109 -11.945 1 95.75 674 PRO A N 1
ATOM 5355 C CA . PRO A 1 674 ? 19.844 -12.672 -10.93 1 95.75 674 PRO A CA 1
ATOM 5356 C C . PRO A 1 674 ? 19.984 -11.758 -9.703 1 95.75 674 PRO A C 1
ATOM 5358 O O . PRO A 1 674 ? 19.641 -10.578 -9.766 1 95.75 674 PRO A O 1
ATOM 5361 N N . ASP A 1 675 ? 20.422 -12.336 -8.656 1 95.25 675 ASP A N 1
ATOM 5362 C CA . ASP A 1 675 ? 20.703 -11.531 -7.465 1 95.25 675 ASP A CA 1
ATOM 5363 C C . ASP A 1 675 ? 21.797 -10.5 -7.742 1 95.25 675 ASP A C 1
ATOM 5365 O O . ASP A 1 675 ? 22.609 -10.672 -8.656 1 95.25 675 ASP A O 1
ATOM 5369 N N . LEU A 1 676 ? 21.797 -9.461 -6.984 1 95.25 676 LEU A N 1
ATOM 5370 C CA . LEU A 1 676 ? 22.703 -8.336 -7.203 1 95.25 676 LEU A CA 1
ATOM 5371 C C . LEU A 1 676 ? 24.156 -8.805 -7.254 1 95.25 676 LEU A C 1
ATOM 5373 O O . LEU A 1 676 ? 24.953 -8.305 -8.055 1 95.25 676 LEU A O 1
ATOM 5377 N N . GLU A 1 677 ? 24.531 -9.766 -6.445 1 91.19 677 GLU A N 1
ATOM 5378 C CA . GLU A 1 677 ? 25.891 -10.273 -6.387 1 91.19 677 GLU A CA 1
ATOM 5379 C C . GLU A 1 677 ? 26.297 -10.938 -7.699 1 91.19 677 GLU A C 1
ATOM 5381 O O . GLU A 1 677 ? 27.438 -10.82 -8.141 1 91.19 677 GLU A O 1
ATOM 5386 N N . SER A 1 678 ? 25.328 -11.562 -8.328 1 92.94 678 SER A N 1
ATOM 5387 C CA . SER A 1 678 ? 25.594 -12.32 -9.539 1 92.94 678 SER A CA 1
ATOM 5388 C C . SER A 1 678 ? 25.344 -11.484 -10.789 1 92.94 678 SER A C 1
ATOM 5390 O O . SER A 1 678 ? 25.672 -11.898 -11.898 1 92.94 678 SER A O 1
ATOM 5392 N N . TYR A 1 679 ? 24.797 -10.344 -10.609 1 95.56 679 TYR A N 1
ATOM 5393 C CA . TYR A 1 679 ? 24.484 -9.461 -11.734 1 95.56 679 TYR A CA 1
ATOM 5394 C C . TYR A 1 679 ? 25.766 -8.922 -12.359 1 95.56 679 TYR A C 1
ATOM 5396 O O . TYR A 1 679 ? 26.641 -8.398 -11.656 1 95.56 679 TYR A O 1
ATOM 5404 N N . ASN A 1 680 ? 25.859 -9.086 -13.648 1 91.44 680 ASN A N 1
ATOM 5405 C CA . ASN A 1 680 ? 26.984 -8.555 -14.414 1 91.44 680 ASN A CA 1
ATOM 5406 C C . ASN A 1 680 ? 26.609 -7.254 -15.125 1 91.44 680 ASN A C 1
ATOM 5408 O O . ASN A 1 680 ? 26.016 -7.277 -16.188 1 91.44 680 ASN A O 1
ATOM 5412 N N . ALA A 1 681 ? 27.125 -6.188 -14.695 1 93.88 681 ALA A N 1
ATOM 5413 C CA . ALA A 1 681 ? 26.781 -4.867 -15.211 1 93.88 681 ALA A CA 1
ATOM 5414 C C . ALA A 1 681 ? 27.516 -4.578 -16.516 1 93.88 681 ALA A C 1
ATOM 5416 O O . ALA A 1 681 ? 27.078 -3.73 -17.297 1 93.88 681 ALA A O 1
ATOM 5417 N N . ALA A 1 682 ? 28.547 -5.262 -16.734 1 90.38 682 ALA A N 1
ATOM 5418 C CA . ALA A 1 682 ? 29.391 -4.98 -17.906 1 90.38 682 ALA A CA 1
ATOM 5419 C C . ALA A 1 682 ? 28.625 -5.242 -19.203 1 90.38 682 ALA A C 1
ATOM 5421 O O . ALA A 1 682 ? 28.734 -4.469 -20.156 1 90.38 682 ALA A O 1
ATOM 5422 N N . ARG A 1 683 ? 27.891 -6.34 -19.172 1 91.12 683 ARG A N 1
ATOM 5423 C CA . ARG A 1 683 ? 27.125 -6.684 -20.375 1 91.12 683 ARG A CA 1
ATOM 5424 C C . ARG A 1 683 ? 26.031 -5.645 -20.641 1 91.12 683 ARG A C 1
ATOM 5426 O O . ARG A 1 683 ? 25.812 -5.262 -21.797 1 91.12 683 ARG A O 1
ATOM 5433 N N . ALA A 1 684 ? 25.391 -5.258 -19.641 1 94.06 684 ALA A N 1
ATOM 5434 C CA . ALA A 1 684 ? 24.328 -4.27 -19.781 1 94.06 684 ALA A CA 1
ATOM 5435 C C . ALA A 1 684 ? 24.891 -2.914 -20.203 1 94.06 684 ALA A C 1
ATOM 5437 O O . ALA A 1 684 ? 24.266 -2.205 -21 1 94.06 684 ALA A O 1
ATOM 5438 N N . LEU A 1 685 ? 26 -2.568 -19.625 1 92.25 685 LEU A N 1
ATOM 5439 C CA . LEU A 1 685 ? 26.656 -1.317 -19.984 1 92.25 685 LEU A CA 1
ATOM 5440 C C . LEU A 1 685 ? 27.031 -1.296 -21.453 1 92.25 685 LEU A C 1
ATOM 5442 O O . LEU A 1 685 ? 26.828 -0.285 -22.141 1 92.25 685 LEU A O 1
ATOM 5446 N N . GLN A 1 686 ? 27.516 -2.373 -21.875 1 86.12 686 GLN A N 1
ATOM 5447 C CA . GLN A 1 686 ? 27.875 -2.477 -23.281 1 86.12 686 GLN A CA 1
ATOM 5448 C C . GLN A 1 686 ? 26.641 -2.309 -24.188 1 86.12 686 GLN A C 1
ATOM 5450 O O . GLN A 1 686 ? 26.703 -1.607 -25.203 1 86.12 686 GLN A O 1
ATOM 5455 N N . HIS A 1 687 ? 25.641 -3.004 -23.812 1 90.31 687 HIS A N 1
ATOM 5456 C CA . HIS A 1 687 ? 24.391 -2.891 -24.562 1 90.31 687 HIS A CA 1
ATOM 5457 C C . HIS A 1 687 ? 23.906 -1.446 -24.609 1 90.31 687 HIS A C 1
ATOM 5459 O O . HIS A 1 687 ? 23.453 -0.968 -25.641 1 90.31 687 HIS A O 1
ATOM 5465 N N . TRP A 1 688 ? 23.969 -0.811 -23.453 1 89.5 688 TRP A N 1
ATOM 5466 C CA . TRP A 1 688 ? 23.547 0.581 -23.328 1 89.5 688 TRP A CA 1
ATOM 5467 C C . TRP A 1 688 ? 24.406 1.493 -24.188 1 89.5 688 TRP A C 1
ATOM 5469 O O . TRP A 1 688 ? 23.906 2.422 -24.828 1 89.5 688 TRP A O 1
ATOM 5479 N N . TRP A 1 689 ? 25.609 1.202 -24.141 1 80.81 689 TRP A N 1
ATOM 5480 C CA . TRP A 1 689 ? 26.562 2.012 -24.875 1 80.81 689 TRP A CA 1
ATOM 5481 C C . TRP A 1 689 ? 26.344 1.873 -26.391 1 80.81 689 TRP A C 1
ATOM 5483 O O . TRP A 1 689 ? 26.438 2.857 -27.125 1 80.81 689 TRP A O 1
ATOM 5493 N N . ASP A 1 690 ? 26.016 0.704 -26.797 1 78.06 690 ASP A N 1
ATOM 5494 C CA . ASP A 1 690 ? 25.828 0.393 -28.203 1 78.06 690 ASP A CA 1
ATOM 5495 C C . ASP A 1 690 ? 24.531 0.987 -28.734 1 78.06 690 ASP A C 1
ATOM 5497 O O . ASP A 1 690 ? 24.453 1.358 -29.906 1 78.06 690 ASP A O 1
ATOM 5501 N N . LYS A 1 691 ? 23.5 0.921 -27.969 1 73.12 691 LYS A N 1
ATOM 5502 C CA . LYS A 1 691 ? 22.203 1.421 -28.375 1 73.12 691 LYS A CA 1
ATOM 5503 C C . LYS A 1 691 ? 22.219 2.936 -28.562 1 73.12 691 LYS A C 1
ATOM 5505 O O . LYS A 1 691 ? 21.438 3.486 -29.328 1 73.12 691 LYS A O 1
ATOM 5510 N N . GLY A 1 692 ? 22.844 3.664 -27.672 1 59.59 692 GLY A N 1
ATOM 5511 C CA . GLY A 1 692 ? 22.859 5.117 -27.719 1 59.59 692 GLY A CA 1
ATOM 5512 C C . GLY A 1 692 ? 23.438 5.672 -29 1 59.59 692 GLY A C 1
ATOM 5513 O O . GLY A 1 692 ? 24.516 5.234 -29.438 1 59.59 692 GLY A O 1
ATOM 5514 N N . GLU A 1 693 ? 22.547 6.09 -29.938 1 45.34 693 GLU A N 1
ATOM 5515 C CA . GLU A 1 693 ? 22.969 6.742 -31.172 1 45.34 693 GLU A CA 1
ATOM 5516 C C . GLU A 1 693 ? 23.906 7.914 -30.891 1 45.34 693 GLU A C 1
ATOM 5518 O O . GLU A 1 693 ? 24.844 8.172 -31.656 1 45.34 693 GLU A O 1
ATOM 5523 N N . ARG A 1 694 ? 23.5 8.883 -29.906 1 42.78 694 ARG A N 1
ATOM 5524 C CA . ARG A 1 694 ? 24.266 10.109 -29.703 1 42.78 694 ARG A CA 1
ATOM 5525 C C . ARG A 1 694 ? 25.406 9.891 -28.703 1 42.78 694 ARG A C 1
ATOM 5527 O O . ARG A 1 694 ? 25.312 9.008 -27.844 1 42.78 694 ARG A O 1
ATOM 5534 N N . GLN A 1 695 ? 26.547 10.5 -28.812 1 41.06 695 GLN A N 1
ATOM 5535 C CA . GLN A 1 695 ? 27.734 10.508 -27.969 1 41.06 695 GLN A CA 1
ATOM 5536 C C . GLN A 1 695 ? 27.359 10.703 -26.5 1 41.06 695 GLN A C 1
ATOM 5538 O O . GLN A 1 695 ? 26.797 11.727 -26.125 1 41.06 695 GLN A O 1
ATOM 5543 N N . ARG A 1 696 ? 27.062 9.688 -25.703 1 50.03 696 ARG A N 1
ATOM 5544 C CA . ARG A 1 696 ? 26.812 9.805 -24.266 1 50.03 696 ARG A CA 1
ATOM 5545 C C . ARG A 1 696 ? 27.984 10.469 -23.547 1 50.03 696 ARG A C 1
ATOM 5547 O O . ARG A 1 696 ? 29.141 10.242 -23.906 1 50.03 696 ARG A O 1
ATOM 5554 N N . ARG A 1 697 ? 27.844 11.703 -23.047 1 41.16 697 ARG A N 1
ATOM 5555 C CA . ARG A 1 697 ? 28.859 12.523 -22.406 1 41.16 697 ARG A CA 1
ATOM 5556 C C . ARG A 1 697 ? 28.891 12.297 -20.906 1 41.16 697 ARG A C 1
ATOM 5558 O O . ARG A 1 697 ? 28.391 13.117 -20.141 1 41.16 697 ARG A O 1
ATOM 5565 N N . PRO A 1 698 ? 29.391 11.18 -20.406 1 45.38 698 PRO A N 1
ATOM 5566 C CA . PRO A 1 698 ? 29.438 10.953 -18.953 1 45.38 698 PRO A CA 1
ATOM 5567 C C . PRO A 1 698 ? 30.141 12.078 -18.203 1 45.38 698 PRO A C 1
ATOM 5569 O O . PRO A 1 698 ? 29.828 12.344 -17.047 1 45.38 698 PRO A O 1
ATOM 5572 N N . GLU A 1 699 ? 31.266 12.625 -18.719 1 40.81 699 GLU A N 1
ATOM 5573 C CA . GLU A 1 699 ? 32.062 13.641 -18.031 1 40.81 699 GLU A CA 1
ATOM 5574 C C . GLU A 1 699 ? 31.672 15.047 -18.484 1 40.81 699 GLU A C 1
ATOM 5576 O O . GLU A 1 699 ? 32.375 16.016 -18.172 1 40.81 699 GLU A O 1
ATOM 5581 N N . PHE A 1 700 ? 30.672 15.297 -19.047 1 37.59 700 PHE A N 1
ATOM 5582 C CA . PHE A 1 700 ? 30.5 16.594 -19.688 1 37.59 700 PHE A CA 1
ATOM 5583 C C . PHE A 1 700 ? 30.359 17.703 -18.656 1 37.59 700 PHE A C 1
ATOM 5585 O O . PHE A 1 700 ? 30.75 18.844 -18.891 1 37.59 700 PHE A O 1
ATOM 5592 N N . GLN A 1 701 ? 29.891 17.422 -17.5 1 36.25 701 GLN A N 1
ATOM 5593 C CA . GLN A 1 701 ? 29.672 18.562 -16.625 1 36.25 701 GLN A CA 1
ATOM 5594 C C . GLN A 1 701 ? 31 19.078 -16.062 1 36.25 701 GLN A C 1
ATOM 5596 O O . GLN A 1 701 ? 31.016 20.078 -15.328 1 36.25 701 GLN A O 1
ATOM 5601 N N . LEU A 1 702 ? 32.094 18.406 -16.234 1 33.62 702 LEU A N 1
ATOM 5602 C CA . LEU A 1 702 ? 33.312 19 -15.656 1 33.62 702 LEU A CA 1
ATOM 5603 C C . LEU A 1 702 ? 33.625 20.328 -16.328 1 33.62 702 LEU A C 1
ATOM 5605 O O . LEU A 1 702 ? 34.344 21.156 -15.75 1 33.62 702 LEU A O 1
ATOM 5609 N N . GLN A 1 703 ? 33.406 20.484 -17.562 1 29.78 703 GLN A N 1
ATOM 5610 C CA . GLN A 1 703 ? 34 21.656 -18.203 1 29.78 703 GLN A CA 1
ATOM 5611 C C . GLN A 1 703 ? 33.219 22.922 -17.859 1 29.78 703 GLN A C 1
ATOM 5613 O O . GLN A 1 703 ? 33.625 24.031 -18.203 1 29.78 703 GLN A O 1
ATOM 5618 N N . ARG A 1 704 ? 32 22.844 -17.562 1 28.44 704 ARG A N 1
ATOM 5619 C CA . ARG A 1 704 ? 31.328 24.125 -17.406 1 28.44 704 ARG A CA 1
ATOM 5620 C C . ARG A 1 704 ? 31.641 24.734 -16.047 1 28.44 704 ARG A C 1
ATOM 5622 O O . ARG A 1 704 ? 31.062 25.766 -15.672 1 28.44 704 ARG A O 1
ATOM 5629 N N . LYS A 1 705 ? 32.469 24.062 -15.211 1 24.39 705 LYS A N 1
ATOM 5630 C CA . LYS A 1 705 ? 32.906 24.969 -14.156 1 24.39 705 LYS A CA 1
ATOM 5631 C C . LYS A 1 705 ? 34.031 25.891 -14.648 1 24.39 705 LYS A C 1
ATOM 5633 O O . LYS A 1 705 ? 34.969 25.422 -15.273 1 24.39 705 LYS A O 1
ATOM 5638 N N . MET B 1 1 ? 15.992 -26.891 -45.625 1 15.2 1 MET B N 1
ATOM 5639 C CA . MET B 1 1 ? 17.047 -27.703 -46.219 1 15.2 1 MET B CA 1
ATOM 5640 C C . MET B 1 1 ? 18.359 -27.562 -45.469 1 15.2 1 MET B C 1
ATOM 5642 O O . MET B 1 1 ? 19.391 -28.062 -45.906 1 15.2 1 MET B O 1
ATOM 5646 N N . ALA B 1 2 ? 18.469 -26.531 -44.781 1 14.58 2 ALA B N 1
ATOM 5647 C CA . ALA B 1 2 ? 19.891 -26.25 -44.625 1 14.58 2 ALA B CA 1
ATOM 5648 C C . ALA B 1 2 ? 20.625 -27.438 -44 1 14.58 2 ALA B C 1
ATOM 5650 O O . ALA B 1 2 ? 20.094 -28.109 -43.125 1 14.58 2 ALA B O 1
ATOM 5651 N N . GLY B 1 3 ? 21.859 -27.703 -44.5 1 14.77 3 GLY B N 1
ATOM 5652 C CA . GLY B 1 3 ? 22.859 -28.641 -45 1 14.77 3 GLY B CA 1
ATOM 5653 C C . GLY B 1 3 ? 23.656 -29.312 -43.906 1 14.77 3 GLY B C 1
ATOM 5654 O O . GLY B 1 3 ? 23.516 -28.984 -42.719 1 14.77 3 GLY B O 1
ATOM 5655 N N . LYS B 1 4 ? 25.078 -29.625 -44.125 1 15.01 4 LYS B N 1
ATOM 5656 C CA . LYS B 1 4 ? 25.984 -30.75 -44.344 1 15.01 4 LYS B CA 1
ATOM 5657 C C . LYS B 1 4 ? 26.859 -30.984 -43.125 1 15.01 4 LYS B C 1
ATOM 5659 O O . LYS B 1 4 ? 27.156 -32.125 -42.781 1 15.01 4 LYS B O 1
ATOM 5664 N N . ILE B 1 5 ? 27.734 -30.031 -42.656 1 15.48 5 ILE B N 1
ATOM 5665 C CA . ILE B 1 5 ? 29.156 -30.359 -42.781 1 15.48 5 ILE B CA 1
ATOM 5666 C C . ILE B 1 5 ? 29.484 -31.578 -41.938 1 15.48 5 ILE B C 1
ATOM 5668 O O . ILE B 1 5 ? 28.875 -31.812 -40.906 1 15.48 5 ILE B O 1
ATOM 5672 N N . THR B 1 6 ? 30.75 -32.281 -42.094 1 14.9 6 THR B N 1
ATOM 5673 C CA . THR B 1 6 ? 31.672 -33.312 -42.562 1 14.9 6 THR B CA 1
ATOM 5674 C C . THR B 1 6 ? 32.344 -34 -41.406 1 14.9 6 THR B C 1
ATOM 5676 O O . THR B 1 6 ? 32.25 -33.562 -40.25 1 14.9 6 THR B O 1
ATOM 5679 N N . HIS B 1 7 ? 33.812 -34.219 -41.562 1 14.63 7 HIS B N 1
ATOM 5680 C CA . HIS B 1 7 ? 34.75 -35.344 -41.75 1 14.63 7 HIS B CA 1
ATOM 5681 C C . HIS B 1 7 ? 35.438 -35.719 -40.469 1 14.63 7 HIS B C 1
ATOM 5683 O O . HIS B 1 7 ? 35.438 -36.906 -40.094 1 14.63 7 HIS B O 1
ATOM 5689 N N . PHE B 1 8 ? 36.781 -35.156 -40.125 1 14.75 8 PHE B N 1
ATOM 5690 C CA . PHE B 1 8 ? 38.062 -35.781 -40.375 1 14.75 8 PHE B CA 1
ATOM 5691 C C . PHE B 1 8 ? 38.531 -36.594 -39.188 1 14.75 8 PHE B C 1
ATOM 5693 O O . PHE B 1 8 ? 38.031 -36.375 -38.062 1 14.75 8 PHE B O 1
ATOM 5700 N N . PHE B 1 9 ? 39.969 -36.594 -38.969 1 14.84 9 PHE B N 1
ATOM 5701 C CA . PHE B 1 9 ? 41.094 -37.562 -39 1 14.84 9 PHE B CA 1
ATOM 5702 C C . PHE B 1 9 ? 41.406 -38.062 -37.594 1 14.84 9 PHE B C 1
ATOM 5704 O O . PHE B 1 9 ? 40.906 -37.531 -36.625 1 14.84 9 PHE B O 1
ATOM 5711 N N . SER B 1 10 ? 42.781 -37.938 -37.125 1 14.52 10 SER B N 1
ATOM 5712 C CA . SER B 1 10 ? 43.906 -38.875 -37.125 1 14.52 10 SER B CA 1
ATOM 5713 C C . SER B 1 10 ? 44.156 -39.438 -35.75 1 14.52 10 SER B C 1
ATOM 5715 O O . SER B 1 10 ? 43.688 -38.875 -34.75 1 14.52 10 SER B O 1
ATOM 5717 N N . SER B 1 11 ? 45.531 -39.688 -35.406 1 14.94 11 SER B N 1
ATOM 5718 C CA . SER B 1 11 ? 46.406 -40.812 -35.156 1 14.94 11 SER B CA 1
ATOM 5719 C C . SER B 1 11 ? 46.656 -41.031 -33.688 1 14.94 11 SER B C 1
ATOM 5721 O O . SER B 1 11 ? 46.312 -40.156 -32.844 1 14.94 11 SER B O 1
ATOM 5723 N N . LYS B 1 12 ? 48 -41.375 -33.188 1 14.72 12 LYS B N 1
ATOM 5724 C CA . LYS B 1 12 ? 48.844 -42.531 -32.875 1 14.72 12 LYS B CA 1
ATOM 5725 C C . LYS B 1 12 ? 49.188 -42.594 -31.391 1 14.72 12 LYS B C 1
ATOM 5727 O O . LYS B 1 12 ? 49 -43.594 -30.734 1 14.72 12 LYS B O 1
ATOM 5732 N N . SER B 1 13 ? 50.531 -42.125 -30.969 1 14.24 13 SER B N 1
ATOM 5733 C CA . SER B 1 13 ? 51.688 -42.938 -30.641 1 14.24 13 SER B CA 1
ATOM 5734 C C . SER B 1 13 ? 51.812 -43.125 -29.141 1 14.24 13 SER B C 1
ATOM 5736 O O . SER B 1 13 ? 50.844 -42.938 -28.391 1 14.24 13 SER B O 1
ATOM 5738 N N . GLY B 1 14 ? 53 -42.719 -28.516 1 14.22 14 GLY B N 1
ATOM 5739 C CA . GLY B 1 14 ? 54.062 -43.562 -27.969 1 14.22 14 GLY B CA 1
ATOM 5740 C C . GLY B 1 14 ? 53.906 -43.906 -26.5 1 14.22 14 GLY B C 1
ATOM 5741 O O . GLY B 1 14 ? 53.062 -43.312 -25.828 1 14.22 14 GLY B O 1
ATOM 5742 N N . LYS B 1 15 ? 55.125 -44.031 -25.641 1 15.16 15 LYS B N 1
ATOM 5743 C CA . LYS B 1 15 ? 56 -45.094 -25.125 1 15.16 15 LYS B CA 1
ATOM 5744 C C . LYS B 1 15 ? 55.875 -45.219 -23.609 1 15.16 15 LYS B C 1
ATOM 5746 O O . LYS B 1 15 ? 55.375 -44.312 -22.938 1 15.16 15 LYS B O 1
ATOM 5751 N N . GLU B 1 16 ? 57.062 -45.781 -22.875 1 14.93 16 GLU B N 1
ATOM 5752 C CA . GLU B 1 16 ? 57.656 -46.906 -22.172 1 14.93 16 GLU B CA 1
ATOM 5753 C C . GLU B 1 16 ? 57.906 -46.562 -20.703 1 14.93 16 GLU B C 1
ATOM 5755 O O . GLU B 1 16 ? 57.562 -47.344 -19.812 1 14.93 16 GLU B O 1
ATOM 5760 N N . SER B 1 17 ? 58.906 -45.625 -20.203 1 15.46 17 SER B N 1
ATOM 5761 C CA . SER B 1 17 ? 60 -46.219 -19.469 1 15.46 17 SER B CA 1
ATOM 5762 C C . SER B 1 17 ? 59.625 -46.469 -18.016 1 15.46 17 SER B C 1
ATOM 5764 O O . SER B 1 17 ? 58.75 -45.781 -17.469 1 15.46 17 SER B O 1
ATOM 5766 N N . GLN B 1 18 ? 60.5 -47.406 -17.125 1 15.97 18 GLN B N 1
ATOM 5767 C CA . GLN B 1 18 ? 60.719 -48.5 -16.172 1 15.97 18 GLN B CA 1
ATOM 5768 C C . GLN B 1 18 ? 61.094 -47.938 -14.797 1 15.97 18 GLN B C 1
ATOM 5770 O O . GLN B 1 18 ? 61.281 -48.688 -13.844 1 15.97 18 GLN B O 1
ATOM 5775 N N . ASP B 1 19 ? 61.156 -46.594 -14.445 1 16.66 19 ASP B N 1
ATOM 5776 C CA . ASP B 1 19 ? 62.25 -46.469 -13.5 1 16.66 19 ASP B CA 1
ATOM 5777 C C . ASP B 1 19 ? 62 -47.281 -12.227 1 16.66 19 ASP B C 1
ATOM 5779 O O . ASP B 1 19 ? 60.844 -47.406 -11.797 1 16.66 19 ASP B O 1
ATOM 5783 N N . LYS B 1 20 ? 63.156 -47.781 -11.453 1 17.25 20 LYS B N 1
ATOM 5784 C CA . LYS B 1 20 ? 63.812 -48.844 -10.664 1 17.25 20 LYS B CA 1
ATOM 5785 C C . LYS B 1 20 ? 63.5 -48.688 -9.18 1 17.25 20 LYS B C 1
ATOM 5787 O O . LYS B 1 20 ? 63.188 -47.594 -8.719 1 17.25 20 LYS B O 1
ATOM 5792 N N . GLU B 1 21 ? 63.594 -49.812 -8.352 1 18.39 21 GLU B N 1
ATOM 5793 C CA . GLU B 1 21 ? 63.25 -50.531 -7.129 1 18.39 21 GLU B CA 1
ATOM 5794 C C . GLU B 1 21 ? 64.125 -50.062 -5.957 1 18.39 21 GLU B C 1
ATOM 5796 O O . GLU B 1 21 ? 63.781 -50.312 -4.797 1 18.39 21 GLU B O 1
ATOM 5801 N N . PRO B 1 22 ? 65 -48.906 -5.863 1 18.72 22 PRO B N 1
ATOM 5802 C CA . PRO B 1 22 ? 66.188 -49.375 -5.059 1 18.72 22 PRO B CA 1
ATOM 5803 C C . PRO B 1 22 ? 65.812 -49.594 -3.59 1 18.72 22 PRO B C 1
ATOM 5805 O O . PRO B 1 22 ? 64.875 -48.969 -3.082 1 18.72 22 PRO B O 1
ATOM 5808 N N . SER B 1 23 ? 66.25 -50.75 -2.816 1 18.92 23 SER B N 1
ATOM 5809 C CA . SER B 1 23 ? 66.125 -51.656 -1.682 1 18.92 23 SER B CA 1
ATOM 5810 C C . SER B 1 23 ? 66.75 -51.062 -0.423 1 18.92 23 SER B C 1
ATOM 5812 O O . SER B 1 23 ? 66.688 -51.656 0.647 1 18.92 23 SER B O 1
ATOM 5814 N N . ASN B 1 24 ? 67.375 -49.781 -0.377 1 18.98 24 ASN B N 1
ATOM 5815 C CA . ASN B 1 24 ? 68.562 -49.75 0.466 1 18.98 24 ASN B CA 1
ATOM 5816 C C . ASN B 1 24 ? 68.25 -49.906 1.943 1 18.98 24 ASN B C 1
ATOM 5818 O O . ASN B 1 24 ? 67.125 -49.5 2.359 1 18.98 24 ASN B O 1
ATOM 5822 N N . GLY B 1 25 ? 69.062 -50.625 2.861 1 20.23 25 GLY B N 1
ATOM 5823 C CA . GLY B 1 25 ? 69.375 -51.375 4.055 1 20.23 25 GLY B CA 1
ATOM 5824 C C . GLY B 1 25 ? 69.5 -50.531 5.305 1 20.23 25 GLY B C 1
ATOM 5825 O O . GLY B 1 25 ? 70.188 -50.906 6.258 1 20.23 25 GLY B O 1
ATOM 5826 N N . ILE B 1 26 ? 68.75 -49.375 5.41 1 22.5 26 ILE B N 1
ATOM 5827 C CA . ILE B 1 26 ? 69.25 -48.406 6.387 1 22.5 26 ILE B CA 1
ATOM 5828 C C . ILE B 1 26 ? 69.125 -49 7.789 1 22.5 26 ILE B C 1
ATOM 5830 O O . ILE B 1 26 ? 68.062 -49.469 8.211 1 22.5 26 ILE B O 1
ATOM 5834 N N . GLN B 1 27 ? 70.312 -49.375 8.367 1 21.86 27 GLN B N 1
ATOM 5835 C CA . GLN B 1 27 ? 70.688 -50.156 9.547 1 21.86 27 GLN B CA 1
ATOM 5836 C C . GLN B 1 27 ? 70.188 -49.469 10.82 1 21.86 27 GLN B C 1
ATOM 5838 O O . GLN B 1 27 ? 70.188 -48.25 10.914 1 21.86 27 GLN B O 1
ATOM 5843 N N . PRO B 1 28 ? 69.375 -50.188 11.758 1 24.62 28 PRO B N 1
ATOM 5844 C CA . PRO B 1 28 ? 68.5 -49.844 12.883 1 24.62 28 PRO B CA 1
ATOM 5845 C C . PRO B 1 28 ? 69.312 -49.219 14.055 1 24.62 28 PRO B C 1
ATOM 5847 O O . PRO B 1 28 ? 70.188 -49.844 14.586 1 24.62 28 PRO B O 1
ATOM 5850 N N . PRO B 1 29 ? 69.75 -47.875 13.914 1 24.3 29 PRO B N 1
ATOM 5851 C CA . PRO B 1 29 ? 70.812 -47.5 14.844 1 24.3 29 PRO B CA 1
ATOM 5852 C C . PRO B 1 29 ? 70.5 -47.906 16.281 1 24.3 29 PRO B C 1
ATOM 5854 O O . PRO B 1 29 ? 69.375 -48.125 16.641 1 24.3 29 PRO B O 1
ATOM 5857 N N . ALA B 1 30 ? 71.562 -48.125 17.188 1 23.67 30 ALA B N 1
ATOM 5858 C CA . ALA B 1 30 ? 71.875 -48.812 18.438 1 23.67 30 ALA B CA 1
ATOM 5859 C C . ALA B 1 30 ? 71.188 -48.125 19.609 1 23.67 30 ALA B C 1
ATOM 5861 O O . ALA B 1 30 ? 71.125 -46.906 19.688 1 23.67 30 ALA B O 1
ATOM 5862 N N . LYS B 1 31 ? 70.312 -48.75 20.438 1 25.2 31 LYS B N 1
ATOM 5863 C CA . LYS B 1 31 ? 69.375 -48.531 21.547 1 25.2 31 LYS B CA 1
ATOM 5864 C C . LYS B 1 31 ? 70.125 -47.969 22.766 1 25.2 31 LYS B C 1
ATOM 5866 O O . LYS B 1 31 ? 70.875 -48.688 23.422 1 25.2 31 LYS B O 1
ATOM 5871 N N . LYS B 1 32 ? 70.875 -46.812 22.688 1 25.2 32 LYS B N 1
ATOM 5872 C CA . LYS B 1 32 ? 71.75 -46.5 23.828 1 25.2 32 LYS B CA 1
ATOM 5873 C C . LYS B 1 32 ? 70.938 -46.594 25.141 1 25.2 32 LYS B C 1
ATOM 5875 O O . LYS B 1 32 ? 69.812 -46.219 25.203 1 25.2 32 LYS B O 1
ATOM 5880 N N . VAL B 1 33 ? 71.312 -47.344 26.125 1 25.05 33 VAL B N 1
ATOM 5881 C CA . VAL B 1 33 ? 70.938 -47.875 27.422 1 25.05 33 VAL B CA 1
ATOM 5882 C C . VAL B 1 33 ? 70.812 -46.719 28.422 1 25.05 33 VAL B C 1
ATOM 5884 O O . VAL B 1 33 ? 71.812 -46.094 28.812 1 25.05 33 VAL B O 1
ATOM 5887 N N . CYS B 1 34 ? 70.188 -45.531 28.031 1 24.92 34 CYS B N 1
ATOM 5888 C CA . CYS B 1 34 ? 70.438 -44.375 28.891 1 24.92 34 CYS B CA 1
ATOM 5889 C C . CYS B 1 34 ? 70 -44.656 30.312 1 24.92 34 CYS B C 1
ATOM 5891 O O . CYS B 1 34 ? 68.875 -45.156 30.531 1 24.92 34 CYS B O 1
ATOM 5893 N N . SER B 1 35 ? 70.875 -44.844 31.297 1 26.16 35 SER B N 1
ATOM 5894 C CA . SER B 1 35 ? 70.875 -45.25 32.719 1 26.16 35 SER B CA 1
ATOM 5895 C C . SER B 1 35 ? 69.938 -44.312 33.531 1 26.16 35 SER B C 1
ATOM 5897 O O . SER B 1 35 ? 70.062 -43.094 33.469 1 26.16 35 SER B O 1
ATOM 5899 N N . ASN B 1 36 ? 68.625 -44.656 33.75 1 24.39 36 ASN B N 1
ATOM 5900 C CA . ASN B 1 36 ? 67.438 -43.969 34.25 1 24.39 36 ASN B CA 1
ATOM 5901 C C . ASN B 1 36 ? 67.625 -43.531 35.719 1 24.39 36 ASN B C 1
ATOM 5903 O O . ASN B 1 36 ? 67.062 -44.156 36.625 1 24.39 36 ASN B O 1
ATOM 5907 N N . SER B 1 37 ? 68.875 -43.156 36.219 1 27.14 37 SER B N 1
ATOM 5908 C CA . SER B 1 37 ? 68.938 -43 37.688 1 27.14 37 SER B CA 1
ATOM 5909 C C . SER B 1 37 ? 68 -41.938 38.188 1 27.14 37 SER B C 1
ATOM 5911 O O . SER B 1 37 ? 68.125 -40.75 37.844 1 27.14 37 SER B O 1
ATOM 5913 N N . THR B 1 38 ? 66.688 -42.219 38.375 1 27.44 38 THR B N 1
ATOM 5914 C CA . THR B 1 38 ? 65.562 -41.344 38.688 1 27.44 38 THR B CA 1
ATOM 5915 C C . THR B 1 38 ? 65.688 -40.719 40.062 1 27.44 38 THR B C 1
ATOM 5917 O O . THR B 1 38 ? 65.438 -41.375 41.062 1 27.44 38 THR B O 1
ATOM 5920 N N . ALA B 1 39 ? 66.938 -40.125 40.469 1 29.11 39 ALA B N 1
ATOM 5921 C CA . ALA B 1 39 ? 67 -39.594 41.844 1 29.11 39 ALA B CA 1
ATOM 5922 C C . ALA B 1 39 ? 65.875 -38.625 42.125 1 29.11 39 ALA B C 1
ATOM 5924 O O . ALA B 1 39 ? 65.562 -37.75 41.312 1 29.11 39 ALA B O 1
ATOM 5925 N N . SER B 1 40 ? 64.812 -38.969 42.969 1 29.97 40 SER B N 1
ATOM 5926 C CA . SER B 1 40 ? 63.594 -38.344 43.438 1 29.97 40 SER B CA 1
ATOM 5927 C C . SER B 1 40 ? 63.844 -36.969 44 1 29.97 40 SER B C 1
ATOM 5929 O O . SER B 1 40 ? 64.5 -36.812 45.031 1 29.97 40 SER B O 1
ATOM 5931 N N . LYS B 1 41 ? 64.375 -35.938 43.281 1 32.94 41 LYS B N 1
ATOM 5932 C CA . LYS B 1 41 ? 64.625 -34.625 43.812 1 32.94 41 LYS B CA 1
ATOM 5933 C C . LYS B 1 41 ? 63.5 -34.156 44.688 1 32.94 41 LYS B C 1
ATOM 5935 O O . LYS B 1 41 ? 62.344 -34.125 44.281 1 32.94 41 LYS B O 1
ATOM 5940 N N . VAL B 1 42 ? 63.469 -34.281 46 1 31.16 42 VAL B N 1
ATOM 5941 C CA . VAL B 1 42 ? 62.594 -33.812 47.094 1 31.16 42 VAL B CA 1
ATOM 5942 C C . VAL B 1 42 ? 62.312 -32.312 46.938 1 31.16 42 VAL B C 1
ATOM 5944 O O . VAL B 1 42 ? 63.25 -31.5 47 1 31.16 42 VAL B O 1
ATOM 5947 N N . TYR B 1 43 ? 61.594 -31.828 45.906 1 34.69 43 TYR B N 1
ATOM 5948 C CA . TYR B 1 43 ? 61.281 -30.422 45.75 1 34.69 43 TYR B CA 1
ATOM 5949 C C . TYR B 1 43 ? 60.688 -29.828 47.031 1 34.69 43 TYR B C 1
ATOM 5951 O O . TYR B 1 43 ? 59.812 -30.422 47.625 1 34.69 43 TYR B O 1
ATOM 5959 N N . ASP B 1 44 ? 61.5 -29.172 47.875 1 34.66 44 ASP B N 1
ATOM 5960 C CA . ASP B 1 44 ? 61.125 -28.438 49.094 1 34.66 44 ASP B CA 1
ATOM 5961 C C . ASP B 1 44 ? 59.844 -27.625 48.875 1 34.66 44 ASP B C 1
ATOM 5963 O O . ASP B 1 44 ? 59.625 -27.078 47.781 1 34.66 44 ASP B O 1
ATOM 5967 N N . GLY B 1 45 ? 58.688 -27.953 49.375 1 36.69 45 GLY B N 1
ATOM 5968 C CA . GLY B 1 45 ? 57.312 -27.484 49.469 1 36.69 45 GLY B CA 1
ATOM 5969 C C . GLY B 1 45 ? 57.188 -25.984 49.625 1 36.69 45 GLY B C 1
ATOM 5970 O O . GLY B 1 45 ? 56.188 -25.484 50.094 1 36.69 45 GLY B O 1
ATOM 5971 N N . THR B 1 46 ? 58.312 -25.125 49.625 1 38.09 46 THR B N 1
ATOM 5972 C CA . THR B 1 46 ? 58.062 -23.719 49.906 1 38.09 46 THR B CA 1
ATOM 5973 C C . THR B 1 46 ? 57.031 -23.141 48.938 1 38.09 46 THR B C 1
ATOM 5975 O O . THR B 1 46 ? 57.156 -23.281 47.719 1 38.09 46 THR B O 1
ATOM 5978 N N . LEU B 1 47 ? 55.812 -23.094 49.438 1 42.81 47 LEU B N 1
ATOM 5979 C CA . LEU B 1 47 ? 54.656 -22.469 48.75 1 42.81 47 LEU B CA 1
ATOM 5980 C C . LEU B 1 47 ? 55.094 -21.188 48.062 1 42.81 47 LEU B C 1
ATOM 5982 O O . LEU B 1 47 ? 55.75 -20.328 48.656 1 42.81 47 LEU B O 1
ATOM 5986 N N . ARG B 1 48 ? 55.562 -21.219 46.875 1 49.47 48 ARG B N 1
ATOM 5987 C CA . ARG B 1 48 ? 55.875 -20.031 46.062 1 49.47 48 ARG B CA 1
ATOM 5988 C C . ARG B 1 48 ? 54.812 -18.953 46.25 1 49.47 48 ARG B C 1
ATOM 5990 O O . ARG B 1 48 ? 53.656 -19.156 45.969 1 49.47 48 ARG B O 1
ATOM 5997 N N . VAL B 1 49 ? 55 -18.125 47.312 1 57.91 49 VAL B N 1
ATOM 5998 C CA . VAL B 1 49 ? 54.156 -16.969 47.531 1 57.91 49 VAL B CA 1
ATOM 5999 C C . VAL B 1 49 ? 54.281 -16.016 46.344 1 57.91 49 VAL B C 1
ATOM 6001 O O . VAL B 1 49 ? 55.375 -15.625 45.969 1 57.91 49 VAL B O 1
ATOM 6004 N N . ARG B 1 50 ? 53.344 -16.078 45.562 1 70.81 50 ARG B N 1
ATOM 6005 C CA . ARG B 1 50 ? 53.344 -15.156 44.406 1 70.81 50 ARG B CA 1
ATOM 6006 C C . ARG B 1 50 ? 53.469 -13.711 44.875 1 70.81 50 ARG B C 1
ATOM 6008 O O . ARG B 1 50 ? 52.812 -13.32 45.844 1 70.81 50 ARG B O 1
ATOM 6015 N N . LYS B 1 51 ? 54.531 -12.992 44.469 1 75.69 51 LYS B N 1
ATOM 6016 C CA . LYS B 1 51 ? 54.781 -11.594 44.812 1 75.69 51 LYS B CA 1
ATOM 6017 C C . LYS B 1 51 ? 54.406 -10.672 43.656 1 75.69 51 LYS B C 1
ATOM 6019 O O . LYS B 1 51 ? 54.281 -11.125 42.531 1 75.69 51 LYS B O 1
ATOM 6024 N N . PHE B 1 52 ? 54.094 -9.398 44.031 1 82.12 52 PHE B N 1
ATOM 6025 C CA . PHE B 1 52 ? 53.844 -8.367 43.031 1 82.12 52 PHE B CA 1
ATOM 6026 C C . PHE B 1 52 ? 55.062 -8.141 42.188 1 82.12 52 PHE B C 1
ATOM 6028 O O . PHE B 1 52 ? 56.188 -8.086 42.688 1 82.12 52 PHE B O 1
ATOM 6035 N N . LEU B 1 53 ? 55 -8.242 40.875 1 81.19 53 LEU B N 1
ATOM 6036 C CA . LEU B 1 53 ? 56.094 -7.949 39.938 1 81.19 53 LEU B CA 1
ATOM 6037 C C . LEU B 1 53 ? 56.062 -6.488 39.5 1 81.19 53 LEU B C 1
ATOM 6039 O O . LEU B 1 53 ? 55.062 -6.023 38.969 1 81.19 53 LEU B O 1
ATOM 6043 N N . PRO B 1 54 ? 57.031 -5.746 39.75 1 80.38 54 PRO B N 1
ATOM 6044 C CA . PRO B 1 54 ? 57.062 -4.336 39.375 1 80.38 54 PRO B CA 1
ATOM 6045 C C . PRO B 1 54 ? 56.875 -4.125 37.875 1 80.38 54 PRO B C 1
ATOM 6047 O O . PRO B 1 54 ? 56.406 -3.061 37.469 1 80.38 54 PRO B O 1
ATOM 6050 N N . LYS B 1 55 ? 57.156 -5.055 37.062 1 79.56 55 LYS B N 1
ATOM 6051 C CA . LYS B 1 55 ? 56.938 -4.953 35.625 1 79.56 55 LYS B CA 1
ATOM 6052 C C . LYS B 1 55 ? 55.469 -4.742 35.281 1 79.56 55 LYS B C 1
ATOM 6054 O O . LYS B 1 55 ? 55.125 -4.156 34.25 1 79.56 55 LYS B O 1
ATOM 6059 N N . TRP B 1 56 ? 54.562 -5.207 36.188 1 82.75 56 TRP B N 1
ATOM 6060 C CA . TRP B 1 56 ? 53.125 -5.066 35.969 1 82.75 56 TRP B CA 1
ATOM 6061 C C . TRP B 1 56 ? 52.719 -3.6 36 1 82.75 56 TRP B C 1
ATOM 6063 O O . TRP B 1 56 ? 51.812 -3.188 35.281 1 82.75 56 TRP B O 1
ATOM 6073 N N . GLU B 1 57 ? 53.438 -2.801 36.75 1 81.25 57 GLU B N 1
ATOM 6074 C CA . GLU B 1 57 ? 53.156 -1.369 36.781 1 81.25 57 GLU B CA 1
ATOM 6075 C C . GLU B 1 57 ? 53.531 -0.69 35.469 1 81.25 57 GLU B C 1
ATOM 6077 O O . GLU B 1 57 ? 52.938 0.308 35.094 1 81.25 57 GLU B O 1
ATOM 6082 N N . ASN B 1 58 ? 54.469 -1.258 34.812 1 79.31 58 ASN B N 1
ATOM 6083 C CA . ASN B 1 58 ? 54.875 -0.75 33.5 1 79.31 58 ASN B CA 1
ATOM 6084 C C . ASN B 1 58 ? 53.938 -1.25 32.406 1 79.31 58 ASN B C 1
ATOM 6086 O O . ASN B 1 58 ? 53.594 -0.496 31.5 1 79.31 58 ASN B O 1
ATOM 6090 N N . ASP B 1 59 ? 53.5 -2.451 32.5 1 80.19 59 ASP B N 1
ATOM 6091 C CA . ASP B 1 59 ? 52.656 -3.061 31.469 1 80.19 59 ASP B CA 1
ATOM 6092 C C . ASP B 1 59 ? 51.219 -2.551 31.578 1 80.19 59 ASP B C 1
ATOM 6094 O O . ASP B 1 59 ? 50.531 -2.426 30.562 1 80.19 59 ASP B O 1
ATOM 6098 N N . PHE B 1 60 ? 50.75 -2.318 32.75 1 83.38 60 PHE B N 1
ATOM 6099 C CA . PHE B 1 60 ? 49.406 -1.827 33.062 1 83.38 60 PHE B CA 1
ATOM 6100 C C . PHE B 1 60 ? 49.469 -0.562 33.906 1 83.38 60 PHE B C 1
ATOM 6102 O O . PHE B 1 60 ? 49.469 -0.632 35.125 1 83.38 60 PHE B O 1
ATOM 6109 N N . PRO B 1 61 ? 49.469 0.568 33.219 1 81.12 61 PRO B N 1
ATOM 6110 C CA . PRO B 1 61 ? 49.719 1.828 33.938 1 81.12 61 PRO B CA 1
ATOM 6111 C C . PRO B 1 61 ? 48.688 2.158 34.969 1 81.12 61 PRO B C 1
ATOM 6113 O O . PRO B 1 61 ? 48.906 3.016 35.844 1 81.12 61 PRO B O 1
ATOM 6116 N N . TRP B 1 62 ? 47.625 1.447 34.906 1 86.94 62 TRP B N 1
ATOM 6117 C CA . TRP B 1 62 ? 46.562 1.727 35.875 1 86.94 62 TRP B CA 1
ATOM 6118 C C . TRP B 1 62 ? 46.781 0.966 37.156 1 86.94 62 TRP B C 1
ATOM 6120 O O . TRP B 1 62 ? 46.062 1.189 38.156 1 86.94 62 TRP B O 1
ATOM 6130 N N . ILE B 1 63 ? 47.719 0.157 37.281 1 87.5 63 ILE B N 1
ATOM 6131 C CA . ILE B 1 63 ? 47.969 -0.623 38.5 1 87.5 63 ILE B CA 1
ATOM 6132 C C . ILE B 1 63 ? 48.781 0.218 39.5 1 87.5 63 ILE B C 1
ATOM 6134 O O . ILE B 1 63 ? 49.75 0.875 39.125 1 87.5 63 ILE B O 1
ATOM 6138 N N . GLN B 1 64 ? 48.281 0.35 40.688 1 86.25 64 GLN B N 1
ATOM 6139 C CA . GLN B 1 64 ? 48.969 0.966 41.812 1 86.25 64 GLN B CA 1
ATOM 6140 C C . GLN B 1 64 ? 49.188 -0.036 42.969 1 86.25 64 GLN B C 1
ATOM 6142 O O . GLN B 1 64 ? 48.219 -0.626 43.438 1 86.25 64 GLN B O 1
ATOM 6147 N N . PHE B 1 65 ? 50.375 -0.271 43.188 1 84.62 65 PHE B N 1
ATOM 6148 C CA . PHE B 1 65 ? 50.719 -1.197 44.281 1 84.62 65 PHE B CA 1
ATOM 6149 C C . PHE B 1 65 ? 51.031 -0.442 45.562 1 84.62 65 PHE B C 1
ATOM 6151 O O . PHE B 1 65 ? 52.031 0.26 45.656 1 84.62 65 PHE B O 1
ATOM 6158 N N . THR B 1 66 ? 50.031 -0.414 46.5 1 81.56 66 THR B N 1
ATOM 6159 C CA . THR B 1 66 ? 50.156 0.254 47.781 1 81.56 66 THR B CA 1
ATOM 6160 C C . THR B 1 66 ? 49.719 -0.667 48.938 1 81.56 66 THR B C 1
ATOM 6162 O O . THR B 1 66 ? 48.75 -1.434 48.781 1 81.56 66 THR B O 1
ATOM 6165 N N . GLU B 1 67 ? 50.375 -0.701 50.156 1 79.69 67 GLU B N 1
ATOM 6166 C CA . GLU B 1 67 ? 50.062 -1.42 51.406 1 79.69 67 GLU B CA 1
ATOM 6167 C C . GLU B 1 67 ? 50 -2.926 51.156 1 79.69 67 GLU B C 1
ATOM 6169 O O . GLU B 1 67 ? 49.188 -3.621 51.75 1 79.69 67 GLU B O 1
ATOM 6174 N N . GLY B 1 68 ? 50.812 -3.463 50.094 1 82.25 68 GLY B N 1
ATOM 6175 C CA . GLY B 1 68 ? 50.906 -4.891 49.844 1 82.25 68 GLY B CA 1
ATOM 6176 C C . GLY B 1 68 ? 49.781 -5.43 48.969 1 82.25 68 GLY B C 1
ATOM 6177 O O . GLY B 1 68 ? 49.656 -6.645 48.812 1 82.25 68 GLY B O 1
ATOM 6178 N N . LYS B 1 69 ? 48.969 -4.594 48.531 1 85.81 69 LYS B N 1
ATOM 6179 C CA . LYS B 1 69 ? 47.844 -4.98 47.688 1 85.81 69 LYS B CA 1
ATOM 6180 C C . LYS B 1 69 ? 47.906 -4.211 46.375 1 85.81 69 LYS B C 1
ATOM 6182 O O . LYS B 1 69 ? 48.531 -3.152 46.281 1 85.81 69 LYS B O 1
ATOM 6187 N N . MET B 1 70 ? 47.312 -4.781 45.25 1 88.12 70 MET B N 1
ATOM 6188 C CA . MET B 1 70 ? 47.188 -4.133 43.938 1 88.12 70 MET B CA 1
ATOM 6189 C C . MET B 1 70 ? 45.844 -3.383 43.844 1 88.12 70 MET B C 1
ATOM 6191 O O . MET B 1 70 ? 44.781 -3.939 44.125 1 88.12 70 MET B O 1
ATOM 6195 N N . PHE B 1 71 ? 45.969 -2.041 43.531 1 88.94 71 PHE B N 1
ATOM 6196 C CA . PHE B 1 71 ? 44.812 -1.208 43.281 1 88.94 71 PHE B CA 1
ATOM 6197 C C . PHE B 1 71 ? 44.781 -0.699 41.844 1 88.94 71 PHE B C 1
ATOM 6199 O O . PHE B 1 71 ? 45.844 -0.604 41.219 1 88.94 71 PHE B O 1
ATOM 6206 N N . CYS B 1 72 ? 43.594 -0.458 41.344 1 86.44 72 CYS B N 1
ATOM 6207 C CA . CYS B 1 72 ? 43.469 0.219 40.031 1 86.44 72 CYS B CA 1
ATOM 6208 C C . CYS B 1 72 ? 43.344 1.726 40.219 1 86.44 72 CYS B C 1
ATOM 6210 O O . CYS B 1 72 ? 42.344 2.199 40.781 1 86.44 72 CYS B O 1
ATOM 6212 N N . LYS B 1 73 ? 44.312 2.494 39.781 1 86.38 73 LYS B N 1
ATOM 6213 C CA . LYS B 1 73 ? 44.375 3.947 39.906 1 86.38 73 LYS B CA 1
ATOM 6214 C C . LYS B 1 73 ? 43.156 4.609 39.25 1 86.38 73 LYS B C 1
ATOM 6216 O O . LYS B 1 73 ? 42.594 5.562 39.812 1 86.38 73 LYS B O 1
ATOM 6221 N N . TYR B 1 74 ? 42.719 4.164 38.219 1 82.62 74 TYR B N 1
ATOM 6222 C CA . TYR B 1 74 ? 41.594 4.746 37.469 1 82.62 74 TYR B CA 1
ATOM 6223 C C . TYR B 1 74 ? 40.281 4.531 38.219 1 82.62 74 TYR B C 1
ATOM 6225 O O . TYR B 1 74 ? 39.5 5.465 38.375 1 82.62 74 TYR B O 1
ATOM 6233 N N . CYS B 1 75 ? 40.094 3.312 38.656 1 84.12 75 CYS B N 1
ATOM 6234 C CA . CYS B 1 75 ? 38.844 2.967 39.344 1 84.12 75 CYS B CA 1
ATOM 6235 C C . CYS B 1 75 ? 38.781 3.625 40.719 1 84.12 75 CYS B C 1
ATOM 6237 O O . CYS B 1 75 ? 37.688 3.973 41.219 1 84.12 75 CYS B O 1
ATOM 6239 N N . LEU B 1 76 ? 39.938 3.908 41.406 1 84.94 76 LEU B N 1
ATOM 6240 C CA . LEU B 1 76 ? 40 4.559 42.688 1 84.94 76 LEU B CA 1
ATOM 6241 C C . LEU B 1 76 ? 39.688 6.047 42.594 1 84.94 76 LEU B C 1
ATOM 6243 O O . LEU B 1 76 ? 39 6.613 43.438 1 84.94 76 LEU B O 1
ATOM 6247 N N . GLU B 1 77 ? 40.188 6.684 41.469 1 80.81 77 GLU B N 1
ATOM 6248 C CA . GLU B 1 77 ? 40 8.125 41.312 1 80.81 77 GLU B CA 1
ATOM 6249 C C . GLU B 1 77 ? 38.594 8.438 40.844 1 80.81 77 GLU B C 1
ATOM 6251 O O . GLU B 1 77 ? 38.031 9.484 41.219 1 80.81 77 GLU B O 1
ATOM 6256 N N . VAL B 1 78 ? 38.062 7.633 40.062 1 77.25 78 VAL B N 1
ATOM 6257 C CA . VAL B 1 78 ? 36.688 7.801 39.594 1 77.25 78 VAL B CA 1
ATOM 6258 C C . VAL B 1 78 ? 35.75 6.859 40.344 1 77.25 78 VAL B C 1
ATOM 6260 O O . VAL B 1 78 ? 35.156 5.945 39.75 1 77.25 78 VAL B O 1
ATOM 6263 N N . SER B 1 79 ? 35.688 6.984 41.562 1 77.38 79 SER B N 1
ATOM 6264 C CA . SER B 1 79 ? 35 6.09 42.5 1 77.38 79 SER B CA 1
ATOM 6265 C C . SER B 1 79 ? 33.5 6.059 42.219 1 77.38 79 SER B C 1
ATOM 6267 O O . SER B 1 79 ? 32.844 5.07 42.5 1 77.38 79 SER B O 1
ATOM 6269 N N . GLU B 1 80 ? 33.031 7.078 41.594 1 76.38 80 GLU B N 1
ATOM 6270 C CA . GLU B 1 80 ? 31.594 7.199 41.375 1 76.38 80 GLU B CA 1
ATOM 6271 C C . GLU B 1 80 ? 31.125 6.18 40.344 1 76.38 80 GLU B C 1
ATOM 6273 O O . GLU B 1 80 ? 29.969 5.742 40.375 1 76.38 80 GLU B O 1
ATOM 6278 N N . HIS B 1 81 ? 31.984 5.641 39.469 1 73.88 81 HIS B N 1
ATOM 6279 C CA . HIS B 1 81 ? 31.625 4.742 38.375 1 73.88 81 HIS B CA 1
ATOM 6280 C C . HIS B 1 81 ? 32.281 3.379 38.531 1 73.88 81 HIS B C 1
ATOM 6282 O O . HIS B 1 81 ? 32.094 2.482 37.719 1 73.88 81 HIS B O 1
ATOM 6288 N N . ALA B 1 82 ? 33.031 3.211 39.5 1 77.31 82 ALA B N 1
ATOM 6289 C CA . ALA B 1 82 ? 33.812 2 39.719 1 77.31 82 ALA B CA 1
ATOM 6290 C C . ALA B 1 82 ? 33 0.934 40.438 1 77.31 82 ALA B C 1
ATOM 6292 O O . ALA B 1 82 ? 32.094 1.255 41.219 1 77.31 82 ALA B O 1
ATOM 6293 N N . ASP B 1 83 ? 33.188 -0.299 40.125 1 78.06 83 ASP B N 1
ATOM 6294 C CA . ASP B 1 83 ? 32.656 -1.403 40.938 1 78.06 83 ASP B CA 1
ATOM 6295 C C . ASP B 1 83 ? 33.344 -1.505 42.281 1 78.06 83 ASP B C 1
ATOM 6297 O O . ASP B 1 83 ? 34.469 -1.993 42.375 1 78.06 83 ASP B O 1
ATOM 6301 N N . LYS B 1 84 ? 32.688 -1.083 43.219 1 81.25 84 LYS B N 1
ATOM 6302 C CA . LYS B 1 84 ? 33.25 -0.996 44.562 1 81.25 84 LYS B CA 1
ATOM 6303 C C . LYS B 1 84 ? 33.531 -2.383 45.156 1 81.25 84 LYS B C 1
ATOM 6305 O O . LYS B 1 84 ? 34.25 -2.52 46.125 1 81.25 84 LYS B O 1
ATOM 6310 N N . ASN B 1 85 ? 32.969 -3.459 44.5 1 79.12 85 ASN B N 1
ATOM 6311 C CA . ASN B 1 85 ? 33.188 -4.824 44.969 1 79.12 85 ASN B CA 1
ATOM 6312 C C . ASN B 1 85 ? 34.375 -5.488 44.25 1 79.12 85 ASN B C 1
ATOM 6314 O O . ASN B 1 85 ? 34.75 -6.609 44.594 1 79.12 85 ASN B O 1
ATOM 6318 N N . SER B 1 86 ? 34.906 -4.809 43.312 1 81.44 86 SER B N 1
ATOM 6319 C CA . SER B 1 86 ? 36.031 -5.387 42.531 1 81.44 86 SER B CA 1
ATOM 6320 C C . SER B 1 86 ? 37.281 -5.504 43.406 1 81.44 86 SER B C 1
ATOM 6322 O O . SER B 1 86 ? 37.531 -4.684 44.281 1 81.44 86 SER B O 1
ATOM 6324 N N . SER B 1 87 ? 38.031 -6.504 43.125 1 85.06 87 SER B N 1
ATOM 6325 C CA . SER B 1 87 ? 39.219 -6.801 43.875 1 85.06 87 SER B CA 1
ATOM 6326 C C . SER B 1 87 ? 40.281 -5.691 43.719 1 85.06 87 SER B C 1
ATOM 6328 O O . SER B 1 87 ? 41.062 -5.441 44.656 1 85.06 87 SER B O 1
ATOM 6330 N N . PHE B 1 88 ? 40.125 -4.93 42.625 1 88.5 88 PHE B N 1
ATOM 6331 C CA . PHE B 1 88 ? 41.125 -3.926 42.406 1 88.5 88 PHE B CA 1
ATOM 6332 C C . PHE B 1 88 ? 40.719 -2.582 43 1 88.5 88 PHE B C 1
ATOM 6334 O O . PHE B 1 88 ? 41.562 -1.663 43.094 1 88.5 88 PHE B O 1
ATOM 6341 N N . TYR B 1 89 ? 39.469 -2.43 43.312 1 87.31 89 TYR B N 1
ATOM 6342 C CA . TYR B 1 89 ? 39 -1.258 44.031 1 87.31 89 TYR B CA 1
ATOM 6343 C C . TYR B 1 89 ? 39.281 -1.423 45.531 1 87.31 89 TYR B C 1
ATOM 6345 O O . TYR B 1 89 ? 39.75 -0.493 46.188 1 87.31 89 TYR B O 1
ATOM 6353 N N . LYS B 1 90 ? 39.031 -2.693 46.094 1 86.31 90 LYS B N 1
ATOM 6354 C CA . LYS B 1 90 ? 39.219 -2.98 47.531 1 86.31 90 LYS B CA 1
ATOM 6355 C C . LYS B 1 90 ? 40.656 -3.32 47.812 1 86.31 90 LYS B C 1
ATOM 6357 O O . LYS B 1 90 ? 41.125 -3.17 48.969 1 86.31 90 LYS B O 1
ATOM 6362 N N . GLY B 1 91 ? 41.375 -3.684 46.844 1 86.62 91 GLY B N 1
ATOM 6363 C CA . GLY B 1 91 ? 42.75 -4.137 47 1 86.62 91 GLY B CA 1
ATOM 6364 C C . GLY B 1 91 ? 42.938 -5.625 46.781 1 86.62 91 GLY B C 1
ATOM 6365 O O . GLY B 1 91 ? 42.469 -6.445 47.562 1 86.62 91 GLY B O 1
ATOM 6366 N N . SER B 1 92 ? 43.531 -6.02 45.688 1 85.75 92 SER B N 1
ATOM 6367 C CA . SER B 1 92 ? 43.75 -7.43 45.344 1 85.75 92 SER B CA 1
ATOM 6368 C C . SER B 1 92 ? 45.062 -7.945 45.906 1 85.75 92 SER B C 1
ATOM 6370 O O . SER B 1 92 ? 46.094 -7.324 45.688 1 85.75 92 SER B O 1
ATOM 6372 N N . ASP B 1 93 ? 44.969 -9.039 46.594 1 81.25 93 ASP B N 1
ATOM 6373 C CA . ASP B 1 93 ? 46.156 -9.688 47.125 1 81.25 93 ASP B CA 1
ATOM 6374 C C . ASP B 1 93 ? 46.531 -10.891 46.25 1 81.25 93 ASP B C 1
ATOM 6376 O O . ASP B 1 93 ? 47.438 -11.648 46.625 1 81.25 93 ASP B O 1
ATOM 6380 N N . LYS B 1 94 ? 45.844 -11.117 45.188 1 80.94 94 LYS B N 1
ATOM 6381 C CA . LYS B 1 94 ? 46.156 -12.211 44.281 1 80.94 94 LYS B CA 1
ATOM 6382 C C . LYS B 1 94 ? 47.094 -11.766 43.156 1 80.94 94 LYS B C 1
ATOM 6384 O O . LYS B 1 94 ? 46.656 -11.164 42.188 1 80.94 94 LYS B O 1
ATOM 6389 N N . PHE B 1 95 ? 48.281 -11.953 43.25 1 81 95 PHE B N 1
ATOM 6390 C CA . PHE B 1 95 ? 49.312 -11.508 42.344 1 81 95 PHE B CA 1
ATOM 6391 C C . PHE B 1 95 ? 49.438 -12.469 41.156 1 81 95 PHE B C 1
ATOM 6393 O O . PHE B 1 95 ? 50.469 -13.141 41 1 81 95 PHE B O 1
ATOM 6400 N N . ARG B 1 96 ? 48.438 -12.688 40.375 1 80.5 96 ARG B N 1
ATOM 6401 C CA . ARG B 1 96 ? 48.375 -13.484 39.156 1 80.5 96 ARG B CA 1
ATOM 6402 C C . ARG B 1 96 ? 48.125 -12.609 37.938 1 80.5 96 ARG B C 1
ATOM 6404 O O . ARG B 1 96 ? 47.281 -11.703 38 1 80.5 96 ARG B O 1
ATOM 6411 N N . ILE B 1 97 ? 48.844 -12.852 36.875 1 80.19 97 ILE B N 1
ATOM 6412 C CA . ILE B 1 97 ? 48.688 -12.07 35.656 1 80.19 97 ILE B CA 1
ATOM 6413 C C . ILE B 1 97 ? 47.281 -12.266 35.094 1 80.19 97 ILE B C 1
ATOM 6415 O O . ILE B 1 97 ? 46.719 -11.344 34.469 1 80.19 97 ILE B O 1
ATOM 6419 N N . GLY B 1 98 ? 46.656 -13.367 35.312 1 81.19 98 GLY B N 1
ATOM 6420 C CA . GLY B 1 98 ? 45.312 -13.617 34.875 1 81.19 98 GLY B CA 1
ATOM 6421 C C . GLY B 1 98 ? 44.281 -12.68 35.5 1 81.19 98 GLY B C 1
ATOM 6422 O O . GLY B 1 98 ? 43.375 -12.211 34.844 1 81.19 98 GLY B O 1
ATOM 6423 N N . VAL B 1 99 ? 44.438 -12.422 36.812 1 82.5 99 VAL B N 1
ATOM 6424 C CA . VAL B 1 99 ? 43.531 -11.539 37.562 1 82.5 99 VAL B CA 1
ATOM 6425 C C . VAL B 1 99 ? 43.688 -10.109 37.062 1 82.5 99 VAL B C 1
ATOM 6427 O O . VAL B 1 99 ? 42.688 -9.383 36.906 1 82.5 99 VAL B O 1
ATOM 6430 N N . ILE B 1 100 ? 44.906 -9.703 36.75 1 84.25 100 ILE B N 1
ATOM 6431 C CA . ILE B 1 100 ? 45.188 -8.383 36.188 1 84.25 100 ILE B CA 1
ATOM 6432 C C . ILE B 1 100 ? 44.562 -8.242 34.812 1 84.25 100 ILE B C 1
ATOM 6434 O O . ILE B 1 100 ? 43.906 -7.234 34.531 1 84.25 100 ILE B O 1
ATOM 6438 N N . ARG B 1 101 ? 44.688 -9.25 34.062 1 79.94 101 ARG B N 1
ATOM 6439 C CA . ARG B 1 101 ? 44.125 -9.227 32.719 1 79.94 101 ARG B CA 1
ATOM 6440 C C . ARG B 1 101 ? 42.594 -9.258 32.781 1 79.94 101 ARG B C 1
ATOM 6442 O O . ARG B 1 101 ? 41.938 -8.609 31.969 1 79.94 101 ARG B O 1
ATOM 6449 N N . ALA B 1 102 ? 42.094 -9.938 33.719 1 81.31 102 ALA B N 1
ATOM 6450 C CA . ALA B 1 102 ? 40.656 -9.992 33.906 1 81.31 102 ALA B CA 1
ATOM 6451 C C . ALA B 1 102 ? 40.094 -8.617 34.281 1 81.31 102 ALA B C 1
ATOM 6453 O O . ALA B 1 102 ? 39.062 -8.203 33.781 1 81.31 102 ALA B O 1
ATOM 6454 N N . HIS B 1 103 ? 40.75 -7.863 35.156 1 82.62 103 HIS B N 1
ATOM 6455 C CA . HIS B 1 103 ? 40.312 -6.516 35.531 1 82.62 103 HIS B CA 1
ATOM 6456 C C . HIS B 1 103 ? 40.469 -5.555 34.344 1 82.62 103 HIS B C 1
ATOM 6458 O O . HIS B 1 103 ? 39.562 -4.742 34.094 1 82.62 103 HIS B O 1
ATOM 6464 N N . ASN B 1 104 ? 41.531 -5.691 33.656 1 79.19 104 ASN B N 1
ATOM 6465 C CA . ASN B 1 104 ? 41.812 -4.836 32.5 1 79.19 104 ASN B CA 1
ATOM 6466 C C . ASN B 1 104 ? 40.75 -4.961 31.438 1 79.19 104 ASN B C 1
ATOM 6468 O O . ASN B 1 104 ? 40.438 -3.992 30.734 1 79.19 104 ASN B O 1
ATOM 6472 N N . LYS B 1 105 ? 40.156 -6.109 31.469 1 73.12 105 LYS B N 1
ATOM 6473 C CA . LYS B 1 105 ? 39.156 -6.387 30.438 1 73.12 105 LYS B CA 1
ATOM 6474 C C . LYS B 1 105 ? 37.719 -6.148 30.969 1 73.12 105 LYS B C 1
ATOM 6476 O O . LYS B 1 105 ? 36.75 -6.238 30.203 1 73.12 105 LYS B O 1
ATOM 6481 N N . SER B 1 106 ? 37.594 -5.816 32.188 1 76.12 106 SER B N 1
ATOM 6482 C CA . SER B 1 106 ? 36.281 -5.633 32.812 1 76.12 106 SER B CA 1
ATOM 6483 C C . SER B 1 106 ? 35.625 -4.34 32.312 1 76.12 106 SER B C 1
ATOM 6485 O O . SER B 1 106 ? 36.281 -3.338 32.094 1 76.12 106 SER B O 1
ATOM 6487 N N . LYS B 1 107 ? 34.219 -4.312 32.125 1 72.62 107 LYS B N 1
ATOM 6488 C CA . LYS B 1 107 ? 33.438 -3.188 31.625 1 72.62 107 LYS B CA 1
ATOM 6489 C C . LYS B 1 107 ? 33.531 -1.991 32.562 1 72.62 107 LYS B C 1
ATOM 6491 O O . LYS B 1 107 ? 33.656 -0.849 32.125 1 72.62 107 LYS B O 1
ATOM 6496 N N . GLN B 1 108 ? 33.531 -2.287 33.844 1 76.19 108 GLN B N 1
ATOM 6497 C CA . GLN B 1 108 ? 33.562 -1.215 34.844 1 76.19 108 GLN B CA 1
ATOM 6498 C C . GLN B 1 108 ? 34.906 -0.505 34.844 1 76.19 108 GLN B C 1
ATOM 6500 O O . GLN B 1 108 ? 34.969 0.72 34.969 1 76.19 108 GLN B O 1
ATOM 6505 N N . HIS B 1 109 ? 35.969 -1.181 34.688 1 78.75 109 HIS B N 1
ATOM 6506 C CA . HIS B 1 109 ? 37.281 -0.578 34.625 1 78.75 109 HIS B CA 1
ATOM 6507 C C . HIS B 1 109 ? 37.406 0.31 33.406 1 78.75 109 HIS B C 1
ATOM 6509 O O . HIS B 1 109 ? 37.938 1.428 33.5 1 78.75 109 HIS B O 1
ATOM 6515 N N . PHE B 1 110 ? 36.969 -0.123 32.375 1 75.19 110 PHE B N 1
ATOM 6516 C CA . PHE B 1 110 ? 37.062 0.637 31.141 1 75.19 110 PHE B CA 1
ATOM 6517 C C . PHE B 1 110 ? 36.312 1.956 31.266 1 75.19 110 PHE B C 1
ATOM 6519 O O . PHE B 1 110 ? 36.781 3 30.828 1 75.19 110 PHE B O 1
ATOM 6526 N N . ARG B 1 111 ? 35.125 1.917 31.812 1 73.31 111 ARG B N 1
ATOM 6527 C CA . ARG B 1 111 ? 34.375 3.135 32.062 1 73.31 111 ARG B CA 1
ATOM 6528 C C . ARG B 1 111 ? 35.156 4.086 32.969 1 73.31 111 ARG B C 1
ATOM 6530 O O . ARG B 1 111 ? 35.188 5.289 32.719 1 73.31 111 ARG B O 1
ATOM 6537 N N . CYS B 1 112 ? 35.656 3.562 34 1 78.12 112 CYS B N 1
ATOM 6538 C CA . CYS B 1 112 ? 36.406 4.379 34.938 1 78.12 112 CYS B CA 1
ATOM 6539 C C . CYS B 1 112 ? 37.656 4.961 34.281 1 78.12 112 CYS B C 1
ATOM 6541 O O . CYS B 1 112 ? 38 6.121 34.531 1 78.12 112 CYS B O 1
ATOM 6543 N N . ALA B 1 113 ? 38.312 4.246 33.469 1 75.69 113 ALA B N 1
ATOM 6544 C CA . ALA B 1 113 ? 39.5 4.715 32.812 1 75.69 113 ALA B CA 1
ATOM 6545 C C . ALA B 1 113 ? 39.188 5.848 31.828 1 75.69 113 ALA B C 1
ATOM 6547 O O . ALA B 1 113 ? 39.906 6.832 31.75 1 75.69 113 ALA B O 1
ATOM 6548 N N . ASP B 1 114 ? 38.031 5.766 31.188 1 68.44 114 ASP B N 1
ATOM 6549 C CA . ASP B 1 114 ? 37.594 6.805 30.266 1 68.44 114 ASP B CA 1
ATOM 6550 C C . ASP B 1 114 ? 37.281 8.102 31 1 68.44 114 ASP B C 1
ATOM 6552 O O . ASP B 1 114 ? 37.656 9.188 30.578 1 68.44 114 ASP B O 1
ATOM 6556 N N . VAL B 1 115 ? 36.5 7.961 31.984 1 71.25 115 VAL B N 1
ATOM 6557 C CA . VAL B 1 115 ? 36.188 9.133 32.812 1 71.25 115 VAL B CA 1
ATOM 6558 C C . VAL B 1 115 ? 37.469 9.734 33.375 1 71.25 115 VAL B C 1
ATOM 6560 O O . VAL B 1 115 ? 37.625 10.953 33.375 1 71.25 115 VAL B O 1
ATOM 6563 N N . TYR B 1 116 ? 38.344 8.977 33.75 1 71.62 116 TYR B N 1
ATOM 6564 C CA . TYR B 1 116 ? 39.625 9.406 34.281 1 71.62 116 TYR B CA 1
ATOM 6565 C C . TYR B 1 116 ? 40.406 10.211 33.25 1 71.62 116 TYR B C 1
ATOM 6567 O O . TYR B 1 116 ? 40.938 11.281 33.562 1 71.62 116 TYR B O 1
ATOM 6575 N N . ARG B 1 117 ? 40.469 9.766 32.094 1 66.69 117 ARG B N 1
ATOM 6576 C CA . ARG B 1 117 ? 41.188 10.461 31.031 1 66.69 117 ARG B CA 1
ATOM 6577 C C . ARG B 1 117 ? 40.469 11.758 30.641 1 66.69 117 ARG B C 1
ATOM 6579 O O . ARG B 1 117 ? 41.125 12.781 30.406 1 66.69 117 ARG B O 1
ATOM 6586 N N . ALA B 1 118 ? 39.156 11.711 30.5 1 62.47 118 ALA B N 1
ATOM 6587 C CA . ALA B 1 118 ? 38.375 12.898 30.188 1 62.47 118 ALA B CA 1
ATOM 6588 C C . ALA B 1 118 ? 38.594 13.984 31.234 1 62.47 118 ALA B C 1
ATOM 6590 O O . ALA B 1 118 ? 38.625 15.172 30.906 1 62.47 118 ALA B O 1
ATOM 6591 N N . ARG B 1 119 ? 38.469 13.633 32.375 1 61.28 119 ARG B N 1
ATOM 6592 C CA . ARG B 1 119 ? 38.656 14.609 33.438 1 61.28 119 ARG B CA 1
ATOM 6593 C C . ARG B 1 119 ? 40.062 15.227 33.344 1 61.28 119 ARG B C 1
ATOM 6595 O O . ARG B 1 119 ? 40.25 16.406 33.656 1 61.28 119 ARG B O 1
ATOM 6602 N N . ARG B 1 120 ? 41.062 14.508 33.125 1 58.19 120 ARG B N 1
ATOM 6603 C CA . ARG B 1 120 ? 42.406 15.008 33.094 1 58.19 120 ARG B CA 1
ATOM 6604 C C . ARG B 1 120 ? 42.719 15.766 31.812 1 58.19 120 ARG B C 1
ATOM 6606 O O . ARG B 1 120 ? 43.469 16.75 31.828 1 58.19 120 ARG B O 1
ATOM 6613 N N . ASN B 1 121 ? 42.406 15.312 30.578 1 49.38 121 ASN B N 1
ATOM 6614 C CA . ASN B 1 121 ? 42.5 16.062 29.328 1 49.38 121 ASN B CA 1
ATOM 6615 C C . ASN B 1 121 ? 41.125 16.406 28.766 1 49.38 121 ASN B C 1
ATOM 6617 O O . ASN B 1 121 ? 40.5 15.594 28.078 1 49.38 121 ASN B O 1
ATOM 6621 N N . PRO B 1 122 ? 40.406 17.422 29.281 1 43.22 122 PRO B N 1
ATOM 6622 C CA . PRO B 1 122 ? 39.062 17.859 28.875 1 43.22 122 PRO B CA 1
ATOM 6623 C C . PRO B 1 122 ? 38.906 18 27.359 1 43.22 122 PRO B C 1
ATOM 6625 O O . PRO B 1 122 ? 38.062 18.75 26.891 1 43.22 122 PRO B O 1
ATOM 6628 N N . GLN B 1 123 ? 39.781 17.484 26.5 1 40.69 123 GLN B N 1
ATOM 6629 C CA . GLN B 1 123 ? 39.438 17.734 25.109 1 40.69 123 GLN B CA 1
ATOM 6630 C C . GLN B 1 123 ? 38 17.297 24.812 1 40.69 123 GLN B C 1
ATOM 6632 O O . GLN B 1 123 ? 37.406 16.531 25.562 1 40.69 123 GLN B O 1
ATOM 6637 N N . ASN B 1 124 ? 37.344 17.938 23.719 1 40.56 124 ASN B N 1
ATOM 6638 C CA . ASN B 1 124 ? 35.938 17.75 23.359 1 40.56 124 ASN B CA 1
ATOM 6639 C C . ASN B 1 124 ? 35.5 16.297 23.469 1 40.56 124 ASN B C 1
ATOM 6641 O O . ASN B 1 124 ? 36.125 15.414 22.906 1 40.56 124 ASN B O 1
ATOM 6645 N N . PRO B 1 125 ? 34.844 15.938 24.484 1 39.31 125 PRO B N 1
ATOM 6646 C CA . PRO B 1 125 ? 34.469 14.57 24.828 1 39.31 125 PRO B CA 1
ATOM 6647 C C . PRO B 1 125 ? 34.062 13.742 23.609 1 39.31 125 PRO B C 1
ATOM 6649 O O . PRO B 1 125 ? 34.219 12.516 23.609 1 39.31 125 PRO B O 1
ATOM 6652 N N . ILE B 1 126 ? 33.375 14.289 22.703 1 42.31 126 ILE B N 1
ATOM 6653 C CA . ILE B 1 126 ? 32.906 13.547 21.531 1 42.31 126 ILE B CA 1
ATOM 6654 C C . ILE B 1 126 ? 34.125 12.984 20.781 1 42.31 126 ILE B C 1
ATOM 6656 O O . ILE B 1 126 ? 34.125 11.82 20.375 1 42.31 126 ILE B O 1
ATOM 6660 N N . GLU B 1 127 ? 35.188 13.828 20.594 1 41.72 127 GLU B N 1
ATOM 6661 C CA . GLU B 1 127 ? 36.375 13.469 19.844 1 41.72 127 GLU B CA 1
ATOM 6662 C C . GLU B 1 127 ? 37.156 12.359 20.531 1 41.72 127 GLU B C 1
ATOM 6664 O O . GLU B 1 127 ? 37.688 11.469 19.875 1 41.72 127 GLU B O 1
ATOM 6669 N N . GLN B 1 128 ? 37.188 12.359 21.812 1 42.72 128 GLN B N 1
ATOM 6670 C CA . GLN B 1 128 ? 38 11.414 22.562 1 42.72 128 GLN B CA 1
ATOM 6671 C C . GLN B 1 128 ? 37.406 10.008 22.516 1 42.72 128 GLN B C 1
ATOM 6673 O O . GLN B 1 128 ? 38.125 9.023 22.406 1 42.72 128 GLN B O 1
ATOM 6678 N N . GLY B 1 129 ? 36.094 9.805 22.781 1 43.72 129 GLY B N 1
ATOM 6679 C CA . GLY B 1 129 ? 35.438 8.508 22.734 1 43.72 129 GLY B CA 1
ATOM 6680 C C . GLY B 1 129 ? 35.562 7.824 21.391 1 43.72 129 GLY B C 1
ATOM 6681 O O . GLY B 1 129 ? 35.812 6.617 21.328 1 43.72 129 GLY B O 1
ATOM 6682 N N . LEU B 1 130 ? 35.344 8.5 20.312 1 50.19 130 LEU B N 1
ATOM 6683 C CA . LEU B 1 130 ? 35.594 8.039 18.953 1 50.19 130 LEU B CA 1
ATOM 6684 C C . LEU B 1 130 ? 37.062 7.684 18.75 1 50.19 130 LEU B C 1
ATOM 6686 O O . LEU B 1 130 ? 37.375 6.836 17.906 1 50.19 130 LEU B O 1
ATOM 6690 N N . ARG B 1 131 ? 38 8.258 19.438 1 45.75 131 ARG B N 1
ATOM 6691 C CA . ARG B 1 131 ? 39.438 8.023 19.328 1 45.75 131 ARG B CA 1
ATOM 6692 C C . ARG B 1 131 ? 39.781 6.586 19.703 1 45.75 131 ARG B C 1
ATOM 6694 O O . ARG B 1 131 ? 40.719 6.012 19.172 1 45.75 131 ARG B O 1
ATOM 6701 N N . ASN B 1 132 ? 39.062 6.082 20.734 1 47.66 132 ASN B N 1
ATOM 6702 C CA . ASN B 1 132 ? 39.5 4.738 21.125 1 47.66 132 ASN B CA 1
ATOM 6703 C C . ASN B 1 132 ? 39.094 3.709 20.062 1 47.66 132 ASN B C 1
ATOM 6705 O O . ASN B 1 132 ? 39.594 2.588 20.062 1 47.66 132 ASN B O 1
ATOM 6709 N N . MET B 1 133 ? 38.062 3.896 19.391 1 52.59 133 MET B N 1
ATOM 6710 C CA . MET B 1 133 ? 37.781 2.996 18.281 1 52.59 133 MET B CA 1
ATOM 6711 C C . MET B 1 133 ? 38.781 3.164 17.156 1 52.59 133 MET B C 1
ATOM 6713 O O . MET B 1 133 ? 39.188 4.289 16.828 1 52.59 133 MET B O 1
ATOM 6717 N N . GLU B 1 134 ? 39.469 2.139 16.922 1 63.5 134 GLU B N 1
ATOM 6718 C CA . GLU B 1 134 ? 40.375 2.205 15.773 1 63.5 134 GLU B CA 1
ATOM 6719 C C . GLU B 1 134 ? 39.719 2.945 14.602 1 63.5 134 GLU B C 1
ATOM 6721 O O . GLU B 1 134 ? 38.562 2.742 14.305 1 63.5 134 GLU B O 1
ATOM 6726 N N . CYS B 1 135 ? 40.438 4.02 14.273 1 68.62 135 CYS B N 1
ATOM 6727 C CA . CYS B 1 135 ? 40 4.938 13.227 1 68.62 135 CYS B CA 1
ATOM 6728 C C . CYS B 1 135 ? 39.344 4.18 12.078 1 68.62 135 CYS B C 1
ATOM 6730 O O . CYS B 1 135 ? 38.344 4.613 11.547 1 68.62 135 CYS B O 1
ATOM 6732 N N . ALA B 1 136 ? 39.844 3.031 11.867 1 76 136 ALA B N 1
ATOM 6733 C CA . ALA B 1 136 ? 39.312 2.277 10.734 1 76 136 ALA B CA 1
ATOM 6734 C C . ALA B 1 136 ? 37.938 1.718 11.039 1 76 136 ALA B C 1
ATOM 6736 O O . ALA B 1 136 ? 37.062 1.706 10.18 1 76 136 ALA B O 1
ATOM 6737 N N . VAL B 1 137 ? 37.812 1.276 12.234 1 80.62 137 VAL B N 1
ATOM 6738 C CA . VAL B 1 137 ? 36.531 0.714 12.648 1 80.62 137 VAL B CA 1
ATOM 6739 C C . VAL B 1 137 ? 35.469 1.82 12.734 1 80.62 137 VAL B C 1
ATOM 6741 O O . VAL B 1 137 ? 34.312 1.617 12.367 1 80.62 137 VAL B O 1
ATOM 6744 N N . GLN B 1 138 ? 35.906 2.92 13.172 1 85.25 138 GLN B N 1
ATOM 6745 C CA . GLN B 1 138 ? 35 4.059 13.273 1 85.25 138 GLN B CA 1
ATOM 6746 C C . GLN B 1 138 ? 34.469 4.469 11.906 1 85.25 138 GLN B C 1
ATOM 6748 O O . GLN B 1 138 ? 33.281 4.785 11.758 1 85.25 138 GLN B O 1
ATOM 6753 N N . GLU B 1 139 ? 35.344 4.461 11 1 88 139 GLU B N 1
ATOM 6754 C CA . GLU B 1 139 ? 34.938 4.852 9.648 1 88 139 GLU B CA 1
ATOM 6755 C C . GLU B 1 139 ? 33.906 3.877 9.078 1 88 139 GLU B C 1
ATOM 6757 O O . GLU B 1 139 ? 32.969 4.289 8.398 1 88 139 GLU B O 1
ATOM 6762 N N . LYS B 1 140 ? 34.156 2.678 9.344 1 89.69 140 LYS B N 1
ATOM 6763 C CA . LYS B 1 140 ? 33.219 1.661 8.859 1 89.69 140 LYS B CA 1
ATOM 6764 C C . LYS B 1 140 ? 31.859 1.798 9.531 1 89.69 140 LYS B C 1
ATOM 6766 O O . LYS B 1 140 ? 30.828 1.663 8.875 1 89.69 140 LYS B O 1
ATOM 6771 N N . LEU B 1 141 ? 31.922 2.092 10.789 1 91.44 141 LEU B N 1
ATOM 6772 C CA . LEU B 1 141 ? 30.672 2.234 11.531 1 91.44 141 LEU B CA 1
ATOM 6773 C C . LEU B 1 141 ? 29.922 3.484 11.094 1 91.44 141 LEU B C 1
ATOM 6775 O O . LEU B 1 141 ? 28.688 3.492 11.062 1 91.44 141 LEU B O 1
ATOM 6779 N N . ILE B 1 142 ? 30.656 4.508 10.836 1 94.19 142 ILE B N 1
ATOM 6780 C CA . ILE B 1 142 ? 30.031 5.738 10.352 1 94.19 142 ILE B CA 1
ATOM 6781 C C . ILE B 1 142 ? 29.266 5.453 9.062 1 94.19 142 ILE B C 1
ATOM 6783 O O . ILE B 1 142 ? 28.141 5.926 8.891 1 94.19 142 ILE B O 1
ATOM 6787 N N . LYS B 1 143 ? 29.875 4.66 8.219 1 95.06 143 LYS B N 1
ATOM 6788 C CA . LYS B 1 143 ? 29.219 4.305 6.957 1 95.06 143 LYS B CA 1
ATOM 6789 C C . LYS B 1 143 ? 27.969 3.479 7.203 1 95.06 143 LYS B C 1
ATOM 6791 O O . LYS B 1 143 ? 26.953 3.641 6.504 1 95.06 143 LYS B O 1
ATOM 6796 N N . LEU B 1 144 ? 28.031 2.594 8.203 1 95.62 144 LEU B N 1
ATOM 6797 C CA . LEU B 1 144 ? 26.859 1.788 8.562 1 95.62 144 LEU B CA 1
ATOM 6798 C C . LEU B 1 144 ? 25.766 2.66 9.148 1 95.62 144 LEU B C 1
ATOM 6800 O O . LEU B 1 144 ? 24.578 2.449 8.859 1 95.62 144 LEU B O 1
ATOM 6804 N N . PHE B 1 145 ? 26.125 3.668 9.93 1 96.75 145 PHE B N 1
ATOM 6805 C CA . PHE B 1 145 ? 25.156 4.59 10.5 1 96.75 145 PHE B CA 1
ATOM 6806 C C . PHE B 1 145 ? 24.484 5.418 9.406 1 96.75 145 PHE B C 1
ATOM 6808 O O . PHE B 1 145 ? 23.281 5.66 9.453 1 96.75 145 PHE B O 1
ATOM 6815 N N . ASN B 1 146 ? 25.297 5.824 8.477 1 97.38 146 ASN B N 1
ATOM 6816 C CA . ASN B 1 146 ? 24.734 6.555 7.34 1 97.38 146 ASN B CA 1
ATOM 6817 C C . ASN B 1 146 ? 23.719 5.715 6.582 1 97.38 146 ASN B C 1
ATOM 6819 O O . ASN B 1 146 ? 22.672 6.223 6.18 1 97.38 146 ASN B O 1
ATOM 6823 N N . THR B 1 147 ? 24.047 4.477 6.406 1 97.44 147 THR B N 1
ATOM 6824 C CA . THR B 1 147 ? 23.172 3.564 5.672 1 97.44 147 THR B CA 1
ATOM 6825 C C . THR B 1 147 ? 21.891 3.311 6.445 1 97.44 147 THR B C 1
ATOM 6827 O O . THR B 1 147 ? 20.797 3.311 5.863 1 97.44 147 THR B O 1
ATOM 6830 N N . ALA B 1 148 ? 22.031 3.082 7.711 1 97.81 148 ALA B N 1
ATOM 6831 C CA . ALA B 1 148 ? 20.859 2.869 8.547 1 97.81 148 ALA B CA 1
ATOM 6832 C C . ALA B 1 148 ? 19.969 4.113 8.578 1 97.81 148 ALA B C 1
ATOM 6834 O O . ALA B 1 148 ? 18.75 4.008 8.555 1 97.81 148 ALA B O 1
ATOM 6835 N N . TYR B 1 149 ? 20.578 5.293 8.695 1 98.19 149 TYR B N 1
ATOM 6836 C CA . TYR B 1 149 ? 19.828 6.551 8.688 1 98.19 149 TYR B CA 1
ATOM 6837 C C . TYR B 1 149 ? 19.047 6.711 7.391 1 98.19 149 TYR B C 1
ATOM 6839 O O . TYR B 1 149 ? 17.906 7.188 7.402 1 98.19 149 TYR B O 1
ATOM 6847 N N . PHE B 1 150 ? 19.719 6.285 6.301 1 97.44 150 PHE B N 1
ATOM 6848 C CA . PHE B 1 150 ? 19.062 6.336 5.004 1 97.44 150 PHE B CA 1
ATOM 6849 C C . PHE B 1 150 ? 17.812 5.453 4.996 1 97.44 150 PHE B C 1
ATOM 6851 O O . PHE B 1 150 ? 16.781 5.836 4.453 1 97.44 150 PHE B O 1
ATOM 6858 N N . VAL B 1 151 ? 17.906 4.277 5.555 1 97.31 151 VAL B N 1
ATOM 6859 C CA . VAL B 1 151 ? 16.797 3.34 5.645 1 97.31 151 VAL B CA 1
ATOM 6860 C C . VAL B 1 151 ? 15.617 3.998 6.367 1 97.31 151 VAL B C 1
ATOM 6862 O O . VAL B 1 151 ? 14.477 3.904 5.918 1 97.31 151 VAL B O 1
ATOM 6865 N N . ALA B 1 152 ? 15.836 4.676 7.438 1 97.81 152 ALA B N 1
ATOM 6866 C CA . ALA B 1 152 ? 14.797 5.324 8.234 1 97.81 152 ALA B CA 1
ATOM 6867 C C . ALA B 1 152 ? 14.242 6.555 7.516 1 97.81 152 ALA B C 1
ATOM 6869 O O . ALA B 1 152 ? 13.031 6.77 7.492 1 97.81 152 ALA B O 1
ATOM 6870 N N . LYS B 1 153 ? 15.125 7.363 6.953 1 97.25 153 LYS B N 1
ATOM 6871 C CA . LYS B 1 153 ? 14.734 8.609 6.305 1 97.25 153 LYS B CA 1
ATOM 6872 C C . LYS B 1 153 ? 13.859 8.344 5.086 1 97.25 153 LYS B C 1
ATOM 6874 O O . LYS B 1 153 ? 12.922 9.102 4.812 1 97.25 153 LYS B O 1
ATOM 6879 N N . GLU B 1 154 ? 14.164 7.273 4.363 1 94.75 154 GLU B N 1
ATOM 6880 C CA . GLU B 1 154 ? 13.391 6.914 3.18 1 94.75 154 GLU B CA 1
ATOM 6881 C C . GLU B 1 154 ? 12.234 5.984 3.537 1 94.75 154 GLU B C 1
ATOM 6883 O O . GLU B 1 154 ? 11.539 5.477 2.65 1 94.75 154 GLU B O 1
ATOM 6888 N N . GLU B 1 155 ? 12 5.727 4.824 1 95.06 155 GLU B N 1
ATOM 6889 C CA . GLU B 1 155 ? 10.883 4.953 5.359 1 95.06 155 GLU B CA 1
ATOM 6890 C C . GLU B 1 155 ? 10.898 3.521 4.828 1 95.06 155 GLU B C 1
ATOM 6892 O O . GLU B 1 155 ? 9.852 2.969 4.492 1 95.06 155 GLU B O 1
ATOM 6897 N N . MET B 1 156 ? 12.109 2.932 4.664 1 94.25 156 MET B N 1
ATOM 6898 C CA . MET B 1 156 ? 12.273 1.558 4.203 1 94.25 156 MET B CA 1
ATOM 6899 C C . MET B 1 156 ? 12.234 0.581 5.371 1 94.25 156 MET B C 1
ATOM 6901 O O . MET B 1 156 ? 12.492 0.962 6.516 1 94.25 156 MET B O 1
ATOM 6905 N N . PRO B 1 157 ? 11.891 -0.699 5.07 1 93.5 157 PRO B N 1
ATOM 6906 C CA . PRO B 1 157 ? 11.969 -1.703 6.137 1 93.5 157 PRO B CA 1
ATOM 6907 C C . PRO B 1 157 ? 13.406 -2.025 6.543 1 93.5 157 PRO B C 1
ATOM 6909 O O . PRO B 1 157 ? 14.336 -1.813 5.762 1 93.5 157 PRO B O 1
ATOM 6912 N N . PHE B 1 158 ? 13.578 -2.572 7.707 1 94.75 158 PHE B N 1
ATOM 6913 C CA . PHE B 1 158 ? 14.898 -2.9 8.227 1 94.75 158 PHE B CA 1
ATOM 6914 C C . PHE B 1 158 ? 15.57 -3.969 7.371 1 94.75 158 PHE B C 1
ATOM 6916 O O . PHE B 1 158 ? 16.797 -4.02 7.281 1 94.75 158 PHE B O 1
ATOM 6923 N N . SER B 1 159 ? 14.75 -4.793 6.777 1 91.44 159 SER B N 1
ATOM 6924 C CA . SER B 1 159 ? 15.266 -5.891 5.969 1 91.44 159 SER B CA 1
ATOM 6925 C C . SER B 1 159 ? 16.016 -5.371 4.746 1 91.44 159 SER B C 1
ATOM 6927 O O . SER B 1 159 ? 16.797 -6.102 4.137 1 91.44 159 SER B O 1
ATOM 6929 N N . SER B 1 160 ? 15.773 -4.137 4.355 1 93.25 160 SER B N 1
ATOM 6930 C CA . SER B 1 160 ? 16.453 -3.547 3.209 1 93.25 160 SER B CA 1
ATOM 6931 C C . SER B 1 160 ? 17.906 -3.219 3.535 1 93.25 160 SER B C 1
ATOM 6933 O O . SER B 1 160 ? 18.719 -3.002 2.633 1 93.25 160 SER B O 1
ATOM 6935 N N . PHE B 1 161 ? 18.281 -3.146 4.824 1 96 161 PHE B N 1
ATOM 6936 C CA . PHE B 1 161 ? 19.609 -2.75 5.281 1 96 161 PHE B CA 1
ATOM 6937 C C . PHE B 1 161 ? 20.672 -3.691 4.73 1 96 161 PHE B C 1
ATOM 6939 O O . PHE B 1 161 ? 21.703 -3.242 4.238 1 96 161 PHE B O 1
ATOM 6946 N N . LYS B 1 162 ? 20.375 -4.984 4.773 1 94.12 162 LYS B N 1
ATOM 6947 C CA . LYS B 1 162 ? 21.328 -5.98 4.281 1 94.12 162 LYS B CA 1
ATOM 6948 C C . LYS B 1 162 ? 21.578 -5.809 2.787 1 94.12 162 LYS B C 1
ATOM 6950 O O . LYS B 1 162 ? 22.719 -5.863 2.332 1 94.12 162 LYS B O 1
ATOM 6955 N N . GLY B 1 163 ? 20.516 -5.621 2.043 1 93.75 163 GLY B N 1
ATOM 6956 C CA . GLY B 1 163 ? 20.656 -5.406 0.61 1 93.75 163 GLY B CA 1
ATOM 6957 C C . GLY B 1 163 ? 21.422 -4.145 0.265 1 93.75 163 GLY B C 1
ATOM 6958 O O . GLY B 1 163 ? 22.203 -4.129 -0.684 1 93.75 163 GLY B O 1
ATOM 6959 N N . LEU B 1 164 ? 21.188 -3.088 1 1 95.81 164 LEU B N 1
ATOM 6960 C CA . LEU B 1 164 ? 21.875 -1.825 0.779 1 95.81 164 LEU B CA 1
ATOM 6961 C C . LEU B 1 164 ? 23.375 -1.97 1.063 1 95.81 164 LEU B C 1
ATOM 6963 O O . LEU B 1 164 ? 24.203 -1.409 0.345 1 95.81 164 LEU B O 1
ATOM 6967 N N . CYS B 1 165 ? 23.656 -2.645 2.154 1 95.06 165 CYS B N 1
ATOM 6968 C CA . CYS B 1 165 ? 25.047 -2.914 2.461 1 95.06 165 CYS B CA 1
ATOM 6969 C C . CYS B 1 165 ? 25.703 -3.732 1.353 1 95.06 165 CYS B C 1
ATOM 6971 O O . CYS B 1 165 ? 26.828 -3.455 0.957 1 95.06 165 CYS B O 1
ATOM 6973 N N . GLY B 1 166 ? 24.969 -4.758 0.84 1 93.69 166 GLY B N 1
ATOM 6974 C CA . GLY B 1 166 ? 25.469 -5.562 -0.261 1 93.69 166 GLY B CA 1
ATOM 6975 C C . GLY B 1 166 ? 25.766 -4.746 -1.505 1 93.69 166 GLY B C 1
ATOM 6976 O O . GLY B 1 166 ? 26.781 -4.984 -2.18 1 93.69 166 GLY B O 1
ATOM 6977 N N . LEU B 1 167 ? 24.922 -3.795 -1.794 1 95.88 167 LEU B N 1
ATOM 6978 C CA . LEU B 1 167 ? 25.125 -2.914 -2.939 1 95.88 167 LEU B CA 1
ATOM 6979 C C . LEU B 1 167 ? 26.391 -2.086 -2.775 1 95.88 167 LEU B C 1
ATOM 6981 O O . LEU B 1 167 ? 27.188 -1.961 -3.713 1 95.88 167 LEU B O 1
ATOM 6985 N N . GLN B 1 168 ? 26.547 -1.545 -1.594 1 94.88 168 GLN B N 1
ATOM 6986 C CA . GLN B 1 168 ? 27.719 -0.702 -1.331 1 94.88 168 GLN B CA 1
ATOM 6987 C C . GLN B 1 168 ? 29 -1.521 -1.345 1 94.88 168 GLN B C 1
ATOM 6989 O O . GLN B 1 168 ? 30.031 -1.053 -1.826 1 94.88 168 GLN B O 1
ATOM 6994 N N . ILE B 1 169 ? 28.953 -2.746 -0.815 1 92.94 169 ILE B N 1
ATOM 6995 C CA . ILE B 1 169 ? 30.109 -3.635 -0.847 1 92.94 169 ILE B CA 1
ATOM 6996 C C . ILE B 1 169 ? 30.469 -3.959 -2.295 1 92.94 169 ILE B C 1
ATOM 6998 O O . ILE B 1 169 ? 31.641 -3.941 -2.666 1 92.94 169 ILE B O 1
ATOM 7002 N N . LYS B 1 170 ? 29.453 -4.227 -3.068 1 93.81 170 LYS B N 1
ATOM 7003 C CA . LYS B 1 170 ? 29.688 -4.527 -4.477 1 93.81 170 LYS B CA 1
ATOM 7004 C C . LYS B 1 170 ? 30.328 -3.344 -5.191 1 93.81 170 LYS B C 1
ATOM 7006 O O . LYS B 1 170 ? 31.141 -3.525 -6.113 1 93.81 170 LYS B O 1
ATOM 7011 N N . ASN B 1 171 ? 29.953 -2.143 -4.746 1 94.31 171 ASN B N 1
ATOM 7012 C CA . ASN B 1 171 ? 30.5 -0.931 -5.344 1 94.31 171 ASN B CA 1
ATOM 7013 C C . ASN B 1 171 ? 31.766 -0.465 -4.609 1 94.31 171 ASN B C 1
ATOM 7015 O O . ASN B 1 171 ? 32.031 0.733 -4.551 1 94.31 171 ASN B O 1
ATOM 7019 N N . ASP B 1 172 ? 32.406 -1.323 -3.824 1 89.69 172 ASP B N 1
ATOM 7020 C CA . ASP B 1 172 ? 33.75 -1.193 -3.293 1 89.69 172 ASP B CA 1
ATOM 7021 C C . ASP B 1 172 ? 33.781 -0.353 -2.018 1 89.69 172 ASP B C 1
ATOM 7023 O O . ASP B 1 172 ? 34.75 0.357 -1.745 1 89.69 172 ASP B O 1
ATOM 7027 N N . VAL B 1 173 ? 32.625 -0.274 -1.359 1 91.25 173 VAL B N 1
ATOM 7028 C CA . VAL B 1 173 ? 32.625 0.359 -0.045 1 91.25 173 VAL B CA 1
ATOM 7029 C C . VAL B 1 173 ? 33.062 -0.649 1.017 1 91.25 173 VAL B C 1
ATOM 7031 O O . VAL B 1 173 ? 32.594 -1.792 1.021 1 91.25 173 VAL B O 1
ATOM 7034 N N . GLU B 1 174 ? 33.906 -0.197 1.826 1 88.12 174 GLU B N 1
ATOM 7035 C CA . GLU B 1 174 ? 34.375 -1.072 2.9 1 88.12 174 GLU B CA 1
ATOM 7036 C C . GLU B 1 174 ? 33.5 -0.933 4.141 1 88.12 174 GLU B C 1
ATOM 7038 O O . GLU B 1 174 ? 33.625 0.041 4.887 1 88.12 174 GLU B O 1
ATOM 7043 N N . LEU B 1 175 ? 32.562 -1.788 4.453 1 88.94 175 LEU B N 1
ATOM 7044 C CA . LEU B 1 175 ? 31.641 -1.722 5.578 1 88.94 175 LEU B CA 1
ATOM 7045 C C . LEU B 1 175 ? 32.031 -2.727 6.66 1 88.94 175 LEU B C 1
ATOM 7047 O O . LEU B 1 175 ? 31.516 -2.662 7.781 1 88.94 175 LEU B O 1
ATOM 7051 N N . GLY B 1 176 ? 32.906 -3.561 6.477 1 79.81 176 GLY B N 1
ATOM 7052 C CA . GLY B 1 176 ? 33.25 -4.582 7.445 1 79.81 176 GLY B CA 1
ATOM 7053 C C . GLY B 1 176 ? 32.438 -5.859 7.297 1 79.81 176 GLY B C 1
ATOM 7054 O O . GLY B 1 176 ? 31.781 -6.066 6.277 1 79.81 176 GLY B O 1
ATOM 7055 N N . LYS B 1 177 ? 32.469 -6.758 8.242 1 77.12 177 LYS B N 1
ATOM 7056 C CA . LYS B 1 177 ? 31.797 -8.055 8.117 1 77.12 177 LYS B CA 1
ATOM 7057 C C . LYS B 1 177 ? 30.703 -8.219 9.164 1 77.12 177 LYS B C 1
ATOM 7059 O O . LYS B 1 177 ? 29.906 -9.164 9.109 1 77.12 177 LYS B O 1
ATOM 7064 N N . THR B 1 178 ? 30.578 -7.18 10 1 81.69 178 THR B N 1
ATOM 7065 C CA . THR B 1 178 ? 29.641 -7.344 11.102 1 81.69 178 THR B CA 1
ATOM 7066 C C . THR B 1 178 ? 28.531 -6.305 11.016 1 81.69 178 THR B C 1
ATOM 7068 O O . THR B 1 178 ? 28.641 -5.316 10.289 1 81.69 178 THR B O 1
ATOM 7071 N N . TYR B 1 179 ? 27.406 -6.512 11.633 1 87.38 179 TYR B N 1
ATOM 7072 C CA . TYR B 1 179 ? 26.297 -5.582 11.844 1 87.38 179 TYR B CA 1
ATOM 7073 C C . TYR B 1 179 ? 25.516 -5.359 10.562 1 87.38 179 TYR B C 1
ATOM 7075 O O . TYR B 1 179 ? 25.141 -4.227 10.242 1 87.38 179 TYR B O 1
ATOM 7083 N N . PHE B 1 180 ? 25.359 -6.367 9.773 1 86.38 180 PHE B N 1
ATOM 7084 C CA . PHE B 1 180 ? 24.609 -6.262 8.523 1 86.38 180 PHE B CA 1
ATOM 7085 C C . PHE B 1 180 ? 23.172 -6.746 8.719 1 86.38 180 PHE B C 1
ATOM 7087 O O . PHE B 1 180 ? 22.406 -6.828 7.758 1 86.38 180 PHE B O 1
ATOM 7094 N N . ASN B 1 181 ? 22.812 -6.949 9.914 1 88.88 181 ASN B N 1
ATOM 7095 C CA . ASN B 1 181 ? 21.516 -7.551 10.156 1 88.88 181 ASN B CA 1
ATOM 7096 C C . ASN B 1 181 ? 20.484 -6.504 10.547 1 88.88 181 ASN B C 1
ATOM 7098 O O . ASN B 1 181 ? 20.812 -5.34 10.773 1 88.88 181 ASN B O 1
ATOM 7102 N N . ASP B 1 182 ? 19.25 -6.895 10.609 1 91.56 182 ASP B N 1
ATOM 7103 C CA . ASP B 1 182 ? 18.109 -6.023 10.891 1 91.56 182 ASP B CA 1
ATOM 7104 C C . ASP B 1 182 ? 18.219 -5.43 12.297 1 91.56 182 ASP B C 1
ATOM 7106 O O . ASP B 1 182 ? 17.875 -4.266 12.508 1 91.56 182 ASP B O 1
ATOM 7110 N N . HIS B 1 183 ? 18.688 -6.254 13.156 1 91.88 183 HIS B N 1
ATOM 7111 C CA . HIS B 1 183 ? 18.781 -5.812 14.539 1 91.88 183 HIS B CA 1
ATOM 7112 C C . HIS B 1 183 ? 19.797 -4.676 14.695 1 91.88 183 HIS B C 1
ATOM 7114 O O . HIS B 1 183 ? 19.562 -3.729 15.445 1 91.88 183 HIS B O 1
ATOM 7120 N N . ALA B 1 184 ? 20.922 -4.816 14.047 1 92.75 184 ALA B N 1
ATOM 7121 C CA . ALA B 1 184 ? 21.906 -3.744 14.07 1 92.75 184 ALA B CA 1
ATOM 7122 C C . ALA B 1 184 ? 21.344 -2.459 13.469 1 92.75 184 ALA B C 1
ATOM 7124 O O . ALA B 1 184 ? 21.547 -1.371 14.016 1 92.75 184 ALA B O 1
ATOM 7125 N N . CYS B 1 185 ? 20.672 -2.635 12.344 1 96.12 185 CYS B N 1
ATOM 7126 C CA . CYS B 1 185 ? 20.047 -1.485 11.703 1 96.12 185 CYS B CA 1
ATOM 7127 C C . CYS B 1 185 ? 19.109 -0.767 12.656 1 96.12 185 CYS B C 1
ATOM 7129 O O . CYS B 1 185 ? 19.141 0.459 12.781 1 96.12 185 CYS B O 1
ATOM 7131 N N . LYS B 1 186 ? 18.281 -1.519 13.344 1 96.06 186 LYS B N 1
ATOM 7132 C CA . LYS B 1 186 ? 17.344 -0.963 14.312 1 96.06 186 LYS B CA 1
ATOM 7133 C C . LYS B 1 186 ? 18.078 -0.199 15.414 1 96.06 186 LYS B C 1
ATOM 7135 O O . LYS B 1 186 ? 17.656 0.902 15.789 1 96.06 186 LYS B O 1
ATOM 7140 N N . ASN B 1 187 ? 19.141 -0.747 15.891 1 94.94 187 ASN B N 1
ATOM 7141 C CA . ASN B 1 187 ? 19.906 -0.116 16.969 1 94.94 187 ASN B CA 1
ATOM 7142 C C . ASN B 1 187 ? 20.531 1.196 16.5 1 94.94 187 ASN B C 1
ATOM 7144 O O . ASN B 1 187 ? 20.562 2.17 17.266 1 94.94 187 ASN B O 1
ATOM 7148 N N . PHE B 1 188 ? 21.094 1.166 15.344 1 96.75 188 PHE B N 1
ATOM 7149 C CA . PHE B 1 188 ? 21.703 2.381 14.797 1 96.75 188 PHE B CA 1
ATOM 7150 C C . PHE B 1 188 ? 20.656 3.479 14.648 1 96.75 188 PHE B C 1
ATOM 7152 O O . PHE B 1 188 ? 20.922 4.641 14.961 1 96.75 188 PHE B O 1
ATOM 7159 N N . ILE B 1 189 ? 19.5 3.117 14.172 1 97.69 189 ILE B N 1
ATOM 7160 C CA . ILE B 1 189 ? 18.406 4.059 13.969 1 97.69 189 ILE B CA 1
ATOM 7161 C C . ILE B 1 189 ? 17.938 4.605 15.32 1 97.69 189 ILE B C 1
ATOM 7163 O O . ILE B 1 189 ? 17.672 5.805 15.453 1 97.69 189 ILE B O 1
ATOM 7167 N N . GLU B 1 190 ? 17.797 3.693 16.281 1 96.75 190 GLU B N 1
ATOM 7168 C CA . GLU B 1 190 ? 17.391 4.102 17.625 1 96.75 190 GLU B CA 1
ATOM 7169 C C . GLU B 1 190 ? 18.359 5.141 18.188 1 96.75 190 GLU B C 1
ATOM 7171 O O . GLU B 1 190 ? 17.922 6.145 18.75 1 96.75 190 GLU B O 1
ATOM 7176 N N . SER B 1 191 ? 19.609 4.887 18.016 1 96.12 191 SER B N 1
ATOM 7177 C CA . SER B 1 191 ? 20.625 5.824 18.516 1 96.12 191 SER B CA 1
ATOM 7178 C C . SER B 1 191 ? 20.5 7.18 17.828 1 96.12 191 SER B C 1
ATOM 7180 O O . SER B 1 191 ? 20.641 8.219 18.469 1 96.12 191 SER B O 1
ATOM 7182 N N . SER B 1 192 ? 20.312 7.141 16.547 1 97.44 192 SER B N 1
ATOM 7183 C CA . SER B 1 192 ? 20.156 8.383 15.797 1 97.44 192 SER B CA 1
ATOM 7184 C C . SER B 1 192 ? 18.906 9.141 16.234 1 97.44 192 SER B C 1
ATOM 7186 O O . SER B 1 192 ? 18.938 10.367 16.375 1 97.44 192 SER B O 1
ATOM 7188 N N . ALA B 1 193 ? 17.844 8.461 16.438 1 97.81 193 ALA B N 1
ATOM 7189 C CA . ALA B 1 193 ? 16.578 9.07 16.859 1 97.81 193 ALA B CA 1
ATOM 7190 C C . ALA B 1 193 ? 16.688 9.648 18.266 1 97.81 193 ALA B C 1
ATOM 7192 O O . ALA B 1 193 ? 16.109 10.695 18.562 1 97.81 193 ALA B O 1
ATOM 7193 N N . GLU B 1 194 ? 17.375 8.945 19.109 1 96.19 194 GLU B N 1
ATOM 7194 C CA . GLU B 1 194 ? 17.531 9.398 20.5 1 96.19 194 GLU B CA 1
ATOM 7195 C C . GLU B 1 194 ? 18.281 10.727 20.562 1 96.19 194 GLU B C 1
ATOM 7197 O O . GLU B 1 194 ? 18 11.562 21.422 1 96.19 194 GLU B O 1
ATOM 7202 N N . ILE B 1 195 ? 19.203 10.891 19.703 1 95.25 195 ILE B N 1
ATOM 7203 C CA . ILE B 1 195 ? 19.938 12.148 19.656 1 95.25 195 ILE B CA 1
ATOM 7204 C C . ILE B 1 195 ? 19 13.281 19.234 1 95.25 195 ILE B C 1
ATOM 7206 O O . ILE B 1 195 ? 19.047 14.367 19.797 1 95.25 195 ILE B O 1
ATOM 7210 N N . LEU B 1 196 ? 18.203 13.023 18.25 1 96.44 196 LEU B N 1
ATOM 7211 C CA . LEU B 1 196 ? 17.234 14.016 17.797 1 96.44 196 LEU B CA 1
ATOM 7212 C C . LEU B 1 196 ? 16.25 14.352 18.906 1 96.44 196 LEU B C 1
ATOM 7214 O O . LEU B 1 196 ? 15.867 15.516 19.078 1 96.44 196 LEU B O 1
ATOM 7218 N N . LYS B 1 197 ? 15.797 13.312 19.578 1 96.5 197 LYS B N 1
ATOM 7219 C CA . LYS B 1 197 ? 14.898 13.516 20.703 1 96.5 197 LYS B CA 1
ATOM 7220 C C . LYS B 1 197 ? 15.555 14.367 21.781 1 96.5 197 LYS B C 1
ATOM 7222 O O . LYS B 1 197 ? 14.922 15.273 22.344 1 96.5 197 LYS B O 1
ATOM 7227 N N . ALA B 1 198 ? 16.781 14.086 22.078 1 94.38 198 ALA B N 1
ATOM 7228 C CA . ALA B 1 198 ? 17.531 14.828 23.094 1 94.38 198 ALA B CA 1
ATOM 7229 C C . ALA B 1 198 ? 17.672 16.297 22.688 1 94.38 198 ALA B C 1
ATOM 7231 O O . ALA B 1 198 ? 17.578 17.188 23.531 1 94.38 198 ALA B O 1
ATOM 7232 N N . ASP B 1 199 ? 17.953 16.516 21.453 1 93.88 199 ASP B N 1
ATOM 7233 C CA . ASP B 1 199 ? 18.062 17.875 20.953 1 93.88 199 ASP B CA 1
ATOM 7234 C C . ASP B 1 199 ? 16.766 18.656 21.156 1 93.88 199 ASP B C 1
ATOM 7236 O O . ASP B 1 199 ? 16.781 19.828 21.547 1 93.88 199 ASP B O 1
ATOM 7240 N N . LEU B 1 200 ? 15.688 18.078 20.875 1 94.81 200 LEU B N 1
ATOM 7241 C CA . LEU B 1 200 ? 14.391 18.719 21.047 1 94.81 200 LEU B CA 1
ATOM 7242 C C . LEU B 1 200 ? 14.078 18.953 22.531 1 94.81 200 LEU B C 1
ATOM 7244 O O . LEU B 1 200 ? 13.562 20 22.906 1 94.81 200 LEU B O 1
ATOM 7248 N N . SER B 1 201 ? 14.367 17.922 23.281 1 94.31 201 SER B N 1
ATOM 7249 C CA . SER B 1 201 ? 14.164 18.031 24.734 1 94.31 201 SER B CA 1
ATOM 7250 C C . SER B 1 201 ? 14.945 19.203 25.312 1 94.31 201 SER B C 1
ATOM 7252 O O . SER B 1 201 ? 14.43 19.953 26.141 1 94.31 201 SER B O 1
ATOM 7254 N N . GLU B 1 202 ? 16.156 19.312 24.891 1 91.69 202 GLU B N 1
ATOM 7255 C CA . GLU B 1 202 ? 16.984 20.406 25.375 1 91.69 202 GLU B CA 1
ATOM 7256 C C . GLU B 1 202 ? 16.406 21.766 24.969 1 91.69 202 GLU B C 1
ATOM 7258 O O . GLU B 1 202 ? 16.391 22.703 25.781 1 91.69 202 GLU B O 1
ATOM 7263 N N . LYS B 1 203 ? 15.898 21.844 23.859 1 90.69 203 LYS B N 1
ATOM 7264 C CA . LYS B 1 203 ? 15.312 23.094 23.375 1 90.69 203 LYS B CA 1
ATOM 7265 C C . LYS B 1 203 ? 14.062 23.453 24.172 1 90.69 203 LYS B C 1
ATOM 7267 O O . LYS B 1 203 ? 13.852 24.609 24.516 1 90.69 203 LYS B O 1
ATOM 7272 N N . LEU B 1 204 ? 13.242 22.531 24.516 1 92.69 204 LEU B N 1
ATOM 7273 C CA . LEU B 1 204 ? 11.969 22.781 25.188 1 92.69 204 LEU B CA 1
ATOM 7274 C C . LEU B 1 204 ? 12.172 23.047 26.672 1 92.69 204 LEU B C 1
ATOM 7276 O O . LEU B 1 204 ? 11.312 23.641 27.328 1 92.69 204 LEU B O 1
ATOM 7280 N N . ASN B 1 205 ? 13.242 22.516 27.172 1 90.06 205 ASN B N 1
ATOM 7281 C CA . ASN B 1 205 ? 13.516 22.688 28.594 1 90.06 205 ASN B CA 1
ATOM 7282 C C . ASN B 1 205 ? 14.359 23.938 28.844 1 90.06 205 ASN B C 1
ATOM 7284 O O . ASN B 1 205 ? 14.523 24.359 30 1 90.06 205 ASN B O 1
ATOM 7288 N N . ASN B 1 206 ? 14.82 24.484 27.797 1 82.69 206 ASN B N 1
ATOM 7289 C CA . ASN B 1 206 ? 15.625 25.703 27.938 1 82.69 206 ASN B CA 1
ATOM 7290 C C . ASN B 1 206 ? 14.75 26.938 28.156 1 82.69 206 ASN B C 1
ATOM 7292 O O . ASN B 1 206 ? 13.523 26.859 28 1 82.69 206 ASN B O 1
ATOM 7296 N N . ALA B 1 207 ? 15.453 28 28.578 1 70.69 207 ALA B N 1
ATOM 7297 C CA . ALA B 1 207 ? 14.758 29.25 28.875 1 70.69 207 ALA B CA 1
ATOM 7298 C C . ALA B 1 207 ? 14.188 29.875 27.609 1 70.69 207 ALA B C 1
ATOM 7300 O O . ALA B 1 207 ? 13.211 30.625 27.672 1 70.69 207 ALA B O 1
ATOM 7301 N N . SER B 1 208 ? 14.773 29.656 26.531 1 75.06 208 SER B N 1
ATOM 7302 C CA . SER B 1 208 ? 14.281 30.109 25.234 1 75.06 208 SER B CA 1
ATOM 7303 C C . SER B 1 208 ? 14.172 28.938 24.25 1 75.06 208 SER B C 1
ATOM 7305 O O . SER B 1 208 ? 15.164 28.25 23.984 1 75.06 208 SER B O 1
ATOM 7307 N N . PRO B 1 209 ? 12.977 28.703 23.922 1 76.56 209 PRO B N 1
ATOM 7308 C CA . PRO B 1 209 ? 11.703 29.422 24.016 1 76.56 209 PRO B CA 1
ATOM 7309 C C . PRO B 1 209 ? 11.031 29.25 25.375 1 76.56 209 PRO B C 1
ATOM 7311 O O . PRO B 1 209 ? 11.203 28.234 26.031 1 76.56 209 PRO B O 1
ATOM 7314 N N . ARG B 1 210 ? 10.344 30.297 25.719 1 86.31 210 ARG B N 1
ATOM 7315 C CA . ARG B 1 210 ? 9.703 30.297 27.031 1 86.31 210 ARG B CA 1
ATOM 7316 C C . ARG B 1 210 ? 8.414 29.469 27.016 1 86.31 210 ARG B C 1
ATOM 7318 O O . ARG B 1 210 ? 8.094 28.797 27.984 1 86.31 210 ARG B O 1
ATOM 7325 N N . PHE B 1 211 ? 7.762 29.609 25.844 1 94.94 211 PHE B N 1
ATOM 7326 C CA . PHE B 1 211 ? 6.422 29.031 25.766 1 94.94 211 PHE B CA 1
ATOM 7327 C C . PHE B 1 211 ? 6.293 28.125 24.562 1 94.94 211 PHE B C 1
ATOM 7329 O O . PHE B 1 211 ? 7.047 28.25 23.594 1 94.94 211 PHE B O 1
ATOM 7336 N N . PHE B 1 212 ? 5.43 27.141 24.641 1 96.19 212 PHE B N 1
ATOM 7337 C CA . PHE B 1 212 ? 5.121 26.281 23.5 1 96.19 212 PHE B CA 1
ATOM 7338 C C . PHE B 1 212 ? 3.674 25.812 23.547 1 96.19 212 PHE B C 1
ATOM 7340 O O . PHE B 1 212 ? 2.986 26 24.547 1 96.19 212 PHE B O 1
ATOM 7347 N N . SER B 1 213 ? 3.191 25.438 22.5 1 96.94 213 SER B N 1
ATOM 7348 C CA . SER B 1 213 ? 1.872 24.812 22.406 1 96.94 213 SER B CA 1
ATOM 7349 C C . SER B 1 213 ? 1.973 23.375 21.938 1 96.94 213 SER B C 1
ATOM 7351 O O . SER B 1 213 ? 2.996 22.953 21.391 1 96.94 213 SER B O 1
ATOM 7353 N N . ALA B 1 214 ? 0.964 22.594 22.25 1 97 214 ALA B N 1
ATOM 7354 C CA . ALA B 1 214 ? 0.938 21.172 21.875 1 97 214 ALA B CA 1
ATOM 7355 C C . ALA B 1 214 ? -0.253 20.875 20.969 1 97 214 ALA B C 1
ATOM 7357 O O . ALA B 1 214 ? -1.264 21.578 21 1 97 214 ALA B O 1
ATOM 7358 N N . MET B 1 215 ? -0.073 19.984 20.125 1 96.62 215 MET B N 1
ATOM 7359 C CA . MET B 1 215 ? -1.129 19.469 19.25 1 96.62 215 MET B CA 1
ATOM 7360 C C . MET B 1 215 ? -1.191 17.953 19.312 1 96.62 215 MET B C 1
ATOM 7362 O O . MET B 1 215 ? -0.156 17.281 19.328 1 96.62 215 MET B O 1
ATOM 7366 N N . ALA B 1 216 ? -2.369 17.438 19.375 1 95.62 216 ALA B N 1
ATOM 7367 C CA . ALA B 1 216 ? -2.525 15.984 19.469 1 95.62 216 ALA B CA 1
ATOM 7368 C C . ALA B 1 216 ? -3.736 15.508 18.672 1 95.62 216 ALA B C 1
ATOM 7370 O O . ALA B 1 216 ? -4.77 16.188 18.641 1 95.62 216 ALA B O 1
ATOM 7371 N N . ASP B 1 217 ? -3.559 14.5 17.953 1 92.81 217 ASP B N 1
ATOM 7372 C CA . ASP B 1 217 ? -4.625 13.828 17.219 1 92.81 217 ASP B CA 1
ATOM 7373 C C . ASP B 1 217 ? -4.445 12.312 17.266 1 92.81 217 ASP B C 1
ATOM 7375 O O . ASP B 1 217 ? -3.326 11.812 17.391 1 92.81 217 ASP B O 1
ATOM 7379 N N . GLY B 1 218 ? -5.582 11.617 17.203 1 90.75 218 GLY B N 1
ATOM 7380 C CA . GLY B 1 218 ? -5.535 10.164 17.281 1 90.75 218 GLY B CA 1
ATOM 7381 C C . GLY B 1 218 ? -5.926 9.477 15.992 1 90.75 218 GLY B C 1
ATOM 7382 O O . GLY B 1 218 ? -6.703 10.023 15.203 1 90.75 218 GLY B O 1
ATOM 7383 N N . SER B 1 219 ? -5.309 8.336 15.703 1 88.56 219 SER B N 1
ATOM 7384 C CA . SER B 1 219 ? -5.668 7.488 14.57 1 88.56 219 SER B CA 1
ATOM 7385 C C . SER B 1 219 ? -5.355 6.023 14.859 1 88.56 219 SER B C 1
ATOM 7387 O O . SER B 1 219 ? -4.578 5.715 15.758 1 88.56 219 SER B O 1
ATOM 7389 N N . THR B 1 220 ? -6.031 5.168 14.148 1 88.94 220 THR B N 1
ATOM 7390 C CA . THR B 1 220 ? -5.781 3.734 14.266 1 88.94 220 THR B CA 1
ATOM 7391 C C . THR B 1 220 ? -4.75 3.279 13.242 1 88.94 220 THR B C 1
ATOM 7393 O O . THR B 1 220 ? -4.871 3.59 12.055 1 88.94 220 THR B O 1
ATOM 7396 N N . ASP B 1 221 ? -3.787 2.576 13.664 1 88.81 221 ASP B N 1
ATOM 7397 C CA . ASP B 1 221 ? -2.75 2.119 12.742 1 88.81 221 ASP B CA 1
ATOM 7398 C C . ASP B 1 221 ? -3.123 0.776 12.117 1 88.81 221 ASP B C 1
ATOM 7400 O O . ASP B 1 221 ? -4.219 0.261 12.352 1 88.81 221 ASP B O 1
ATOM 7404 N N . SER B 1 222 ? -2.27 0.253 11.273 1 88.06 222 SER B N 1
ATOM 7405 C CA . SER B 1 222 ? -2.535 -0.973 10.523 1 88.06 222 SER B CA 1
ATOM 7406 C C . SER B 1 222 ? -2.566 -2.186 11.445 1 88.06 222 SER B C 1
ATOM 7408 O O . SER B 1 222 ? -3.137 -3.223 11.102 1 88.06 222 SER B O 1
ATOM 7410 N N . GLY B 1 223 ? -1.91 -2.084 12.594 1 86.81 223 GLY B N 1
ATOM 7411 C CA . GLY B 1 223 ? -1.986 -3.143 13.586 1 86.81 223 GLY B CA 1
ATOM 7412 C C . GLY B 1 223 ? -3.223 -3.051 14.461 1 86.81 223 GLY B C 1
ATOM 7413 O O . GLY B 1 223 ? -3.363 -3.807 15.422 1 86.81 223 GLY B O 1
ATOM 7414 N N . VAL B 1 224 ? -4.094 -2.111 14.18 1 88 224 VAL B N 1
ATOM 7415 C CA . VAL B 1 224 ? -5.352 -1.88 14.883 1 88 224 VAL B CA 1
ATOM 7416 C C . VAL B 1 224 ? -5.062 -1.403 16.312 1 88 224 VAL B C 1
ATOM 7418 O O . VAL B 1 224 ? -5.617 -1.939 17.266 1 88 224 VAL B O 1
ATOM 7421 N N . VAL B 1 225 ? -4.117 -0.603 16.375 1 88.44 225 VAL B N 1
ATOM 7422 C CA . VAL B 1 225 ? -3.762 0.042 17.641 1 88.44 225 VAL B CA 1
ATOM 7423 C C . VAL B 1 225 ? -4.07 1.535 17.562 1 88.44 225 VAL B C 1
ATOM 7425 O O . VAL B 1 225 ? -3.76 2.189 16.562 1 88.44 225 VAL B O 1
ATOM 7428 N N . GLU B 1 226 ? -4.719 2.037 18.562 1 90.81 226 GLU B N 1
ATOM 7429 C CA . GLU B 1 226 ? -4.98 3.473 18.625 1 90.81 226 GLU B CA 1
ATOM 7430 C C . GLU B 1 226 ? -3.721 4.25 19 1 90.81 226 GLU B C 1
ATOM 7432 O O . GLU B 1 226 ? -3.143 4.027 20.062 1 90.81 226 GLU B O 1
ATOM 7437 N N . GLN B 1 227 ? -3.363 5.055 18.094 1 93.19 227 GLN B N 1
ATOM 7438 C CA . GLN B 1 227 ? -2.166 5.867 18.297 1 93.19 227 GLN B CA 1
ATOM 7439 C C . GLN B 1 227 ? -2.518 7.344 18.422 1 93.19 227 GLN B C 1
ATOM 7441 O O . GLN B 1 227 ? -3.42 7.836 17.75 1 93.19 227 GLN B O 1
ATOM 7446 N N . GLU B 1 228 ? -1.875 7.996 19.359 1 95.31 228 GLU B N 1
ATOM 7447 C CA . GLU B 1 228 ? -1.974 9.445 19.516 1 95.31 228 GLU B CA 1
ATOM 7448 C C . GLU B 1 228 ? -0.673 10.133 19.109 1 95.31 228 GLU B C 1
ATOM 7450 O O . GLU B 1 228 ? 0.392 9.82 19.641 1 95.31 228 GLU B O 1
ATOM 7455 N N . LEU B 1 229 ? -0.788 11 18.156 1 96.56 229 LEU B N 1
ATOM 7456 C CA . LEU B 1 229 ? 0.366 11.781 17.719 1 96.56 229 LEU B CA 1
ATOM 7457 C C . LEU B 1 229 ? 0.445 13.102 18.469 1 96.56 229 LEU B C 1
ATOM 7459 O O . LEU B 1 229 ? -0.574 13.773 18.672 1 96.56 229 LEU B O 1
ATOM 7463 N N . LEU B 1 230 ? 1.622 13.43 18.875 1 97.44 230 LEU B N 1
ATOM 7464 C CA . LEU B 1 230 ? 1.849 14.664 19.609 1 97.44 230 LEU B CA 1
ATOM 7465 C C . LEU B 1 230 ? 2.889 15.531 18.906 1 97.44 230 LEU B C 1
ATOM 7467 O O . LEU B 1 230 ? 3.984 15.062 18.594 1 97.44 230 LEU B O 1
ATOM 7471 N N . PHE B 1 231 ? 2.559 16.719 18.609 1 97.44 231 PHE B N 1
ATOM 7472 C CA . PHE B 1 231 ? 3.451 17.734 18.062 1 97.44 231 PHE B CA 1
ATOM 7473 C C . PHE B 1 231 ? 3.549 18.922 18.984 1 97.44 231 PHE B C 1
ATOM 7475 O O . PHE B 1 231 ? 2.652 19.156 19.812 1 97.44 231 PHE B O 1
ATOM 7482 N N . VAL B 1 232 ? 4.598 19.641 18.891 1 96.69 232 VAL B N 1
ATOM 7483 C CA . VAL B 1 232 ? 4.773 20.859 19.656 1 96.69 232 VAL B CA 1
ATOM 7484 C C . VAL B 1 232 ? 5.117 22.016 18.719 1 96.69 232 VAL B C 1
ATOM 7486 O O . VAL B 1 232 ? 5.75 21.812 17.688 1 96.69 232 VAL B O 1
ATOM 7489 N N . ARG B 1 233 ? 4.625 23.125 19.047 1 96.38 233 ARG B N 1
ATOM 7490 C CA . ARG B 1 233 ? 4.914 24.359 18.328 1 96.38 233 ARG B CA 1
ATOM 7491 C C . ARG B 1 233 ? 5.625 25.375 19.219 1 96.38 233 ARG B C 1
ATOM 7493 O O . ARG B 1 233 ? 5.172 25.641 20.328 1 96.38 233 ARG B O 1
ATOM 7500 N N . PHE B 1 234 ? 6.77 25.875 18.875 1 95.56 234 PHE B N 1
ATOM 7501 C CA . PHE B 1 234 ? 7.535 26.859 19.625 1 95.56 234 PHE B CA 1
ATOM 7502 C C . PHE B 1 234 ? 8.289 27.797 18.672 1 95.56 234 PHE B C 1
ATOM 7504 O O . PHE B 1 234 ? 8.258 27.609 17.453 1 95.56 234 PHE B O 1
ATOM 7511 N N . LEU B 1 235 ? 8.82 28.844 19.234 1 93.81 235 LEU B N 1
ATOM 7512 C CA . LEU B 1 235 ? 9.562 29.797 18.422 1 93.81 235 LEU B CA 1
ATOM 7513 C C . LEU B 1 235 ? 11.016 29.375 18.266 1 93.81 235 LEU B C 1
ATOM 7515 O O . LEU B 1 235 ? 11.672 29.031 19.25 1 93.81 235 LEU B O 1
ATOM 7519 N N . ASP B 1 236 ? 11.422 29.188 17.062 1 91.69 236 ASP B N 1
ATOM 7520 C CA . ASP B 1 236 ? 12.82 28.906 16.734 1 91.69 236 ASP B CA 1
ATOM 7521 C C . ASP B 1 236 ? 13.406 30.016 15.859 1 91.69 236 ASP B C 1
ATOM 7523 O O . ASP B 1 236 ? 12.977 30.203 14.719 1 91.69 236 ASP B O 1
ATOM 7527 N N . ASN B 1 237 ? 14.297 30.828 16.312 1 89.62 237 ASN B N 1
ATOM 7528 C CA . ASN B 1 237 ? 14.891 31.969 15.617 1 89.62 237 ASN B CA 1
ATOM 7529 C C . ASN B 1 237 ? 13.828 33 15.203 1 89.62 237 ASN B C 1
ATOM 7531 O O . ASN B 1 237 ? 13.828 33.438 14.055 1 89.62 237 ASN B O 1
ATOM 7535 N N . GLY B 1 238 ? 12.852 33.125 16.047 1 89.38 238 GLY B N 1
ATOM 7536 C CA . GLY B 1 238 ? 11.836 34.156 15.852 1 89.38 238 GLY B CA 1
ATOM 7537 C C . GLY B 1 238 ? 10.672 33.688 15.008 1 89.38 238 GLY B C 1
ATOM 7538 O O . GLY B 1 238 ? 9.711 34.438 14.789 1 89.38 238 GLY B O 1
ATOM 7539 N N . LEU B 1 239 ? 10.719 32.5 14.57 1 92.44 239 LEU B N 1
ATOM 7540 C CA . LEU B 1 239 ? 9.641 31.953 13.734 1 92.44 239 LEU B CA 1
ATOM 7541 C C . LEU B 1 239 ? 8.992 30.75 14.391 1 92.44 239 LEU B C 1
ATOM 7543 O O . LEU B 1 239 ? 9.672 29.938 15.023 1 92.44 239 LEU B O 1
ATOM 7547 N N . PRO B 1 240 ? 7.711 30.672 14.266 1 93.94 240 PRO B N 1
ATOM 7548 C CA . PRO B 1 240 ? 7.047 29.484 14.82 1 93.94 240 PRO B CA 1
ATOM 7549 C C . PRO B 1 240 ? 7.336 28.219 14.023 1 93.94 240 PRO B C 1
ATOM 7551 O O . PRO B 1 240 ? 7.277 28.234 12.789 1 93.94 240 PRO B O 1
ATOM 7554 N N . VAL B 1 241 ? 7.672 27.109 14.68 1 93.62 241 VAL B N 1
ATOM 7555 C CA . VAL B 1 241 ? 7.965 25.844 14.023 1 93.62 241 VAL B CA 1
ATOM 7556 C C . VAL B 1 241 ? 7.199 24.719 14.719 1 93.62 241 VAL B C 1
ATOM 7558 O O . VAL B 1 241 ? 6.98 24.766 15.93 1 93.62 241 VAL B O 1
ATOM 7561 N N . ASN B 1 242 ? 6.758 23.797 13.93 1 95.75 242 ASN B N 1
ATOM 7562 C CA . ASN B 1 242 ? 6.152 22.578 14.453 1 95.75 242 ASN B CA 1
ATOM 7563 C C . ASN B 1 242 ? 7.141 21.422 14.445 1 95.75 242 ASN B C 1
ATOM 7565 O O . ASN B 1 242 ? 7.859 21.203 13.469 1 95.75 242 ASN B O 1
ATOM 7569 N N . ARG B 1 243 ? 7.273 20.75 15.547 1 96.56 243 ARG B N 1
ATOM 7570 C CA . ARG B 1 243 ? 8.164 19.609 15.641 1 96.56 243 ARG B CA 1
ATOM 7571 C C . ARG B 1 243 ? 7.43 18.375 16.188 1 96.56 243 ARG B C 1
ATOM 7573 O O . ARG B 1 243 ? 6.527 18.516 17.016 1 96.56 243 ARG B O 1
ATOM 7580 N N . PHE B 1 244 ? 7.887 17.312 15.688 1 97.75 244 PHE B N 1
ATOM 7581 C CA . PHE B 1 244 ? 7.344 16.031 16.141 1 97.75 244 PHE B CA 1
ATOM 7582 C C . PHE B 1 244 ? 7.867 15.695 17.531 1 97.75 244 PHE B C 1
ATOM 7584 O O . PHE B 1 244 ? 9.078 15.586 17.734 1 97.75 244 PHE B O 1
ATOM 7591 N N . LEU B 1 245 ? 6.875 15.5 18.438 1 97.75 245 LEU B N 1
ATOM 7592 C CA . LEU B 1 245 ? 7.293 15.156 19.797 1 97.75 245 LEU B CA 1
ATOM 7593 C C . LEU B 1 245 ? 7.371 13.648 19.969 1 97.75 245 LEU B C 1
ATOM 7595 O O . LEU B 1 245 ? 8.438 13.109 20.281 1 97.75 245 LEU B O 1
ATOM 7599 N N . THR B 1 246 ? 6.211 12.984 19.812 1 97.75 246 THR B N 1
ATOM 7600 C CA . THR B 1 246 ? 6.195 11.531 19.984 1 97.75 246 THR B CA 1
ATOM 7601 C C . THR B 1 246 ? 4.875 10.945 19.5 1 97.75 246 THR B C 1
ATOM 7603 O O . THR B 1 246 ? 3.951 11.68 19.156 1 97.75 246 THR B O 1
ATOM 7606 N N . VAL B 1 247 ? 4.863 9.688 19.359 1 97.44 247 VAL B N 1
ATOM 7607 C CA . VAL B 1 247 ? 3.656 8.898 19.141 1 97.44 247 VAL B CA 1
ATOM 7608 C C . VAL B 1 247 ? 3.439 7.945 20.312 1 97.44 247 VAL B C 1
ATOM 7610 O O . VAL B 1 247 ? 4.391 7.328 20.812 1 97.44 247 VAL B O 1
ATOM 7613 N N . GLN B 1 248 ? 2.213 7.953 20.797 1 95.69 248 GLN B N 1
ATOM 7614 C CA . GLN B 1 248 ? 1.911 7.121 21.953 1 95.69 248 GLN B CA 1
ATOM 7615 C C . GLN B 1 248 ? 0.695 6.234 21.688 1 95.69 248 GLN B C 1
ATOM 7617 O O . GLN B 1 248 ? -0.273 6.668 21.062 1 95.69 248 GLN B O 1
ATOM 7622 N N . SER B 1 249 ? 0.828 5.008 22.125 1 92.88 249 SER B N 1
ATOM 7623 C CA . SER B 1 249 ? -0.332 4.125 22.094 1 92.88 249 SER B CA 1
ATOM 7624 C C . SER B 1 249 ? -1.312 4.445 23.219 1 92.88 249 SER B C 1
ATOM 7626 O O . SER B 1 249 ? -0.9 4.75 24.328 1 92.88 249 SER B O 1
ATOM 7628 N N . VAL B 1 250 ? -2.557 4.512 22.828 1 91.12 250 VAL B N 1
ATOM 7629 C CA . VAL B 1 250 ? -3.596 4.824 23.812 1 91.12 250 VAL B CA 1
ATOM 7630 C C . VAL B 1 250 ? -4.25 3.533 24.297 1 91.12 250 VAL B C 1
ATOM 7632 O O . VAL B 1 250 ? -4.699 2.713 23.5 1 91.12 250 VAL B O 1
ATOM 7635 N N . LYS B 1 251 ? -4.246 3.287 25.531 1 81.12 251 LYS B N 1
ATOM 7636 C CA . LYS B 1 251 ? -4.844 2.082 26.094 1 81.12 251 LYS B CA 1
ATOM 7637 C C . LYS B 1 251 ? -6.367 2.154 26.078 1 81.12 251 LYS B C 1
ATOM 7639 O O . LYS B 1 251 ? -7.031 1.199 25.672 1 81.12 251 LYS B O 1
ATOM 7644 N N . HIS B 1 252 ? -6.844 3.369 26.547 1 82.88 252 HIS B N 1
ATOM 7645 C CA . HIS B 1 252 ? -8.281 3.609 26.531 1 82.88 252 HIS B CA 1
ATOM 7646 C C . HIS B 1 252 ? -8.609 4.891 25.766 1 82.88 252 HIS B C 1
ATOM 7648 O O . HIS B 1 252 ? -8.039 5.945 26.047 1 82.88 252 HIS B O 1
ATOM 7654 N N . ALA B 1 253 ? -9.531 4.805 24.859 1 80 253 ALA B N 1
ATOM 7655 C CA . ALA B 1 253 ? -9.836 5.934 23.984 1 80 253 ALA B CA 1
ATOM 7656 C C . ALA B 1 253 ? -10.758 6.93 24.688 1 80 253 ALA B C 1
ATOM 7658 O O . ALA B 1 253 ? -11.516 7.645 24.031 1 80 253 ALA B O 1
ATOM 7659 N N . ASP B 1 254 ? -10.695 6.891 25.984 1 86.69 254 ASP B N 1
ATOM 7660 C CA . ASP B 1 254 ? -11.445 7.906 26.703 1 86.69 254 ASP B CA 1
ATOM 7661 C C . ASP B 1 254 ? -10.547 9.078 27.094 1 86.69 254 ASP B C 1
ATOM 7663 O O . ASP B 1 254 ? -9.352 9.07 26.812 1 86.69 254 ASP B O 1
ATOM 7667 N N . ALA B 1 255 ? -11.125 10.07 27.641 1 92.12 255 ALA B N 1
ATOM 7668 C CA . ALA B 1 255 ? -10.406 11.305 27.938 1 92.12 255 ALA B CA 1
ATOM 7669 C C . ALA B 1 255 ? -9.227 11.039 28.875 1 92.12 255 ALA B C 1
ATOM 7671 O O . ALA B 1 255 ? -8.141 11.594 28.688 1 92.12 255 ALA B O 1
ATOM 7672 N N . ASP B 1 256 ? -9.414 10.18 29.844 1 91.94 256 ASP B N 1
ATOM 7673 C CA . ASP B 1 256 ? -8.352 9.875 30.797 1 91.94 256 ASP B CA 1
ATOM 7674 C C . ASP B 1 256 ? -7.199 9.133 30.109 1 91.94 256 ASP B C 1
ATOM 7676 O O . ASP B 1 256 ? -6.031 9.391 30.406 1 91.94 256 ASP B O 1
ATOM 7680 N N . GLY B 1 257 ? -7.586 8.211 29.281 1 91.75 257 GLY B N 1
ATOM 7681 C CA . GLY B 1 257 ? -6.566 7.461 28.562 1 91.75 257 GLY B CA 1
ATOM 7682 C C . GLY B 1 257 ? -5.723 8.328 27.656 1 91.75 257 GLY B C 1
ATOM 7683 O O . GLY B 1 257 ? -4.5 8.172 27.578 1 91.75 257 GLY B O 1
ATOM 7684 N N . ILE B 1 258 ? -6.375 9.219 27.016 1 94.19 258 ILE B N 1
ATOM 7685 C CA . ILE B 1 258 ? -5.672 10.109 26.094 1 94.19 258 ILE B CA 1
ATOM 7686 C C . ILE B 1 258 ? -4.789 11.07 26.891 1 94.19 258 ILE B C 1
ATOM 7688 O O . ILE B 1 258 ? -3.654 11.352 26.5 1 94.19 258 ILE B O 1
ATOM 7692 N N . LEU B 1 259 ? -5.328 11.602 27.984 1 94.94 259 LEU B N 1
ATOM 7693 C CA . LEU B 1 259 ? -4.547 12.492 28.844 1 94.94 259 LEU B CA 1
ATOM 7694 C C . LEU B 1 259 ? -3.295 11.789 29.359 1 94.94 259 LEU B C 1
ATOM 7696 O O . LEU B 1 259 ? -2.213 12.375 29.391 1 94.94 259 LEU B O 1
ATOM 7700 N N . HIS B 1 260 ? -3.496 10.547 29.719 1 94.44 260 HIS B N 1
ATOM 7701 C CA . HIS B 1 260 ? -2.359 9.75 30.172 1 94.44 260 HIS B CA 1
ATOM 7702 C C . HIS B 1 260 ? -1.336 9.57 29.062 1 94.44 260 HIS B C 1
ATOM 7704 O O . HIS B 1 260 ? -0.13 9.656 29.297 1 94.44 260 HIS B O 1
ATOM 7710 N N . ALA B 1 261 ? -1.82 9.336 27.906 1 94.62 261 ALA B N 1
ATOM 7711 C CA . ALA B 1 261 ? -0.937 9.172 26.766 1 94.62 261 ALA B CA 1
ATOM 7712 C C . ALA B 1 261 ? -0.16 10.453 26.484 1 94.62 261 ALA B C 1
ATOM 7714 O O . ALA B 1 261 ? 1.023 10.406 26.141 1 94.62 261 ALA B O 1
ATOM 7715 N N . ILE B 1 262 ? -0.808 11.594 26.578 1 95.69 262 ILE B N 1
ATOM 7716 C CA . ILE B 1 262 ? -0.166 12.891 26.375 1 95.69 262 ILE B CA 1
ATOM 7717 C C . ILE B 1 262 ? 0.896 13.117 27.438 1 95.69 262 ILE B C 1
ATOM 7719 O O . ILE B 1 262 ? 2.031 13.492 27.141 1 95.69 262 ILE B O 1
ATOM 7723 N N . GLY B 1 263 ? 0.499 12.867 28.688 1 95.25 263 GLY B N 1
ATOM 7724 C CA . GLY B 1 263 ? 1.46 13 29.766 1 95.25 263 GLY B CA 1
ATOM 7725 C C . GLY B 1 263 ? 2.668 12.102 29.609 1 95.25 263 GLY B C 1
ATOM 7726 O O . GLY B 1 263 ? 3.805 12.539 29.797 1 95.25 263 GLY B O 1
ATOM 7727 N N . ASN B 1 264 ? 2.408 10.867 29.234 1 94.69 264 ASN B N 1
ATOM 7728 C CA . ASN B 1 264 ? 3.484 9.922 28.969 1 94.69 264 ASN B CA 1
ATOM 7729 C C . ASN B 1 264 ? 4.371 10.375 27.812 1 94.69 264 ASN B C 1
ATOM 7731 O O . ASN B 1 264 ? 5.574 10.117 27.812 1 94.69 264 ASN B O 1
ATOM 7735 N N . GLY B 1 265 ? 3.732 10.984 26.891 1 96.38 265 GLY B N 1
ATOM 7736 C CA . GLY B 1 265 ? 4.484 11.484 25.75 1 96.38 265 GLY B CA 1
ATOM 7737 C C . GLY B 1 265 ? 5.492 12.555 26.125 1 96.38 265 GLY B C 1
ATOM 7738 O O . GLY B 1 265 ? 6.648 12.5 25.703 1 96.38 265 GLY B O 1
ATOM 7739 N N . PHE B 1 266 ? 5.066 13.516 26.906 1 96.75 266 PHE B N 1
ATOM 7740 C CA . PHE B 1 266 ? 5.969 14.578 27.359 1 96.75 266 PHE B CA 1
ATOM 7741 C C . PHE B 1 266 ? 7.059 14.008 28.25 1 96.75 266 PHE B C 1
ATOM 7743 O O . PHE B 1 266 ? 8.211 14.445 28.188 1 96.75 266 PHE B O 1
ATOM 7750 N N . ASN B 1 267 ? 6.695 13 29.031 1 95 267 ASN B N 1
ATOM 7751 C CA . ASN B 1 267 ? 7.688 12.344 29.875 1 95 267 ASN B CA 1
ATOM 7752 C C . ASN B 1 267 ? 8.711 11.57 29.047 1 95 267 ASN B C 1
ATOM 7754 O O . ASN B 1 267 ? 9.906 11.609 29.328 1 95 267 ASN B O 1
ATOM 7758 N N . TYR B 1 268 ? 8.133 10.883 28.141 1 94.94 268 TYR B N 1
ATOM 7759 C CA . TYR B 1 268 ? 8.992 10.117 27.234 1 94.94 268 TYR B CA 1
ATOM 7760 C C . TYR B 1 268 ? 9.984 11.031 26.531 1 94.94 268 TYR B C 1
ATOM 7762 O O . TYR B 1 268 ? 11.141 10.656 26.312 1 94.94 268 TYR B O 1
ATOM 7770 N N . ALA B 1 269 ? 9.594 12.211 26.172 1 94.31 269 ALA B N 1
ATOM 7771 C CA . ALA B 1 269 ? 10.445 13.188 25.516 1 94.31 269 ALA B CA 1
ATOM 7772 C C . ALA B 1 269 ? 11.312 13.938 26.516 1 94.31 269 ALA B C 1
ATOM 7774 O O . ALA B 1 269 ? 12.078 14.828 26.156 1 94.31 269 ALA B O 1
ATOM 7775 N N . SER B 1 270 ? 11.211 13.641 27.797 1 92.75 270 SER B N 1
ATOM 7776 C CA . SER B 1 270 ? 11.984 14.234 28.891 1 92.75 270 SER B CA 1
ATOM 7777 C C . SER B 1 270 ? 11.727 15.734 29 1 92.75 270 SER B C 1
ATOM 7779 O O . SER B 1 270 ? 12.664 16.516 29.156 1 92.75 270 SER B O 1
ATOM 7781 N N . VAL B 1 271 ? 10.539 16.141 28.719 1 92.69 271 VAL B N 1
ATOM 7782 C CA . VAL B 1 271 ? 10.133 17.516 28.969 1 92.69 271 VAL B CA 1
ATOM 7783 C C . VAL B 1 271 ? 9.539 17.641 30.375 1 92.69 271 VAL B C 1
ATOM 7785 O O . VAL B 1 271 ? 8.375 17.281 30.594 1 92.69 271 VAL B O 1
ATOM 7788 N N . VAL B 1 272 ? 10.336 18.156 31.156 1 86.19 272 VAL B N 1
ATOM 7789 C CA . VAL B 1 272 ? 9.969 18.25 32.562 1 86.19 272 VAL B CA 1
ATOM 7790 C C . VAL B 1 272 ? 8.977 19.391 32.781 1 86.19 272 VAL B C 1
ATOM 7792 O O . VAL B 1 272 ? 9.109 20.453 32.156 1 86.19 272 VAL B O 1
ATOM 7795 N N . ASN B 1 273 ? 7.973 19.266 33.594 1 87 273 ASN B N 1
ATOM 7796 C CA . ASN B 1 273 ? 6.988 20.297 33.906 1 87 273 ASN B CA 1
ATOM 7797 C C . ASN B 1 273 ? 6.43 20.969 32.656 1 87 273 ASN B C 1
ATOM 7799 O O . ASN B 1 273 ? 6.422 22.203 32.562 1 87 273 ASN B O 1
ATOM 7803 N N . TRP B 1 274 ? 5.988 20.156 31.719 1 92.12 274 TRP B N 1
ATOM 7804 C CA . TRP B 1 274 ? 5.539 20.641 30.422 1 92.12 274 TRP B CA 1
ATOM 7805 C C . TRP B 1 274 ? 4.328 21.547 30.562 1 92.12 274 TRP B C 1
ATOM 7807 O O . TRP B 1 274 ? 4.098 22.438 29.734 1 92.12 274 TRP B O 1
ATOM 7817 N N . LYS B 1 275 ? 3.607 21.484 31.641 1 92.62 275 LYS B N 1
ATOM 7818 C CA . LYS B 1 275 ? 2.416 22.297 31.859 1 92.62 275 LYS B CA 1
ATOM 7819 C C . LYS B 1 275 ? 2.789 23.75 32.156 1 92.62 275 LYS B C 1
ATOM 7821 O O . LYS B 1 275 ? 1.992 24.656 31.906 1 92.62 275 LYS B O 1
ATOM 7826 N N . ASP B 1 276 ? 3.971 23.953 32.594 1 90.31 276 ASP B N 1
ATOM 7827 C CA . ASP B 1 276 ? 4.41 25.281 33 1 90.31 276 ASP B CA 1
ATOM 7828 C C . ASP B 1 276 ? 4.668 26.156 31.766 1 90.31 276 ASP B C 1
ATOM 7830 O O . ASP B 1 276 ? 4.551 27.391 31.844 1 90.31 276 ASP B O 1
ATOM 7834 N N . GLY B 1 277 ? 5.02 25.562 30.688 1 92.38 277 GLY B N 1
ATOM 7835 C CA . GLY B 1 277 ? 5.32 26.328 29.484 1 92.38 277 GLY B CA 1
ATOM 7836 C C . GLY B 1 277 ? 4.238 26.219 28.438 1 92.38 277 GLY B C 1
ATOM 7837 O O . GLY B 1 277 ? 4.336 26.844 27.375 1 92.38 277 GLY B O 1
ATOM 7838 N N . LEU B 1 278 ? 3.201 25.531 28.766 1 96 278 LEU B N 1
ATOM 7839 C CA . LEU B 1 278 ? 2.139 25.266 27.812 1 96 278 LEU B CA 1
ATOM 7840 C C . LEU B 1 278 ? 1.17 26.438 27.734 1 96 278 LEU B C 1
ATOM 7842 O O . LEU B 1 278 ? 0.647 26.891 28.75 1 96 278 LEU B O 1
ATOM 7846 N N . VAL B 1 279 ? 0.884 26.953 26.547 1 96.88 279 VAL B N 1
ATOM 7847 C CA . VAL B 1 279 ? 0.01 28.109 26.422 1 96.88 279 VAL B CA 1
ATOM 7848 C C . VAL B 1 279 ? -1.204 27.766 25.562 1 96.88 279 VAL B C 1
ATOM 7850 O O . VAL B 1 279 ? -2.25 28.406 25.656 1 96.88 279 VAL B O 1
ATOM 7853 N N . GLY B 1 280 ? -0.995 26.875 24.641 1 96.31 280 GLY B N 1
ATOM 7854 C CA . GLY B 1 280 ? -2.082 26.484 23.75 1 96.31 280 GLY B CA 1
ATOM 7855 C C . GLY B 1 280 ? -2.109 25 23.453 1 96.31 280 GLY B C 1
ATOM 7856 O O . GLY B 1 280 ? -1.094 24.312 23.594 1 96.31 280 GLY B O 1
ATOM 7857 N N . PHE B 1 281 ? -3.26 24.484 23.094 1 96.62 281 PHE B N 1
ATOM 7858 C CA . PHE B 1 281 ? -3.43 23.078 22.719 1 96.62 281 PHE B CA 1
ATOM 7859 C C . PHE B 1 281 ? -4.402 22.953 21.547 1 96.62 281 PHE B C 1
ATOM 7861 O O . PHE B 1 281 ? -5.52 23.453 21.609 1 96.62 281 PHE B O 1
ATOM 7868 N N . GLY B 1 282 ? -3.887 22.344 20.469 1 94.62 282 GLY B N 1
ATOM 7869 C CA . GLY B 1 282 ? -4.703 22.188 19.281 1 94.62 282 GLY B CA 1
ATOM 7870 C C . GLY B 1 282 ? -5.105 20.734 19.031 1 94.62 282 GLY B C 1
ATOM 7871 O O . GLY B 1 282 ? -4.32 19.812 19.281 1 94.62 282 GLY B O 1
ATOM 7872 N N . SER B 1 283 ? -6.355 20.469 18.547 1 93.81 283 SER B N 1
ATOM 7873 C CA . SER B 1 283 ? -6.852 19.156 18.188 1 93.81 283 SER B CA 1
ATOM 7874 C C . SER B 1 283 ? -7.902 19.234 17.094 1 93.81 283 SER B C 1
ATOM 7876 O O . SER B 1 283 ? -8.305 20.328 16.688 1 93.81 283 SER B O 1
ATOM 7878 N N . ASP B 1 284 ? -8.336 18.109 16.516 1 87.81 284 ASP B N 1
ATOM 7879 C CA . ASP B 1 284 ? -9.266 18.062 15.391 1 87.81 284 ASP B CA 1
ATOM 7880 C C . ASP B 1 284 ? -10.695 18.328 15.844 1 87.81 284 ASP B C 1
ATOM 7882 O O . ASP B 1 284 ? -11.594 18.484 15.016 1 87.81 284 ASP B O 1
ATOM 7886 N N . GLY B 1 285 ? -11.008 18.422 17.125 1 84.12 285 GLY B N 1
ATOM 7887 C CA . GLY B 1 285 ? -12.336 18.797 17.594 1 84.12 285 GLY B CA 1
ATOM 7888 C C . GLY B 1 285 ? -13.141 17.625 18.109 1 84.12 285 GLY B C 1
ATOM 7889 O O . GLY B 1 285 ? -14.305 17.781 18.484 1 84.12 285 GLY B O 1
ATOM 7890 N N . ALA B 1 286 ? -12.578 16.484 18.078 1 85.06 286 ALA B N 1
ATOM 7891 C CA . ALA B 1 286 ? -13.281 15.312 18.609 1 85.06 286 ALA B CA 1
ATOM 7892 C C . ALA B 1 286 ? -13.812 15.578 20.016 1 85.06 286 ALA B C 1
ATOM 7894 O O . ALA B 1 286 ? -13.188 16.297 20.797 1 85.06 286 ALA B O 1
ATOM 7895 N N . SER B 1 287 ? -14.914 15.047 20.328 1 84.38 287 SER B N 1
ATOM 7896 C CA . SER B 1 287 ? -15.586 15.289 21.594 1 84.38 287 SER B CA 1
ATOM 7897 C C . SER B 1 287 ? -14.727 14.812 22.766 1 84.38 287 SER B C 1
ATOM 7899 O O . SER B 1 287 ? -14.75 15.414 23.844 1 84.38 287 SER B O 1
ATOM 7901 N N . VAL B 1 288 ? -14.008 13.797 22.531 1 88.75 288 VAL B N 1
ATOM 7902 C CA . VAL B 1 288 ? -13.172 13.258 23.594 1 88.75 288 VAL B CA 1
ATOM 7903 C C . VAL B 1 288 ? -12.094 14.266 23.969 1 88.75 288 VAL B C 1
ATOM 7905 O O . VAL B 1 288 ? -11.695 14.352 25.141 1 88.75 288 VAL B O 1
ATOM 7908 N N . MET B 1 289 ? -11.703 15.047 23.016 1 90.06 289 MET B N 1
ATOM 7909 C CA . MET B 1 289 ? -10.641 16.031 23.234 1 90.06 289 MET B CA 1
ATOM 7910 C C . MET B 1 289 ? -11.219 17.344 23.766 1 90.06 289 MET B C 1
ATOM 7912 O O . MET B 1 289 ? -10.734 17.875 24.766 1 90.06 289 MET B O 1
ATOM 7916 N N . MET B 1 290 ? -12.336 17.797 23.125 1 87.25 290 MET B N 1
ATOM 7917 C CA . MET B 1 290 ? -12.773 19.172 23.359 1 87.25 290 MET B CA 1
ATOM 7918 C C . MET B 1 290 ? -14.062 19.203 24.172 1 87.25 290 MET B C 1
ATOM 7920 O O . MET B 1 290 ? -14.641 20.266 24.391 1 87.25 290 MET B O 1
ATOM 7924 N N . GLY B 1 291 ? -14.461 18.094 24.688 1 83.62 291 GLY B N 1
ATOM 7925 C CA . GLY B 1 291 ? -15.68 18.078 25.484 1 83.62 291 GLY B CA 1
ATOM 7926 C C . GLY B 1 291 ? -15.633 19.031 26.656 1 83.62 291 GLY B C 1
ATOM 7927 O O . GLY B 1 291 ? -14.602 19.156 27.328 1 83.62 291 GLY B O 1
ATOM 7928 N N . ARG B 1 292 ? -16.656 19.719 27 1 81.62 292 ARG B N 1
ATOM 7929 C CA . ARG B 1 292 ? -16.719 20.797 27.969 1 81.62 292 ARG B CA 1
ATOM 7930 C C . ARG B 1 292 ? -16.672 20.266 29.391 1 81.62 292 ARG B C 1
ATOM 7932 O O . ARG B 1 292 ? -16.125 20.906 30.297 1 81.62 292 ARG B O 1
ATOM 7939 N N . GLN B 1 293 ? -17.141 19.062 29.531 1 83.88 293 GLN B N 1
ATOM 7940 C CA . GLN B 1 293 ? -17.25 18.578 30.906 1 83.88 293 GLN B CA 1
ATOM 7941 C C . GLN B 1 293 ? -16.141 17.594 31.234 1 83.88 293 GLN B C 1
ATOM 7943 O O . GLN B 1 293 ? -15.516 17.688 32.312 1 83.88 293 GLN B O 1
ATOM 7948 N N . ASN B 1 294 ? -15.891 16.719 30.297 1 85.69 294 ASN B N 1
ATOM 7949 C CA . ASN B 1 294 ? -14.938 15.656 30.625 1 85.69 294 ASN B CA 1
ATOM 7950 C C . ASN B 1 294 ? -13.938 15.438 29.5 1 85.69 294 ASN B C 1
ATOM 7952 O O . ASN B 1 294 ? -13.367 14.352 29.359 1 85.69 294 ASN B O 1
ATOM 7956 N N . GLY B 1 295 ? -13.734 16.531 28.797 1 90.25 295 GLY B N 1
ATOM 7957 C CA . GLY B 1 295 ? -12.781 16.375 27.703 1 90.25 295 GLY B CA 1
ATOM 7958 C C . GLY B 1 295 ? -11.336 16.469 28.156 1 90.25 295 GLY B C 1
ATOM 7959 O O . GLY B 1 295 ? -11.062 16.906 29.281 1 90.25 295 GLY B O 1
ATOM 7960 N N . VAL B 1 296 ? -10.461 15.984 27.391 1 93.38 296 VAL B N 1
ATOM 7961 C CA . VAL B 1 296 ? -9.031 16 27.688 1 93.38 296 VAL B CA 1
ATOM 7962 C C . VAL B 1 296 ? -8.586 17.438 27.969 1 93.38 296 VAL B C 1
ATOM 7964 O O . VAL B 1 296 ? -7.883 17.688 28.953 1 93.38 296 VAL B O 1
ATOM 7967 N N . LEU B 1 297 ? -8.977 18.422 27.172 1 93.81 297 LEU B N 1
ATOM 7968 C CA . LEU B 1 297 ? -8.531 19.797 27.281 1 93.81 297 LEU B CA 1
ATOM 7969 C C . LEU B 1 297 ? -9.102 20.453 28.531 1 93.81 297 LEU B C 1
ATOM 7971 O O . LEU B 1 297 ? -8.453 21.312 29.141 1 93.81 297 LEU B O 1
ATOM 7975 N N . LYS B 1 298 ? -10.297 20.047 28.891 1 93.06 298 LYS B N 1
ATOM 7976 C CA . LYS B 1 298 ? -10.852 20.547 30.141 1 93.06 298 LYS B CA 1
ATOM 7977 C C . LYS B 1 298 ? -10.016 20.094 31.328 1 93.06 298 LYS B C 1
ATOM 7979 O O . LYS B 1 298 ? -9.742 20.891 32.25 1 93.06 298 LYS B O 1
ATOM 7984 N N . LYS B 1 299 ? -9.602 18.922 31.312 1 94.75 299 LYS B N 1
ATOM 7985 C CA . LYS B 1 299 ? -8.781 18.391 32.406 1 94.75 299 LYS B CA 1
ATOM 7986 C C . LYS B 1 299 ? -7.414 19.078 32.438 1 94.75 299 LYS B C 1
ATOM 7988 O O . LYS B 1 299 ? -6.883 19.328 33.531 1 94.75 299 LYS B O 1
ATOM 7993 N N . ILE B 1 300 ? -6.852 19.375 31.344 1 94.69 300 ILE B N 1
ATOM 7994 C CA . ILE B 1 300 ? -5.578 20.094 31.297 1 94.69 300 ILE B CA 1
ATOM 7995 C C . ILE B 1 300 ? -5.766 21.516 31.781 1 94.69 300 ILE B C 1
ATOM 7997 O O . ILE B 1 300 ? -4.914 22.062 32.5 1 94.69 300 ILE B O 1
ATOM 8001 N N . LYS B 1 301 ? -6.855 22.125 31.375 1 93.56 301 LYS B N 1
ATOM 8002 C CA . LYS B 1 301 ? -7.16 23.516 31.734 1 93.56 301 LYS B CA 1
ATOM 8003 C C . LYS B 1 301 ? -7.324 23.656 33.25 1 93.56 301 LYS B C 1
ATOM 8005 O O . LYS B 1 301 ? -7.078 24.734 33.812 1 93.56 301 LYS B O 1
ATOM 8010 N N . ASP B 1 302 ? -7.754 22.578 33.906 1 93 302 ASP B N 1
ATOM 8011 C CA . ASP B 1 302 ? -7.852 22.609 35.375 1 93 302 ASP B CA 1
ATOM 8012 C C . ASP B 1 302 ? -6.484 22.828 36 1 93 302 ASP B C 1
ATOM 8014 O O . ASP B 1 302 ? -6.379 23.484 37.031 1 93 302 ASP B O 1
ATOM 8018 N N . ASP B 1 303 ? -5.477 22.375 35.344 1 92.44 303 ASP B N 1
ATOM 8019 C CA . ASP B 1 303 ? -4.113 22.547 35.844 1 92.44 303 ASP B CA 1
ATOM 8020 C C . ASP B 1 303 ? -3.471 23.797 35.25 1 92.44 303 ASP B C 1
ATOM 8022 O O . ASP B 1 303 ? -2.568 24.375 35.844 1 92.44 303 ASP B O 1
ATOM 8026 N N . VAL B 1 304 ? -3.881 24.125 34.031 1 95.62 304 VAL B N 1
ATOM 8027 C CA . VAL B 1 304 ? -3.359 25.281 33.312 1 95.62 304 VAL B CA 1
ATOM 8028 C C . VAL B 1 304 ? -4.508 26.219 32.938 1 95.62 304 VAL B C 1
ATOM 8030 O O . VAL B 1 304 ? -4.941 26.25 31.797 1 95.62 304 VAL B O 1
ATOM 8033 N N . PRO B 1 305 ? -4.812 27.047 33.75 1 94 305 PRO B N 1
ATOM 8034 C CA . PRO B 1 305 ? -6.02 27.859 33.562 1 94 305 PRO B CA 1
ATOM 8035 C C . PRO B 1 305 ? -5.91 28.812 32.375 1 94 305 PRO B C 1
ATOM 8037 O O . PRO B 1 305 ? -6.926 29.188 31.766 1 94 305 PRO B O 1
ATOM 8040 N N . HIS B 1 306 ? -4.727 29.25 32.031 1 95.75 306 HIS B N 1
ATOM 8041 C CA . HIS B 1 306 ? -4.566 30.188 30.922 1 95.75 306 HIS B CA 1
ATOM 8042 C C . HIS B 1 306 ? -4.562 29.484 29.578 1 95.75 306 HIS B C 1
ATOM 8044 O O . HIS B 1 306 ? -4.422 30.125 28.531 1 95.75 306 HIS B O 1
ATOM 8050 N N . LEU B 1 307 ? -4.773 28.188 29.562 1 95.88 307 LEU B N 1
ATOM 8051 C CA . LEU B 1 307 ? -4.66 27.391 28.344 1 95.88 307 LEU B CA 1
ATOM 8052 C C . LEU B 1 307 ? -5.68 27.828 27.297 1 95.88 307 LEU B C 1
ATOM 8054 O O . LEU B 1 307 ? -6.863 28 27.609 1 95.88 307 LEU B O 1
ATOM 8058 N N . ILE B 1 308 ? -5.18 28.047 26.125 1 94.75 308 ILE B N 1
ATOM 8059 C CA . ILE B 1 308 ? -6.074 28.359 25.016 1 94.75 308 ILE B CA 1
ATOM 8060 C C . ILE B 1 308 ? -6.348 27.094 24.188 1 94.75 308 ILE B C 1
ATOM 8062 O O . ILE B 1 308 ? -5.426 26.516 23.609 1 94.75 308 ILE B O 1
ATOM 8066 N N . GLU B 1 309 ? -7.578 26.672 24.172 1 92.81 309 GLU B N 1
ATOM 8067 C CA . GLU B 1 309 ? -7.988 25.516 23.391 1 92.81 309 GLU B CA 1
ATOM 8068 C C . GLU B 1 309 ? -8.312 25.891 21.953 1 92.81 309 GLU B C 1
ATOM 8070 O O . GLU B 1 309 ? -9.094 26.828 21.719 1 92.81 309 GLU B O 1
ATOM 8075 N N . MET B 1 310 ? -7.688 25.203 21.094 1 92 310 MET B N 1
ATOM 8076 C CA . MET B 1 310 ? -7.914 25.547 19.688 1 92 310 MET B CA 1
ATOM 8077 C C . MET B 1 310 ? -8.438 24.359 18.906 1 92 310 MET B C 1
ATOM 8079 O O . MET B 1 310 ? -7.789 23.312 18.859 1 92 310 MET B O 1
ATOM 8083 N N . HIS B 1 311 ? -9.625 24.469 18.391 1 92.44 311 HIS B N 1
ATOM 8084 C CA . HIS B 1 311 ? -10.133 23.531 17.391 1 92.44 311 HIS B CA 1
ATOM 8085 C C . HIS B 1 311 ? -9.555 23.828 16.016 1 92.44 311 HIS B C 1
ATOM 8087 O O . HIS B 1 311 ? -9.664 24.938 15.508 1 92.44 311 HIS B O 1
ATOM 8093 N N . CYS B 1 312 ? -8.93 22.844 15.453 1 92.25 312 CYS B N 1
ATOM 8094 C CA . CYS B 1 312 ? -8.266 23.016 14.164 1 92.25 312 CYS B CA 1
ATOM 8095 C C . CYS B 1 312 ? -9.164 23.75 13.18 1 92.25 312 CYS B C 1
ATOM 8097 O O . CYS B 1 312 ? -10.273 23.297 12.898 1 92.25 312 CYS B O 1
ATOM 8099 N N . VAL B 1 313 ? -8.672 24.797 12.648 1 92.69 313 VAL B N 1
ATOM 8100 C CA . VAL B 1 313 ? -9.453 25.672 11.789 1 92.69 313 VAL B CA 1
ATOM 8101 C C . VAL B 1 313 ? -9.812 24.953 10.492 1 92.69 313 VAL B C 1
ATOM 8103 O O . VAL B 1 313 ? -10.883 25.172 9.922 1 92.69 313 VAL B O 1
ATOM 8106 N N . ALA B 1 314 ? -8.906 24.141 10.008 1 90.69 314 ALA B N 1
ATOM 8107 C CA . ALA B 1 314 ? -9.188 23.391 8.781 1 90.69 314 ALA B CA 1
ATOM 8108 C C . ALA B 1 314 ? -10.367 22.438 8.977 1 90.69 314 ALA B C 1
ATOM 8110 O O . ALA B 1 314 ? -11.211 22.297 8.094 1 90.69 314 ALA B O 1
ATOM 8111 N N . HIS B 1 315 ? -10.414 21.781 10.086 1 90.25 315 HIS B N 1
ATOM 8112 C CA . HIS B 1 315 ? -11.523 20.891 10.391 1 90.25 315 HIS B CA 1
ATOM 8113 C C . HIS B 1 315 ? -12.82 21.672 10.57 1 90.25 315 HIS B C 1
ATOM 8115 O O . HIS B 1 315 ? -13.891 21.203 10.172 1 90.25 315 HIS B O 1
ATOM 8121 N N . ARG B 1 316 ? -12.727 22.75 11.211 1 91.44 316 ARG B N 1
ATOM 8122 C CA . ARG B 1 316 ? -13.898 23.594 11.422 1 91.44 316 ARG B CA 1
ATOM 8123 C C . ARG B 1 316 ? -14.492 24.047 10.094 1 91.44 316 ARG B C 1
ATOM 8125 O O . ARG B 1 316 ? -15.711 24.156 9.953 1 91.44 316 ARG B O 1
ATOM 8132 N N . LEU B 1 317 ? -13.586 24.422 9.219 1 91.69 317 LEU B N 1
ATOM 8133 C CA . LEU B 1 317 ? -14.039 24.828 7.891 1 91.69 317 LEU B CA 1
ATOM 8134 C C . LEU B 1 317 ? -14.812 23.703 7.211 1 91.69 317 LEU B C 1
ATOM 8136 O O . LEU B 1 317 ? -15.875 23.938 6.633 1 91.69 317 LEU B O 1
ATOM 8140 N N . GLU B 1 318 ? -14.32 22.516 7.27 1 89.88 318 GLU B N 1
ATOM 8141 C CA . GLU B 1 318 ? -14.984 21.375 6.66 1 89.88 318 GLU B CA 1
ATOM 8142 C C . GLU B 1 318 ? -16.359 21.141 7.273 1 89.88 318 GLU B C 1
ATOM 8144 O O . GLU B 1 318 ? -17.328 20.844 6.562 1 89.88 318 GLU B O 1
ATOM 8149 N N . LEU B 1 319 ? -16.453 21.266 8.539 1 89.19 319 LEU B N 1
ATOM 8150 C CA . LEU B 1 319 ? -17.719 21.078 9.234 1 89.19 319 LEU B CA 1
ATOM 8151 C C . LEU B 1 319 ? -18.719 22.156 8.836 1 89.19 319 LEU B C 1
ATOM 8153 O O . LEU B 1 319 ? -19.906 21.891 8.688 1 89.19 319 LEU B O 1
ATOM 8157 N N . ALA B 1 320 ? -18.203 23.359 8.695 1 91 320 ALA B N 1
ATOM 8158 C CA . ALA B 1 320 ? -19.062 24.469 8.297 1 91 320 ALA B CA 1
ATOM 8159 C C . ALA B 1 320 ? -19.672 24.219 6.922 1 91 320 ALA B C 1
ATOM 8161 O O . ALA B 1 320 ? -20.875 24.422 6.727 1 91 320 ALA B O 1
ATOM 8162 N N . ILE B 1 321 ? -18.891 23.781 6.023 1 88.19 321 ILE B N 1
ATOM 8163 C CA . ILE B 1 321 ? -19.344 23.547 4.656 1 88.19 321 ILE B CA 1
ATOM 8164 C C . ILE B 1 321 ? -20.281 22.344 4.621 1 88.19 321 ILE B C 1
ATOM 8166 O O . ILE B 1 321 ? -21.297 22.359 3.91 1 88.19 321 ILE B O 1
ATOM 8170 N N . LEU B 1 322 ? -19.953 21.328 5.363 1 86.69 322 LEU B N 1
ATOM 8171 C CA . LEU B 1 322 ? -20.812 20.156 5.43 1 86.69 322 LEU B CA 1
ATOM 8172 C C . LEU B 1 322 ? -22.188 20.516 5.969 1 86.69 322 LEU B C 1
ATOM 8174 O O . LEU B 1 322 ? -23.203 20.031 5.469 1 86.69 322 LEU B O 1
ATOM 8178 N N . ASP B 1 323 ? -22.219 21.312 6.961 1 88.88 323 ASP B N 1
ATOM 8179 C CA . ASP B 1 323 ? -23.484 21.734 7.551 1 88.88 323 ASP B CA 1
ATOM 8180 C C . ASP B 1 323 ? -24.281 22.594 6.574 1 88.88 323 ASP B C 1
ATOM 8182 O O . ASP B 1 323 ? -25.516 22.531 6.555 1 88.88 323 ASP B O 1
ATOM 8186 N N . ALA B 1 324 ? -23.562 23.344 5.848 1 87.88 324 ALA B N 1
ATOM 8187 C CA . ALA B 1 324 ? -24.219 24.203 4.867 1 87.88 324 ALA B CA 1
ATOM 8188 C C . ALA B 1 324 ? -24.906 23.375 3.785 1 87.88 324 ALA B C 1
ATOM 8190 O O . ALA B 1 324 ? -25.938 23.766 3.242 1 87.88 324 ALA B O 1
ATOM 8191 N N . PHE B 1 325 ? -24.438 22.172 3.516 1 83 325 PHE B N 1
ATOM 8192 C CA . PHE B 1 325 ? -24.906 21.359 2.404 1 83 325 PHE B CA 1
ATOM 8193 C C . PHE B 1 325 ? -25.984 20.391 2.867 1 83 325 PHE B C 1
ATOM 8195 O O . PHE B 1 325 ? -26.719 19.828 2.049 1 83 325 PHE B O 1
ATOM 8202 N N . LYS B 1 326 ? -26.141 19.938 4.129 1 82.25 326 LYS B N 1
ATOM 8203 C CA . LYS B 1 326 ? -27.078 18.938 4.645 1 82.25 326 LYS B CA 1
ATOM 8204 C C . LYS B 1 326 ? -28.5 19.266 4.242 1 82.25 326 LYS B C 1
ATOM 8206 O O . LYS B 1 326 ? -29.312 18.359 3.994 1 82.25 326 LYS B O 1
ATOM 8211 N N . GLY B 1 327 ? -28.859 20.422 3.941 1 75.38 327 GLY B N 1
ATOM 8212 C CA . GLY B 1 327 ? -30.266 20.734 3.713 1 75.38 327 GLY B CA 1
ATOM 8213 C C . GLY B 1 327 ? -30.594 20.953 2.248 1 75.38 327 GLY B C 1
ATOM 8214 O O . GLY B 1 327 ? -31.766 21.078 1.882 1 75.38 327 GLY B O 1
ATOM 8215 N N . GLU B 1 328 ? -29.609 20.734 1.454 1 82.75 328 GLU B N 1
ATOM 8216 C CA . GLU B 1 328 ? -29.859 21.031 0.049 1 82.75 328 GLU B CA 1
ATOM 8217 C C . GLU B 1 328 ? -29.828 19.766 -0.798 1 82.75 328 GLU B C 1
ATOM 8219 O O . GLU B 1 328 ? -28.766 19.203 -1.041 1 82.75 328 GLU B O 1
ATOM 8224 N N . SER B 1 329 ? -30.906 19.328 -1.301 1 87.19 329 SER B N 1
ATOM 8225 C CA . SER B 1 329 ? -31.062 18.109 -2.078 1 87.19 329 SER B CA 1
ATOM 8226 C C . SER B 1 329 ? -30.25 18.188 -3.375 1 87.19 329 SER B C 1
ATOM 8228 O O . SER B 1 329 ? -29.688 17.172 -3.818 1 87.19 329 SER B O 1
ATOM 8230 N N . ILE B 1 330 ? -30.203 19.344 -3.996 1 87.25 330 ILE B N 1
ATOM 8231 C CA . ILE B 1 330 ? -29.531 19.5 -5.281 1 87.25 330 ILE B CA 1
ATOM 8232 C C . ILE B 1 330 ? -28.047 19.203 -5.117 1 87.25 330 ILE B C 1
ATOM 8234 O O . ILE B 1 330 ? -27.406 18.672 -6.023 1 87.25 330 ILE B O 1
ATOM 8238 N N . LEU B 1 331 ? -27.578 19.547 -3.984 1 88.19 331 LEU B N 1
ATOM 8239 C CA . LEU B 1 331 ? -26.172 19.297 -3.719 1 88.19 331 LEU B CA 1
ATOM 8240 C C . LEU B 1 331 ? -25.922 17.797 -3.512 1 88.19 331 LEU B C 1
ATOM 8242 O O . LEU B 1 331 ? -24.891 17.281 -3.936 1 88.19 331 LEU B O 1
ATOM 8246 N N . THR B 1 332 ? -26.781 17.141 -2.85 1 88.56 332 THR B N 1
ATOM 8247 C CA . THR B 1 332 ? -26.672 15.695 -2.658 1 88.56 332 THR B CA 1
ATOM 8248 C C . THR B 1 332 ? -26.734 14.969 -3.996 1 88.56 332 THR B C 1
ATOM 8250 O O . THR B 1 332 ? -25.984 14 -4.215 1 88.56 332 THR B O 1
ATOM 8253 N N . GLU B 1 333 ? -27.547 15.438 -4.773 1 91.25 333 GLU B N 1
ATOM 8254 C CA . GLU B 1 333 ? -27.656 14.844 -6.105 1 91.25 333 GLU B CA 1
ATOM 8255 C C . GLU B 1 333 ? -26.375 15.039 -6.91 1 91.25 333 GLU B C 1
ATOM 8257 O O . GLU B 1 333 ? -25.953 14.148 -7.645 1 91.25 333 GLU B O 1
ATOM 8262 N N . LEU B 1 334 ? -25.875 16.203 -6.773 1 92.38 334 LEU B N 1
ATOM 8263 C CA . LEU B 1 334 ? -24.625 16.484 -7.469 1 92.38 334 LEU B CA 1
ATOM 8264 C C . LEU B 1 334 ? -23.5 15.578 -6.973 1 92.38 334 LEU B C 1
ATOM 8266 O O . LEU B 1 334 ? -22.75 15.023 -7.773 1 92.38 334 LEU B O 1
ATOM 8270 N N . LYS B 1 335 ? -23.406 15.398 -5.707 1 91.06 335 LYS B N 1
ATOM 8271 C CA . LYS B 1 335 ? -22.375 14.539 -5.117 1 91.06 335 LYS B CA 1
ATOM 8272 C C . LYS B 1 335 ? -22.547 13.094 -5.586 1 91.06 335 LYS B C 1
ATOM 8274 O O . LYS B 1 335 ? -21.562 12.422 -5.898 1 91.06 335 LYS B O 1
ATOM 8279 N N . ASP B 1 336 ? -23.719 12.68 -5.652 1 92.25 336 ASP B N 1
ATOM 8280 C CA . ASP B 1 336 ? -24.016 11.32 -6.09 1 92.25 336 ASP B CA 1
ATOM 8281 C C . ASP B 1 336 ? -23.656 11.117 -7.559 1 92.25 336 ASP B C 1
ATOM 8283 O O . ASP B 1 336 ? -23.141 10.062 -7.938 1 92.25 336 ASP B O 1
ATOM 8287 N N . LEU B 1 337 ? -23.938 12.125 -8.281 1 95 337 LEU B N 1
ATOM 8288 C CA . LEU B 1 337 ? -23.609 12.062 -9.703 1 95 337 LEU B CA 1
ATOM 8289 C C . LEU B 1 337 ? -22.094 11.938 -9.891 1 95 337 LEU B C 1
ATOM 8291 O O . LEU B 1 337 ? -21.641 11.055 -10.625 1 95 337 LEU B O 1
ATOM 8295 N N . LEU B 1 338 ? -21.375 12.781 -9.211 1 95.56 338 LEU B N 1
ATOM 8296 C CA . LEU B 1 338 ? -19.922 12.789 -9.352 1 95.56 338 LEU B CA 1
ATOM 8297 C C . LEU B 1 338 ? -19.328 11.484 -8.844 1 95.56 338 LEU B C 1
ATOM 8299 O O . LEU B 1 338 ? -18.406 10.93 -9.469 1 95.56 338 LEU B O 1
ATOM 8303 N N . GLN B 1 339 ? -19.781 10.992 -7.734 1 94.44 339 GLN B N 1
ATOM 8304 C CA . GLN B 1 339 ? -19.297 9.734 -7.188 1 94.44 339 GLN B CA 1
ATOM 8305 C C . GLN B 1 339 ? -19.625 8.562 -8.109 1 94.44 339 GLN B C 1
ATOM 8307 O O . GLN B 1 339 ? -18.844 7.625 -8.242 1 94.44 339 GLN B O 1
ATOM 8312 N N . GLY B 1 340 ? -20.844 8.633 -8.672 1 94.12 340 GLY B N 1
ATOM 8313 C CA . GLY B 1 340 ? -21.25 7.613 -9.625 1 94.12 340 GLY B CA 1
ATOM 8314 C C . GLY B 1 340 ? -20.359 7.551 -10.852 1 94.12 340 GLY B C 1
ATOM 8315 O O . GLY B 1 340 ? -20 6.465 -11.312 1 94.12 340 GLY B O 1
ATOM 8316 N N . ILE B 1 341 ? -20.047 8.688 -11.289 1 94.69 341 ILE B N 1
ATOM 8317 C CA . ILE B 1 341 ? -19.172 8.781 -12.445 1 94.69 341 ILE B CA 1
ATOM 8318 C C . ILE B 1 341 ? -17.797 8.227 -12.094 1 94.69 341 ILE B C 1
ATOM 8320 O O . ILE B 1 341 ? -17.188 7.492 -12.883 1 94.69 341 ILE B O 1
ATOM 8324 N N . TYR B 1 342 ? -17.25 8.516 -10.969 1 95.19 342 TYR B N 1
ATOM 8325 C CA . TYR B 1 342 ? -15.961 7.996 -10.516 1 95.19 342 TYR B CA 1
ATOM 8326 C C . TYR B 1 342 ? -15.977 6.473 -10.469 1 95.19 342 TYR B C 1
ATOM 8328 O O . TYR B 1 342 ? -15.078 5.82 -11 1 95.19 342 TYR B O 1
ATOM 8336 N N . LYS B 1 343 ? -17 5.949 -9.922 1 93.88 343 LYS B N 1
ATOM 8337 C CA . LYS B 1 343 ? -17.094 4.5 -9.766 1 93.88 343 LYS B CA 1
ATOM 8338 C C . LYS B 1 343 ? -17.188 3.807 -11.117 1 93.88 343 LYS B C 1
ATOM 8340 O O . LYS B 1 343 ? -16.594 2.738 -11.312 1 93.88 343 LYS B O 1
ATOM 8345 N N . HIS B 1 344 ? -17.922 4.43 -12.008 1 93.5 344 HIS B N 1
ATOM 8346 C CA . HIS B 1 344 ? -18.125 3.855 -13.336 1 93.5 344 HIS B CA 1
ATOM 8347 C C . HIS B 1 344 ? -16.797 3.641 -14.055 1 93.5 344 HIS B C 1
ATOM 8349 O O . HIS B 1 344 ? -16.594 2.604 -14.688 1 93.5 344 HIS B O 1
ATOM 8355 N N . TYR B 1 345 ? -15.953 4.52 -13.922 1 92.56 345 TYR B N 1
ATOM 8356 C CA . TYR B 1 345 ? -14.711 4.449 -14.688 1 92.56 345 TYR B CA 1
ATOM 8357 C C . TYR B 1 345 ? -13.594 3.816 -13.859 1 92.56 345 TYR B C 1
ATOM 8359 O O . TYR B 1 345 ? -12.68 3.203 -14.414 1 92.56 345 TYR B O 1
ATOM 8367 N N . HIS B 1 346 ? -13.656 3.992 -12.547 1 91.94 346 HIS B N 1
ATOM 8368 C CA . HIS B 1 346 ? -12.602 3.482 -11.68 1 91.94 346 HIS B CA 1
ATOM 8369 C C . HIS B 1 346 ? -12.633 1.959 -11.609 1 91.94 346 HIS B C 1
ATOM 8371 O O . HIS B 1 346 ? -11.586 1.317 -11.508 1 91.94 346 HIS B O 1
ATOM 8377 N N . TYR B 1 347 ? -13.766 1.327 -11.688 1 89.19 347 TYR B N 1
ATOM 8378 C CA . TYR B 1 347 ? -13.875 -0.114 -11.484 1 89.19 347 TYR B CA 1
ATOM 8379 C C . TYR B 1 347 ? -14.062 -0.837 -12.812 1 89.19 347 TYR B C 1
ATOM 8381 O O . TYR B 1 347 ? -14.258 -2.055 -12.844 1 89.19 347 TYR B O 1
ATOM 8389 N N . SER B 1 348 ? -14 -0.118 -13.922 1 87.62 348 SER B N 1
ATOM 8390 C CA . SER B 1 348 ? -14.172 -0.748 -15.227 1 87.62 348 SER B CA 1
ATOM 8391 C C . SER B 1 348 ? -13.102 -0.28 -16.203 1 87.62 348 SER B C 1
ATOM 8393 O O . SER B 1 348 ? -13.25 0.77 -16.844 1 87.62 348 SER B O 1
ATOM 8395 N N . PRO B 1 349 ? -12.141 -1.154 -16.359 1 87 349 PRO B N 1
ATOM 8396 C CA . PRO B 1 349 ? -11.125 -0.807 -17.359 1 87 349 PRO B CA 1
ATOM 8397 C C . PRO B 1 349 ? -11.703 -0.62 -18.75 1 87 349 PRO B C 1
ATOM 8399 O O . PRO B 1 349 ? -11.211 0.206 -19.531 1 87 349 PRO B O 1
ATOM 8402 N N . LYS B 1 350 ? -12.719 -1.355 -19.094 1 86.12 350 LYS B N 1
ATOM 8403 C CA . LYS B 1 350 ? -13.375 -1.228 -20.391 1 86.12 350 LYS B CA 1
ATOM 8404 C C . LYS B 1 350 ? -13.984 0.161 -20.562 1 86.12 350 LYS B C 1
ATOM 8406 O O . LYS B 1 350 ? -13.781 0.809 -21.594 1 86.12 350 LYS B O 1
ATOM 8411 N N . ALA B 1 351 ? -14.688 0.603 -19.562 1 88.88 351 ALA B N 1
ATOM 8412 C CA . ALA B 1 351 ? -15.328 1.916 -19.609 1 88.88 351 ALA B CA 1
ATOM 8413 C C . ALA B 1 351 ? -14.289 3.025 -19.75 1 88.88 351 ALA B C 1
ATOM 8415 O O . ALA B 1 351 ? -14.492 3.98 -20.5 1 88.88 351 ALA B O 1
ATOM 8416 N N . LEU B 1 352 ? -13.219 2.93 -19.062 1 90.38 352 LEU B N 1
ATOM 8417 C CA . LEU B 1 352 ? -12.172 3.941 -19.109 1 90.38 352 LEU B CA 1
ATOM 8418 C C . LEU B 1 352 ? -11.508 3.965 -20.484 1 90.38 352 LEU B C 1
ATOM 8420 O O . LEU B 1 352 ? -11.188 5.035 -21.016 1 90.38 352 LEU B O 1
ATOM 8424 N N . ARG B 1 353 ? -11.266 2.83 -21.031 1 87.5 353 ARG B N 1
ATOM 8425 C CA . ARG B 1 353 ? -10.695 2.754 -22.375 1 87.5 353 ARG B CA 1
ATOM 8426 C C . ARG B 1 353 ? -11.625 3.398 -23.406 1 87.5 353 ARG B C 1
ATOM 8428 O O . ARG B 1 353 ? -11.172 4.125 -24.281 1 87.5 353 ARG B O 1
ATOM 8435 N N . GLU B 1 354 ? -12.867 3.031 -23.281 1 88.94 354 GLU B N 1
ATOM 8436 C CA . GLU B 1 354 ? -13.852 3.615 -24.188 1 88.94 354 GLU B CA 1
ATOM 8437 C C . GLU B 1 354 ? -13.883 5.137 -24.062 1 88.94 354 GLU B C 1
ATOM 8439 O O . GLU B 1 354 ? -14.047 5.844 -25.047 1 88.94 354 GLU B O 1
ATOM 8444 N N . LEU B 1 355 ? -13.773 5.562 -22.859 1 92.62 355 LEU B N 1
ATOM 8445 C CA . LEU B 1 355 ? -13.758 7.004 -22.625 1 92.62 355 LEU B CA 1
ATOM 8446 C C . LEU B 1 355 ? -12.555 7.652 -23.312 1 92.62 355 LEU B C 1
ATOM 8448 O O . LEU B 1 355 ? -12.695 8.688 -23.969 1 92.62 355 LEU B O 1
ATOM 8452 N N . ASN B 1 356 ? -11.43 7.07 -23.203 1 89.88 356 ASN B N 1
ATOM 8453 C CA . ASN B 1 356 ? -10.211 7.602 -23.797 1 89.88 356 ASN B CA 1
ATOM 8454 C C . ASN B 1 356 ? -10.273 7.551 -25.328 1 89.88 356 ASN B C 1
ATOM 8456 O O . ASN B 1 356 ? -9.797 8.469 -26 1 89.88 356 ASN B O 1
ATOM 8460 N N . GLU B 1 357 ? -10.773 6.484 -25.844 1 89.56 357 GLU B N 1
ATOM 8461 C CA . GLU B 1 357 ? -10.93 6.363 -27.297 1 89.56 357 GLU B CA 1
ATOM 8462 C C . GLU B 1 357 ? -11.867 7.438 -27.828 1 89.56 357 GLU B C 1
ATOM 8464 O O . GLU B 1 357 ? -11.602 8.023 -28.891 1 89.56 357 GLU B O 1
ATOM 8469 N N . LEU B 1 358 ? -12.93 7.602 -27.156 1 92.06 358 LEU B N 1
ATOM 8470 C CA . LEU B 1 358 ? -13.883 8.633 -27.547 1 92.06 358 LEU B CA 1
ATOM 8471 C C . LEU B 1 358 ? -13.234 10.016 -27.516 1 92.06 358 LEU B C 1
ATOM 8473 O O . LEU B 1 358 ? -13.492 10.852 -28.375 1 92.06 358 LEU B O 1
ATOM 8477 N N . ALA B 1 359 ? -12.484 10.25 -26.484 1 93.31 359 ALA B N 1
ATOM 8478 C CA . ALA B 1 359 ? -11.781 11.523 -26.375 1 93.31 359 ALA B CA 1
ATOM 8479 C C . ALA B 1 359 ? -10.82 11.734 -27.531 1 93.31 359 ALA B C 1
ATOM 8481 O O . ALA B 1 359 ? -10.688 12.852 -28.047 1 93.31 359 ALA B O 1
ATOM 8482 N N . GLN B 1 360 ? -10.188 10.688 -27.938 1 90.62 360 GLN B N 1
ATOM 8483 C CA . GLN B 1 360 ? -9.273 10.758 -29.062 1 90.62 360 GLN B CA 1
ATOM 8484 C C . GLN B 1 360 ? -10.016 11.086 -30.359 1 90.62 360 GLN B C 1
ATOM 8486 O O . GLN B 1 360 ? -9.555 11.898 -31.172 1 90.62 360 GLN B O 1
ATOM 8491 N N . VAL B 1 361 ? -11.172 10.469 -30.547 1 90.69 361 VAL B N 1
ATOM 8492 C CA . VAL B 1 361 ? -11.992 10.688 -31.734 1 90.69 361 VAL B CA 1
ATOM 8493 C C . VAL B 1 361 ? -12.477 12.133 -31.75 1 90.69 361 VAL B C 1
ATOM 8495 O O . VAL B 1 361 ? -12.523 12.758 -32.812 1 90.69 361 VAL B O 1
ATOM 8498 N N . LEU B 1 362 ? -12.805 12.617 -30.578 1 91.75 362 LEU B N 1
ATOM 8499 C CA . LEU B 1 362 ? -13.32 13.984 -30.484 1 91.75 362 LEU B CA 1
ATOM 8500 C C . LEU B 1 362 ? -12.172 14.984 -30.375 1 91.75 362 LEU B C 1
ATOM 8502 O O . LEU B 1 362 ? -12.406 16.203 -30.312 1 91.75 362 LEU B O 1
ATOM 8506 N N . GLU B 1 363 ? -10.891 14.469 -30.266 1 89.44 363 GLU B N 1
ATOM 8507 C CA . GLU B 1 363 ? -9.68 15.281 -30.156 1 89.44 363 GLU B CA 1
ATOM 8508 C C . GLU B 1 363 ? -9.711 16.156 -28.906 1 89.44 363 GLU B C 1
ATOM 8510 O O . GLU B 1 363 ? -9.461 17.359 -28.969 1 89.44 363 GLU B O 1
ATOM 8515 N N . LEU B 1 364 ? -10.242 15.547 -27.906 1 89.69 364 LEU B N 1
ATOM 8516 C CA . LEU B 1 364 ? -10.281 16.219 -26.609 1 89.69 364 LEU B CA 1
ATOM 8517 C C . LEU B 1 364 ? -9.375 15.5 -25.609 1 89.69 364 LEU B C 1
ATOM 8519 O O . LEU B 1 364 ? -9.062 14.32 -25.766 1 89.69 364 LEU B O 1
ATOM 8523 N N . SER B 1 365 ? -8.93 16.234 -24.688 1 88.88 365 SER B N 1
ATOM 8524 C CA . SER B 1 365 ? -8.164 15.648 -23.594 1 88.88 365 SER B CA 1
ATOM 8525 C C . SER B 1 365 ? -9.07 15.258 -22.422 1 88.88 365 SER B C 1
ATOM 8527 O O . SER B 1 365 ? -10.016 15.969 -22.109 1 88.88 365 SER B O 1
ATOM 8529 N N . VAL B 1 366 ? -8.836 14.062 -21.922 1 90.88 366 VAL B N 1
ATOM 8530 C CA . VAL B 1 366 ? -9.688 13.586 -20.844 1 90.88 366 VAL B CA 1
ATOM 8531 C C . VAL B 1 366 ? -8.852 13.32 -19.594 1 90.88 366 VAL B C 1
ATOM 8533 O O . VAL B 1 366 ? -7.73 12.82 -19.688 1 90.88 366 VAL B O 1
ATOM 8536 N N . LEU B 1 367 ? -9.383 13.797 -18.531 1 90.94 367 LEU B N 1
ATOM 8537 C CA . LEU B 1 367 ? -8.789 13.5 -17.219 1 90.94 367 LEU B CA 1
ATOM 8538 C C . LEU B 1 367 ? -9.578 12.406 -16.516 1 90.94 367 LEU B C 1
ATOM 8540 O O . LEU B 1 367 ? -10.797 12.336 -16.625 1 90.94 367 LEU B O 1
ATOM 8544 N N . LYS B 1 368 ? -8.953 11.617 -15.797 1 89.5 368 LYS B N 1
ATOM 8545 C CA . LYS B 1 368 ? -9.625 10.555 -15.047 1 89.5 368 LYS B CA 1
ATOM 8546 C C . LYS B 1 368 ? -10.484 11.133 -13.922 1 89.5 368 LYS B C 1
ATOM 8548 O O . LYS B 1 368 ? -10.008 11.945 -13.125 1 89.5 368 LYS B O 1
ATOM 8553 N N . PRO B 1 369 ? -11.711 10.742 -13.891 1 92.62 369 PRO B N 1
ATOM 8554 C CA . PRO B 1 369 ? -12.578 11.211 -12.805 1 92.62 369 PRO B CA 1
ATOM 8555 C C . PRO B 1 369 ? -12.062 10.812 -11.422 1 92.62 369 PRO B C 1
ATOM 8557 O O . PRO B 1 369 ? -11.492 9.727 -11.266 1 92.62 369 PRO B O 1
ATOM 8560 N N . VAL B 1 370 ? -12.289 11.664 -10.438 1 91.25 370 VAL B N 1
ATOM 8561 C CA . VAL B 1 370 ? -11.773 11.438 -9.094 1 91.25 370 VAL B CA 1
ATOM 8562 C C . VAL B 1 370 ? -12.93 11.281 -8.109 1 91.25 370 VAL B C 1
ATOM 8564 O O . VAL B 1 370 ? -14.062 11.672 -8.414 1 91.25 370 VAL B O 1
ATOM 8567 N N . SER B 1 371 ? -12.625 10.648 -6.977 1 90.75 371 SER B N 1
ATOM 8568 C CA . SER B 1 371 ? -13.633 10.406 -5.953 1 90.75 371 SER B CA 1
ATOM 8569 C C . SER B 1 371 ? -13.93 11.672 -5.156 1 90.75 371 SER B C 1
ATOM 8571 O O . SER B 1 371 ? -13.047 12.508 -4.965 1 90.75 371 SER B O 1
ATOM 8573 N N . VAL B 1 372 ? -15.172 11.805 -4.637 1 89.81 372 VAL B N 1
ATOM 8574 C CA . VAL B 1 372 ? -15.586 12.938 -3.814 1 89.81 372 VAL B CA 1
ATOM 8575 C C . VAL B 1 372 ? -15.352 12.617 -2.34 1 89.81 372 VAL B C 1
ATOM 8577 O O . VAL B 1 372 ? -15.328 13.523 -1.502 1 89.81 372 VAL B O 1
ATOM 8580 N N . LEU B 1 373 ? -15.039 11.336 -2.076 1 80.69 373 LEU B N 1
ATOM 8581 C CA . LEU B 1 373 ? -14.898 10.891 -0.694 1 80.69 373 LEU B CA 1
ATOM 8582 C C . LEU B 1 373 ? -13.469 11.094 -0.203 1 80.69 373 LEU B C 1
ATOM 8584 O O . LEU B 1 373 ? -12.547 11.234 -1.007 1 80.69 373 LEU B O 1
ATOM 8588 N N . GLY B 1 374 ? -13.281 11.273 1.096 1 72.38 374 GLY B N 1
ATOM 8589 C CA . GLY B 1 374 ? -11.984 11.445 1.735 1 72.38 374 GLY B CA 1
ATOM 8590 C C . GLY B 1 374 ? -12.039 12.32 2.971 1 72.38 374 GLY B C 1
ATOM 8591 O O . GLY B 1 374 ? -13.109 12.82 3.338 1 72.38 374 GLY B O 1
ATOM 8592 N N . THR B 1 375 ? -10.891 12.477 3.523 1 65.69 375 THR B N 1
ATOM 8593 C CA . THR B 1 375 ? -10.82 13.227 4.773 1 65.69 375 THR B CA 1
ATOM 8594 C C . THR B 1 375 ? -11.07 14.711 4.527 1 65.69 375 THR B C 1
ATOM 8596 O O . THR B 1 375 ? -11.641 15.398 5.375 1 65.69 375 THR B O 1
ATOM 8599 N N . ARG B 1 376 ? -10.625 15.164 3.307 1 74.25 376 ARG B N 1
ATOM 8600 C CA . ARG B 1 376 ? -10.875 16.547 2.936 1 74.25 376 ARG B CA 1
ATOM 8601 C C . ARG B 1 376 ? -11.875 16.625 1.787 1 74.25 376 ARG B C 1
ATOM 8603 O O . ARG B 1 376 ? -11.484 16.672 0.619 1 74.25 376 ARG B O 1
ATOM 8610 N N . TRP B 1 377 ? -13.055 16.734 2.115 1 77.44 377 TRP B N 1
ATOM 8611 C CA . TRP B 1 377 ? -14.148 16.562 1.165 1 77.44 377 TRP B CA 1
ATOM 8612 C C . TRP B 1 377 ? -14.234 17.766 0.218 1 77.44 377 TRP B C 1
ATOM 8614 O O . TRP B 1 377 ? -14.547 17.594 -0.963 1 77.44 377 TRP B O 1
ATOM 8624 N N . THR B 1 378 ? -13.859 19.031 0.677 1 84.94 378 THR B N 1
ATOM 8625 C CA . THR B 1 378 ? -14.062 20.219 -0.141 1 84.94 378 THR B CA 1
ATOM 8626 C C . THR B 1 378 ? -13.125 20.219 -1.343 1 84.94 378 THR B C 1
ATOM 8628 O O . THR B 1 378 ? -13.562 20.375 -2.482 1 84.94 378 THR B O 1
ATOM 8631 N N . PRO B 1 379 ? -11.891 20.016 -1.027 1 85.38 379 PRO B N 1
ATOM 8632 C CA . PRO B 1 379 ? -10.992 19.953 -2.184 1 85.38 379 PRO B CA 1
ATOM 8633 C C . PRO B 1 379 ? -11.305 18.781 -3.115 1 85.38 379 PRO B C 1
ATOM 8635 O O . PRO B 1 379 ? -11.125 18.891 -4.332 1 85.38 379 PRO B O 1
ATOM 8638 N N . HIS B 1 380 ? -11.766 17.734 -2.609 1 88.75 380 HIS B N 1
ATOM 8639 C CA . HIS B 1 380 ? -12.117 16.578 -3.43 1 88.75 380 HIS B CA 1
ATOM 8640 C C . HIS B 1 380 ? -13.328 16.875 -4.305 1 88.75 380 HIS B C 1
ATOM 8642 O O . HIS B 1 380 ? -13.352 16.5 -5.484 1 88.75 380 HIS B O 1
ATOM 8648 N N . LEU B 1 381 ? -14.273 17.484 -3.67 1 91.19 381 LEU B N 1
ATOM 8649 C CA . LEU B 1 381 ? -15.461 17.859 -4.426 1 91.19 381 LEU B CA 1
ATOM 8650 C C . LEU B 1 381 ? -15.125 18.875 -5.512 1 91.19 381 LEU B C 1
ATOM 8652 O O . LEU B 1 381 ? -15.625 18.781 -6.637 1 91.19 381 LEU B O 1
ATOM 8656 N N . HIS B 1 382 ? -14.312 19.844 -5.148 1 93.56 382 HIS B N 1
ATOM 8657 C CA . HIS B 1 382 ? -13.859 20.859 -6.09 1 93.56 382 HIS B CA 1
ATOM 8658 C C . HIS B 1 382 ? -13.172 20.234 -7.293 1 93.56 382 HIS B C 1
ATOM 8660 O O . HIS B 1 382 ? -13.508 20.531 -8.438 1 93.56 382 HIS B O 1
ATOM 8666 N N . ARG B 1 383 ? -12.289 19.328 -7.062 1 93.25 383 ARG B N 1
ATOM 8667 C CA . ARG B 1 383 ? -11.523 18.672 -8.125 1 93.25 383 ARG B CA 1
ATOM 8668 C C . ARG B 1 383 ? -12.43 17.797 -8.977 1 93.25 383 ARG B C 1
ATOM 8670 O O . ARG B 1 383 ? -12.305 17.766 -10.203 1 93.25 383 ARG B O 1
ATOM 8677 N N . ALA B 1 384 ? -13.234 17.031 -8.312 1 95.19 384 ALA B N 1
ATOM 8678 C CA . ALA B 1 384 ? -14.148 16.141 -9.023 1 95.19 384 ALA B CA 1
ATOM 8679 C C . ALA B 1 384 ? -15.055 16.938 -9.969 1 95.19 384 ALA B C 1
ATOM 8681 O O . ALA B 1 384 ? -15.273 16.531 -11.117 1 95.19 384 ALA B O 1
ATOM 8682 N N . LEU B 1 385 ? -15.594 18.047 -9.484 1 96.25 385 LEU B N 1
ATOM 8683 C CA . LEU B 1 385 ? -16.484 18.875 -10.281 1 96.25 385 LEU B CA 1
ATOM 8684 C C . LEU B 1 385 ? -15.734 19.531 -11.445 1 96.25 385 LEU B C 1
ATOM 8686 O O . LEU B 1 385 ? -16.25 19.594 -12.562 1 96.25 385 LEU B O 1
ATOM 8690 N N . LYS B 1 386 ? -14.57 19.984 -11.211 1 95.56 386 LYS B N 1
ATOM 8691 C CA . LYS B 1 386 ? -13.742 20.594 -12.25 1 95.56 386 LYS B CA 1
ATOM 8692 C C . LYS B 1 386 ? -13.43 19.594 -13.367 1 95.56 386 LYS B C 1
ATOM 8694 O O . LYS B 1 386 ? -13.57 19.922 -14.547 1 95.56 386 LYS B O 1
ATOM 8699 N N . VAL B 1 387 ? -13.039 18.422 -12.961 1 95.81 387 VAL B N 1
ATOM 8700 C CA . VAL B 1 387 ? -12.711 17.375 -13.922 1 95.81 387 VAL B CA 1
ATOM 8701 C C . VAL B 1 387 ? -13.969 16.969 -14.695 1 95.81 387 VAL B C 1
ATOM 8703 O O . VAL B 1 387 ? -13.914 16.766 -15.906 1 95.81 387 VAL B O 1
ATOM 8706 N N . PHE B 1 388 ? -15.055 16.906 -14.062 1 96.56 388 PHE B N 1
ATOM 8707 C CA . PHE B 1 388 ? -16.328 16.531 -14.68 1 96.56 388 PHE B CA 1
ATOM 8708 C C . PHE B 1 388 ? -16.734 17.531 -15.75 1 96.56 388 PHE B C 1
ATOM 8710 O O . PHE B 1 388 ? -17.094 17.141 -16.859 1 96.56 388 PHE B O 1
ATOM 8717 N N . LEU B 1 389 ? -16.625 18.734 -15.398 1 96.19 389 LEU B N 1
ATOM 8718 C CA . LEU B 1 389 ? -17.031 19.781 -16.344 1 96.19 389 LEU B CA 1
ATOM 8719 C C . LEU B 1 389 ? -16.062 19.875 -17.5 1 96.19 389 LEU B C 1
ATOM 8721 O O . LEU B 1 389 ? -16.453 20.203 -18.625 1 96.19 389 LEU B O 1
ATOM 8725 N N . GLN B 1 390 ? -14.836 19.594 -17.219 1 93.88 390 GLN B N 1
ATOM 8726 C CA . GLN B 1 390 ? -13.852 19.547 -18.297 1 93.88 390 GLN B CA 1
ATOM 8727 C C . GLN B 1 390 ? -14.133 18.406 -19.266 1 93.88 390 GLN B C 1
ATOM 8729 O O . GLN B 1 390 ? -13.969 18.547 -20.484 1 93.88 390 GLN B O 1
ATOM 8734 N N . ASN B 1 391 ? -14.539 17.281 -18.703 1 95 391 ASN B N 1
ATOM 8735 C CA . ASN B 1 391 ? -14.828 16.094 -19.484 1 95 391 ASN B CA 1
ATOM 8736 C C . ASN B 1 391 ? -16.297 16.047 -19.906 1 95 391 ASN B C 1
ATOM 8738 O O . ASN B 1 391 ? -16.781 14.992 -20.328 1 95 391 ASN B O 1
ATOM 8742 N N . PHE B 1 392 ? -16.984 17.125 -19.844 1 95.88 392 PHE B N 1
ATOM 8743 C CA . PHE B 1 392 ? -18.438 17.156 -19.922 1 95.88 392 PHE B CA 1
ATOM 8744 C C . PHE B 1 392 ? -18.922 16.5 -21.219 1 95.88 392 PHE B C 1
ATOM 8746 O O . PHE B 1 392 ? -19.766 15.609 -21.188 1 95.88 392 PHE B O 1
ATOM 8753 N N . THR B 1 393 ? -18.328 16.828 -22.359 1 94.88 393 THR B N 1
ATOM 8754 C CA . THR B 1 393 ? -18.766 16.359 -23.672 1 94.88 393 THR B CA 1
ATOM 8755 C C . THR B 1 393 ? -18.484 14.867 -23.828 1 94.88 393 THR B C 1
ATOM 8757 O O . THR B 1 393 ? -19.344 14.117 -24.281 1 94.88 393 THR B O 1
ATOM 8760 N N . VAL B 1 394 ? -17.328 14.484 -23.422 1 95 394 VAL B N 1
ATOM 8761 C CA . VAL B 1 394 ? -16.906 13.102 -23.609 1 95 394 VAL B CA 1
ATOM 8762 C C . VAL B 1 394 ? -17.734 12.172 -22.734 1 95 394 VAL B C 1
ATOM 8764 O O . VAL B 1 394 ? -18.156 11.102 -23.172 1 95 394 VAL B O 1
ATOM 8767 N N . ILE B 1 395 ? -17.984 12.578 -21.516 1 95.94 395 ILE B N 1
ATOM 8768 C CA . ILE B 1 395 ? -18.75 11.766 -20.578 1 95.94 395 ILE B CA 1
ATOM 8769 C C . ILE B 1 395 ? -20.188 11.656 -21.047 1 95.94 395 ILE B C 1
ATOM 8771 O O . ILE B 1 395 ? -20.781 10.57 -21.031 1 95.94 395 ILE B O 1
ATOM 8775 N N . TYR B 1 396 ? -20.766 12.758 -21.5 1 95.56 396 TYR B N 1
ATOM 8776 C CA . TYR B 1 396 ? -22.125 12.758 -22 1 95.56 396 TYR B CA 1
ATOM 8777 C C . TYR B 1 396 ? -22.281 11.82 -23.188 1 95.56 396 TYR B C 1
ATOM 8779 O O . TYR B 1 396 ? -23.203 11.008 -23.234 1 95.56 396 TYR B O 1
ATOM 8787 N N . THR B 1 397 ? -21.359 11.953 -24.141 1 94 397 THR B N 1
ATOM 8788 C CA . THR B 1 397 ? -21.422 11.141 -25.359 1 94 397 THR B CA 1
ATOM 8789 C C . THR B 1 397 ? -21.25 9.664 -25.016 1 94 397 THR B C 1
ATOM 8791 O O . THR B 1 397 ? -21.922 8.805 -25.609 1 94 397 THR B O 1
ATOM 8794 N N . HIS B 1 398 ? -20.359 9.375 -24.094 1 93.81 398 HIS B N 1
ATOM 8795 C CA . HIS B 1 398 ? -20.141 7.992 -23.688 1 93.81 398 HIS B CA 1
ATOM 8796 C C . HIS B 1 398 ? -21.406 7.387 -23.094 1 93.81 398 HIS B C 1
ATOM 8798 O O . HIS B 1 398 ? -21.781 6.266 -23.438 1 93.81 398 HIS B O 1
ATOM 8804 N N . PHE B 1 399 ? -22.047 8.117 -22.219 1 93.69 399 PHE B N 1
ATOM 8805 C CA . PHE B 1 399 ? -23.25 7.602 -21.578 1 93.69 399 PHE B CA 1
ATOM 8806 C C . PHE B 1 399 ? -24.422 7.57 -22.547 1 93.69 399 PHE B C 1
ATOM 8808 O O . PHE B 1 399 ? -25.281 6.695 -22.453 1 93.69 399 PHE B O 1
ATOM 8815 N N . GLU B 1 400 ? -24.422 8.492 -23.406 1 91.81 400 GLU B N 1
ATOM 8816 C CA . GLU B 1 400 ? -25.469 8.492 -24.422 1 91.81 400 GLU B CA 1
ATOM 8817 C C . GLU B 1 400 ? -25.375 7.266 -25.312 1 91.81 400 GLU B C 1
ATOM 8819 O O . GLU B 1 400 ? -26.375 6.633 -25.625 1 91.81 400 GLU B O 1
ATOM 8824 N N . ASN B 1 401 ? -24.156 6.984 -25.719 1 88.81 401 ASN B N 1
ATOM 8825 C CA . ASN B 1 401 ? -23.922 5.797 -26.531 1 88.81 401 ASN B CA 1
ATOM 8826 C C . ASN B 1 401 ? -24.266 4.52 -25.766 1 88.81 401 ASN B C 1
ATOM 8828 O O . ASN B 1 401 ? -24.781 3.566 -26.344 1 88.81 401 ASN B O 1
ATOM 8832 N N . THR B 1 402 ? -23.969 4.496 -24.516 1 87.06 402 THR B N 1
ATOM 8833 C CA . THR B 1 402 ? -24.266 3.34 -23.688 1 87.06 402 THR B CA 1
ATOM 8834 C C . THR B 1 402 ? -25.766 3.16 -23.516 1 87.06 402 THR B C 1
ATOM 8836 O O . THR B 1 402 ? -26.266 2.031 -23.469 1 87.06 402 THR B O 1
ATOM 8839 N N . ALA B 1 403 ? -26.438 4.238 -23.375 1 85.62 403 ALA B N 1
ATOM 8840 C CA . ALA B 1 403 ? -27.891 4.188 -23.234 1 85.62 403 ALA B CA 1
ATOM 8841 C C . ALA B 1 403 ? -28.547 3.729 -24.531 1 85.62 403 ALA B C 1
ATOM 8843 O O . ALA B 1 403 ? -29.562 3.035 -24.5 1 85.62 403 ALA B O 1
ATOM 8844 N N . ALA B 1 404 ? -27.969 4.023 -25.625 1 81.88 404 ALA B N 1
ATOM 8845 C CA . ALA B 1 404 ? -28.531 3.703 -26.938 1 81.88 404 ALA B CA 1
ATOM 8846 C C . ALA B 1 404 ? -28.203 2.268 -27.344 1 81.88 404 ALA B C 1
ATOM 8848 O O . ALA B 1 404 ? -28.953 1.646 -28.109 1 81.88 404 ALA B O 1
ATOM 8849 N N . ARG B 1 405 ? -27 1.802 -26.953 1 72.75 405 ARG B N 1
ATOM 8850 C CA . ARG B 1 405 ? -26.516 0.492 -27.391 1 72.75 405 ARG B CA 1
ATOM 8851 C C . ARG B 1 405 ? -27.422 -0.62 -26.875 1 72.75 405 ARG B C 1
ATOM 8853 O O . ARG B 1 405 ? -27.656 -0.723 -25.672 1 72.75 405 ARG B O 1
ATOM 8860 N N . GLY B 1 406 ? -28.703 -0.494 -26.938 1 57.19 406 GLY B N 1
ATOM 8861 C CA . GLY B 1 406 ? -29.672 -1.522 -26.562 1 57.19 406 GLY B CA 1
ATOM 8862 C C . GLY B 1 406 ? -29.031 -2.879 -26.328 1 57.19 406 GLY B C 1
ATOM 8863 O O . GLY B 1 406 ? -29.469 -3.641 -25.469 1 57.19 406 GLY B O 1
ATOM 8864 N N . ASP B 1 407 ? -28 -3.361 -27.172 1 51.47 407 ASP B N 1
ATOM 8865 C CA . ASP B 1 407 ? -27.531 -4.742 -27.281 1 51.47 407 ASP B CA 1
ATOM 8866 C C . ASP B 1 407 ? -26.312 -4.984 -26.391 1 51.47 407 ASP B C 1
ATOM 8868 O O . ASP B 1 407 ? -25.328 -4.258 -26.469 1 51.47 407 ASP B O 1
ATOM 8872 N N . GLY B 1 408 ? -26.531 -5.637 -25.094 1 59.91 408 GLY B N 1
ATOM 8873 C CA . GLY B 1 408 ? -25.594 -6.359 -24.25 1 59.91 408 GLY B CA 1
ATOM 8874 C C . GLY B 1 408 ? -25.406 -5.715 -22.891 1 59.91 408 GLY B C 1
ATOM 8875 O O . GLY B 1 408 ? -24.797 -6.316 -22 1 59.91 408 GLY B O 1
ATOM 8876 N N . ALA B 1 409 ? -25.719 -4.289 -22.906 1 64.06 409 ALA B N 1
ATOM 8877 C CA . ALA B 1 409 ? -25.547 -3.764 -21.547 1 64.06 409 ALA B CA 1
ATOM 8878 C C . ALA B 1 409 ? -26.719 -4.156 -20.656 1 64.06 409 ALA B C 1
ATOM 8880 O O . ALA B 1 409 ? -27.844 -4.32 -21.141 1 64.06 409 ALA B O 1
ATOM 8881 N N . SER B 1 410 ? -26.484 -4.512 -19.484 1 76.38 410 SER B N 1
ATOM 8882 C CA . SER B 1 410 ? -27.484 -4.867 -18.5 1 76.38 410 SER B CA 1
ATOM 8883 C C . SER B 1 410 ? -28.516 -3.752 -18.312 1 76.38 410 SER B C 1
ATOM 8885 O O . SER B 1 410 ? -28.203 -2.582 -18.578 1 76.38 410 SER B O 1
ATOM 8887 N N . ALA B 1 411 ? -29.703 -4.055 -18.188 1 79.44 411 ALA B N 1
ATOM 8888 C CA . ALA B 1 411 ? -30.797 -3.105 -17.938 1 79.44 411 ALA B CA 1
ATOM 8889 C C . ALA B 1 411 ? -30.406 -2.088 -16.875 1 79.44 411 ALA B C 1
ATOM 8891 O O . ALA B 1 411 ? -30.734 -0.904 -16.984 1 79.44 411 ALA B O 1
ATOM 8892 N N . ALA B 1 412 ? -29.688 -2.541 -15.953 1 82.69 412 ALA B N 1
ATOM 8893 C CA . ALA B 1 412 ? -29.266 -1.665 -14.867 1 82.69 412 ALA B CA 1
ATOM 8894 C C . ALA B 1 412 ? -28.281 -0.607 -15.375 1 82.69 412 ALA B C 1
ATOM 8896 O O . ALA B 1 412 ? -28.359 0.556 -14.969 1 82.69 412 ALA B O 1
ATOM 8897 N N . MET B 1 413 ? -27.484 -0.947 -16.25 1 85.38 413 MET B N 1
ATOM 8898 C CA . MET B 1 413 ? -26.5 -0.022 -16.797 1 85.38 413 MET B CA 1
ATOM 8899 C C . MET B 1 413 ? -27.172 1 -17.719 1 85.38 413 MET B C 1
ATOM 8901 O O . MET B 1 413 ? -26.797 2.176 -17.719 1 85.38 413 MET B O 1
ATOM 8905 N N . GLN B 1 414 ? -28.141 0.547 -18.406 1 86.94 414 GLN B N 1
ATOM 8906 C CA . GLN B 1 414 ? -28.875 1.446 -19.297 1 86.94 414 GLN B CA 1
ATOM 8907 C C . GLN B 1 414 ? -29.656 2.477 -18.5 1 86.94 414 GLN B C 1
ATOM 8909 O O . GLN B 1 414 ? -29.719 3.65 -18.875 1 86.94 414 GLN B O 1
ATOM 8914 N N . GLY B 1 415 ? -30.25 1.965 -17.438 1 87.19 415 GLY B N 1
ATOM 8915 C CA . GLY B 1 415 ? -30.984 2.877 -16.562 1 87.19 415 GLY B CA 1
ATOM 8916 C C . GLY B 1 415 ? -30.094 3.945 -15.953 1 87.19 415 GLY B C 1
ATOM 8917 O O . GLY B 1 415 ? -30.469 5.121 -15.906 1 87.19 415 GLY B O 1
ATOM 8918 N N . ARG B 1 416 ? -28.984 3.529 -15.531 1 88.69 416 ARG B N 1
ATOM 8919 C CA . ARG B 1 416 ? -28.016 4.465 -14.953 1 88.69 416 ARG B CA 1
ATOM 8920 C C . ARG B 1 416 ? -27.531 5.465 -15.992 1 88.69 416 ARG B C 1
ATOM 8922 O O . ARG B 1 416 ? -27.344 6.645 -15.688 1 88.69 416 ARG B O 1
ATOM 8929 N N . ALA B 1 417 ? -27.266 4.98 -17.141 1 92 417 ALA B N 1
ATOM 8930 C CA . ALA B 1 417 ? -26.781 5.84 -18.234 1 92 417 ALA B CA 1
ATOM 8931 C C . ALA B 1 417 ? -27.828 6.895 -18.594 1 92 417 ALA B C 1
ATOM 8933 O O . ALA B 1 417 ? -27.484 8.055 -18.828 1 92 417 ALA B O 1
ATOM 8934 N N . LEU B 1 418 ? -29.094 6.512 -18.594 1 92.25 418 LEU B N 1
ATOM 8935 C CA . LEU B 1 418 ? -30.172 7.441 -18.906 1 92.25 418 LEU B CA 1
ATOM 8936 C C . LEU B 1 418 ? -30.312 8.492 -17.812 1 92.25 418 LEU B C 1
ATOM 8938 O O . LEU B 1 418 ? -30.531 9.672 -18.109 1 92.25 418 LEU B O 1
ATOM 8942 N N . LYS B 1 419 ? -30.219 7.996 -16.625 1 92.25 419 LYS B N 1
ATOM 8943 C CA . LYS B 1 419 ? -30.312 8.93 -15.508 1 92.25 419 LYS B CA 1
ATOM 8944 C C . LYS B 1 419 ? -29.188 9.961 -15.555 1 92.25 419 LYS B C 1
ATOM 8946 O O . LYS B 1 419 ? -29.422 11.148 -15.336 1 92.25 419 LYS B O 1
ATOM 8951 N N . THR B 1 420 ? -28.016 9.531 -15.828 1 94.5 420 THR B N 1
ATOM 8952 C CA . THR B 1 420 ? -26.859 10.406 -15.875 1 94.5 420 THR B CA 1
ATOM 8953 C C . THR B 1 420 ? -26.984 11.406 -17.016 1 94.5 420 THR B C 1
ATOM 8955 O O . THR B 1 420 ? -26.703 12.602 -16.844 1 94.5 420 THR B O 1
ATOM 8958 N N . THR B 1 421 ? -27.422 10.984 -18.172 1 94.31 421 THR B N 1
ATOM 8959 C CA . THR B 1 421 ? -27.562 11.867 -19.312 1 94.31 421 THR B CA 1
ATOM 8960 C C . THR B 1 421 ? -28.672 12.883 -19.078 1 94.31 421 THR B C 1
ATOM 8962 O O . THR B 1 421 ? -28.578 14.031 -19.516 1 94.31 421 THR B O 1
ATOM 8965 N N . LYS B 1 422 ? -29.641 12.422 -18.359 1 93.88 422 LYS B N 1
ATOM 8966 C CA . LYS B 1 422 ? -30.719 13.344 -18.031 1 93.88 422 LYS B CA 1
ATOM 8967 C C . LYS B 1 422 ? -30.25 14.445 -17.094 1 93.88 422 LYS B C 1
ATOM 8969 O O . LYS B 1 422 ? -30.609 15.617 -17.266 1 93.88 422 LYS B O 1
ATOM 8974 N N . GLN B 1 423 ? -29.516 14.102 -16.188 1 93.88 423 GLN B N 1
ATOM 8975 C CA . GLN B 1 423 ? -28.984 15.086 -15.242 1 93.88 423 GLN B CA 1
ATOM 8976 C C . GLN B 1 423 ? -28.016 16.047 -15.922 1 93.88 423 GLN B C 1
ATOM 8978 O O . GLN B 1 423 ? -27.984 17.234 -15.609 1 93.88 423 GLN B O 1
ATOM 8983 N N . MET B 1 424 ? -27.281 15.586 -16.859 1 95.19 424 MET B N 1
ATOM 8984 C CA . MET B 1 424 ? -26.281 16.391 -17.562 1 95.19 424 MET B CA 1
ATOM 8985 C C . MET B 1 424 ? -26.938 17.328 -18.578 1 95.19 424 MET B C 1
ATOM 8987 O O . MET B 1 424 ? -26.359 18.344 -18.953 1 95.19 424 MET B O 1
ATOM 8991 N N . SER B 1 425 ? -28.141 16.922 -18.969 1 95.12 425 SER B N 1
ATOM 8992 C CA . SER B 1 425 ? -28.828 17.766 -19.953 1 95.12 425 SER B CA 1
ATOM 8993 C C . SER B 1 425 ? -29.812 18.703 -19.281 1 95.12 425 SER B C 1
ATOM 8995 O O . SER B 1 425 ? -30.484 19.5 -19.953 1 95.12 425 SER B O 1
ATOM 8997 N N . ASP B 1 426 ? -29.906 18.625 -17.969 1 94.5 426 ASP B N 1
ATOM 8998 C CA . ASP B 1 426 ? -30.781 19.516 -17.219 1 94.5 426 ASP B CA 1
ATOM 8999 C C . ASP B 1 426 ? -30.141 20.891 -17.047 1 94.5 426 ASP B C 1
ATOM 9001 O O . ASP B 1 426 ? -29.078 21.016 -16.422 1 94.5 426 ASP B O 1
ATOM 9005 N N . PHE B 1 427 ? -30.812 21.906 -17.453 1 94.69 427 PHE B N 1
ATOM 9006 C CA . PHE B 1 427 ? -30.266 23.266 -17.453 1 94.69 427 PHE B CA 1
ATOM 9007 C C . PHE B 1 427 ? -30 23.734 -16.016 1 94.69 427 PHE B C 1
ATOM 9009 O O . PHE B 1 427 ? -28.938 24.297 -15.734 1 94.69 427 PHE B O 1
ATOM 9016 N N . LYS B 1 428 ? -30.922 23.516 -15.156 1 93.38 428 LYS B N 1
ATOM 9017 C CA . LYS B 1 428 ? -30.812 23.969 -13.766 1 93.38 428 LYS B CA 1
ATOM 9018 C C . LYS B 1 428 ? -29.625 23.297 -13.07 1 93.38 428 LYS B C 1
ATOM 9020 O O . LYS B 1 428 ? -28.906 23.938 -12.312 1 93.38 428 LYS B O 1
ATOM 9025 N N . GLN B 1 429 ? -29.438 22.047 -13.375 1 93.62 429 GLN B N 1
ATOM 9026 C CA . GLN B 1 429 ? -28.344 21.297 -12.758 1 93.62 429 GLN B CA 1
ATOM 9027 C C . GLN B 1 429 ? -27 21.812 -13.234 1 93.62 429 GLN B C 1
ATOM 9029 O O . GLN B 1 429 ? -26.062 21.969 -12.438 1 93.62 429 GLN B O 1
ATOM 9034 N N . VAL B 1 430 ? -26.906 22.047 -14.477 1 95.38 430 VAL B N 1
ATOM 9035 C CA . VAL B 1 430 ? -25.641 22.516 -15.039 1 95.38 430 VAL B CA 1
ATOM 9036 C C . VAL B 1 430 ? -25.344 23.922 -14.539 1 95.38 430 VAL B C 1
ATOM 9038 O O . VAL B 1 430 ? -24.188 24.266 -14.266 1 95.38 430 VAL B O 1
ATOM 9041 N N . LEU B 1 431 ? -26.438 24.688 -14.43 1 94.69 431 LEU B N 1
ATOM 9042 C CA . LEU B 1 431 ? -26.328 26.031 -13.852 1 94.69 431 LEU B CA 1
ATOM 9043 C C . LEU B 1 431 ? -25.781 25.953 -12.43 1 94.69 431 LEU B C 1
ATOM 9045 O O . LEU B 1 431 ? -24.859 26.703 -12.078 1 94.69 431 LEU B O 1
ATOM 9049 N N . PHE B 1 432 ? -26.297 25.109 -11.727 1 95.5 432 PHE B N 1
ATOM 9050 C CA . PHE B 1 432 ? -25.906 24.938 -10.328 1 95.5 432 PHE B CA 1
ATOM 9051 C C . PHE B 1 432 ? -24.453 24.469 -10.227 1 95.5 432 PHE B C 1
ATOM 9053 O O . PHE B 1 432 ? -23.719 24.891 -9.336 1 95.5 432 PHE B O 1
ATOM 9060 N N . MET B 1 433 ? -24.047 23.641 -11.125 1 96.69 433 MET B N 1
ATOM 9061 C CA . MET B 1 433 ? -22.688 23.125 -11.125 1 96.69 433 MET B CA 1
ATOM 9062 C C . MET B 1 433 ? -21.672 24.25 -11.273 1 96.69 433 MET B C 1
ATOM 9064 O O . MET B 1 433 ? -20.641 24.266 -10.594 1 96.69 433 MET B O 1
ATOM 9068 N N . HIS B 1 434 ? -21.953 25.125 -12.102 1 97.06 434 HIS B N 1
ATOM 9069 C CA . HIS B 1 434 ? -21.031 26.234 -12.344 1 97.06 434 HIS B CA 1
ATOM 9070 C C . HIS B 1 434 ? -21.016 27.203 -11.164 1 97.06 434 HIS B C 1
ATOM 9072 O O . HIS B 1 434 ? -19.969 27.75 -10.82 1 97.06 434 HIS B O 1
ATOM 9078 N N . PHE B 1 435 ? -22.203 27.391 -10.57 1 96.31 435 PHE B N 1
ATOM 9079 C CA . PHE B 1 435 ? -22.266 28.172 -9.344 1 96.31 435 PHE B CA 1
ATOM 9080 C C . PHE B 1 435 ? -21.438 27.531 -8.234 1 96.31 435 PHE B C 1
ATOM 9082 O O . PHE B 1 435 ? -20.672 28.203 -7.555 1 96.31 435 PHE B O 1
ATOM 9089 N N . MET B 1 436 ? -21.609 26.281 -8.109 1 95.12 436 MET B N 1
ATOM 9090 C CA . MET B 1 436 ? -20.906 25.531 -7.07 1 95.12 436 MET B CA 1
ATOM 9091 C C . MET B 1 436 ? -19.391 25.578 -7.312 1 95.12 436 MET B C 1
ATOM 9093 O O . MET B 1 436 ? -18.609 25.625 -6.363 1 95.12 436 MET B O 1
ATOM 9097 N N . LEU B 1 437 ? -19.016 25.484 -8.547 1 96.5 437 LEU B N 1
ATOM 9098 C CA . LEU B 1 437 ? -17.594 25.547 -8.875 1 96.5 437 LEU B CA 1
ATOM 9099 C C . LEU B 1 437 ? -16.984 26.875 -8.43 1 96.5 437 LEU B C 1
ATOM 9101 O O . LEU B 1 437 ? -15.867 26.906 -7.898 1 96.5 437 LEU B O 1
ATOM 9105 N N . ASP B 1 438 ? -17.688 27.938 -8.625 1 96.31 438 ASP B N 1
ATOM 9106 C CA . ASP B 1 438 ? -17.25 29.25 -8.188 1 96.31 438 ASP B CA 1
ATOM 9107 C C . ASP B 1 438 ? -17.109 29.312 -6.672 1 96.31 438 ASP B C 1
ATOM 9109 O O . ASP B 1 438 ? -16.109 29.812 -6.152 1 96.31 438 ASP B O 1
ATOM 9113 N N . THR B 1 439 ? -18.125 28.844 -6.051 1 94.62 439 THR B N 1
ATOM 9114 C CA . THR B 1 439 ? -18.125 28.859 -4.594 1 94.62 439 THR B CA 1
ATOM 9115 C C . THR B 1 439 ? -17.016 27.984 -4.031 1 94.62 439 THR B C 1
ATOM 9117 O O . THR B 1 439 ? -16.312 28.391 -3.102 1 94.62 439 THR B O 1
ATOM 9120 N N . LEU B 1 440 ? -16.844 26.828 -4.602 1 93.44 440 LEU B N 1
ATOM 9121 C CA . LEU B 1 440 ? -15.844 25.891 -4.121 1 93.44 440 LEU B CA 1
ATOM 9122 C C . LEU B 1 440 ? -14.438 26.406 -4.418 1 93.44 440 LEU B C 1
ATOM 9124 O O . LEU B 1 440 ? -13.492 26.125 -3.676 1 93.44 440 LEU B O 1
ATOM 9128 N N . ASP B 1 441 ? -14.297 27.125 -5.434 1 94.81 441 ASP B N 1
ATOM 9129 C CA . ASP B 1 441 ? -13.008 27.734 -5.738 1 94.81 441 ASP B CA 1
ATOM 9130 C C . ASP B 1 441 ? -12.555 28.656 -4.605 1 94.81 441 ASP B C 1
ATOM 9132 O O . ASP B 1 441 ? -11.391 28.641 -4.211 1 94.81 441 ASP B O 1
ATOM 9136 N N . VAL B 1 442 ? -13.492 29.422 -4.152 1 94.56 442 VAL B N 1
ATOM 9137 C CA . VAL B 1 442 ? -13.203 30.359 -3.078 1 94.56 442 VAL B CA 1
ATOM 9138 C C . VAL B 1 442 ? -12.922 29.609 -1.784 1 94.56 442 VAL B C 1
ATOM 9140 O O . VAL B 1 442 ? -11.961 29.906 -1.078 1 94.56 442 VAL B O 1
ATOM 9143 N N . VAL B 1 443 ? -13.695 28.672 -1.518 1 93.38 443 VAL B N 1
ATOM 9144 C CA . VAL B 1 443 ? -13.562 27.906 -0.284 1 93.38 443 VAL B CA 1
ATOM 9145 C C . VAL B 1 443 ? -12.281 27.078 -0.326 1 93.38 443 VAL B C 1
ATOM 9147 O O . VAL B 1 443 ? -11.625 26.891 0.701 1 93.38 443 VAL B O 1
ATOM 9150 N N . SER B 1 444 ? -11.961 26.547 -1.455 1 92 444 SER B N 1
ATOM 9151 C CA . SER B 1 444 ? -10.742 25.75 -1.597 1 92 444 SER B CA 1
ATOM 9152 C C . SER B 1 444 ? -9.5 26.594 -1.313 1 92 444 SER B C 1
ATOM 9154 O O . SER B 1 444 ? -8.516 26.094 -0.766 1 92 444 SER B O 1
ATOM 9156 N N . ARG B 1 445 ? -9.5 27.797 -1.665 1 92.06 445 ARG B N 1
ATOM 9157 C CA . ARG B 1 445 ? -8.398 28.703 -1.361 1 92.06 445 ARG B CA 1
ATOM 9158 C C . ARG B 1 445 ? -8.258 28.906 0.143 1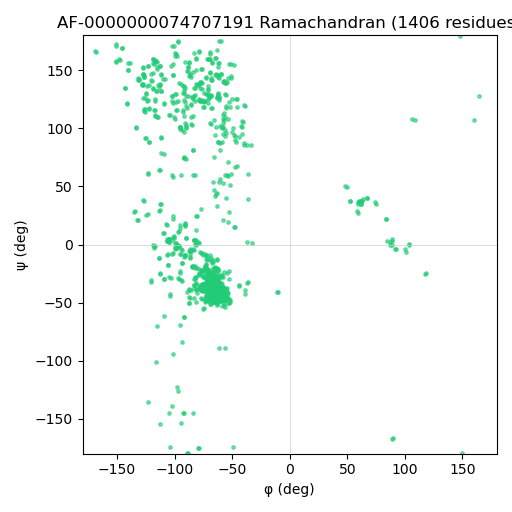 92.06 445 ARG B C 1
ATOM 9160 O O . ARG B 1 445 ? -7.145 28.938 0.67 1 92.06 445 ARG B O 1
ATOM 9167 N N . LEU B 1 446 ? -9.391 29.094 0.738 1 93.38 446 LEU B N 1
ATOM 9168 C CA . LEU B 1 446 ? -9.391 29.219 2.191 1 93.38 446 LEU B CA 1
ATOM 9169 C C . LEU B 1 446 ? -8.844 27.953 2.842 1 93.38 446 LEU B C 1
ATOM 9171 O O . LEU B 1 446 ? -8.047 28.031 3.783 1 93.38 446 LEU B O 1
ATOM 9175 N N . SER B 1 447 ? -9.258 26.844 2.336 1 91.62 447 SER B N 1
ATOM 9176 C CA . SER B 1 447 ? -8.797 25.547 2.854 1 91.62 447 SER B CA 1
ATOM 9177 C C . SER B 1 447 ? -7.281 25.422 2.738 1 91.62 447 SER B C 1
ATOM 9179 O O . SER B 1 447 ? -6.625 24.922 3.646 1 91.62 447 SER B O 1
ATOM 9181 N N . LEU B 1 448 ? -6.684 25.891 1.706 1 91.06 448 LEU B N 1
ATOM 9182 C CA . LEU B 1 448 ? -5.242 25.828 1.487 1 91.06 448 LEU B CA 1
ATOM 9183 C C . LEU B 1 448 ? -4.496 26.672 2.504 1 91.06 448 LEU B C 1
ATOM 9185 O O . LEU B 1 448 ? -3.439 26.281 3.002 1 91.06 448 LEU B O 1
ATOM 9189 N N . VAL B 1 449 ? -5.035 27.797 2.762 1 92.19 449 VAL B N 1
ATOM 9190 C CA . VAL B 1 449 ? -4.426 28.688 3.742 1 92.19 449 VAL B CA 1
ATOM 9191 C C . VAL B 1 449 ? -4.438 28.031 5.121 1 92.19 449 VAL B C 1
ATOM 9193 O O . VAL B 1 449 ? -3.447 28.094 5.852 1 92.19 449 VAL B O 1
ATOM 9196 N N . MET B 1 450 ? -5.504 27.422 5.43 1 92.19 450 MET B N 1
ATOM 9197 C CA . MET B 1 450 ? -5.695 26.844 6.758 1 92.19 450 MET B CA 1
ATOM 9198 C C . MET B 1 450 ? -4.848 25.594 6.934 1 92.19 450 MET B C 1
ATOM 9200 O O . MET B 1 450 ? -4.633 25.125 8.055 1 92.19 450 MET B O 1
ATOM 9204 N N . GLN B 1 451 ? -4.289 25.062 5.891 1 88.88 451 GLN B N 1
ATOM 9205 C CA . GLN B 1 451 ? -3.484 23.844 5.961 1 88.88 451 GLN B CA 1
ATOM 9206 C C . GLN B 1 451 ? -1.995 24.172 5.973 1 88.88 451 GLN B C 1
ATOM 9208 O O . GLN B 1 451 ? -1.157 23.266 6.059 1 88.88 451 GLN B O 1
ATOM 9213 N N . LYS B 1 452 ? -1.779 25.406 5.953 1 87.62 452 LYS B N 1
ATOM 9214 C CA . LYS B 1 452 ? -0.381 25.812 6.055 1 87.62 452 LYS B CA 1
ATOM 9215 C C . LYS B 1 452 ? 0.207 25.422 7.406 1 87.62 452 LYS B C 1
ATOM 9217 O O . LYS B 1 452 ? -0.494 25.438 8.422 1 87.62 452 LYS B O 1
ATOM 9222 N N . ASP B 1 453 ? 1.454 25.062 7.496 1 82.25 453 ASP B N 1
ATOM 9223 C CA . ASP B 1 453 ? 2.111 24.625 8.727 1 82.25 453 ASP B CA 1
ATOM 9224 C C . ASP B 1 453 ? 2.164 25.766 9.75 1 82.25 453 ASP B C 1
ATOM 9226 O O . ASP B 1 453 ? 1.919 25.547 10.938 1 82.25 453 ASP B O 1
ATOM 9230 N N . ALA B 1 454 ? 2.645 27.016 9.289 1 80.38 454 ALA B N 1
ATOM 9231 C CA . ALA B 1 454 ? 2.754 28.109 10.242 1 80.38 454 ALA B CA 1
ATOM 9232 C C . ALA B 1 454 ? 1.767 29.219 9.914 1 80.38 454 ALA B C 1
ATOM 9234 O O . ALA B 1 454 ? 2.162 30.375 9.719 1 80.38 454 ALA B O 1
ATOM 9235 N N . VAL B 1 455 ? 0.464 28.734 10.062 1 88.38 455 VAL B N 1
ATOM 9236 C CA . VAL B 1 455 ? -0.557 29.75 9.805 1 88.38 455 VAL B CA 1
ATOM 9237 C C . VAL B 1 455 ? -0.746 30.625 11.039 1 88.38 455 VAL B C 1
ATOM 9239 O O . VAL B 1 455 ? -0.712 30.141 12.164 1 88.38 455 VAL B O 1
ATOM 9242 N N . THR B 1 456 ? -0.879 31.938 10.805 1 89.88 456 THR B N 1
ATOM 9243 C CA . THR B 1 456 ? -1.032 32.875 11.914 1 89.88 456 THR B CA 1
ATOM 9244 C C . THR B 1 456 ? -2.5 33.25 12.117 1 89.88 456 THR B C 1
ATOM 9246 O O . THR B 1 456 ? -3.322 33.062 11.219 1 89.88 456 THR B O 1
ATOM 9249 N N . LEU B 1 457 ? -2.779 33.75 13.227 1 91.06 457 LEU B N 1
ATOM 9250 C CA . LEU B 1 457 ? -4.133 34.188 13.562 1 91.06 457 LEU B CA 1
ATOM 9251 C C . LEU B 1 457 ? -4.617 35.281 12.617 1 91.06 457 LEU B C 1
ATOM 9253 O O . LEU B 1 457 ? -5.77 35.25 12.18 1 91.06 457 LEU B O 1
ATOM 9257 N N . ALA B 1 458 ? -3.744 36.156 12.32 1 89.69 458 ALA B N 1
ATOM 9258 C CA . ALA B 1 458 ? -4.086 37.25 11.422 1 89.69 458 ALA B CA 1
ATOM 9259 C C . ALA B 1 458 ? -4.465 36.719 10.039 1 89.69 458 ALA B C 1
ATOM 9261 O O . ALA B 1 458 ? -5.43 37.188 9.43 1 89.69 458 ALA B O 1
ATOM 9262 N N . GLU B 1 459 ? -3.723 35.844 9.57 1 91.06 459 GLU B N 1
ATOM 9263 C CA . GLU B 1 459 ? -3.979 35.25 8.258 1 91.06 459 GLU B CA 1
ATOM 9264 C C . GLU B 1 459 ? -5.316 34.531 8.227 1 91.06 459 GLU B C 1
ATOM 9266 O O . GLU B 1 459 ? -6.043 34.594 7.23 1 91.06 459 GLU B O 1
ATOM 9271 N N . VAL B 1 460 ? -5.625 33.812 9.258 1 92.19 460 VAL B N 1
ATOM 9272 C CA . VAL B 1 460 ? -6.863 33.062 9.336 1 92.19 460 VAL B CA 1
ATOM 9273 C C . VAL B 1 460 ? -8.055 34 9.344 1 92.19 460 VAL B C 1
ATOM 9275 O O . VAL B 1 460 ? -9 33.844 8.562 1 92.19 460 VAL B O 1
ATOM 9278 N N . LYS B 1 461 ? -8 35 10.156 1 91.12 461 LYS B N 1
ATOM 9279 C CA . LYS B 1 461 ? -9.102 35.969 10.273 1 91.12 461 LYS B CA 1
ATOM 9280 C C . LYS B 1 461 ? -9.312 36.719 8.953 1 91.12 461 LYS B C 1
ATOM 9282 O O . LYS B 1 461 ? -10.445 36.875 8.5 1 91.12 461 LYS B O 1
ATOM 9287 N N . ASP B 1 462 ? -8.25 37.125 8.398 1 91.56 462 ASP B N 1
ATOM 9288 C CA . ASP B 1 462 ? -8.32 37.844 7.125 1 91.56 462 ASP B CA 1
ATOM 9289 C C . ASP B 1 462 ? -8.914 36.938 6.035 1 91.56 462 ASP B C 1
ATOM 9291 O O . ASP B 1 462 ? -9.742 37.375 5.242 1 91.56 462 ASP B O 1
ATOM 9295 N N . SER B 1 463 ? -8.453 35.75 5.992 1 93.19 463 SER B N 1
ATOM 9296 C CA . SER B 1 463 ? -8.898 34.844 4.949 1 93.19 463 SER B CA 1
ATOM 9297 C C . SER B 1 463 ? -10.367 34.5 5.113 1 93.19 463 SER B C 1
ATOM 9299 O O . SER B 1 463 ? -11.086 34.312 4.121 1 93.19 463 SER B O 1
ATOM 9301 N N . ILE B 1 464 ? -10.844 34.344 6.328 1 92.69 464 ILE B N 1
ATOM 9302 C CA . ILE B 1 464 ? -12.25 34.031 6.582 1 92.69 464 ILE B CA 1
ATOM 9303 C C . ILE B 1 464 ? -13.125 35.219 6.113 1 92.69 464 ILE B C 1
ATOM 9305 O O . ILE B 1 464 ? -14.141 35 5.453 1 92.69 464 ILE B O 1
ATOM 9309 N N . GLU B 1 465 ? -12.719 36.375 6.48 1 91.44 465 GLU B N 1
ATOM 9310 C CA . GLU B 1 465 ? -13.477 37.562 6.098 1 91.44 465 GLU B CA 1
ATOM 9311 C C . GLU B 1 465 ? -13.5 37.719 4.582 1 91.44 465 GLU B C 1
ATOM 9313 O O . GLU B 1 465 ? -14.539 38.031 4.004 1 91.44 465 GLU B O 1
ATOM 9318 N N . ARG B 1 466 ? -12.391 37.562 4.008 1 92.88 466 ARG B N 1
ATOM 9319 C CA . ARG B 1 466 ? -12.305 37.656 2.553 1 92.88 466 ARG B CA 1
ATOM 9320 C C . ARG B 1 466 ? -13.211 36.625 1.876 1 92.88 466 ARG B C 1
ATOM 9322 O O . ARG B 1 466 ? -13.875 36.938 0.884 1 92.88 466 ARG B O 1
ATOM 9329 N N . THR B 1 467 ? -13.164 35.5 2.391 1 94.75 467 THR B N 1
ATOM 9330 C CA . THR B 1 467 ? -13.977 34.406 1.828 1 94.75 467 THR B CA 1
ATOM 9331 C C . THR B 1 467 ? -15.469 34.719 1.981 1 94.75 467 THR B C 1
ATOM 9333 O O . THR B 1 467 ? -16.234 34.562 1.035 1 94.75 467 THR B O 1
ATOM 9336 N N . SER B 1 468 ? -15.867 35.188 3.137 1 93.38 468 SER B N 1
ATOM 9337 C CA . SER B 1 468 ? -17.266 35.5 3.389 1 93.38 468 SER B CA 1
ATOM 9338 C C . SER B 1 468 ? -17.734 36.625 2.461 1 93.38 468 SER B C 1
ATOM 9340 O O . SER B 1 468 ? -18.844 36.562 1.913 1 93.38 468 SER B O 1
ATOM 9342 N N . LEU B 1 469 ? -16.922 37.562 2.225 1 94.06 469 LEU B N 1
ATOM 9343 C CA . LEU B 1 469 ? -17.266 38.656 1.348 1 94.06 469 LEU B CA 1
ATOM 9344 C C . LEU B 1 469 ? -17.359 38.219 -0.103 1 94.06 469 LEU B C 1
ATOM 9346 O O . LEU B 1 469 ? -18.281 38.625 -0.829 1 94.06 469 LEU B O 1
ATOM 9350 N N . SER B 1 470 ? -16.406 37.406 -0.46 1 95.31 470 SER B N 1
ATOM 9351 C CA . SER B 1 470 ? -16.391 36.906 -1.831 1 95.31 470 SER B CA 1
ATOM 9352 C C . SER B 1 470 ? -17.641 36.062 -2.127 1 95.31 470 SER B C 1
ATOM 9354 O O . SER B 1 470 ? -18.219 36.188 -3.209 1 95.31 470 SER B O 1
ATOM 9356 N N . ILE B 1 471 ? -18.031 35.281 -1.2 1 94.69 471 ILE B N 1
ATOM 9357 C CA . ILE B 1 471 ? -19.188 34.406 -1.386 1 94.69 471 ILE B CA 1
ATOM 9358 C C . ILE B 1 471 ? -20.453 35.25 -1.396 1 94.69 471 ILE B C 1
ATOM 9360 O O . ILE B 1 471 ? -21.359 35.031 -2.217 1 94.69 471 ILE B O 1
ATOM 9364 N N . GLN B 1 472 ? -20.531 36.219 -0.544 1 93.5 472 GLN B N 1
ATOM 9365 C CA . GLN B 1 472 ? -21.688 37.094 -0.467 1 93.5 472 GLN B CA 1
ATOM 9366 C C . GLN B 1 472 ? -21.828 37.938 -1.739 1 93.5 472 GLN B C 1
ATOM 9368 O O . GLN B 1 472 ? -22.953 38.219 -2.174 1 93.5 472 GLN B O 1
ATOM 9373 N N . ALA B 1 473 ? -20.75 38.281 -2.301 1 94.44 473 ALA B N 1
ATOM 9374 C CA . ALA B 1 473 ? -20.766 39.062 -3.533 1 94.44 473 ALA B CA 1
ATOM 9375 C C . ALA B 1 473 ? -21.391 38.281 -4.676 1 94.44 473 ALA B C 1
ATOM 9377 O O . ALA B 1 473 ? -21.938 38.875 -5.617 1 94.44 473 ALA B O 1
ATOM 9378 N N . MET B 1 474 ? -21.438 37.031 -4.602 1 93.94 474 MET B N 1
ATOM 9379 C CA . MET B 1 474 ? -21.953 36.156 -5.668 1 93.94 474 MET B CA 1
ATOM 9380 C C . MET B 1 474 ? -23.469 36.25 -5.75 1 93.94 474 MET B C 1
ATOM 9382 O O . MET B 1 474 ? -24.078 35.844 -6.75 1 93.94 474 MET B O 1
ATOM 9386 N N . VAL B 1 475 ? -24.094 36.719 -4.664 1 91.38 475 VAL B N 1
ATOM 9387 C CA . VAL B 1 475 ? -25.531 36.938 -4.715 1 91.38 475 VAL B CA 1
ATOM 9388 C C . VAL B 1 475 ? -25.875 38 -5.758 1 91.38 475 VAL B C 1
ATOM 9390 O O . VAL B 1 475 ? -26.812 37.812 -6.543 1 91.38 475 VAL B O 1
ATOM 9393 N N . ALA B 1 476 ? -25.078 39.031 -5.77 1 90.81 476 ALA B N 1
ATOM 9394 C CA . ALA B 1 476 ? -25.344 40.125 -6.664 1 90.81 476 ALA B CA 1
ATOM 9395 C C . ALA B 1 476 ? -24.719 39.906 -8.031 1 90.81 476 ALA B C 1
ATOM 9397 O O . ALA B 1 476 ? -25.312 40.25 -9.062 1 90.81 476 ALA B O 1
ATOM 9398 N N . ARG B 1 477 ? -23.562 39.375 -8.055 1 92.25 477 ARG B N 1
ATOM 9399 C CA . ARG B 1 477 ? -22.828 39.156 -9.297 1 92.25 477 ARG B CA 1
ATOM 9400 C C . ARG B 1 477 ? -22.375 37.688 -9.414 1 92.25 477 ARG B C 1
ATOM 9402 O O . ARG B 1 477 ? -21.688 37.188 -8.531 1 92.25 477 ARG B O 1
ATOM 9409 N N . PRO B 1 478 ? -22.75 37.094 -10.531 1 91.75 478 PRO B N 1
ATOM 9410 C CA . PRO B 1 478 ? -22.312 35.719 -10.703 1 91.75 478 PRO B CA 1
ATOM 9411 C C . PRO B 1 478 ? -20.797 35.562 -10.773 1 91.75 478 PRO B C 1
ATOM 9413 O O . PRO B 1 478 ? -20.109 36.5 -11.234 1 91.75 478 PRO B O 1
ATOM 9416 N N . GLY B 1 479 ? -20.266 34.5 -10.266 1 93.75 479 GLY B N 1
ATOM 9417 C CA . GLY B 1 479 ? -18.844 34.188 -10.367 1 93.75 479 GLY B CA 1
ATOM 9418 C C . GLY B 1 479 ? -18.375 34.062 -11.797 1 93.75 479 GLY B C 1
ATOM 9419 O O . GLY B 1 479 ? -19.172 34.125 -12.734 1 93.75 479 GLY B O 1
ATOM 9420 N N . ALA B 1 480 ? -17.094 33.875 -11.984 1 93.88 480 ALA B N 1
ATOM 9421 C CA . ALA B 1 480 ? -16.484 33.844 -13.32 1 93.88 480 ALA B CA 1
ATOM 9422 C C . ALA B 1 480 ? -17.016 32.656 -14.125 1 93.88 480 ALA B C 1
ATOM 9424 O O . ALA B 1 480 ? -17.328 32.812 -15.312 1 93.88 480 ALA B O 1
ATOM 9425 N N . LYS B 1 481 ? -17.109 31.5 -13.492 1 95.62 481 LYS B N 1
ATOM 9426 C CA . LYS B 1 481 ? -17.531 30.297 -14.211 1 95.62 481 LYS B CA 1
ATOM 9427 C C . LYS B 1 481 ? -19 30.359 -14.57 1 95.62 481 LYS B C 1
ATOM 9429 O O . LYS B 1 481 ? -19.406 29.969 -15.672 1 95.62 481 LYS B O 1
ATOM 9434 N N . LEU B 1 482 ? -19.828 30.766 -13.609 1 95.5 482 LEU B N 1
ATOM 9435 C CA . LEU B 1 482 ? -21.25 30.922 -13.883 1 95.5 482 LEU B CA 1
ATOM 9436 C C . LEU B 1 482 ? -21.5 31.969 -14.961 1 95.5 482 LEU B C 1
ATOM 9438 O O . LEU B 1 482 ? -22.359 31.781 -15.828 1 95.5 482 LEU B O 1
ATOM 9442 N N . SER B 1 483 ? -20.75 33.031 -14.969 1 95.06 483 SER B N 1
ATOM 9443 C CA . SER B 1 483 ? -20.875 34.062 -15.977 1 95.06 483 SER B CA 1
ATOM 9444 C C . SER B 1 483 ? -20.516 33.562 -17.359 1 95.06 483 SER B C 1
ATOM 9446 O O . SER B 1 483 ? -21.219 33.844 -18.344 1 95.06 483 SER B O 1
ATOM 9448 N N . GLN B 1 484 ? -19.5 32.844 -17.375 1 93.5 484 GLN B N 1
ATOM 9449 C CA . GLN B 1 484 ? -19.078 32.25 -18.656 1 93.5 484 GLN B CA 1
ATOM 9450 C C . GLN B 1 484 ? -20.141 31.297 -19.188 1 93.5 484 GLN B C 1
ATOM 9452 O O . GLN B 1 484 ? -20.406 31.25 -20.391 1 93.5 484 GLN B O 1
ATOM 9457 N N . PHE B 1 485 ? -20.688 30.516 -18.297 1 94.62 485 PHE B N 1
ATOM 9458 C CA . PHE B 1 485 ? -21.719 29.578 -18.688 1 94.62 485 PHE B CA 1
ATOM 9459 C C . PHE B 1 485 ? -22.938 30.297 -19.234 1 94.62 485 PHE B C 1
ATOM 9461 O O . PHE B 1 485 ? -23.484 29.922 -20.266 1 94.62 485 PHE B O 1
ATOM 9468 N N . LEU B 1 486 ? -23.328 31.328 -18.547 1 92.81 486 LEU B N 1
ATOM 9469 C CA . LEU B 1 486 ? -24.516 32.094 -18.938 1 92.81 486 LEU B CA 1
ATOM 9470 C C . LEU B 1 486 ? -24.297 32.781 -20.281 1 92.81 486 LEU B C 1
ATOM 9472 O O . LEU B 1 486 ? -25.234 32.906 -21.078 1 92.81 486 LEU B O 1
ATOM 9476 N N . GLU B 1 487 ? -23.062 33.125 -20.547 1 92.19 487 GLU B N 1
ATOM 9477 C CA . GLU B 1 487 ? -22.75 33.719 -21.844 1 92.19 487 GLU B CA 1
ATOM 9478 C C . GLU B 1 487 ? -22.844 32.688 -22.969 1 92.19 487 GLU B C 1
ATOM 9480 O O . GLU B 1 487 ? -23.344 33 -24.062 1 92.19 487 GLU B O 1
ATOM 9485 N N . VAL B 1 488 ? -22.422 31.562 -22.688 1 90.88 488 VAL B N 1
ATOM 9486 C CA . VAL B 1 488 ? -22.391 30.5 -23.688 1 90.88 488 VAL B CA 1
ATOM 9487 C C . VAL B 1 488 ? -23.828 30.047 -24 1 90.88 488 VAL B C 1
ATOM 9489 O O . VAL B 1 488 ? -24.156 29.781 -25.156 1 90.88 488 VAL B O 1
ATOM 9492 N N . VAL B 1 489 ? -24.656 29.984 -23.031 1 89.75 489 VAL B N 1
ATOM 9493 C CA . VAL B 1 489 ? -25.984 29.438 -23.203 1 89.75 489 VAL B CA 1
ATOM 9494 C C . VAL B 1 489 ? -26.938 30.531 -23.719 1 89.75 489 VAL B C 1
ATOM 9496 O O . VAL B 1 489 ? -28 30.219 -24.266 1 89.75 489 VAL B O 1
ATOM 9499 N N . ALA B 1 490 ? -26.609 31.75 -23.578 1 86 490 ALA B N 1
ATOM 9500 C CA . ALA B 1 490 ? -27.422 32.844 -24.094 1 86 490 ALA B CA 1
ATOM 9501 C C . ALA B 1 490 ? -27.641 32.688 -25.594 1 86 490 ALA B C 1
ATOM 9503 O O . ALA B 1 490 ? -28.719 33.031 -26.109 1 86 490 ALA B O 1
ATOM 9504 N N . ASN B 1 491 ? -26.641 32.219 -26.312 1 81.06 491 ASN B N 1
ATOM 9505 C CA . ASN B 1 491 ? -26.688 32.094 -27.766 1 81.06 491 ASN B CA 1
ATOM 9506 C C . ASN B 1 491 ? -27.359 30.797 -28.219 1 81.06 491 ASN B C 1
ATOM 9508 O O . ASN B 1 491 ? -27.641 30.609 -29.406 1 81.06 491 ASN B O 1
ATOM 9512 N N . GLY B 1 492 ? -27.75 29.922 -27.359 1 78.31 492 GLY B N 1
ATOM 9513 C CA . GLY B 1 492 ? -28.297 28.625 -27.703 1 78.31 492 GLY B CA 1
ATOM 9514 C C . GLY B 1 492 ? -28.219 27.625 -26.562 1 78.31 492 GLY B C 1
ATOM 9515 O O . GLY B 1 492 ? -27.391 27.75 -25.656 1 78.31 492 GLY B O 1
ATOM 9516 N N . ASN B 1 493 ? -29.281 27.312 -25.969 1 87.56 493 ASN B N 1
ATOM 9517 C CA . ASN B 1 493 ? -29.438 26.359 -24.859 1 87.56 493 ASN B CA 1
ATOM 9518 C C . ASN B 1 493 ? -28.484 25.156 -25.016 1 87.56 493 ASN B C 1
ATOM 9520 O O . ASN B 1 493 ? -28.906 24.016 -24.844 1 87.56 493 ASN B O 1
ATOM 9524 N N . GLN B 1 494 ? -27.125 25.453 -25.516 1 91.06 494 GLN B N 1
ATOM 9525 C CA . GLN B 1 494 ? -26.156 24.375 -25.703 1 91.06 494 GLN B CA 1
ATOM 9526 C C . GLN B 1 494 ? -24.891 24.625 -24.891 1 91.06 494 GLN B C 1
ATOM 9528 O O . GLN B 1 494 ? -24.438 25.766 -24.781 1 91.06 494 GLN B O 1
ATOM 9533 N N . PHE B 1 495 ? -24.438 23.578 -24.281 1 93 495 PHE B N 1
ATOM 9534 C CA . PHE B 1 495 ? -23.172 23.641 -23.531 1 93 495 PHE B CA 1
ATOM 9535 C C . PHE B 1 495 ? -22.234 22.547 -23.984 1 93 495 PHE B C 1
ATOM 9537 O O . PHE B 1 495 ? -22.516 21.359 -23.812 1 93 495 PHE B O 1
ATOM 9544 N N . LYS B 1 496 ? -21.047 22.906 -24.609 1 91.56 496 LYS B N 1
ATOM 9545 C CA . LYS B 1 496 ? -20.016 21.984 -25.078 1 91.56 496 LYS B CA 1
ATOM 9546 C C . LYS B 1 496 ? -20.625 20.906 -25.984 1 91.56 496 LYS B C 1
ATOM 9548 O O . LYS B 1 496 ? -20.344 19.719 -25.812 1 91.56 496 LYS B O 1
ATOM 9553 N N . GLY B 1 497 ? -21.578 21.297 -26.781 1 87.12 497 GLY B N 1
ATOM 9554 C CA . GLY B 1 497 ? -22.156 20.406 -27.781 1 87.12 497 GLY B CA 1
ATOM 9555 C C . GLY B 1 497 ? -23.375 19.656 -27.281 1 87.12 497 GLY B C 1
ATOM 9556 O O . GLY B 1 497 ? -23.984 18.891 -28.031 1 87.12 497 GLY B O 1
ATOM 9557 N N . VAL B 1 498 ? -23.719 19.828 -25.984 1 92.56 498 VAL B N 1
ATOM 9558 C CA . VAL B 1 498 ? -24.875 19.125 -25.422 1 92.56 498 VAL B CA 1
ATOM 9559 C C . VAL B 1 498 ? -26.062 20.094 -25.328 1 92.56 498 VAL B C 1
ATOM 9561 O O . VAL B 1 498 ? -25.938 21.203 -24.812 1 92.56 498 VAL B O 1
ATOM 9564 N N . GLU B 1 499 ? -27.125 19.688 -25.844 1 93.38 499 GLU B N 1
ATOM 9565 C CA . GLU B 1 499 ? -28.344 20.484 -25.75 1 93.38 499 GLU B CA 1
ATOM 9566 C C . GLU B 1 499 ? -28.969 20.391 -24.359 1 93.38 499 GLU B C 1
ATOM 9568 O O . GLU B 1 499 ? -29.25 19.297 -23.875 1 93.38 499 GLU B O 1
ATOM 9573 N N . LEU B 1 500 ? -29.172 21.5 -23.75 1 94.81 500 LEU B N 1
ATOM 9574 C CA . LEU B 1 500 ? -29.703 21.531 -22.391 1 94.81 500 LEU B CA 1
ATOM 9575 C C . LEU B 1 500 ? -31.219 21.734 -22.422 1 94.81 500 LEU B C 1
ATOM 9577 O O . LEU B 1 500 ? -31.734 22.484 -23.25 1 94.81 500 LEU B O 1
ATOM 9581 N N . ASN B 1 501 ? -31.875 21.016 -21.562 1 93.62 501 ASN B N 1
ATOM 9582 C CA . ASN B 1 501 ? -33.312 21.172 -21.391 1 93.62 501 ASN B CA 1
ATOM 9583 C C . ASN B 1 501 ? -33.656 22.297 -20.422 1 93.62 501 ASN B C 1
ATOM 9585 O O . ASN B 1 501 ? -33.562 22.125 -19.203 1 93.62 501 ASN B O 1
ATOM 9589 N N . ARG B 1 502 ? -34.062 23.406 -20.984 1 91.88 502 ARG B N 1
ATOM 9590 C CA . ARG B 1 502 ? -34.375 24.578 -20.188 1 91.88 502 ARG B CA 1
ATOM 9591 C C . ARG B 1 502 ? -35.906 24.75 -20.016 1 91.88 502 ARG B C 1
ATOM 9593 O O . ARG B 1 502 ? -36.656 24.656 -20.984 1 91.88 502 ARG B O 1
ATOM 9600 N N . GLN B 1 503 ? -36.344 24.797 -18.812 1 89.62 503 GLN B N 1
ATOM 9601 C CA . GLN B 1 503 ? -37.75 25.078 -18.5 1 89.62 503 GLN B CA 1
ATOM 9602 C C . GLN B 1 503 ? -37.938 26.531 -18.094 1 89.62 503 GLN B C 1
ATOM 9604 O O . GLN B 1 503 ? -36.969 27.188 -17.672 1 89.62 503 GLN B O 1
ATOM 9609 N N . ASP B 1 504 ? -39.25 26.906 -18.125 1 86.5 504 ASP B N 1
ATOM 9610 C CA . ASP B 1 504 ? -39.562 28.266 -17.703 1 86.5 504 ASP B CA 1
ATOM 9611 C C . ASP B 1 504 ? -39.375 28.438 -16.203 1 86.5 504 ASP B C 1
ATOM 9613 O O . ASP B 1 504 ? -39.75 27.562 -15.422 1 86.5 504 ASP B O 1
ATOM 9617 N N . GLY B 1 505 ? -38.656 29.312 -15.695 1 90.38 505 GLY B N 1
ATOM 9618 C CA . GLY B 1 505 ? -38.5 29.578 -14.281 1 90.38 505 GLY B CA 1
ATOM 9619 C C . GLY B 1 505 ? -37.219 29 -13.695 1 90.38 505 GLY B C 1
ATOM 9620 O O . GLY B 1 505 ? -36.969 29.141 -12.508 1 90.38 505 GLY B O 1
ATOM 9621 N N . ASP B 1 506 ? -36.5 28.234 -14.516 1 92.12 506 ASP B N 1
ATOM 9622 C CA . ASP B 1 506 ? -35.281 27.594 -14.047 1 92.12 506 ASP B CA 1
ATOM 9623 C C . ASP B 1 506 ? -34.312 28.609 -13.422 1 92.12 506 ASP B C 1
ATOM 9625 O O . ASP B 1 506 ? -33.719 28.359 -12.367 1 92.12 506 ASP B O 1
ATOM 9629 N N . ILE B 1 507 ? -34.188 29.703 -14.016 1 91 507 ILE B N 1
ATOM 9630 C CA . ILE B 1 507 ? -33.281 30.75 -13.539 1 91 507 ILE B CA 1
ATOM 9631 C C . ILE B 1 507 ? -33.781 31.297 -12.203 1 91 507 ILE B C 1
ATOM 9633 O O . ILE B 1 507 ? -33 31.531 -11.289 1 91 507 ILE B O 1
ATOM 9637 N N . ALA B 1 508 ? -35.125 31.484 -12.125 1 93.56 508 ALA B N 1
ATOM 9638 C CA . ALA B 1 508 ? -35.719 32 -10.883 1 93.56 508 ALA B CA 1
ATOM 9639 C C . ALA B 1 508 ? -35.531 30.984 -9.742 1 93.56 508 ALA B C 1
ATOM 9641 O O . ALA B 1 508 ? -35.188 31.375 -8.625 1 93.56 508 ALA B O 1
ATOM 9642 N N . THR B 1 509 ? -35.812 29.797 -10.023 1 93.88 509 THR B N 1
ATOM 9643 C CA . THR B 1 509 ? -35.656 28.75 -9.023 1 93.88 509 THR B CA 1
ATOM 9644 C C . THR B 1 509 ? -34.188 28.641 -8.602 1 93.88 509 THR B C 1
ATOM 9646 O O . THR B 1 509 ? -33.875 28.484 -7.422 1 93.88 509 THR B O 1
ATOM 9649 N N . PHE B 1 510 ? -33.312 28.703 -9.547 1 93.75 510 PHE B N 1
ATOM 9650 C CA . PHE B 1 510 ? -31.891 28.656 -9.281 1 93.75 510 PHE B CA 1
ATOM 9651 C C . PHE B 1 510 ? -31.469 29.812 -8.391 1 93.75 510 PHE B C 1
ATOM 9653 O O . PHE B 1 510 ? -30.688 29.641 -7.453 1 93.75 510 PHE B O 1
ATOM 9660 N N . ASN B 1 511 ? -31.938 30.984 -8.695 1 93.38 511 ASN B N 1
ATOM 9661 C CA . ASN B 1 511 ? -31.562 32.156 -7.902 1 93.38 511 ASN B CA 1
ATOM 9662 C C . ASN B 1 511 ? -32 32 -6.453 1 93.38 511 ASN B C 1
ATOM 9664 O O . ASN B 1 511 ? -31.328 32.469 -5.539 1 93.38 511 ASN B O 1
ATOM 9668 N N . LEU B 1 512 ? -33.125 31.391 -6.254 1 93.44 512 LEU B N 1
ATOM 9669 C CA . LEU B 1 512 ? -33.594 31.125 -4.895 1 93.44 512 LEU B CA 1
ATOM 9670 C C . LEU B 1 512 ? -32.656 30.141 -4.184 1 93.44 512 LEU B C 1
ATOM 9672 O O . LEU B 1 512 ? -32.312 30.328 -3.014 1 93.44 512 LEU B O 1
ATOM 9676 N N . ILE B 1 513 ? -32.312 29.141 -4.848 1 92.19 513 ILE B N 1
ATOM 9677 C CA . ILE B 1 513 ? -31.406 28.156 -4.289 1 92.19 513 ILE B CA 1
ATOM 9678 C C . ILE B 1 513 ? -30.047 28.781 -4.012 1 92.19 513 ILE B C 1
ATOM 9680 O O . ILE B 1 513 ? -29.453 28.547 -2.959 1 92.19 513 ILE B O 1
ATOM 9684 N N . LYS B 1 514 ? -29.562 29.531 -4.969 1 93.31 514 LYS B N 1
ATOM 9685 C CA . LYS B 1 514 ? -28.281 30.234 -4.852 1 93.31 514 LYS B CA 1
ATOM 9686 C C . LYS B 1 514 ? -28.25 31.094 -3.598 1 93.31 514 LYS B C 1
ATOM 9688 O O . LYS B 1 514 ? -27.281 31.047 -2.828 1 93.31 514 LYS B O 1
ATOM 9693 N N . GLN B 1 515 ? -29.281 31.828 -3.365 1 93.31 515 GLN B N 1
ATOM 9694 C CA . GLN B 1 515 ? -29.359 32.719 -2.203 1 93.31 515 GLN B CA 1
ATOM 9695 C C . GLN B 1 515 ? -29.391 31.906 -0.907 1 93.31 515 GLN B C 1
ATOM 9697 O O . GLN B 1 515 ? -28.75 32.281 0.077 1 93.31 515 GLN B O 1
ATOM 9702 N N . ARG B 1 516 ? -30.109 30.906 -0.946 1 92.44 516 ARG B N 1
ATOM 9703 C CA . ARG B 1 516 ? -30.188 30.062 0.238 1 92.44 516 ARG B CA 1
ATOM 9704 C C . ARG B 1 516 ? -28.844 29.406 0.554 1 92.44 516 ARG B C 1
ATOM 9706 O O . ARG B 1 516 ? -28.422 29.375 1.712 1 92.44 516 ARG B O 1
ATOM 9713 N N . VAL B 1 517 ? -28.219 28.906 -0.456 1 92.44 517 VAL B N 1
ATOM 9714 C CA . VAL B 1 517 ? -26.938 28.234 -0.271 1 92.44 517 VAL B CA 1
ATOM 9715 C C . VAL B 1 517 ? -25.891 29.219 0.224 1 92.44 517 VAL B C 1
ATOM 9717 O O . VAL B 1 517 ? -25.141 28.938 1.159 1 92.44 517 VAL B O 1
ATOM 9720 N N . ILE B 1 518 ? -25.828 30.344 -0.395 1 93.88 518 ILE B N 1
ATOM 9721 C CA . ILE B 1 518 ? -24.875 31.375 -0.007 1 93.88 518 ILE B CA 1
ATOM 9722 C C . ILE B 1 518 ? -25.141 31.812 1.427 1 93.88 518 ILE B C 1
ATOM 9724 O O . ILE B 1 518 ? -24.219 31.922 2.24 1 93.88 518 ILE B O 1
ATOM 9728 N N . GLY B 1 519 ? -26.391 32.062 1.702 1 92.44 519 GLY B N 1
ATOM 9729 C CA . GLY B 1 519 ? -26.766 32.469 3.049 1 92.44 519 GLY B CA 1
ATOM 9730 C C . GLY B 1 519 ? -26.391 31.438 4.102 1 92.44 519 GLY B C 1
ATOM 9731 O O . GLY B 1 519 ? -25.891 31.797 5.168 1 92.44 519 GLY B O 1
ATOM 9732 N N . SER B 1 520 ? -26.656 30.266 3.781 1 92.25 520 SER B N 1
ATOM 9733 C CA . SER B 1 520 ? -26.328 29.188 4.707 1 92.25 520 SER B CA 1
ATOM 9734 C C . SER B 1 520 ? -24.812 29.062 4.895 1 92.25 520 SER B C 1
ATOM 9736 O O . SER B 1 520 ? -24.344 28.828 6.008 1 92.25 520 SER B O 1
ATOM 9738 N N . MET B 1 521 ? -24.031 29.141 3.865 1 92.06 521 MET B N 1
ATOM 9739 C CA . MET B 1 521 ? -22.578 29.016 3.934 1 92.06 521 MET B CA 1
ATOM 9740 C C . MET B 1 521 ? -21.984 30.125 4.797 1 92.06 521 MET B C 1
ATOM 9742 O O . MET B 1 521 ? -21.141 29.875 5.656 1 92.06 521 MET B O 1
ATOM 9746 N N . VAL B 1 522 ? -22.438 31.312 4.555 1 92.69 522 VAL B N 1
ATOM 9747 C CA . VAL B 1 522 ? -21.922 32.438 5.301 1 92.69 522 VAL B CA 1
ATOM 9748 C C . VAL B 1 522 ? -22.328 32.344 6.773 1 92.69 522 VAL B C 1
ATOM 9750 O O . VAL B 1 522 ? -21.516 32.594 7.664 1 92.69 522 VAL B O 1
ATOM 9753 N N . ALA B 1 523 ? -23.516 31.906 6.992 1 92.94 523 ALA B N 1
ATOM 9754 C CA . ALA B 1 523 ? -24 31.766 8.359 1 92.94 523 ALA B CA 1
ATOM 9755 C C . ALA B 1 523 ? -23.188 30.719 9.117 1 92.94 523 ALA B C 1
ATOM 9757 O O . ALA B 1 523 ? -22.781 30.938 10.258 1 92.94 523 ALA B O 1
ATOM 9758 N N . TYR B 1 524 ? -22.953 29.672 8.508 1 92.31 524 TYR B N 1
ATOM 9759 C CA . TYR B 1 524 ? -22.234 28.594 9.18 1 92.31 524 TYR B CA 1
ATOM 9760 C C . TYR B 1 524 ? -20.75 28.922 9.312 1 92.31 524 TYR B C 1
ATOM 9762 O O . TYR B 1 524 ? -20.109 28.531 10.289 1 92.31 524 TYR B O 1
ATOM 9770 N N . LEU B 1 525 ? -20.172 29.594 8.375 1 91.06 525 LEU B N 1
ATOM 9771 C CA . LEU B 1 525 ? -18.797 30.078 8.516 1 91.06 525 LEU B CA 1
ATOM 9772 C C . LEU B 1 525 ? -18.656 31 9.727 1 91.06 525 LEU B C 1
ATOM 9774 O O . LEU B 1 525 ? -17.719 30.844 10.516 1 91.06 525 LEU B O 1
ATOM 9778 N N . ASN B 1 526 ? -19.609 31.781 9.836 1 89.69 526 ASN B N 1
ATOM 9779 C CA . ASN B 1 526 ? -19.578 32.719 10.945 1 89.69 526 ASN B CA 1
ATOM 9780 C C . ASN B 1 526 ? -19.797 32.031 12.281 1 89.69 526 ASN B C 1
ATOM 9782 O O . ASN B 1 526 ? -19.141 32.344 13.273 1 89.69 526 ASN B O 1
ATOM 9786 N N . THR B 1 527 ? -20.656 31.109 12.258 1 90.56 527 THR B N 1
ATOM 9787 C CA . THR B 1 527 ? -20.984 30.391 13.492 1 90.56 527 THR B CA 1
ATOM 9788 C C . THR B 1 527 ? -19.797 29.531 13.945 1 90.56 527 THR B C 1
ATOM 9790 O O . THR B 1 527 ? -19.438 29.547 15.125 1 90.56 527 THR B O 1
ATOM 9793 N N . ARG B 1 528 ? -19.219 28.859 13.07 1 89.81 528 ARG B N 1
ATOM 9794 C CA . ARG B 1 528 ? -18.141 27.938 13.414 1 89.81 528 ARG B CA 1
ATOM 9795 C C . ARG B 1 528 ? -16.875 28.703 13.797 1 89.81 528 ARG B C 1
ATOM 9797 O O . ARG B 1 528 ? -16.078 28.219 14.609 1 89.81 528 ARG B O 1
ATOM 9804 N N . PHE B 1 529 ? -16.703 29.906 13.273 1 90.25 529 PHE B N 1
ATOM 9805 C CA . PHE B 1 529 ? -15.477 30.656 13.562 1 90.25 529 PHE B CA 1
ATOM 9806 C C . PHE B 1 529 ? -15.758 31.812 14.523 1 90.25 529 PHE B C 1
ATOM 9808 O O . PHE B 1 529 ? -14.938 32.719 14.672 1 90.25 529 PHE B O 1
ATOM 9815 N N . ALA B 1 530 ? -16.844 31.688 15.117 1 85 530 ALA B N 1
ATOM 9816 C CA . ALA B 1 530 ? -17.203 32.719 16.094 1 85 530 ALA B CA 1
ATOM 9817 C C . ALA B 1 530 ? -16.219 32.75 17.25 1 85 530 ALA B C 1
ATOM 9819 O O . ALA B 1 530 ? -15.906 33.812 17.781 1 85 530 ALA B O 1
ATOM 9820 N N . ASN B 1 531 ? -15.727 31.641 17.625 1 77.88 531 ASN B N 1
ATOM 9821 C CA . ASN B 1 531 ? -14.797 31.547 18.734 1 77.88 531 ASN B CA 1
ATOM 9822 C C . ASN B 1 531 ? -13.5 32.312 18.453 1 77.88 531 ASN B C 1
ATOM 9824 O O . ASN B 1 531 ? -12.867 32.844 19.359 1 77.88 531 ASN B O 1
ATOM 9828 N N . VAL B 1 532 ? -13.125 32.344 17.297 1 77.88 532 VAL B N 1
ATOM 9829 C CA . VAL B 1 532 ? -11.891 33.031 16.922 1 77.88 532 VAL B CA 1
ATOM 9830 C C . VAL B 1 532 ? -12.117 34.531 16.906 1 77.88 532 VAL B C 1
ATOM 9832 O O . VAL B 1 532 ? -11.203 35.312 17.219 1 77.88 532 VAL B O 1
ATOM 9835 N N . SER B 1 533 ? -13.328 34.906 16.766 1 73.69 533 SER B N 1
ATOM 9836 C CA . SER B 1 533 ? -13.625 36.344 16.656 1 73.69 533 SER B CA 1
ATOM 9837 C C . SER B 1 533 ? -14.219 36.875 17.953 1 73.69 533 SER B C 1
ATOM 9839 O O . SER B 1 533 ? -14 38.062 18.281 1 73.69 533 SER B O 1
ATOM 9841 N N . THR B 1 534 ? -14.852 36 18.625 1 75.44 534 THR B N 1
ATOM 9842 C CA . THR B 1 534 ? -15.609 36.562 19.75 1 75.44 534 THR B CA 1
ATOM 9843 C C . THR B 1 534 ? -14.914 36.25 21.078 1 75.44 534 THR B C 1
ATOM 9845 O O . THR B 1 534 ? -15.25 36.844 22.109 1 75.44 534 THR B O 1
ATOM 9848 N N . ASN B 1 535 ? -14.078 35.312 21 1 85.5 535 ASN B N 1
ATOM 9849 C CA . ASN B 1 535 ? -13.312 35.094 22.219 1 85.5 535 ASN B CA 1
ATOM 9850 C C . ASN B 1 535 ? -12.461 36.344 22.562 1 85.5 535 ASN B C 1
ATOM 9852 O O . ASN B 1 535 ? -11.617 36.75 21.781 1 85.5 535 ASN B O 1
ATOM 9856 N N . ASP B 1 536 ? -12.555 36.812 23.672 1 87.94 536 ASP B N 1
ATOM 9857 C CA . ASP B 1 536 ? -11.938 38.094 24.047 1 87.94 536 ASP B CA 1
ATOM 9858 C C . ASP B 1 536 ? -10.414 38 24.047 1 87.94 536 ASP B C 1
ATOM 9860 O O . ASP B 1 536 ? -9.727 38.938 23.641 1 87.94 536 ASP B O 1
ATOM 9864 N N . VAL B 1 537 ? -10 36.906 24.453 1 93.38 537 VAL B N 1
ATOM 9865 C CA . VAL B 1 537 ? -8.555 36.75 24.562 1 93.38 537 VAL B CA 1
ATOM 9866 C C . VAL B 1 537 ? -7.953 36.625 23.156 1 93.38 537 VAL B C 1
ATOM 9868 O O . VAL B 1 537 ? -6.977 37.312 22.844 1 93.38 537 VAL B O 1
ATOM 9871 N N . ILE B 1 538 ? -8.555 35.844 22.359 1 93.44 538 ILE B N 1
ATOM 9872 C CA . ILE B 1 538 ? -8.039 35.625 21.016 1 93.44 538 ILE B CA 1
ATOM 9873 C C . ILE B 1 538 ? -8.164 36.906 20.219 1 93.44 538 ILE B C 1
ATOM 9875 O O . ILE B 1 538 ? -7.262 37.281 19.453 1 93.44 538 ILE B O 1
ATOM 9879 N N . ALA B 1 539 ? -9.203 37.594 20.406 1 92.12 539 ALA B N 1
ATOM 9880 C CA . ALA B 1 539 ? -9.43 38.844 19.703 1 92.12 539 ALA B CA 1
ATOM 9881 C C . ALA B 1 539 ? -8.422 39.906 20.141 1 92.12 539 ALA B C 1
ATOM 9883 O O . ALA B 1 539 ? -8.031 40.781 19.359 1 92.12 539 ALA B O 1
ATOM 9884 N N . ALA B 1 540 ? -8.047 39.812 21.391 1 95.06 540 ALA B N 1
ATOM 9885 C CA . ALA B 1 540 ? -7.121 40.781 21.938 1 95.06 540 ALA B CA 1
ATOM 9886 C C . ALA B 1 540 ? -5.762 40.719 21.25 1 95.06 540 ALA B C 1
ATOM 9888 O O . ALA B 1 540 ? -5.031 41.688 21.188 1 95.06 540 ALA B O 1
ATOM 9889 N N . PHE B 1 541 ? -5.449 39.625 20.719 1 95.44 541 PHE B N 1
ATOM 9890 C CA . PHE B 1 541 ? -4.164 39.469 20.047 1 95.44 541 PHE B CA 1
ATOM 9891 C C . PHE B 1 541 ? -4.105 40.281 18.766 1 95.44 541 PHE B C 1
ATOM 9893 O O . PHE B 1 541 ? -3.027 40.5 18.203 1 95.44 541 PHE B O 1
ATOM 9900 N N . ASP B 1 542 ? -5.16 40.844 18.328 1 92.88 542 ASP B N 1
ATOM 9901 C CA . ASP B 1 542 ? -5.234 41.594 17.094 1 92.88 542 ASP B CA 1
ATOM 9902 C C . ASP B 1 542 ? -4.387 42.875 17.172 1 92.88 542 ASP B C 1
ATOM 9904 O O . ASP B 1 542 ? -4.008 43.438 16.156 1 92.88 542 ASP B O 1
ATOM 9908 N N . ILE B 1 543 ? -4.109 43.281 18.359 1 94.44 543 ILE B N 1
ATOM 9909 C CA . ILE B 1 543 ? -3.336 44.5 18.531 1 94.44 543 ILE B CA 1
ATOM 9910 C C . ILE B 1 543 ? -1.935 44.312 17.969 1 94.44 543 ILE B C 1
ATOM 9912 O O . ILE B 1 543 ? -1.257 45.281 17.641 1 94.44 543 ILE B O 1
ATOM 9916 N N . PHE B 1 544 ? -1.495 43.094 17.844 1 94.62 544 PHE B N 1
ATOM 9917 C CA . PHE B 1 544 ? -0.146 42.812 17.359 1 94.62 544 PHE B CA 1
ATOM 9918 C C . PHE B 1 544 ? -0.123 42.75 15.844 1 94.62 544 PHE B C 1
ATOM 9920 O O . PHE B 1 544 ? 0.936 42.562 15.242 1 94.62 544 PHE B O 1
ATOM 9927 N N . ASN B 1 545 ? -1.257 42.781 15.258 1 91.94 545 ASN B N 1
ATOM 9928 C CA . ASN B 1 545 ? -1.366 42.906 13.805 1 91.94 545 ASN B CA 1
ATOM 9929 C C . ASN B 1 545 ? -1.284 44.375 13.359 1 91.94 545 ASN B C 1
ATOM 9931 O O . ASN B 1 545 ? -2.271 45.094 13.43 1 91.94 545 ASN B O 1
ATOM 9935 N N . THR B 1 546 ? -0.254 44.719 12.742 1 89.94 546 THR B N 1
ATOM 9936 C CA . THR B 1 546 ? 0.038 46.094 12.438 1 89.94 546 THR B CA 1
ATOM 9937 C C . THR B 1 546 ? -0.869 46.594 11.32 1 89.94 546 THR B C 1
ATOM 9939 O O . THR B 1 546 ? -1.042 47.812 11.148 1 89.94 546 THR B O 1
ATOM 9942 N N . SER B 1 547 ? -1.421 45.688 10.586 1 87.5 547 SER B N 1
ATOM 9943 C CA . SER B 1 547 ? -2.316 46.094 9.508 1 87.5 547 SER B CA 1
ATOM 9944 C C . SER B 1 547 ? -3.607 46.719 10.055 1 87.5 547 SER B C 1
ATOM 9946 O O . SER B 1 547 ? -4.32 47.406 9.344 1 87.5 547 SER B O 1
ATOM 9948 N N . LEU B 1 548 ? -3.848 46.5 11.336 1 89.88 548 LEU B N 1
ATOM 9949 C CA . LEU B 1 548 ? -5.082 47 11.953 1 89.88 548 LEU B CA 1
ATOM 9950 C C . LEU B 1 548 ? -4.84 48.281 12.719 1 89.88 548 LEU B C 1
ATOM 9952 O O . LEU B 1 548 ? -5.785 48.875 13.234 1 89.88 548 LEU B O 1
ATOM 9956 N N . TRP B 1 549 ? -3.615 48.719 12.766 1 91.94 549 TRP B N 1
ATOM 9957 C CA . TRP B 1 549 ? -3.281 49.906 13.531 1 91.94 549 TRP B CA 1
ATOM 9958 C C . TRP B 1 549 ? -3.883 51.156 12.883 1 91.94 549 TRP B C 1
ATOM 9960 O O . TRP B 1 549 ? -3.914 51.25 11.656 1 91.94 549 TRP B O 1
ATOM 9970 N N . PRO B 1 550 ? -4.32 52 13.711 1 92.19 550 PRO B N 1
ATOM 9971 C CA . PRO B 1 550 ? -4.859 53.25 13.164 1 92.19 550 PRO B CA 1
ATOM 9972 C C . PRO B 1 550 ? -3.783 54.125 12.516 1 92.19 550 PRO B C 1
ATOM 9974 O O . PRO B 1 550 ? -2.623 54.094 12.93 1 92.19 550 PRO B O 1
ATOM 9977 N N . ASP B 1 551 ? -4.176 55 11.586 1 87.12 551 ASP B N 1
ATOM 9978 C CA . ASP B 1 551 ? -3.256 55.875 10.859 1 87.12 551 ASP B CA 1
ATOM 9979 C C . ASP B 1 551 ? -2.912 57.125 11.664 1 87.12 551 ASP B C 1
ATOM 9981 O O . ASP B 1 551 ? -1.789 57.625 11.594 1 87.12 551 ASP B O 1
ATOM 9985 N N . SER B 1 552 ? -3.871 57.531 12.5 1 91.19 552 SER B N 1
ATOM 9986 C CA . SER B 1 552 ? -3.664 58.75 13.281 1 91.19 552 SER B CA 1
ATOM 9987 C C . SER B 1 552 ? -2.773 58.469 14.492 1 91.19 552 SER B C 1
ATOM 9989 O O . SER B 1 552 ? -2.947 57.469 15.195 1 91.19 552 SER B O 1
ATOM 9991 N N . ASP B 1 553 ? -1.853 59.406 14.75 1 89.12 553 ASP B N 1
ATOM 9992 C CA . ASP B 1 553 ? -0.913 59.281 15.859 1 89.12 553 ASP B CA 1
ATOM 9993 C C . ASP B 1 553 ? -1.636 59.344 17.203 1 89.12 553 ASP B C 1
ATOM 9995 O O . ASP B 1 553 ? -1.266 58.625 18.141 1 89.12 553 ASP B O 1
ATOM 9999 N N . ASP B 1 554 ? -2.602 60.156 17.25 1 89.56 554 ASP B N 1
ATOM 10000 C CA . ASP B 1 554 ? -3.342 60.281 18.5 1 89.56 554 ASP B CA 1
ATOM 10001 C C . ASP B 1 554 ? -4.082 59 18.844 1 89.56 554 ASP B C 1
ATOM 10003 O O . ASP B 1 554 ? -4.105 58.594 20.016 1 89.56 554 ASP B O 1
ATOM 10007 N N . GLU B 1 555 ? -4.613 58.469 17.859 1 91.38 555 GLU B N 1
ATOM 10008 C CA . GLU B 1 555 ? -5.344 57.219 18.078 1 91.38 555 GLU B CA 1
ATOM 10009 C C . GLU B 1 555 ? -4.391 56.062 18.359 1 91.38 555 GLU B C 1
ATOM 10011 O O . GLU B 1 555 ? -4.711 55.188 19.141 1 91.38 555 GLU B O 1
ATOM 10016 N N . LEU B 1 556 ? -3.281 56.062 17.766 1 92.56 556 LEU B N 1
ATOM 10017 C CA . LEU B 1 556 ? -2.297 55 17.938 1 92.56 556 LEU B CA 1
ATOM 10018 C C . LEU B 1 556 ? -1.722 55.031 19.359 1 92.56 556 LEU B C 1
ATOM 10020 O O . LEU B 1 556 ? -1.389 54 19.906 1 92.56 556 LEU B O 1
ATOM 10024 N N . ALA B 1 557 ? -1.656 56.219 19.922 1 90.88 557 ALA B N 1
ATOM 10025 C CA . ALA B 1 557 ? -1.092 56.375 21.25 1 90.88 557 ALA B CA 1
ATOM 10026 C C . ALA B 1 557 ? -1.91 55.594 22.297 1 90.88 557 ALA B C 1
ATOM 10028 O O . ALA B 1 557 ? -1.354 55.031 23.234 1 90.88 557 ALA B O 1
ATOM 10029 N N . LEU B 1 558 ? -3.234 55.531 22.047 1 91.56 558 LEU B N 1
ATOM 10030 C CA . LEU B 1 558 ? -4.109 54.875 23.016 1 91.56 558 LEU B CA 1
ATOM 10031 C C . LEU B 1 558 ? -4.555 53.5 22.516 1 91.56 558 LEU B C 1
ATOM 10033 O O . LEU B 1 558 ? -5.234 52.781 23.219 1 91.56 558 LEU B O 1
ATOM 10037 N N . TYR B 1 559 ? -4.047 53.219 21.438 1 94.56 559 TYR B N 1
ATOM 10038 C CA . TYR B 1 559 ? -4.52 52 20.766 1 94.56 559 TYR B CA 1
ATOM 10039 C C . TYR B 1 559 ? -4.039 50.75 21.5 1 94.56 559 TYR B C 1
ATOM 10041 O O . TYR B 1 559 ? -2.867 50.656 21.859 1 94.56 559 TYR B O 1
ATOM 10049 N N . GLY B 1 560 ? -4.953 49.812 21.812 1 94.5 560 GLY B N 1
ATOM 10050 C CA . GLY B 1 560 ? -4.605 48.469 22.234 1 94.5 560 GLY B CA 1
ATOM 10051 C C . GLY B 1 560 ? -4.422 48.344 23.734 1 94.5 560 GLY B C 1
ATOM 10052 O O . GLY B 1 560 ? -4.031 47.281 24.25 1 94.5 560 GLY B O 1
ATOM 10053 N N . GLU B 1 561 ? -4.648 49.375 24.469 1 93.56 561 GLU B N 1
ATOM 10054 C CA . GLU B 1 561 ? -4.395 49.344 25.906 1 93.56 561 GLU B CA 1
ATOM 10055 C C . GLU B 1 561 ? -5.352 48.406 26.625 1 93.56 561 GLU B C 1
ATOM 10057 O O . GLU B 1 561 ? -4.941 47.656 27.516 1 93.56 561 GLU B O 1
ATOM 10062 N N . GLN B 1 562 ? -6.562 48.469 26.219 1 94.25 562 GLN B N 1
ATOM 10063 C CA . GLN B 1 562 ? -7.547 47.594 26.844 1 94.25 562 GLN B CA 1
ATOM 10064 C C . GLN B 1 562 ? -7.25 46.125 26.516 1 94.25 562 GLN B C 1
ATOM 10066 O O . GLN B 1 562 ? -7.332 45.25 27.391 1 94.25 562 GLN B O 1
ATOM 10071 N N . GLU B 1 563 ? -6.977 45.844 25.266 1 95.38 563 GLU B N 1
ATOM 10072 C CA . GLU B 1 563 ? -6.652 44.5 24.828 1 95.38 563 GLU B CA 1
ATOM 10073 C C . GLU B 1 563 ? -5.391 44 25.516 1 95.38 563 GLU B C 1
ATOM 10075 O O . GLU B 1 563 ? -5.309 42.812 25.875 1 95.38 563 GLU B O 1
ATOM 10080 N N . LEU B 1 564 ? -4.441 44.875 25.656 1 96.12 564 LEU B N 1
ATOM 10081 C CA . LEU B 1 564 ? -3.207 44.5 26.344 1 96.12 564 LEU B CA 1
ATOM 10082 C C . LEU B 1 564 ? -3.49 44.062 27.781 1 96.12 564 LEU B C 1
ATOM 10084 O O . LEU B 1 564 ? -2.943 43.062 28.25 1 96.12 564 LEU B O 1
ATOM 10088 N N . ASN B 1 565 ? -4.336 44.812 28.406 1 95.12 565 ASN B N 1
ATOM 10089 C CA . ASN B 1 565 ? -4.703 44.469 29.781 1 95.12 565 ASN B CA 1
ATOM 10090 C C . ASN B 1 565 ? -5.445 43.156 29.859 1 95.12 565 ASN B C 1
ATOM 10092 O O . ASN B 1 565 ? -5.277 42.406 30.828 1 95.12 565 ASN B O 1
ATOM 10096 N N . THR B 1 566 ? -6.227 42.938 28.875 1 96.31 566 THR B N 1
ATOM 10097 C CA . THR B 1 566 ? -6.949 41.656 28.812 1 96.31 566 THR B CA 1
ATOM 10098 C C . THR B 1 566 ? -5.977 40.5 28.703 1 96.31 566 THR B C 1
ATOM 10100 O O . THR B 1 566 ? -6.141 39.469 29.391 1 96.31 566 THR B O 1
ATOM 10103 N N . LEU B 1 567 ? -4.969 40.625 27.906 1 97.12 567 LEU B N 1
ATOM 10104 C CA . LEU B 1 567 ? -3.975 39.562 27.719 1 97.12 567 LEU B CA 1
ATOM 10105 C C . LEU B 1 567 ? -3.158 39.344 28.984 1 97.12 567 LEU B C 1
ATOM 10107 O O . LEU B 1 567 ? -2.936 38.219 29.391 1 97.12 567 LEU B O 1
ATOM 10111 N N . VAL B 1 568 ? -2.734 40.438 29.578 1 96.56 568 VAL B N 1
ATOM 10112 C CA . VAL B 1 568 ? -1.938 40.344 30.797 1 96.56 568 VAL B CA 1
ATOM 10113 C C . VAL B 1 568 ? -2.762 39.719 31.906 1 96.56 568 VAL B C 1
ATOM 10115 O O . VAL B 1 568 ? -2.242 38.906 32.688 1 96.56 568 VAL B O 1
ATOM 10118 N N . GLY B 1 569 ? -4.008 40.062 31.938 1 95.31 569 GLY B N 1
ATOM 10119 C CA . GLY B 1 569 ? -4.887 39.469 32.938 1 95.31 569 GLY B CA 1
ATOM 10120 C C . GLY B 1 569 ? -5.105 38 32.75 1 95.31 569 GLY B C 1
ATOM 10121 O O . GLY B 1 569 ? -5.098 37.219 33.719 1 95.31 569 GLY B O 1
ATOM 10122 N N . HIS B 1 570 ? -5.266 37.562 31.609 1 96.5 570 HIS B N 1
ATOM 10123 C CA . HIS B 1 570 ? -5.531 36.156 31.297 1 96.5 570 HIS B CA 1
ATOM 10124 C C . HIS B 1 570 ? -4.312 35.312 31.594 1 96.5 570 HIS B C 1
ATOM 10126 O O . HIS B 1 570 ? -4.445 34.188 32.125 1 96.5 570 HIS B O 1
ATOM 10132 N N . PHE B 1 571 ? -3.109 35.844 31.25 1 96.75 571 PHE B N 1
ATOM 10133 C CA . PHE B 1 571 ? -1.883 35.062 31.391 1 96.75 571 PHE B CA 1
ATOM 10134 C C . PHE B 1 571 ? -1.123 35.469 32.656 1 96.75 571 PHE B C 1
ATOM 10136 O O . PHE B 1 571 ? 0.096 35.312 32.719 1 96.75 571 PHE B O 1
ATOM 10143 N N . LYS B 1 572 ? -1.729 36 33.531 1 94.5 572 LYS B N 1
ATOM 10144 C CA . LYS B 1 572 ? -1.1 36.594 34.719 1 94.5 572 LYS B CA 1
ATOM 10145 C C . LYS B 1 572 ? -0.205 35.562 35.406 1 94.5 572 LYS B C 1
ATOM 10147 O O . LYS B 1 572 ? 0.96 35.844 35.719 1 94.5 572 LYS B O 1
ATOM 10152 N N . LEU B 1 573 ? -0.734 34.406 35.656 1 92.06 573 LEU B N 1
ATOM 10153 C CA . LEU B 1 573 ? 0.008 33.375 36.375 1 92.06 573 LEU B CA 1
ATOM 10154 C C . LEU B 1 573 ? 1.255 32.938 35.594 1 92.06 573 LEU B C 1
ATOM 10156 O O . LEU B 1 573 ? 2.322 32.75 36.188 1 92.06 573 LEU B O 1
ATOM 10160 N N . LEU B 1 574 ? 1.151 32.781 34.344 1 94 574 LEU B N 1
ATOM 10161 C CA . LEU B 1 574 ? 2.246 32.375 33.469 1 94 574 LEU B CA 1
ATOM 10162 C C . LEU B 1 574 ? 3.318 33.469 33.406 1 94 574 LEU B C 1
ATOM 10164 O O . LEU B 1 574 ? 4.512 33.156 33.469 1 94 574 LEU B O 1
ATOM 10168 N N . LEU B 1 575 ? 2.855 34.719 33.312 1 94.56 575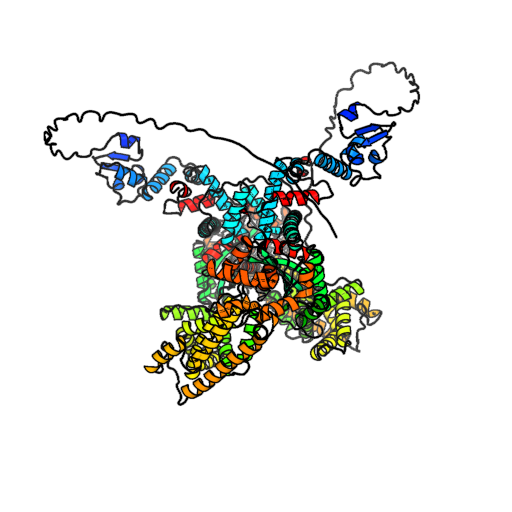 LEU B N 1
ATOM 10169 C CA . LEU B 1 575 ? 3.762 35.844 33.156 1 94.56 575 LEU B CA 1
ATOM 10170 C C . LEU B 1 575 ? 4.523 36.125 34.438 1 94.56 575 LEU B C 1
ATOM 10172 O O . LEU B 1 575 ? 5.715 36.438 34.406 1 94.56 575 LEU B O 1
ATOM 10176 N N . GLU B 1 576 ? 3.879 35.969 35.5 1 90.31 576 GLU B N 1
ATOM 10177 C CA . GLU B 1 576 ? 4.512 36.156 36.812 1 90.31 576 GLU B CA 1
ATOM 10178 C C . GLU B 1 576 ? 5.641 35.188 37.031 1 90.31 576 GLU B C 1
ATOM 10180 O O . GLU B 1 576 ? 6.664 35.531 37.625 1 90.31 576 GLU B O 1
ATOM 10185 N N . ARG B 1 577 ? 5.473 34.094 36.531 1 89.06 577 ARG B N 1
ATOM 10186 C CA . ARG B 1 577 ? 6.484 33.031 36.688 1 89.06 577 ARG B CA 1
ATOM 10187 C C . ARG B 1 577 ? 7.707 33.344 35.812 1 89.06 577 ARG B C 1
ATOM 10189 O O . ARG B 1 577 ? 8.789 32.781 36.062 1 89.06 577 ARG B O 1
ATOM 10196 N N . ASN B 1 578 ? 7.551 34.188 34.844 1 91.38 578 ASN B N 1
ATOM 10197 C CA . ASN B 1 578 ? 8.633 34.469 33.906 1 91.38 578 ASN B CA 1
ATOM 10198 C C . ASN B 1 578 ? 9.125 35.906 34.062 1 91.38 578 ASN B C 1
ATOM 10200 O O . ASN B 1 578 ? 9.492 36.562 33.062 1 91.38 578 ASN B O 1
ATOM 10204 N N . ASP B 1 579 ? 9.07 36.562 35.188 1 88 579 ASP B N 1
ATOM 10205 C CA . ASP B 1 579 ? 9.625 37.875 35.562 1 88 579 ASP B CA 1
ATOM 10206 C C . ASP B 1 579 ? 8.984 38.969 34.719 1 88 579 ASP B C 1
ATOM 10208 O O . ASP B 1 579 ? 9.688 39.844 34.219 1 88 579 ASP B O 1
ATOM 10212 N N . PHE B 1 580 ? 7.73 38.812 34.5 1 92.81 580 PHE B N 1
ATOM 10213 C CA . PHE B 1 580 ? 6.957 39.812 33.781 1 92.81 580 PHE B CA 1
ATOM 10214 C C . PHE B 1 580 ? 6.688 41.031 34.656 1 92.81 580 PHE B C 1
ATOM 10216 O O . PHE B 1 580 ? 6.277 40.875 35.812 1 92.81 580 PHE B O 1
ATOM 10223 N N . ASP B 1 581 ? 6.969 42.25 34.125 1 92 581 ASP B N 1
ATOM 10224 C CA . ASP B 1 581 ? 6.691 43.5 34.844 1 92 581 ASP B CA 1
ATOM 10225 C C . ASP B 1 581 ? 5.453 44.188 34.25 1 92 581 ASP B C 1
ATOM 10227 O O . ASP B 1 581 ? 5.508 44.781 33.188 1 92 581 ASP B O 1
ATOM 10231 N N . SER B 1 582 ? 4.418 44.219 35 1 88.5 582 SER B N 1
ATOM 10232 C CA . SER B 1 582 ? 3.133 44.75 34.562 1 88.5 582 SER B CA 1
ATOM 10233 C C . SER B 1 582 ? 3.166 46.281 34.438 1 88.5 582 SER B C 1
ATOM 10235 O O . SER B 1 582 ? 2.377 46.844 33.688 1 88.5 582 SER B O 1
ATOM 10237 N N . GLU B 1 583 ? 4.012 46.906 35.094 1 86.88 583 GLU B N 1
ATOM 10238 C CA . GLU B 1 583 ? 4.086 48.344 35.031 1 86.88 583 GLU B CA 1
ATOM 10239 C C . GLU B 1 583 ? 4.855 48.844 33.812 1 86.88 583 GLU B C 1
ATOM 10241 O O . GLU B 1 583 ? 4.484 49.844 33.188 1 86.88 583 GLU B O 1
ATOM 10246 N N . LEU B 1 584 ? 5.793 48.062 33.5 1 93.12 584 LEU B N 1
ATOM 10247 C CA . LEU B 1 584 ? 6.668 48.469 32.406 1 93.12 584 LEU B CA 1
ATOM 10248 C C . LEU B 1 584 ? 6.047 48.125 31.062 1 93.12 584 LEU B C 1
ATOM 10250 O O . LEU B 1 584 ? 6.438 48.656 30.031 1 93.12 584 LEU B O 1
ATOM 10254 N N . VAL B 1 585 ? 5.086 47.219 31.094 1 95.12 585 VAL B N 1
ATOM 10255 C CA . VAL B 1 585 ? 4.551 46.688 29.844 1 95.12 585 VAL B CA 1
ATOM 10256 C C . VAL B 1 585 ? 3.857 47.781 29.062 1 95.12 585 VAL B C 1
ATOM 10258 O O . VAL B 1 585 ? 3.949 47.844 27.828 1 95.12 585 VAL B O 1
ATOM 10261 N N . ASN B 1 586 ? 3.199 48.656 29.703 1 92.88 586 ASN B N 1
ATOM 10262 C CA . ASN B 1 586 ? 2.5 49.75 29.031 1 92.88 586 ASN B CA 1
ATOM 10263 C C . ASN B 1 586 ? 3.477 50.719 28.359 1 92.88 586 ASN B C 1
ATOM 10265 O O . ASN B 1 586 ? 3.215 51.219 27.266 1 92.88 586 ASN B O 1
ATOM 10269 N N . GLN B 1 587 ? 4.535 50.969 29.078 1 93.5 587 GLN B N 1
ATOM 10270 C CA . GLN B 1 587 ? 5.574 51.812 28.5 1 93.5 587 GLN B CA 1
ATOM 10271 C C . GLN B 1 587 ? 6.23 51.156 27.297 1 93.5 587 GLN B C 1
ATOM 10273 O O . GLN B 1 587 ? 6.484 51.812 26.281 1 93.5 587 GLN B O 1
ATOM 10278 N N . GLU B 1 588 ? 6.457 49.938 27.469 1 95.94 588 GLU B N 1
ATOM 10279 C CA . GLU B 1 588 ? 7.035 49.188 26.359 1 95.94 588 GLU B CA 1
ATOM 10280 C C . GLU B 1 588 ? 6.129 49.188 25.141 1 95.94 588 GLU B C 1
ATOM 10282 O O . GLU B 1 588 ? 6.605 49.312 24.016 1 95.94 588 GLU B O 1
ATOM 10287 N N . TRP B 1 589 ? 4.84 49.031 25.391 1 96 589 TRP B N 1
ATOM 10288 C CA . TRP B 1 589 ? 3.859 49.031 24.312 1 96 589 TRP B CA 1
ATOM 10289 C C . TRP B 1 589 ? 3.877 50.344 23.531 1 96 589 TRP B C 1
ATOM 10291 O O . TRP B 1 589 ? 3.84 50.344 22.297 1 96 589 TRP B O 1
ATOM 10301 N N . GLN B 1 590 ? 4.027 51.406 24.219 1 93.44 590 GLN B N 1
ATOM 10302 C CA . GLN B 1 590 ? 4.078 52.719 23.578 1 93.44 590 GLN B CA 1
ATOM 10303 C C . GLN B 1 590 ? 5.352 52.875 22.75 1 93.44 590 GLN B C 1
ATOM 10305 O O . GLN B 1 590 ? 5.301 53.344 21.609 1 93.44 590 GLN B O 1
ATOM 10310 N N . GLU B 1 591 ? 6.398 52.438 23.312 1 94.31 591 GLU B N 1
ATOM 10311 C CA . GLU B 1 591 ? 7.676 52.531 22.625 1 94.31 591 GLU B CA 1
ATOM 10312 C C . GLU B 1 591 ? 7.719 51.625 21.406 1 94.31 591 GLU B C 1
ATOM 10314 O O . GLU B 1 591 ? 8.305 51.969 20.375 1 94.31 591 GLU B O 1
ATOM 10319 N N . LEU B 1 592 ? 7.176 50.5 21.594 1 95.31 592 LEU B N 1
ATOM 10320 C CA . LEU B 1 592 ? 7.168 49.531 20.5 1 95.31 592 LEU B CA 1
ATOM 10321 C C . LEU B 1 592 ? 6.383 50.062 19.312 1 95.31 592 LEU B C 1
ATOM 10323 O O . LEU B 1 592 ? 6.793 49.875 18.156 1 95.31 592 LEU B O 1
ATOM 10327 N N . LYS B 1 593 ? 5.25 50.656 19.578 1 94.38 593 LYS B N 1
ATOM 10328 C CA . LYS B 1 593 ? 4.441 51.219 18.5 1 94.38 593 LYS B CA 1
ATOM 10329 C C . LYS B 1 593 ? 5.238 52.25 17.703 1 94.38 593 LYS B C 1
ATOM 10331 O O . LYS B 1 593 ? 5.191 52.25 16.469 1 94.38 593 LYS B O 1
ATOM 10336 N N . VAL B 1 594 ? 6.023 53 18.406 1 92.44 594 VAL B N 1
ATOM 10337 C CA . VAL B 1 594 ? 6.844 54 17.75 1 92.44 594 VAL B CA 1
ATOM 10338 C C . VAL B 1 594 ? 7.961 53.344 16.953 1 92.44 594 VAL B C 1
ATOM 10340 O O . VAL B 1 594 ? 8.242 53.719 15.812 1 92.44 594 VAL B O 1
ATOM 10343 N N . CYS B 1 595 ? 8.492 52.406 17.562 1 92.5 595 CYS B N 1
ATOM 10344 C CA . CYS B 1 595 ? 9.594 51.688 16.938 1 92.5 595 CYS B CA 1
ATOM 10345 C C . CYS B 1 595 ? 9.141 51.031 15.641 1 92.5 595 CYS B C 1
ATOM 10347 O O . CYS B 1 595 ? 9.836 51.125 14.625 1 92.5 595 CYS B O 1
ATOM 10349 N N . ILE B 1 596 ? 8.016 50.375 15.625 1 92.88 596 ILE B N 1
ATOM 10350 C CA . ILE B 1 596 ? 7.512 49.656 14.453 1 92.88 596 ILE B CA 1
ATOM 10351 C C . ILE B 1 596 ? 7.105 50.656 13.375 1 92.88 596 ILE B C 1
ATOM 10353 O O . ILE B 1 596 ? 7.395 50.438 12.195 1 92.88 596 ILE B O 1
ATOM 10357 N N . LYS B 1 597 ? 6.469 51.625 13.742 1 89.81 597 LYS B N 1
ATOM 10358 C CA . LYS B 1 597 ? 6.016 52.625 12.781 1 89.81 597 LYS B CA 1
ATOM 10359 C C . LYS B 1 597 ? 7.195 53.281 12.07 1 89.81 597 LYS B C 1
ATOM 10361 O O . LYS B 1 597 ? 7.137 53.562 10.867 1 89.81 597 LYS B O 1
ATOM 10366 N N . ARG B 1 598 ? 8.242 53.469 12.688 1 86.25 598 ARG B N 1
ATOM 10367 C CA . ARG B 1 598 ? 9.391 54.188 12.148 1 86.25 598 ARG B CA 1
ATOM 10368 C C . ARG B 1 598 ? 10.297 53.25 11.344 1 86.25 598 ARG B C 1
ATOM 10370 O O . ARG B 1 598 ? 10.859 53.656 10.328 1 86.25 598 ARG B O 1
ATOM 10377 N N . ASN B 1 599 ? 10.453 52.062 11.828 1 84.38 599 ASN B N 1
ATOM 10378 C CA . ASN B 1 599 ? 11.539 51.25 11.297 1 84.38 599 ASN B CA 1
ATOM 10379 C C . ASN B 1 599 ? 11.016 50.062 10.523 1 84.38 599 ASN B C 1
ATOM 10381 O O . ASN B 1 599 ? 11.734 49.469 9.703 1 84.38 599 ASN B O 1
ATOM 10385 N N . HIS B 1 600 ? 9.867 49.625 10.789 1 81.56 600 HIS B N 1
ATOM 10386 C CA . HIS B 1 600 ? 9.492 48.281 10.312 1 81.56 600 HIS B CA 1
ATOM 10387 C C . HIS B 1 600 ? 8.117 48.312 9.648 1 81.56 600 HIS B C 1
ATOM 10389 O O . HIS B 1 600 ? 7.473 47.281 9.523 1 81.56 600 HIS B O 1
ATOM 10395 N N . SER B 1 601 ? 7.684 49.375 9.227 1 78.69 601 SER B N 1
ATOM 10396 C CA . SER B 1 601 ? 6.324 49.5 8.711 1 78.69 601 SER B CA 1
ATOM 10397 C C . SER B 1 601 ? 6.16 48.812 7.367 1 78.69 601 SER B C 1
ATOM 10399 O O . SER B 1 601 ? 5.051 48.438 6.992 1 78.69 601 SER B O 1
ATOM 10401 N N . GLN B 1 602 ? 7.152 48.406 6.77 1 81.5 602 GLN B N 1
ATOM 10402 C CA . GLN B 1 602 ? 7.059 47.844 5.422 1 81.5 602 GLN B CA 1
ATOM 10403 C C . GLN B 1 602 ? 7.121 46.312 5.449 1 81.5 602 GLN B C 1
ATOM 10405 O O . GLN B 1 602 ? 6.812 45.656 4.453 1 81.5 602 GLN B O 1
ATOM 10410 N N . LEU B 1 603 ? 7.398 45.812 6.539 1 84.94 603 LEU B N 1
ATOM 10411 C CA . LEU B 1 603 ? 7.586 44.344 6.609 1 84.94 603 LEU B CA 1
ATOM 10412 C C . LEU B 1 603 ? 6.262 43.656 6.879 1 84.94 603 LEU B C 1
ATOM 10414 O O . LEU B 1 603 ? 5.371 44.219 7.516 1 84.94 603 LEU B O 1
ATOM 10418 N N . MET B 1 604 ? 6.25 42.5 6.348 1 85.94 604 MET B N 1
ATOM 10419 C CA . MET B 1 604 ? 5.105 41.625 6.668 1 85.94 604 MET B CA 1
ATOM 10420 C C . MET B 1 604 ? 5.16 41.188 8.125 1 85.94 604 MET B C 1
ATOM 10422 O O . MET B 1 604 ? 6.207 41.281 8.766 1 85.94 604 MET B O 1
ATOM 10426 N N . MET B 1 605 ? 4.102 40.719 8.578 1 87.75 605 MET B N 1
ATOM 10427 C CA . MET B 1 605 ? 3.914 40.438 10 1 87.75 605 MET B CA 1
ATOM 10428 C C . MET B 1 605 ? 4.996 39.5 10.523 1 87.75 605 MET B C 1
ATOM 10430 O O . MET B 1 605 ? 5.711 39.844 11.469 1 87.75 605 MET B O 1
ATOM 10434 N N . LEU B 1 606 ? 5.211 38.312 9.891 1 89.5 606 LEU B N 1
ATOM 10435 C CA . LEU B 1 606 ? 6.121 37.312 10.438 1 89.5 606 LEU B CA 1
ATOM 10436 C C . LEU B 1 606 ? 7.57 37.75 10.305 1 89.5 606 LEU B C 1
ATOM 10438 O O . LEU B 1 606 ? 8.336 37.688 11.273 1 89.5 606 LEU B O 1
ATOM 10442 N N . PRO B 1 607 ? 7.93 38.281 9.164 1 90.5 607 PRO B N 1
ATOM 10443 C CA . PRO B 1 607 ? 9.297 38.781 9.07 1 90.5 607 PRO B CA 1
ATOM 10444 C C . PRO B 1 607 ? 9.547 39.969 10.023 1 90.5 607 PRO B C 1
ATOM 10446 O O . PRO B 1 607 ? 10.664 40.125 10.539 1 90.5 607 PRO B O 1
ATOM 10449 N N . MET B 1 608 ? 8.562 40.75 10.219 1 92.94 608 MET B N 1
ATOM 10450 C CA . MET B 1 608 ? 8.688 41.875 11.133 1 92.94 608 MET B CA 1
ATOM 10451 C C . MET B 1 608 ? 8.953 41.406 12.555 1 92.94 608 MET B C 1
ATOM 10453 O O . MET B 1 608 ? 9.898 41.844 13.203 1 92.94 608 MET B O 1
ATOM 10457 N N . TRP B 1 609 ? 8.18 40.562 12.984 1 93.75 609 TRP B N 1
ATOM 10458 C CA . TRP B 1 609 ? 8.352 40.094 14.344 1 93.75 609 TRP B CA 1
ATOM 10459 C C . TRP B 1 609 ? 9.656 39.312 14.492 1 93.75 609 TRP B C 1
ATOM 10461 O O . TRP B 1 609 ? 10.297 39.344 15.547 1 93.75 609 TRP B O 1
ATOM 10471 N N . GLN B 1 610 ? 9.992 38.531 13.461 1 93.44 610 GLN B N 1
ATOM 10472 C CA . GLN B 1 610 ? 11.281 37.844 13.492 1 93.44 610 GLN B CA 1
ATOM 10473 C C . GLN B 1 610 ? 12.422 38.844 13.727 1 93.44 610 GLN B C 1
ATOM 10475 O O . GLN B 1 610 ? 13.328 38.562 14.516 1 93.44 610 GLN B O 1
ATOM 10480 N N . ARG B 1 611 ? 12.391 39.938 13.094 1 93.19 611 ARG B N 1
ATOM 10481 C CA . ARG B 1 611 ? 13.406 40.969 13.242 1 93.19 611 ARG B CA 1
ATOM 10482 C C . ARG B 1 611 ? 13.359 41.594 14.633 1 93.19 611 ARG B C 1
ATOM 10484 O O . ARG B 1 611 ? 14.406 41.875 15.227 1 93.19 611 ARG B O 1
ATOM 10491 N N . ILE B 1 612 ? 12.219 41.844 15.086 1 94.69 612 ILE B N 1
ATOM 10492 C CA . ILE B 1 612 ? 12.055 42.438 16.391 1 94.69 612 ILE B CA 1
ATOM 10493 C C . ILE B 1 612 ? 12.594 41.531 17.469 1 94.69 612 ILE B C 1
ATOM 10495 O O . ILE B 1 612 ? 13.266 41.969 18.406 1 94.69 612 ILE B O 1
ATOM 10499 N N . PHE B 1 613 ? 12.312 40.281 17.359 1 93.19 613 PHE B N 1
ATOM 10500 C CA . PHE B 1 613 ? 12.828 39.312 18.312 1 93.19 613 PHE B CA 1
ATOM 10501 C C . PHE B 1 613 ? 14.352 39.25 18.25 1 93.19 613 PHE B C 1
ATOM 10503 O O . PHE B 1 613 ? 15.008 39.031 19.266 1 93.19 613 PHE B O 1
ATOM 10510 N N . ALA B 1 614 ? 14.859 39.438 17.141 1 91.62 614 ALA B N 1
ATOM 10511 C CA . ALA B 1 614 ? 16.312 39.344 16.953 1 91.62 614 ALA B CA 1
ATOM 10512 C C . ALA B 1 614 ? 17.016 40.562 17.516 1 91.62 614 ALA B C 1
ATOM 10514 O O . ALA B 1 614 ? 18.094 40.469 18.109 1 91.62 614 ALA B O 1
ATOM 10515 N N . GLU B 1 615 ? 16.406 41.719 17.453 1 91.44 615 GLU B N 1
ATOM 10516 C CA . GLU B 1 615 ? 17.109 42.969 17.719 1 91.44 615 GLU B CA 1
ATOM 10517 C C . GLU B 1 615 ? 16.672 43.594 19.031 1 91.44 615 GLU B C 1
ATOM 10519 O O . GLU B 1 615 ? 17.438 44.312 19.672 1 91.44 615 GLU B O 1
ATOM 10524 N N . TYR B 1 616 ? 15.43 43.344 19.391 1 92 616 TYR B N 1
ATOM 10525 C CA . TYR B 1 616 ? 14.891 44.188 20.453 1 92 616 TYR B CA 1
ATOM 10526 C C . TYR B 1 616 ? 14.398 43.344 21.625 1 92 616 TYR B C 1
ATOM 10528 O O . TYR B 1 616 ? 13.508 43.781 22.359 1 92 616 TYR B O 1
ATOM 10536 N N . THR B 1 617 ? 14.906 42.219 21.812 1 90.25 617 THR B N 1
ATOM 10537 C CA . THR B 1 617 ? 14.461 41.312 22.891 1 90.25 617 THR B CA 1
ATOM 10538 C C . THR B 1 617 ? 14.742 41.938 24.25 1 90.25 617 THR B C 1
ATOM 10540 O O . THR B 1 617 ? 13.953 41.781 25.188 1 90.25 617 THR B O 1
ATOM 10543 N N . GLU B 1 618 ? 15.781 42.688 24.406 1 90.81 618 GLU B N 1
ATOM 10544 C CA . GLU B 1 618 ? 16.172 43.312 25.672 1 90.81 618 GLU B CA 1
ATOM 10545 C C . GLU B 1 618 ? 15.406 44.594 25.922 1 90.81 618 GLU B C 1
ATOM 10547 O O . GLU B 1 618 ? 15.148 44.969 27.078 1 90.81 618 GLU B O 1
ATOM 10552 N N . ARG B 1 619 ? 15.016 45.219 24.828 1 93.12 619 ARG B N 1
ATOM 10553 C CA . ARG B 1 619 ? 14.328 46.5 24.938 1 93.12 619 ARG B CA 1
ATOM 10554 C C . ARG B 1 619 ? 12.867 46.312 25.312 1 93.12 619 ARG B C 1
ATOM 10556 O O . ARG B 1 619 ? 12.297 47.094 26.062 1 93.12 619 ARG B O 1
ATOM 10563 N N . PHE B 1 620 ? 12.289 45.25 24.719 1 95.38 620 PHE B N 1
ATOM 10564 C CA . PHE B 1 620 ? 10.867 45 24.953 1 95.38 620 PHE B CA 1
ATOM 10565 C C . PHE B 1 620 ? 10.641 43.625 25.516 1 95.38 620 PHE B C 1
ATOM 10567 O O . PHE B 1 620 ? 9.844 42.844 24.984 1 95.38 620 PHE B O 1
ATOM 10574 N N . PRO B 1 621 ? 11.156 43.281 26.641 1 93.62 621 PRO B N 1
ATOM 10575 C CA . PRO B 1 621 ? 11.102 41.906 27.156 1 93.62 621 PRO B CA 1
ATOM 10576 C C . PRO B 1 621 ? 9.688 41.469 27.547 1 93.62 621 PRO B C 1
ATOM 10578 O O . PRO B 1 621 ? 9.32 40.312 27.391 1 93.62 621 PRO B O 1
ATOM 10581 N N . ASN B 1 622 ? 8.891 42.375 27.969 1 95.44 622 ASN B N 1
ATOM 10582 C CA . ASN B 1 622 ? 7.562 42 28.469 1 95.44 622 ASN B CA 1
ATOM 10583 C C . ASN B 1 622 ? 6.559 41.844 27.344 1 95.44 622 ASN B C 1
ATOM 10585 O O . ASN B 1 622 ? 5.871 40.844 27.25 1 95.44 622 ASN B O 1
ATOM 10589 N N . ILE B 1 623 ? 6.527 42.781 26.438 1 95.56 623 ILE B N 1
ATOM 10590 C CA . ILE B 1 623 ? 5.57 42.719 25.344 1 95.56 623 ILE B CA 1
ATOM 10591 C C . ILE B 1 623 ? 5.867 41.531 24.453 1 95.56 623 ILE B C 1
ATOM 10593 O O . ILE B 1 623 ? 4.953 40.906 23.891 1 95.56 623 ILE B O 1
ATOM 10597 N N . LEU B 1 624 ? 7.102 41.188 24.312 1 94.94 624 LEU B N 1
ATOM 10598 C CA . LEU B 1 624 ? 7.504 40.125 23.422 1 94.94 624 LEU B CA 1
ATOM 10599 C C . LEU B 1 624 ? 7.082 38.75 23.969 1 94.94 624 LEU B C 1
ATOM 10601 O O . LEU B 1 624 ? 6.941 37.781 23.219 1 94.94 624 LEU B O 1
ATOM 10605 N N . MET B 1 625 ? 6.863 38.688 25.25 1 95.19 625 MET B N 1
ATOM 10606 C CA . MET B 1 625 ? 6.301 37.438 25.797 1 95.19 625 MET B CA 1
ATOM 10607 C C . MET B 1 625 ? 4.887 37.219 25.281 1 95.19 625 MET B C 1
ATOM 10609 O O . MET B 1 625 ? 4.516 36.094 24.969 1 95.19 625 MET B O 1
ATOM 10613 N N . LEU B 1 626 ? 4.176 38.312 25.188 1 96.31 626 LEU B N 1
ATOM 10614 C CA . LEU B 1 626 ? 2.807 38.188 24.703 1 96.31 626 LEU B CA 1
ATOM 10615 C C . LEU B 1 626 ? 2.781 37.906 23.219 1 96.31 626 LEU B C 1
ATOM 10617 O O . LEU B 1 626 ? 1.94 37.125 22.75 1 96.31 626 LEU B O 1
ATOM 10621 N N . VAL B 1 627 ? 3.715 38.469 22.531 1 96 627 VAL B N 1
ATOM 10622 C CA . VAL B 1 627 ? 3.814 38.219 21.094 1 96 627 VAL B CA 1
ATOM 10623 C C . VAL B 1 627 ? 4.203 36.75 20.859 1 96 627 VAL B C 1
ATOM 10625 O O . VAL B 1 627 ? 3.695 36.094 19.938 1 96 627 VAL B O 1
ATOM 10628 N N . GLU B 1 628 ? 5.086 36.281 21.656 1 95.69 628 GLU B N 1
ATOM 10629 C CA . GLU B 1 628 ? 5.496 34.875 21.562 1 95.69 628 GLU B CA 1
ATOM 10630 C C . GLU B 1 628 ? 4.305 33.938 21.75 1 95.69 628 GLU B C 1
ATOM 10632 O O . GLU B 1 628 ? 4.156 32.969 21 1 95.69 628 GLU B O 1
ATOM 10637 N N . ILE B 1 629 ? 3.467 34.25 22.688 1 96.88 629 ILE B N 1
ATOM 10638 C CA . ILE B 1 629 ? 2.281 33.438 22.953 1 96.88 629 ILE B CA 1
ATOM 10639 C C . ILE B 1 629 ? 1.387 33.438 21.719 1 96.88 629 ILE B C 1
ATOM 10641 O O . ILE B 1 629 ? 0.897 32.375 21.312 1 96.88 629 ILE B O 1
ATOM 10645 N N . MET B 1 630 ? 1.195 34.5 21.141 1 96.06 630 MET B N 1
ATOM 10646 C CA . MET B 1 630 ? 0.35 34.625 19.953 1 96.06 630 MET B CA 1
ATOM 10647 C C . MET B 1 630 ? 0.908 33.781 18.812 1 96.06 630 MET B C 1
ATOM 10649 O O . MET B 1 630 ? 0.162 33.062 18.141 1 96.06 630 MET B O 1
ATOM 10653 N N . LEU B 1 631 ? 2.195 33.844 18.609 1 95.06 631 LEU B N 1
ATOM 10654 C CA . LEU B 1 631 ? 2.83 33.219 17.453 1 95.06 631 LEU B CA 1
ATOM 10655 C C . LEU B 1 631 ? 2.84 31.703 17.594 1 95.06 631 LEU B C 1
ATOM 10657 O O . LEU B 1 631 ? 2.898 30.984 16.594 1 95.06 631 LEU B O 1
ATOM 10661 N N . VAL B 1 632 ? 2.748 31.172 18.781 1 95.94 632 VAL B N 1
ATOM 10662 C CA . VAL B 1 632 ? 2.869 29.734 18.953 1 95.94 632 VAL B CA 1
ATOM 10663 C C . VAL B 1 632 ? 1.484 29.109 19.125 1 95.94 632 VAL B C 1
ATOM 10665 O O . VAL B 1 632 ? 1.36 27.906 19.359 1 95.94 632 VAL B O 1
ATOM 10668 N N . LEU B 1 633 ? 0.417 29.922 18.953 1 94.94 633 LEU B N 1
ATOM 10669 C CA . LEU B 1 633 ? -0.928 29.359 19.016 1 94.94 633 LEU B CA 1
ATOM 10670 C C . LEU B 1 633 ? -1.137 28.312 17.938 1 94.94 633 LEU B C 1
ATOM 10672 O O . LEU B 1 633 ? -0.854 28.562 16.766 1 94.94 633 LEU B O 1
ATOM 10676 N N . PRO B 1 634 ? -1.588 27.078 18.297 1 94.56 634 PRO B N 1
ATOM 10677 C CA . PRO B 1 634 ? -1.767 25.984 17.328 1 94.56 634 PRO B CA 1
ATOM 10678 C C . PRO B 1 634 ? -3.109 26.062 16.609 1 94.56 634 PRO B C 1
ATOM 10680 O O . PRO B 1 634 ? -4.012 25.266 16.891 1 94.56 634 PRO B O 1
ATOM 10683 N N . LEU B 1 635 ? -3.217 26.859 15.617 1 93.19 635 LEU B N 1
ATOM 10684 C CA . LEU B 1 635 ? -4.48 27.109 14.93 1 93.19 635 LEU B CA 1
ATOM 10685 C C . LEU B 1 635 ? -4.859 25.938 14.031 1 93.19 635 LEU B C 1
ATOM 10687 O O . LEU B 1 635 ? -6.043 25.672 13.828 1 93.19 635 LEU B O 1
ATOM 10691 N N . ALA B 1 636 ? -3.865 25.312 13.477 1 92.06 636 ALA B N 1
ATOM 10692 C CA . ALA B 1 636 ? -4.113 24.188 12.57 1 92.06 636 ALA B CA 1
ATOM 10693 C C . ALA B 1 636 ? -3.316 22.969 12.992 1 92.06 636 ALA B C 1
ATOM 10695 O O . ALA B 1 636 ? -2.197 23.078 13.492 1 92.06 636 ALA B O 1
ATOM 10696 N N . THR B 1 637 ? -3.953 21.75 12.75 1 91.19 637 THR B N 1
ATOM 10697 C CA . THR B 1 637 ? -3.283 20.5 13.094 1 91.19 637 THR B CA 1
ATOM 10698 C C . THR B 1 637 ? -2.932 19.719 11.828 1 91.19 637 THR B C 1
ATOM 10700 O O . THR B 1 637 ? -3.061 18.484 11.805 1 91.19 637 THR B O 1
ATOM 10703 N N . ALA B 1 638 ? -2.6 20.391 10.773 1 89.62 638 ALA B N 1
ATOM 10704 C CA . ALA B 1 638 ? -2.213 19.734 9.516 1 89.62 638 ALA B CA 1
ATOM 10705 C C . ALA B 1 638 ? -0.967 18.875 9.711 1 89.62 638 ALA B C 1
ATOM 10707 O O . ALA B 1 638 ? -0.806 17.859 9.039 1 89.62 638 ALA B O 1
ATOM 10708 N N . CYS B 1 639 ? -0.096 19.312 10.609 1 93.5 639 CYS B N 1
ATOM 10709 C CA . CYS B 1 639 ? 1.11 18.547 10.883 1 93.5 639 CYS B CA 1
ATOM 10710 C C . CYS B 1 639 ? 0.762 17.156 11.406 1 93.5 639 CYS B C 1
ATOM 10712 O O . CYS B 1 639 ? 1.434 16.172 11.078 1 93.5 639 CYS B O 1
ATOM 10714 N N . CYS B 1 640 ? -0.277 17.047 12.188 1 93.5 640 CYS B N 1
ATOM 10715 C CA . CYS B 1 640 ? -0.717 15.758 12.688 1 93.5 640 CYS B CA 1
ATOM 10716 C C . CYS B 1 640 ? -1.222 14.875 11.547 1 93.5 640 CYS B C 1
ATOM 10718 O O . CYS B 1 640 ? -0.935 13.68 11.508 1 93.5 640 CYS B O 1
ATOM 10720 N N . GLU B 1 641 ? -1.945 15.445 10.656 1 90.25 641 GLU B N 1
ATOM 10721 C CA . GLU B 1 641 ? -2.441 14.703 9.5 1 90.25 641 GLU B CA 1
ATOM 10722 C C . GLU B 1 641 ? -1.291 14.164 8.656 1 90.25 641 GLU B C 1
ATOM 10724 O O . GLU B 1 641 ? -1.332 13.023 8.195 1 90.25 641 GLU B O 1
ATOM 10729 N N . ARG B 1 642 ? -0.366 15.016 8.438 1 92.44 642 ARG B N 1
ATOM 10730 C CA . ARG B 1 642 ? 0.82 14.578 7.707 1 92.44 642 ARG B CA 1
ATOM 10731 C C . ARG B 1 642 ? 1.578 13.508 8.484 1 92.44 642 ARG B C 1
ATOM 10733 O O . ARG B 1 642 ? 2.158 12.594 7.887 1 92.44 642 ARG B O 1
ATOM 10740 N N . GLY B 1 643 ? 1.587 13.711 9.773 1 95.56 643 GLY B N 1
ATOM 10741 C CA . GLY B 1 643 ? 2.18 12.688 10.625 1 95.56 643 GLY B CA 1
ATOM 10742 C C . GLY B 1 643 ? 1.512 11.336 10.484 1 95.56 643 GLY B C 1
ATOM 10743 O O . GLY B 1 643 ? 2.188 10.305 10.438 1 95.56 643 GLY B O 1
ATOM 10744 N N . PHE B 1 644 ? 0.227 11.312 10.344 1 93.56 644 PHE B N 1
ATOM 10745 C CA . PHE B 1 644 ? -0.501 10.062 10.164 1 93.56 644 PHE B CA 1
ATOM 10746 C C . PHE B 1 644 ? -0.177 9.445 8.812 1 93.56 644 PHE B C 1
ATOM 10748 O O . PHE B 1 644 ? -0.115 8.219 8.68 1 93.56 644 PHE B O 1
ATOM 10755 N N . SER B 1 645 ? -0.074 10.297 7.859 1 92.69 645 SER B N 1
ATOM 10756 C CA . SER B 1 645 ? 0.346 9.789 6.559 1 92.69 645 SER B CA 1
ATOM 10757 C C . SER B 1 645 ? 1.696 9.086 6.648 1 92.69 645 SER B C 1
ATOM 10759 O O . SER B 1 645 ? 1.887 8.016 6.062 1 92.69 645 SER B O 1
ATOM 10761 N N . THR B 1 646 ? 2.611 9.719 7.332 1 96.19 646 THR B N 1
ATOM 10762 C CA . THR B 1 646 ? 3.926 9.125 7.543 1 96.19 646 THR B CA 1
ATOM 10763 C C . THR B 1 646 ? 3.805 7.805 8.297 1 96.19 646 THR B C 1
ATOM 10765 O O . THR B 1 646 ? 4.453 6.82 7.945 1 96.19 646 THR B O 1
ATOM 10768 N N . LEU B 1 647 ? 2.992 7.844 9.328 1 96.81 647 LEU B N 1
ATOM 10769 C CA . LEU B 1 647 ? 2.76 6.645 10.133 1 96.81 647 LEU B CA 1
ATOM 10770 C C . LEU B 1 647 ? 2.262 5.496 9.258 1 96.81 647 LEU B C 1
ATOM 10772 O O . LEU B 1 647 ? 2.746 4.371 9.375 1 96.81 647 LEU B O 1
ATOM 10776 N N . LYS B 1 648 ? 1.393 5.785 8.375 1 92.94 648 LYS B N 1
ATOM 10777 C CA . LYS B 1 648 ? 0.799 4.758 7.523 1 92.94 648 LYS B CA 1
ATOM 10778 C C . LYS B 1 648 ? 1.81 4.238 6.508 1 92.94 648 LYS B C 1
ATOM 10780 O O . LYS B 1 648 ? 1.779 3.062 6.141 1 92.94 648 LYS B O 1
ATOM 10785 N N . ARG B 1 649 ? 2.666 5.07 6.07 1 93.19 649 ARG B N 1
ATOM 10786 C CA . ARG B 1 649 ? 3.688 4.645 5.121 1 93.19 649 ARG B CA 1
ATOM 10787 C C . ARG B 1 649 ? 4.727 3.758 5.797 1 93.19 649 ARG B C 1
ATOM 10789 O O . ARG B 1 649 ? 5.223 2.803 5.195 1 93.19 649 ARG B O 1
ATOM 10796 N N . ILE B 1 650 ? 5.055 4.121 6.969 1 96 650 ILE B N 1
ATOM 10797 C CA . ILE B 1 650 ? 6.066 3.367 7.703 1 96 650 ILE B CA 1
ATOM 10798 C C . ILE B 1 650 ? 5.469 2.049 8.195 1 96 650 ILE B C 1
ATOM 10800 O O . ILE B 1 650 ? 6.035 0.979 7.957 1 96 650 ILE B O 1
ATOM 10804 N N . LYS B 1 651 ? 4.379 2.154 8.914 1 94.62 651 LYS B N 1
ATOM 10805 C CA . LYS B 1 651 ? 3.705 0.972 9.445 1 94.62 651 LYS B CA 1
ATOM 10806 C C . LYS B 1 651 ? 2.631 0.473 8.484 1 94.62 651 LYS B C 1
ATOM 10808 O O . LYS B 1 651 ? 1.437 0.587 8.766 1 94.62 651 LYS B O 1
ATOM 10813 N N . SER B 1 652 ? 3.107 -0.112 7.48 1 88.88 652 SER B N 1
ATOM 10814 C CA . SER B 1 652 ? 2.223 -0.667 6.461 1 88.88 652 SER B CA 1
ATOM 10815 C C . SER B 1 652 ? 1.639 -2.004 6.902 1 88.88 652 SER B C 1
ATOM 10817 O O . SER B 1 652 ? 1.896 -2.459 8.023 1 88.88 652 SER B O 1
ATOM 10819 N N . ASP B 1 653 ? 0.912 -2.66 6.062 1 82.88 653 ASP B N 1
ATOM 10820 C CA . ASP B 1 653 ? 0.312 -3.957 6.359 1 82.88 653 ASP B CA 1
ATOM 10821 C C . ASP B 1 653 ? 1.383 -5.039 6.504 1 82.88 653 ASP B C 1
ATOM 10823 O O . ASP B 1 653 ? 1.194 -6.012 7.234 1 82.88 653 ASP B O 1
ATOM 10827 N N . TRP B 1 654 ? 2.475 -4.75 5.859 1 81.06 654 TRP B N 1
ATOM 10828 C CA . TRP B 1 654 ? 3.559 -5.727 5.902 1 81.06 654 TRP B CA 1
ATOM 10829 C C . TRP B 1 654 ? 4.438 -5.516 7.129 1 81.06 654 TRP B C 1
ATOM 10831 O O . TRP B 1 654 ? 5.258 -6.371 7.469 1 81.06 654 TRP B O 1
ATOM 10841 N N . ARG B 1 655 ? 4.211 -4.371 7.793 1 90.12 655 ARG B N 1
ATOM 10842 C CA . ARG B 1 655 ? 4.969 -4.043 9 1 90.12 655 ARG B CA 1
ATOM 10843 C C . ARG B 1 655 ? 4.035 -3.713 10.156 1 90.12 655 ARG B C 1
ATOM 10845 O O . ARG B 1 655 ? 4.273 -2.76 10.898 1 90.12 655 ARG B O 1
ATOM 10852 N N . SER B 1 656 ? 2.996 -4.398 10.227 1 86.69 656 SER B N 1
ATOM 10853 C CA . SER B 1 656 ? 1.934 -4.082 11.172 1 86.69 656 SER B CA 1
ATOM 10854 C C . SER B 1 656 ? 2.338 -4.441 12.602 1 86.69 656 SER B C 1
ATOM 10856 O O . SER B 1 656 ? 1.712 -3.988 13.562 1 86.69 656 SER B O 1
ATOM 10858 N N . ARG B 1 657 ? 3.512 -5.152 12.805 1 86.44 657 ARG B N 1
ATOM 10859 C CA . ARG B 1 657 ? 3.92 -5.605 14.133 1 86.44 657 ARG B CA 1
ATOM 10860 C C . ARG B 1 657 ? 4.902 -4.633 14.766 1 86.44 657 ARG B C 1
ATOM 10862 O O . ARG B 1 657 ? 5.348 -4.836 15.898 1 86.44 657 ARG B O 1
ATOM 10869 N N . LEU B 1 658 ? 5.23 -3.605 14.055 1 91.06 658 LEU B N 1
ATOM 10870 C CA . LEU B 1 658 ? 6.168 -2.617 14.586 1 91.06 658 LEU B CA 1
ATOM 10871 C C . LEU B 1 658 ? 5.68 -2.062 15.922 1 91.06 658 LEU B C 1
ATOM 10873 O O . LEU B 1 658 ? 4.523 -1.648 16.047 1 91.06 658 LEU B O 1
ATOM 10877 N N . GLY B 1 659 ? 6.57 -2.082 16.891 1 92.12 659 GLY B N 1
ATOM 10878 C CA . GLY B 1 659 ? 6.234 -1.499 18.172 1 92.12 659 GLY B CA 1
ATOM 10879 C C . GLY B 1 659 ? 6.172 0.017 18.141 1 92.12 659 GLY B C 1
ATOM 10880 O O . GLY B 1 659 ? 6.766 0.651 17.266 1 92.12 659 GLY B O 1
ATOM 10881 N N . THR B 1 660 ? 5.496 0.614 19.109 1 93.19 660 THR B N 1
ATOM 10882 C CA . THR B 1 660 ? 5.27 2.055 19.156 1 93.19 660 THR B CA 1
ATOM 10883 C C . THR B 1 660 ? 6.586 2.805 19.328 1 93.19 660 THR B C 1
ATOM 10885 O O . THR B 1 660 ? 6.777 3.879 18.75 1 93.19 660 THR B O 1
ATOM 10888 N N . GLU B 1 661 ? 7.488 2.283 20.094 1 94.62 661 GLU B N 1
ATOM 10889 C CA . GLU B 1 661 ? 8.773 2.941 20.312 1 94.62 661 GLU B CA 1
ATOM 10890 C C . GLU B 1 661 ? 9.594 2.998 19.031 1 94.62 661 GLU B C 1
ATOM 10892 O O . GLU B 1 661 ? 10.164 4.035 18.703 1 94.62 661 GLU B O 1
ATOM 10897 N N . THR B 1 662 ? 9.68 1.83 18.391 1 96.06 662 THR B N 1
ATOM 10898 C CA . THR B 1 662 ? 10.398 1.784 17.125 1 96.06 662 THR B CA 1
ATOM 10899 C C . THR B 1 662 ? 9.734 2.691 16.094 1 96.06 662 THR B C 1
ATOM 10901 O O . THR B 1 662 ? 10.422 3.352 15.312 1 96.06 662 THR B O 1
ATOM 10904 N N . LEU B 1 663 ? 8.422 2.65 16.125 1 96.69 663 LEU B N 1
ATOM 10905 C CA . LEU B 1 663 ? 7.664 3.539 15.242 1 96.69 663 LEU B CA 1
ATOM 10906 C C . LEU B 1 663 ? 8.008 4.996 15.516 1 96.69 663 LEU B C 1
ATOM 10908 O O . LEU B 1 663 ? 8.164 5.789 14.578 1 96.69 663 LEU B O 1
ATOM 10912 N N . ASP B 1 664 ? 8.109 5.363 16.75 1 97.75 664 ASP B N 1
ATOM 10913 C CA . ASP B 1 664 ? 8.484 6.719 17.141 1 97.75 664 ASP B CA 1
ATOM 10914 C C . ASP B 1 664 ? 9.852 7.102 16.578 1 97.75 664 ASP B C 1
ATOM 10916 O O . ASP B 1 664 ? 10.023 8.203 16.062 1 97.75 664 ASP B O 1
ATOM 10920 N N . HIS B 1 665 ? 10.852 6.195 16.719 1 97.94 665 HIS B N 1
ATOM 10921 C CA . HIS B 1 665 ? 12.188 6.449 16.203 1 97.94 665 HIS B CA 1
ATOM 10922 C C . HIS B 1 665 ? 12.164 6.715 14.695 1 97.94 665 HIS B C 1
ATOM 10924 O O . HIS B 1 665 ? 12.789 7.66 14.219 1 97.94 665 HIS B O 1
ATOM 10930 N N . LEU B 1 666 ? 11.469 5.883 14.031 1 98.19 666 LEU B N 1
ATOM 10931 C CA . LEU B 1 666 ? 11.398 5.984 12.57 1 98.19 666 LEU B CA 1
ATOM 10932 C C . LEU B 1 666 ? 10.688 7.27 12.156 1 98.19 666 LEU B C 1
ATOM 10934 O O . LEU B 1 666 ? 11.141 7.961 11.242 1 98.19 666 LEU B O 1
ATOM 10938 N N . MET B 1 667 ? 9.602 7.637 12.797 1 98.12 667 MET B N 1
ATOM 10939 C CA . MET B 1 667 ? 8.844 8.836 12.461 1 98.12 667 MET B CA 1
ATOM 10940 C C . MET B 1 667 ? 9.648 10.094 12.75 1 98.12 667 MET B C 1
ATOM 10942 O O . MET B 1 667 ? 9.625 11.047 11.977 1 98.12 667 MET B O 1
ATOM 10946 N N . ARG B 1 668 ? 10.328 10.086 13.883 1 98.19 668 ARG B N 1
ATOM 10947 C CA . ARG B 1 668 ? 11.148 11.234 14.258 1 98.19 668 ARG B CA 1
ATOM 10948 C C . ARG B 1 668 ? 12.188 11.539 13.188 1 98.19 668 ARG B C 1
ATOM 10950 O O . ARG B 1 668 ? 12.383 12.703 12.82 1 98.19 668 ARG B O 1
ATOM 10957 N N . ILE B 1 669 ? 12.844 10.516 12.711 1 98.25 669 ILE B N 1
ATOM 10958 C CA . ILE B 1 669 ? 13.867 10.695 11.688 1 98.25 669 ILE B CA 1
ATOM 10959 C C . ILE B 1 669 ? 13.203 11.109 10.375 1 98.25 669 ILE B C 1
ATOM 10961 O O . ILE B 1 669 ? 13.688 12.016 9.688 1 98.25 669 ILE B O 1
ATOM 10965 N N . SER B 1 670 ? 12.109 10.484 9.992 1 97.94 670 SER B N 1
ATOM 10966 C CA . SER B 1 670 ? 11.43 10.758 8.734 1 97.94 670 SER B CA 1
ATOM 10967 C C . SER B 1 670 ? 10.875 12.172 8.695 1 97.94 670 SER B C 1
ATOM 10969 O O . SER B 1 670 ? 10.953 12.852 7.672 1 97.94 670 SER B O 1
ATOM 10971 N N . ILE B 1 671 ? 10.328 12.68 9.773 1 97.44 671 ILE B N 1
ATOM 10972 C CA . ILE B 1 671 ? 9.625 13.953 9.805 1 97.44 671 ILE B CA 1
ATOM 10973 C C . ILE B 1 671 ? 10.617 15.086 10.07 1 97.44 671 ILE B C 1
ATOM 10975 O O . ILE B 1 671 ? 10.641 16.078 9.336 1 97.44 671 ILE B O 1
ATOM 10979 N N . ASP B 1 672 ? 11.43 14.891 11.117 1 96.19 672 ASP B N 1
ATOM 10980 C CA . ASP B 1 672 ? 12.219 16.031 11.578 1 96.19 672 ASP B CA 1
ATOM 10981 C C . ASP B 1 672 ? 13.711 15.797 11.352 1 96.19 672 ASP B C 1
ATOM 10983 O O . ASP B 1 672 ? 14.523 16.703 11.547 1 96.19 672 ASP B O 1
ATOM 10987 N N . GLY B 1 673 ? 14.102 14.578 11.016 1 96.81 673 GLY B N 1
ATOM 10988 C CA . GLY B 1 673 ? 15.516 14.312 10.805 1 96.81 673 GLY B CA 1
ATOM 10989 C C . GLY B 1 673 ? 16.109 15.125 9.664 1 96.81 673 GLY B C 1
ATOM 10990 O O . GLY B 1 673 ? 15.445 15.367 8.656 1 96.81 673 GLY B O 1
ATOM 10991 N N . PRO B 1 674 ? 17.344 15.531 9.852 1 95.81 674 PRO B N 1
ATOM 10992 C CA . PRO B 1 674 ? 18 16.234 8.758 1 95.81 674 PRO B CA 1
ATOM 10993 C C . PRO B 1 674 ? 18.188 15.367 7.516 1 95.81 674 PRO B C 1
ATOM 10995 O O . PRO B 1 674 ? 18.094 14.141 7.602 1 95.81 674 PRO B O 1
ATOM 10998 N N . ASP B 1 675 ? 18.391 15.992 6.43 1 95.31 675 ASP B N 1
ATOM 10999 C CA . ASP B 1 675 ? 18.703 15.25 5.207 1 95.31 675 ASP B CA 1
ATOM 11000 C C . ASP B 1 675 ? 19.984 14.453 5.359 1 95.31 675 ASP B C 1
ATOM 11002 O O . ASP B 1 675 ? 20.844 14.789 6.184 1 95.31 675 ASP B O 1
ATOM 11006 N N . LEU B 1 676 ? 20.125 13.43 4.586 1 95.31 676 LEU B N 1
ATOM 11007 C CA . LEU B 1 676 ? 21.234 12.5 4.695 1 95.31 676 LEU B CA 1
ATOM 11008 C C . LEU B 1 676 ? 22.562 13.25 4.598 1 95.31 676 LEU B C 1
ATOM 11010 O O . LEU B 1 676 ? 23.531 12.914 5.301 1 95.31 676 LEU B O 1
ATOM 11014 N N . GLU B 1 677 ? 22.672 14.25 3.77 1 91.25 677 GLU B N 1
ATOM 11015 C CA . GLU B 1 677 ? 23.891 15.016 3.568 1 91.25 677 GLU B CA 1
ATOM 11016 C C . GLU B 1 677 ? 24.297 15.758 4.84 1 91.25 677 GLU B C 1
ATOM 11018 O O . GLU B 1 677 ? 25.484 15.867 5.156 1 91.25 677 GLU B O 1
ATOM 11023 N N . SER B 1 678 ? 23.281 16.188 5.574 1 93.12 678 SER B N 1
ATOM 11024 C CA . SER B 1 678 ? 23.531 17.016 6.762 1 93.12 678 SER B CA 1
ATOM 11025 C C . SER B 1 678 ? 23.578 16.156 8.023 1 93.12 678 SER B C 1
ATOM 11027 O O . SER B 1 678 ? 23.938 16.641 9.094 1 93.12 678 SER B O 1
ATOM 11029 N N . TYR B 1 679 ? 23.234 14.914 7.898 1 95.56 679 TYR B N 1
ATOM 11030 C CA . TYR B 1 679 ? 23.234 14.008 9.047 1 95.56 679 TYR B CA 1
ATOM 11031 C C . TYR B 1 679 ? 24.656 13.734 9.523 1 95.56 679 TYR B C 1
ATOM 11033 O O . TYR B 1 679 ? 25.531 13.383 8.727 1 95.56 679 TYR B O 1
ATOM 11041 N N . ASN B 1 680 ? 24.844 13.93 10.797 1 91.5 680 ASN B N 1
ATOM 11042 C CA . ASN B 1 680 ? 26.125 13.648 11.438 1 91.5 680 ASN B CA 1
ATOM 11043 C C . ASN B 1 680 ? 26.109 12.305 12.164 1 91.5 680 ASN B C 1
ATOM 11045 O O . ASN B 1 680 ? 25.609 12.211 13.289 1 91.5 680 ASN B O 1
ATOM 11049 N N . ALA B 1 681 ? 26.75 11.352 11.68 1 93.81 681 ALA B N 1
ATOM 11050 C CA . ALA B 1 681 ? 26.734 9.992 12.219 1 93.81 681 ALA B CA 1
ATOM 11051 C C . ALA B 1 681 ? 27.641 9.867 13.438 1 93.81 681 ALA B C 1
ATOM 11053 O O . ALA B 1 681 ? 27.469 8.961 14.258 1 93.81 681 ALA B O 1
ATOM 11054 N N . ALA B 1 682 ? 28.547 10.75 13.562 1 90.31 682 ALA B N 1
ATOM 11055 C CA . ALA B 1 682 ? 29.531 10.648 14.625 1 90.31 682 ALA B CA 1
ATOM 11056 C C . ALA B 1 682 ? 28.875 10.766 16 1 90.31 682 ALA B C 1
ATOM 11058 O O . ALA B 1 682 ? 29.234 10.031 16.922 1 90.31 682 ALA B O 1
ATOM 11059 N N . ARG B 1 683 ? 27.938 11.695 16.062 1 91.25 683 ARG B N 1
ATOM 11060 C CA . ARG B 1 683 ? 27.25 11.891 17.344 1 91.25 683 ARG B CA 1
ATOM 11061 C C . ARG B 1 683 ? 26.422 10.664 17.719 1 91.25 683 ARG B C 1
ATOM 11063 O O . ARG B 1 683 ? 26.406 10.258 18.875 1 91.25 683 ARG B O 1
ATOM 11070 N N . ALA B 1 684 ? 25.766 10.148 16.781 1 94.06 684 ALA B N 1
ATOM 11071 C CA . ALA B 1 684 ? 24.938 8.969 17.016 1 94.06 684 ALA B CA 1
ATOM 11072 C C . ALA B 1 684 ? 25.797 7.758 17.375 1 94.06 684 ALA B C 1
ATOM 11074 O O . ALA B 1 684 ? 25.406 6.953 18.234 1 94.06 684 ALA B O 1
ATOM 11075 N N . LEU B 1 685 ? 26.891 7.637 16.672 1 92.19 685 LEU B N 1
ATOM 11076 C CA . LEU B 1 685 ? 27.812 6.543 16.938 1 92.19 685 LEU B CA 1
ATOM 11077 C C . LEU B 1 685 ? 28.344 6.617 18.375 1 92.19 685 LEU B C 1
ATOM 11079 O O . LEU B 1 685 ? 28.422 5.598 19.062 1 92.19 685 LEU B O 1
ATOM 11083 N N . GLN B 1 686 ? 28.641 7.777 18.75 1 86.38 686 GLN B N 1
ATOM 11084 C CA . GLN B 1 686 ? 29.125 7.969 20.109 1 86.38 686 GLN B CA 1
ATOM 11085 C C . GLN B 1 686 ? 28.062 7.574 21.141 1 86.38 686 GLN B C 1
ATOM 11087 O O . GLN B 1 686 ? 28.359 6.914 22.141 1 86.38 686 GLN B O 1
ATOM 11092 N N . HIS B 1 687 ? 26.891 8.039 20.891 1 90.5 687 HIS B N 1
ATOM 11093 C CA . HIS B 1 687 ? 25.781 7.691 21.766 1 90.5 687 HIS B CA 1
ATOM 11094 C C . HIS B 1 687 ? 25.594 6.18 21.844 1 90.5 687 HIS B C 1
ATOM 11096 O O . HIS B 1 687 ? 25.359 5.633 22.922 1 90.5 687 HIS B O 1
ATOM 11102 N N . TRP B 1 688 ? 25.656 5.574 20.688 1 89.62 688 TRP B N 1
ATOM 11103 C CA . TRP B 1 688 ? 25.516 4.125 20.594 1 89.62 688 TRP B CA 1
ATOM 11104 C C . TRP B 1 688 ? 26.625 3.416 21.344 1 89.62 688 TRP B C 1
ATOM 11106 O O . TRP B 1 688 ? 26.391 2.416 22.031 1 89.62 688 TRP B O 1
ATOM 11116 N N . TRP B 1 689 ? 27.734 3.93 21.156 1 80.81 689 TRP B N 1
ATOM 11117 C CA . TRP B 1 689 ? 28.922 3.334 21.781 1 80.81 689 TRP B CA 1
ATOM 11118 C C . TRP B 1 689 ? 28.844 3.445 23.297 1 80.81 689 TRP B C 1
ATOM 11120 O O . TRP B 1 689 ? 29.188 2.504 24.016 1 80.81 689 TRP B O 1
ATOM 11130 N N . ASP B 1 690 ? 28.297 4.535 23.75 1 78.44 690 ASP B N 1
ATOM 11131 C CA . ASP B 1 690 ? 28.219 4.824 25.172 1 78.44 690 ASP B CA 1
ATOM 11132 C C . ASP B 1 690 ? 27.125 3.994 25.844 1 78.44 690 ASP B C 1
ATOM 11134 O O . ASP B 1 690 ? 27.234 3.635 27.016 1 78.44 690 ASP B O 1
ATOM 11138 N N . LYS B 1 691 ? 26.016 3.846 25.188 1 73.12 691 LYS B N 1
ATOM 11139 C CA . LYS B 1 691 ? 24.891 3.107 25.734 1 73.12 691 LYS B CA 1
ATOM 11140 C C . LYS B 1 691 ? 25.234 1.629 25.906 1 73.12 691 LYS B C 1
ATOM 11142 O O . LYS B 1 691 ? 24.641 0.946 26.75 1 73.12 691 LYS B O 1
ATOM 11147 N N . GLY B 1 692 ? 25.891 1.043 24.969 1 59.22 692 GLY B N 1
ATOM 11148 C CA . GLY B 1 692 ? 26.188 -0.38 25 1 59.22 692 GLY B CA 1
ATOM 11149 C C . GLY B 1 692 ? 26.984 -0.79 26.219 1 59.22 692 GLY B C 1
ATOM 11150 O O . GLY B 1 692 ? 28 -0.153 26.547 1 59.22 692 GLY B O 1
ATOM 11151 N N . GLU B 1 693 ? 26.266 -1.379 27.219 1 45.5 693 GLU B N 1
ATOM 11152 C CA . GLU B 1 693 ? 26.922 -1.921 28.406 1 45.5 693 GLU B CA 1
ATOM 11153 C C . GLU B 1 693 ? 28.047 -2.883 28.031 1 45.5 693 GLU B C 1
ATOM 11155 O O . GLU B 1 693 ? 29.078 -2.934 28.688 1 45.5 693 GLU B O 1
ATOM 11160 N N . ARG B 1 694 ? 27.734 -3.932 27.078 1 42.5 694 ARG B N 1
ATOM 11161 C CA . ARG B 1 694 ? 28.719 -4.977 26.781 1 42.5 694 ARG B CA 1
ATOM 11162 C C . ARG B 1 694 ? 29.656 -4.539 25.672 1 42.5 694 ARG B C 1
ATOM 11164 O O . ARG B 1 694 ? 29.312 -3.695 24.844 1 42.5 694 ARG B O 1
ATOM 11171 N N . GLN B 1 695 ? 30.922 -4.918 25.656 1 41.22 695 GLN B N 1
ATOM 11172 C CA . GLN B 1 695 ? 31.984 -4.691 24.688 1 41.22 695 GLN B CA 1
ATOM 11173 C C . GLN B 1 695 ? 31.516 -4.988 23.266 1 41.22 695 GLN B C 1
ATOM 11175 O O . GLN B 1 695 ? 31.109 -6.109 22.953 1 41.22 695 GLN B O 1
ATOM 11180 N N . ARG B 1 696 ? 30.969 -4.082 22.469 1 50.41 696 ARG B N 1
ATOM 11181 C CA . ARG B 1 696 ? 30.594 -4.277 21.078 1 50.41 696 ARG B CA 1
ATOM 11182 C C . ARG B 1 696 ? 31.797 -4.715 20.25 1 50.41 696 ARG B C 1
ATOM 11184 O O . ARG B 1 696 ? 32.906 -4.258 20.469 1 50.41 696 ARG B O 1
ATOM 11191 N N . ARG B 1 697 ? 31.844 -5.98 19.75 1 41.09 697 ARG B N 1
ATOM 11192 C CA . ARG B 1 697 ? 32.938 -6.59 19 1 41.09 697 ARG B CA 1
ATOM 11193 C C . ARG B 1 697 ? 32.75 -6.398 17.5 1 41.09 697 ARG B C 1
ATOM 11195 O O . ARG B 1 697 ? 32.312 -7.312 16.797 1 41.09 697 ARG B O 1
ATOM 11202 N N . PRO B 1 698 ? 32.969 -5.227 16.922 1 45.81 698 PRO B N 1
ATOM 11203 C CA . PRO B 1 698 ? 32.812 -5.027 15.477 1 45.81 698 PRO B CA 1
ATOM 11204 C C . PRO B 1 698 ? 33.625 -6.02 14.648 1 45.81 698 PRO B C 1
ATOM 11206 O O . PRO B 1 698 ? 33.25 -6.355 13.523 1 45.81 698 PRO B O 1
ATOM 11209 N N . GLU B 1 699 ? 34.906 -6.367 15.031 1 40.38 699 GLU B N 1
ATOM 11210 C CA . GLU B 1 699 ? 35.812 -7.227 14.266 1 40.38 699 GLU B CA 1
ATOM 11211 C C . GLU B 1 699 ? 35.719 -8.672 14.75 1 40.38 699 GLU B C 1
ATOM 11213 O O . GLU B 1 699 ? 36.531 -9.508 14.352 1 40.38 699 GLU B O 1
ATOM 11218 N N . PHE B 1 700 ? 34.875 -9.125 15.445 1 37.78 700 PHE B N 1
ATOM 11219 C CA . PHE B 1 700 ? 35 -10.422 16.094 1 37.78 700 PHE B CA 1
ATOM 11220 C C . PHE B 1 700 ? 34.938 -11.547 15.07 1 37.78 700 PHE B C 1
ATOM 11222 O O . PHE B 1 700 ? 35.531 -12.617 15.281 1 37.78 700 PHE B O 1
ATOM 11229 N N . GLN B 1 701 ? 34.344 -11.391 13.969 1 36.75 701 GLN B N 1
ATOM 11230 C CA . GLN B 1 701 ? 34.219 -12.594 13.156 1 36.75 701 GLN B CA 1
ATOM 11231 C C . GLN B 1 701 ? 35.562 -12.922 12.477 1 36.75 701 GLN B C 1
ATOM 11233 O O . GLN B 1 701 ? 35.656 -13.938 11.789 1 36.75 701 GLN B O 1
ATOM 11238 N N . LEU B 1 702 ? 36.562 -12.109 12.539 1 33.41 702 LEU B N 1
ATOM 11239 C CA . LEU B 1 702 ? 37.781 -12.539 11.852 1 33.41 702 LEU B CA 1
ATOM 11240 C C . LEU B 1 702 ? 38.375 -13.789 12.508 1 33.41 702 LEU B C 1
ATOM 11242 O O . LEU B 1 702 ? 39.156 -14.516 11.891 1 33.41 702 LEU B O 1
ATOM 11246 N N . GLN B 1 703 ? 38.312 -13.961 13.781 1 29.97 703 GLN B N 1
ATOM 11247 C CA . GLN B 1 703 ? 39.188 -15 14.352 1 29.97 703 GLN B CA 1
ATOM 11248 C C . GLN B 1 703 ? 38.594 -16.391 14.141 1 29.97 703 GLN B C 1
ATOM 11250 O O . GLN B 1 703 ? 39.219 -17.391 14.445 1 29.97 703 GLN B O 1
ATOM 11255 N N . ARG B 1 704 ? 37.406 -16.578 13.984 1 28.39 704 ARG B N 1
ATOM 11256 C CA . ARG B 1 704 ? 36.938 -17.969 13.922 1 28.39 704 ARG B CA 1
ATOM 11257 C C . ARG B 1 704 ? 37.188 -18.562 12.539 1 28.39 704 ARG B C 1
ATOM 11259 O O . ARG B 1 704 ? 36.781 -19.688 12.258 1 28.39 704 ARG B O 1
ATOM 11266 N N . LYS B 1 705 ? 37.812 -17.797 11.594 1 23.77 705 LYS B N 1
ATOM 11267 C CA . LYS B 1 705 ? 38.312 -18.656 10.531 1 23.77 705 LYS B CA 1
ATOM 11268 C C . LYS B 1 705 ? 39.656 -19.297 10.922 1 23.77 705 LYS B C 1
ATOM 11270 O O . LYS B 1 705 ? 40.531 -18.625 11.414 1 23.77 705 LYS B O 1
#

Solvent-accessible surface area (backbone atoms only — not comparable to full-atom values): 77219 Å² total; per-residue (Å²): 78,73,80,79,85,75,80,78,75,83,74,82,87,67,46,88,75,76,87,75,77,74,80,70,81,71,73,85,72,78,82,70,82,68,83,70,81,67,75,73,74,75,72,75,79,71,72,78,72,67,60,84,59,73,65,50,42,72,75,37,73,44,48,36,81,55,97,86,21,39,27,32,51,30,31,60,74,30,51,91,59,27,54,74,83,36,48,38,58,73,43,28,77,69,56,44,71,66,59,53,51,51,48,69,68,31,63,43,43,49,53,7,42,49,53,45,48,42,71,73,53,68,59,64,62,72,62,54,64,55,58,71,40,52,69,66,58,44,52,19,48,38,43,49,36,48,51,28,45,46,33,33,52,70,51,49,62,53,75,49,50,38,57,51,51,51,53,38,43,73,52,71,34,76,57,77,91,49,73,58,46,44,68,44,34,51,51,46,32,44,29,43,26,49,50,53,46,50,54,51,22,53,42,68,66,33,79,68,36,65,51,32,13,38,33,45,45,74,50,70,46,65,59,41,42,42,33,35,39,35,34,33,23,29,54,57,93,52,36,58,43,78,43,79,63,41,51,29,67,38,88,37,95,43,26,66,31,44,46,49,29,52,53,48,38,39,51,71,43,59,36,73,70,55,68,75,30,47,46,22,40,15,28,73,55,51,57,51,45,62,26,82,82,70,6,32,53,42,60,49,31,74,78,32,73,59,48,41,80,28,59,12,49,46,50,44,51,53,51,21,52,51,61,39,47,74,81,36,66,70,56,54,52,50,52,48,50,47,39,49,53,16,51,53,40,64,78,23,41,66,52,40,49,52,49,52,52,49,18,56,75,68,71,46,80,74,70,82,68,41,56,42,75,65,96,58,39,64,58,26,41,42,50,28,52,53,43,45,62,67,28,40,50,55,52,44,52,52,30,48,50,51,40,62,45,70,81,84,60,53,70,66,54,31,51,50,23,47,52,50,43,49,51,71,25,26,37,58,53,50,50,48,49,28,47,47,49,40,52,38,52,50,50,42,52,47,48,54,54,39,51,36,86,76,50,48,70,65,57,51,55,50,45,51,52,50,44,47,50,56,52,55,46,39,72,82,41,69,40,72,53,33,45,52,48,52,58,51,32,70,82,36,60,40,57,78,86,40,67,36,55,73,60,92,55,41,68,61,53,47,51,52,50,51,48,50,48,46,51,36,38,46,50,31,47,48,60,66,46,34,62,62,63,62,32,63,64,61,42,30,55,50,66,78,39,71,91,69,54,61,88,48,66,73,56,43,71,62,54,48,53,67,33,50,51,48,48,50,60,56,36,37,72,61,35,56,75,65,76,50,50,80,76,54,30,61,56,38,51,53,50,46,53,52,50,37,63,73,73,44,67,83,49,54,71,66,65,37,48,23,49,44,53,72,73,35,46,84,76,34,55,48,57,48,52,56,49,50,54,60,59,22,43,35,48,40,53,47,64,52,54,52,46,49,52,51,47,48,60,54,34,25,82,90,37,32,78,64,49,59,67,60,47,32,30,37,49,44,32,46,73,68,40,66,55,78,90,72,51,65,39,66,64,26,48,47,51,44,59,66,66,50,78,65,87,79,63,71,67,55,75,66,69,31,99,123,92,85,80,90,91,85,86,87,88,93,83,84,89,94,80,92,77,90,85,79,87,80,84,77,84,71,80,79,81,81,76,78,75,80,77,77,75,75,79,74,78,72,78,77,74,73,79,72,70,61,83,57,73,64,50,43,70,77,36,75,45,48,37,80,57,98,86,20,39,27,33,52,31,30,58,72,30,52,90,60,28,53,74,83,38,50,37,59,72,42,29,78,70,59,43,72,66,58,54,51,50,49,69,67,32,65,44,43,49,52,8,40,49,53,43,46,42,71,73,54,68,59,63,64,72,62,54,63,54,58,71,39,53,67,67,58,43,54,19,48,39,42,50,37,49,51,29,45,46,33,33,51,69,51,50,62,53,74,50,50,38,56,52,51,51,52,38,43,74,53,71,35,76,55,77,90,50,74,60,45,45,68,44,34,50,51,46,34,45,29,44,27,49,51,55,46,48,54,51,21,52,42,66,67,32,79,70,35,65,52,31,12,39,33,46,46,74,50,70,47,67,60,42,43,42,32,35,40,35,34,36,24,29,54,59,93,50,36,57,43,78,43,78,65,43,53,30,68,40,89,38,95,44,27,67,30,46,46,49,29,52,54,49,39,38,51,72,43,58,36,73,70,55,68,75,31,46,46,22,38,16,27,72,54,52,58,50,44,61,25,84,83,68,6,31,52,42,59,49,31,74,77,31,73,58,47,42,80,26,60,12,48,45,49,45,50,53,52,21,53,51,60,38,46,75,81,36,64,70,57,53,51,49,52,50,50,48,38,49,53,18,52,53,39,65,78,23,42,66,52,40,50,52,48,52,52,50,18,56,75,70,71,45,80,74,63,50,64,34,56,42,73,65,93,59,39,63,59,25,41,43,50,29,52,52,45,45,62,68,30,40,50,55,54,45,52,52,30,47,50,51,40,61,46,70,83,85,61,51,71,67,55,31,52,51,23,46,52,51,42,50,52,70,23,27,37,58,52,52,51,47,50,29,46,48,50,39,52,37,53,51,49,41,53,47,48,54,53,38,52,38,86,75,51,48,69,67,58,51,54,51,44,52,53,50,43,45,50,56,51,57,45,38,72,83,42,69,40,72,54,32,44,52,48,53,57,51,32,71,82,40,60,39,58,80,88,40,66,37,55,73,62,91,56,39,68,60,54,46,51,52,49,51,48,51,47,45,51,37,38,47,50,29,47,48,59,65,45,34,62,62,63,65,32,65,64,61,41,30,56,50,66,77,40,70,90,70,55,61,89,47,67,73,55,43,70,63,54,49,54,68,34,50,50,49,49,50,60,57,36,38,74,60,36,57,74,65,76,50,51,79,75,54,32,60,56,37,51,54,51,46,54,53,49,38,64,74,72,43,66,83,49,53,71,65,64,37,49,23,50,42,53,72,72,37,46,83,77,34,55,49,56,49,53,56,50,49,54,61,59,21,44,35,48,42,54,47,64,52,56,53,47,49,53,50,48,48,62,55,33,27,82,91,37,33,79,65,49,57,67,62,48,31,30,37,47,45,31,46,72,68,41,67,55,78,90,73,53,65,39,66,63,26,49,49,51,44,60,66,65,48,76,65,87,78,65,69,69,56,74,64,68,82,105

pLDDT: mean 83.48, std 20.02, range [14.22, 98.25]

Organism: Acropora cervicornis (NCBI:txid6130)

Radius of gyration: 42.24 Å; Cα contacts (8 Å, |Δi|>4): 1792; chains: 2; bounding box: 111×120×108 Å

Sequence (1410 aa):
MAGKITHFFSSKSGKESQDKEPSNGIQPPAKKVCSNSTASKVYDGTLRVRKFLPKWENDFPWIQFTEGKMFCKYCLEVSEHADKNSSFYKGSDKFRIGVIRAHNKSKQHFRCADVYRARRNPQNPIEQGLRNMECAVQEKLIKLFNTAYFVAKEEMPFSSFKGLCGLQIKNDVELGKTYFNDHACKNFIESSAEILKADLSEKLNNASPRFFSAMADGSTDSGVVEQELLFVRFLDNGLPVNRFLTVQSVKHADADGILHAIGNGFNYASVVNWKDGLVGFGSDGASVMMGRQNGVLKKIKDDVPHLIEMHCVAHRLELAILDAFKGESILTELKDLLQGIYKHYHYSPKALRELNELAQVLELSVLKPVSVLGTRWTPHLHRALKVFLQNFTVIYTHFENTAARGDGASAAMQGRALKTTKQMSDFKQVLFMHFMLDTLDVVSRLSLVMQKDAVTLAEVKDSIERTSLSIQAMVARPGAKLSQFLEVVANGNQFKGVELNRQDGDIATFNLIKQRVIGSMVAYLNTRFANVSTNDVIAAFDIFNTSLWPDSDDELALYGEQELNTLVGHFKLLLERNDFDSELVNQEWQELKVCIKRNHSQLMMLPMWQRIFAEYTERFPNILMLVEIMLVLPLATACCERGFSTLKRIKSDWRSRLGTETLDHLMRISIDGPDLESYNAARALQHWWDKGERQRRPEFQLQRKMAGKITHFFSSKSGKESQDKEPSNGIQPPAKKVCSNSTASKVYDGTLRVRKFLPKWENDFPWIQFTEGKMFCKYCLEVSEHADKNSSFYKGSDKFRIGVIRAHNKSKQHFRCADVYRARRNPQNPIEQGLRNMECAVQEKLIKLFNTAYFVAKEEMPFSSFKGLCGLQIKNDVELGKTYFNDHACKNFIESSAEILKADLSEKLNNASPRFFSAMADGSTDSGVVEQELLFVRFLDNGLPVNRFLTVQSVKHADADGILHAIGNGFNYASVVNWKDGLVGFGSDGASVMMGRQNGVLKKIKDDVPHLIEMHCVAHRLELAILDAFKGESILTELKDLLQGIYKHYHYSPKALRELNELAQVLELSVLKPVSVLGTRWTPHLHRALKVFLQNFTVIYTHFENTAARGDGASAAMQGRALKTTKQMSDFKQVLFMHFMLDTLDVVSRLSLVMQKDAVTLAEVKDSIERTSLSIQAMVARPGAKLSQFLEVVANGNQFKGVELNRQDGDIATFNLIKQRVIGSMVAYLNTRFANVSTNDVIAAFDIFNTSLWPDSDDELALYGEQELNTLVGHFKLLLERNDFDSELVNQEWQELKVCIKRNHSQLMMLPMWQRIFAEYTERFPNILMLVEIMLVLPLATACCERGFSTLKRIKSDWRSRLGTETLDHLMRISIDGPDLESYNAARALQHWWDKGERQRRPEFQLQRK

InterPro domains:
  IPR006580 Zinc finger, TTF-type [SM00597] (48-128)
  IPR008906 HAT, C-terminal dimerisation domain [PF05699] (595-667)
  IPR012337 Ribonuclease H-like superfamily [SSF53098] (308-669)
  IPR025398 ZMYM1-like, RNase-like domain [PF14291] (186-295)
  IPR057456 C17orf113, probable zinc finger [PF25431] (67-112)

Secondary structure (DSSP, 8-state):
-------------------------------------------------PPPPTHHHHH-TTEEEETTEEEEHHHHHTTTTS-TTSHHHH-B----HHHHHHHHT-HHHHHHHHHHHHHHS---HHHHHHHHS-HHHHHHHHHHHHHHHHHHHTT--TTHHHHHHHHHHHTT----SS--SHHHHHHHHHHHHHHHHHHHHHHHHSSSS--EEEEEEEEE-TTS-EEEEEEEEEEETTEEEEEEEEEEE-SS-SHHHHHHHHHHHHHHTT-TTHHHHEEEEEE---HHHH-TTT-HHHHHHHH-TT-EEEE-HHHHHHHHHHHHHTT-HHHHHHHHHHHHHHHHHHS-HHHHHHHHHHHHHTT---PPP--S-SS-HHHHHHHHHHHHHHTHHHHHHHHHHHHH--SSS-HHHHHHHHHHHHHHTBHHHHHHHHHHHHHHHHHHHHHHHHT-TT--HHHHHHHHHHHHHHHHHHHHS--HHHHHHHHHHHT-SEETTEEPBPPTTHHHHHHHHHHHHHHHHHHHHHHHTHHHHH-HHHHHGGGG-GGGS-SSHHHHHHTTHHHHHHHHHHTHHHHHHTT--HHHHHHHHHHHHHHHHHH-TTS-HHHHHHHHHHH-TTTSHHHHHHHHHHHT-----HHHHHHHHHHHHHS-GGGTT--HHHHHHHHHHHHHPPPTTT--HHHHHHHHHHH--S---TTGGGTT-/-------------------------------------------------PPPPTHHHHH-TTEEEETTEEEEHHHHHTTTTS-TTSHHHH-B----HHHHHHHHT-HHHHHHHHHHHHHHS---HHHHHHHHS-HHHHHHHHHHHHHHHHHHHTT--TTHHHHHHHHHHHTT----SS--SHHHHHHHHHHHHHHHHHHHHHHHHSSSS--EEEEEEEEE-TTS-EEEEEEEEEEETTEEEEEEEEEEE-SSSSHHHHHHHHHHHHHHTT-TTHHHHEEEEEE---HHHH-TTT-HHHHHHHH-TT-EEEE-HHHHHHHHHHHHHTT-HHHHHHHHHHHHHHHHHHS-HHHHHHHHHHHHHTT---PPP--S-SS-HHHHHHHHHHHHHHTHHHHHHHHHHHHH--SSS-HHHHHHHHHHHHHHHBHHHHHHHHHHHHHHHHHHHHHHHHT-TT--HHHHHHHHHHHHHHHHHHHHS--HHHHHHHHHHHTSSEETTEEPBPPTTHHHHHHHHHHHHHHHHHHHHHHHTHHHHH-HHHHHGGGG-GGGS-SSHHHHHHTTHHHHHHHHHHTHHHHHTTT--HHHHHHHHHHHHHHHHHHSTTS-HHHHHHHHHHH-TTTSHHHHHHHHHHHT-----HHHHHHHHHHHHHS-GGGTT--HHHHHHHHHHHHHPPPTTT--HHHHHHHHHHH--S---TTGGGTT-